Protein AF-F0Y918-F1 (afdb_monomer)

Sequence (750 aa):
MDQHGCGENDPNGPVFDPVHGVFHHFYQIHLAIPPGGGPDYGHVVSKNLVEWAPLPVAIWNGVDASNGKPTPYDARAIFTGSAAVVDGAGPGGAAGVVQIYPGLCEKETWANCSSGTNLALAVPADYAGDELLVHWTKPGYNPVVENTQRDPSTPWKTSAGEWRLRTYDSMVYGAASDAAFLAGEWYTIGKSADLRTCECPSLYELPPSTPGFEDSYRAGPLPTHVHKTSCGGDWWQLGTYAEGAPRALGGFAATPGWEAEFAQREIDVGNFYASKDADYPSLDGAHRRVNYGWATVPPQSAQTLPREITFNAAARLLQQYPVDEIAKLRGAAVVVDDDVTVDGAHAIDVPGNVTKASELLATFELPTVKATLSATVGDLECSVDYDPGAGGAYADHAVRCGGKNTTLRLLATETSLEMRIFADATFAEVYLQRGRTAITLVSAFKDDATMALGASAPTKTNFSVYPMKAIWVDEAAGIMRGNQKVFNRVAADIAGRGLPAGAAVLDLGASGGEPSLTIARTAKDLRVVSTDFAPPNKAIGEKRAKAFGLADRVEFHTTDAQDLSAWADGAFDAAVGTYVLMFTPDVAQVCSEVARVLKPGSPQPPAKVDLFGKGLMAMVGAMRESGGLPMPDPDGPPPTNPCNLADAAPDGPLGDALRAAGFADVTAEEWTYPVCVAGRDFADVAARFIEATPFHGQILGWSGQGSGNFSHGQDCGSFRIFALETFLMGKIAPTSTAHPAVAGDLAEFL

Secondary structure (DSSP, 8-state):
---SSS-EEEEEEEEEETTTTEEEEEEEE----TT--S-EEEEEEESSSSSEEEEEEEE-SSEETTTTEE-GGGSSEE---EEEEEETSSGGG-EEEEEEEEEE--TTT-TT-SSSEEEEEEEETTTTT-TT---EE--TT--SB-S--S-PPPPEE-TTS-EEEE-TT-EEEEESSHHHHHTT-EEEEEE-SSS---EEEEEEEPPPBPTT-HHHHHSSPPP-EEEEEESSSEEEEEEEEE--STTS--EEEPPTT-GGGGS-EES-SSSEEEEEEEEEE-TTS-EEEEEEEEE--TTT-EEPPPEEEEEETTTTEEEEEE-GGGGGGB-S-SEEEEEEEEEEEEEE---GGGTTSEEEEEEEEPPSS-EEEEEEETTEEEEEEE-TT--SSEEEEEEEETTEEEEEEEETT--EEEEEEEE-SSEEEEEETTTTEEEEEE----TT--EEEEEEEEEEEEEEEEEB--SBS-TTHHHHHHTHHHHHHHHHHHHHT-PPTT-EEEEES-TTTTTHHHHHHH-TT-EEEEEESSHHHHHHHHHHHHHTT-TTTEEEEE--TT--TTS-TT-BSEEEEES-TTS-S-HHHHHHHHHHHBPTT-SS--EEEEEPPHHHHHHHHHHHHTTSSPPPPTTSPPP--TTHHHHHTTSHHHHHHHHHTTEEEEEEEEEEEEE----SSHHHHHHHHHHHSTTHHHHHH------------SS-EEEEEEEEEEEE----------------------

Mean predicted aligned error: 13.3 Å

Foldseek 3Di:
DDFFDAFWAAWAAFDAWPVLQKTKIWTWGAHCDPPEHGTFIWIWMDNQLFFIAGAPGAGDFQAQPQPGDGDQQQNHYKDHWHKDFFQQQAPPRHTGIKIKTKRFHDCVSPVQQDQRIFIFIKHQPCRPQFSRSRHIGTDPPPPLGHNDAGQKAHWDADPQQWIWIAHLQQWIKIANHSVRVVVSVIDTLGHDPAAHRAHNKYKAFAFAADPPQVCLVPPDDFQGMWIWHFDVATKIAGFHWAPDDPSHRIHTDHDVVRNVRRDIDGLAQAQWGNKHKDWDADPVRDIWIWIWTFRNFPDRTDIDAIWTWHDRSLLSDIFTAHDPSQCVQFDPWPDWDAWDWAAFKFWDDDQLQQLQFKKKKKKWFQDPAFKWKWKDWFPWIKIWGDHLPADDQWDWTWIDIQNDTDTAIDGNPDRMKMWMWGHHQFWIWIAIPRRSHIYIYGDHRDSRIIIIIGMNHTIIMTMIMTRGHDSYPDPVVSVCVLCVVVLLVVLVVQQVFPDDFAFEEEEAQCQLQPSNLVNCVSNVRYAYEYEHQDPVSQVSNCVVCVVRVNNVRYHYDNDHLLDPVVAAFQQGQEYEYEAHLLPHPCLLSSLLVRLRNHHAPDSDAFYKYKHFFLQLLQLLLVCVVVVLADAADPPDDAFRDSCVVVVQPPHDDNVVSNVVSQWDPKHKDKDKDWRWQTDPASSRSSVCVLVPDPCVVSSNNHHDNRPDDFDDDSTTTMTMMMMIGTHRHDDDDDDDDDDDDDDDDDPDDD

Radius of gyration: 30.05 Å; Cα contacts (8 Å, |Δi|>4): 1849; chains: 1; bounding box: 79×78×102 Å

pLDDT: mean 82.23, std 18.07, range [23.77, 98.81]

Organism: Aureococcus anophagefferens (NCBI:txid44056)

InterPro domains:
  IPR001362 Glycoside hydrolase, family 32 [SM00640] (9-435)
  IPR013148 Glycosyl hydrolase family 32, N-terminal [PF00251] (9-315)
  IPR013216 Methyltransferase type 11 [PF08241] (506-601)
  IPR013320 Concanavalin A-like lectin/glucanase domain superfamily [SSF49899] (322-472)
  IPR023296 Glycosyl hydrolase, five-bladed beta-propeller domain superfamily [G3DSA:2.115.10.20] (8-339)
  IPR023296 Glycosyl hydrolase, five-bladed beta-propeller domain superfamily [SSF75005] (9-323)
  IPR029063 S-adenosyl-L-methionine-dependent methyltransferase superfamily [G3DSA:3.40.50.150] (470-693)
  IPR029063 S-adenosyl-L-methionine-dependent methyltransferase superfamily [SSF53335] (485-675)
  IPR050551 Plant Fructan Metabolism Enzymes [PTHR31953] (12-370)

Structure (mmCIF, N/CA/C/O backbone):
data_AF-F0Y918-F1
#
_entry.id   AF-F0Y918-F1
#
loop_
_atom_site.group_PDB
_atom_site.id
_atom_site.type_symbol
_atom_site.label_atom_id
_atom_site.label_alt_id
_atom_site.label_comp_id
_atom_site.label_asym_id
_atom_site.label_entity_id
_atom_site.label_seq_id
_atom_site.pdbx_PDB_ins_code
_atom_site.Cartn_x
_atom_site.Cartn_y
_atom_site.Cartn_z
_atom_site.occupancy
_atom_site.B_iso_or_equiv
_atom_site.auth_seq_id
_atom_site.auth_comp_id
_atom_site.auth_asym_id
_atom_site.auth_atom_id
_atom_site.pdbx_PDB_model_num
ATOM 1 N N . MET A 1 1 ? -1.692 6.848 -0.312 1.00 32.03 1 MET A N 1
ATOM 2 C CA . MET A 1 1 ? -2.748 6.890 0.727 1.00 32.03 1 MET A CA 1
ATOM 3 C C . MET A 1 1 ? -2.244 7.736 1.887 1.00 32.03 1 MET A C 1
ATOM 5 O O . MET A 1 1 ? -1.571 7.198 2.738 1.00 32.03 1 MET A O 1
ATOM 9 N N . ASP A 1 2 ? -2.509 9.042 1.896 1.00 31.89 2 ASP A N 1
ATOM 10 C CA . ASP A 1 2 ? -2.346 9.898 3.086 1.00 31.89 2 ASP A CA 1
ATOM 11 C C . ASP A 1 2 ? -3.747 10.128 3.667 1.00 31.89 2 ASP A C 1
ATOM 13 O O . ASP A 1 2 ? -4.690 10.313 2.888 1.00 31.89 2 ASP A O 1
ATOM 17 N N . GLN A 1 3 ? -3.889 10.035 4.993 1.00 31.20 3 GLN A N 1
ATOM 18 C CA . GLN A 1 3 ? -4.727 10.935 5.797 1.00 31.20 3 GLN A CA 1
ATOM 19 C C . GLN A 1 3 ? -4.584 10.630 7.306 1.00 31.20 3 GLN A C 1
ATOM 21 O O . GLN A 1 3 ? -5.303 9.797 7.862 1.00 31.20 3 GLN A O 1
ATOM 26 N N . HIS A 1 4 ? -3.715 11.421 7.948 1.00 40.03 4 HIS A N 1
ATOM 27 C CA . HIS A 1 4 ? -3.753 11.864 9.355 1.00 40.03 4 HIS A CA 1
ATOM 28 C C . HIS A 1 4 ? -3.452 10.846 10.469 1.00 40.03 4 HIS A C 1
ATOM 30 O O . HIS A 1 4 ? -4.307 10.054 10.866 1.00 40.03 4 HIS A O 1
ATOM 36 N N . GLY A 1 5 ? -2.303 11.009 11.137 1.00 39.06 5 GLY A N 1
ATOM 37 C CA . GLY A 1 5 ? -2.211 10.558 12.526 1.00 39.06 5 GLY A CA 1
ATOM 38 C C . GLY A 1 5 ? -0.838 10.639 13.155 1.00 39.06 5 GLY A C 1
ATOM 39 O O . GLY A 1 5 ? -0.607 11.487 14.009 1.00 39.06 5 GLY A O 1
ATOM 40 N N . CYS A 1 6 ? 0.062 9.740 12.787 1.00 48.78 6 CYS A N 1
ATOM 41 C CA . CYS A 1 6 ? 1.403 9.636 13.348 1.00 48.78 6 CYS A CA 1
ATOM 42 C C . CYS A 1 6 ? 2.225 8.855 12.319 1.00 48.78 6 CYS A C 1
ATOM 44 O O . CYS A 1 6 ? 1.860 7.706 12.093 1.00 48.78 6 CYS A O 1
ATOM 46 N N . GLY A 1 7 ? 3.223 9.491 11.682 1.00 61.34 7 GLY A N 1
ATOM 47 C CA . GLY A 1 7 ? 3.910 9.065 10.444 1.00 61.34 7 GLY A CA 1
ATOM 48 C C . GLY A 1 7 ? 3.724 7.606 10.025 1.00 61.34 7 GLY A C 1
ATOM 49 O O . GLY A 1 7 ? 4.005 6.707 10.809 1.00 61.34 7 GLY A O 1
ATOM 50 N N . GLU A 1 8 ? 3.258 7.375 8.800 1.00 77.12 8 GLU A N 1
ATOM 51 C CA . GLU A 1 8 ? 3.223 6.027 8.234 1.00 77.12 8 GLU A CA 1
ATOM 52 C C . GLU A 1 8 ? 4.528 5.709 7.504 1.00 77.12 8 GLU A C 1
ATOM 54 O O . GLU A 1 8 ? 5.214 6.599 6.994 1.00 77.12 8 GLU A O 1
ATOM 59 N N . ASN A 1 9 ? 4.878 4.430 7.453 1.00 86.81 9 ASN A N 1
ATOM 60 C CA . ASN A 1 9 ? 6.043 3.965 6.714 1.00 86.81 9 ASN A CA 1
ATOM 61 C C . ASN A 1 9 ? 5.740 2.668 5.965 1.00 86.81 9 ASN A C 1
ATOM 63 O O . ASN A 1 9 ? 4.929 2.662 5.039 1.00 86.81 9 ASN A O 1
ATOM 67 N N . ASP A 1 10 ? 6.416 1.586 6.328 1.00 92.94 10 ASP A N 1
ATOM 68 C CA . ASP A 1 10 ? 6.456 0.350 5.574 1.00 92.94 10 ASP A CA 1
ATOM 69 C C . ASP A 1 10 ? 5.048 -0.246 5.414 1.00 92.94 10 ASP A C 1
ATOM 71 O O . ASP A 1 10 ? 4.325 -0.379 6.414 1.00 92.94 10 ASP A O 1
ATOM 75 N N . PRO A 1 11 ? 4.655 -0.661 4.196 1.00 95.44 11 PRO A N 1
ATOM 76 C CA . PRO A 1 11 ? 3.546 -1.584 4.035 1.00 95.44 11 PRO A CA 1
ATOM 77 C C . PRO A 1 11 ? 3.832 -2.886 4.791 1.00 95.44 11 PRO A C 1
ATOM 79 O O . PRO A 1 11 ? 4.956 -3.385 4.822 1.00 95.44 11 PRO A O 1
ATOM 82 N N . ASN A 1 12 ? 2.790 -3.466 5.375 1.00 94.56 12 ASN A N 1
ATOM 83 C CA . ASN A 1 12 ? 2.834 -4.692 6.158 1.00 94.56 12 ASN A CA 1
ATOM 84 C C . ASN A 1 12 ? 1.846 -5.694 5.590 1.00 94.56 12 ASN A C 1
ATOM 86 O O . ASN A 1 12 ? 0.664 -5.390 5.455 1.00 94.56 12 ASN A O 1
ATOM 90 N N . GLY A 1 13 ? 2.337 -6.891 5.272 1.00 92.12 13 GLY A N 1
ATOM 91 C CA . GLY A 1 13 ? 1.509 -8.023 4.855 1.00 92.12 13 GLY A CA 1
ATOM 92 C C . GLY A 1 13 ? 0.292 -7.681 3.985 1.00 92.12 13 GLY A C 1
ATOM 93 O O . GLY A 1 13 ? -0.815 -8.025 4.407 1.00 92.12 13 GLY A O 1
ATOM 94 N N . PRO A 1 14 ? 0.462 -7.015 2.820 1.00 95.38 14 PRO A N 1
ATOM 95 C CA . PRO A 1 14 ? -0.616 -6.917 1.843 1.00 95.38 14 PRO A CA 1
ATOM 96 C C . PRO A 1 14 ? -1.112 -8.330 1.517 1.00 95.38 14 PRO A C 1
ATOM 98 O O . PRO A 1 14 ? -0.309 -9.250 1.360 1.00 95.38 14 PRO A O 1
ATOM 101 N N . VAL A 1 15 ? -2.427 -8.539 1.490 1.00 96.31 15 VAL A N 1
ATOM 102 C CA . VAL A 1 15 ? -3.008 -9.877 1.324 1.00 96.31 15 VAL A CA 1
ATOM 103 C C . VAL A 1 15 ? -4.443 -9.806 0.823 1.00 96.31 15 VAL A C 1
ATOM 105 O O . VAL A 1 15 ? -5.207 -8.917 1.193 1.00 96.31 15 VAL A O 1
ATOM 108 N N . PHE A 1 16 ? -4.817 -10.764 -0.019 1.00 95.38 16 PHE A N 1
ATOM 109 C CA . PHE A 1 16 ? -6.203 -10.981 -0.407 1.00 95.38 16 PHE A CA 1
ATOM 110 C C . PHE A 1 16 ? -6.824 -12.053 0.489 1.00 95.38 16 PHE A C 1
ATOM 112 O O . PHE A 1 16 ? -6.293 -13.157 0.589 1.00 95.38 16 PHE A O 1
ATOM 119 N N . ASP A 1 17 ? -7.945 -11.728 1.124 1.00 94.88 17 ASP A N 1
ATOM 120 C CA . ASP A 1 17 ? -8.761 -12.677 1.869 1.00 94.88 17 ASP A CA 1
ATOM 121 C C . ASP A 1 17 ? -9.709 -13.420 0.912 1.00 94.88 17 ASP A C 1
ATOM 123 O O . ASP A 1 17 ? -10.683 -12.830 0.425 1.00 94.88 17 ASP A O 1
ATOM 127 N N . PRO A 1 18 ? -9.464 -14.716 0.639 1.00 90.69 18 PRO A N 1
ATOM 128 C CA . PRO A 1 18 ? -10.279 -15.484 -0.294 1.00 90.69 18 PRO A CA 1
ATOM 129 C C . PRO A 1 18 ? -11.674 -15.811 0.249 1.00 90.69 18 PRO A C 1
ATOM 131 O O . PRO A 1 18 ? -12.544 -16.190 -0.534 1.00 90.69 18 PRO A O 1
ATOM 134 N N . VAL A 1 19 ? -11.901 -15.686 1.561 1.00 91.06 19 VAL A N 1
ATOM 135 C CA . VAL A 1 19 ? -13.191 -16.007 2.186 1.00 91.06 19 VAL A CA 1
ATOM 136 C C . VAL A 1 19 ? -14.192 -14.880 1.948 1.00 91.06 19 VAL A C 1
ATOM 138 O O . VAL A 1 19 ? -15.309 -15.139 1.500 1.00 91.06 19 VAL A O 1
ATOM 141 N N . HIS A 1 20 ? -13.790 -13.629 2.195 1.00 88.38 20 HIS A N 1
ATOM 142 C CA . HIS A 1 20 ? -14.679 -12.466 2.074 1.00 88.38 20 HIS A CA 1
ATOM 143 C C . HIS A 1 20 ? -14.476 -11.652 0.789 1.00 88.38 20 HIS A C 1
ATOM 145 O O . HIS A 1 20 ? -15.273 -10.757 0.489 1.00 88.38 20 HIS A O 1
ATOM 151 N N . GLY A 1 21 ? -13.434 -11.952 0.006 1.00 89.00 21 GLY A N 1
ATOM 152 C CA . GLY A 1 21 ? -13.120 -11.229 -1.225 1.00 89.00 21 GLY A CA 1
ATOM 153 C C . GLY A 1 21 ? -12.649 -9.799 -0.959 1.00 89.00 21 GLY A C 1
ATOM 154 O O . GLY A 1 21 ? -13.097 -8.862 -1.625 1.00 89.00 21 GLY A O 1
ATOM 155 N N . VAL A 1 22 ? -11.790 -9.626 0.046 1.00 89.38 22 VAL A N 1
ATOM 156 C CA . VAL A 1 22 ? -11.314 -8.322 0.524 1.00 89.38 22 VAL A CA 1
ATOM 157 C C . VAL A 1 22 ? -9.793 -8.252 0.404 1.00 89.38 22 VAL A C 1
ATOM 159 O O . VAL A 1 22 ? -9.080 -9.181 0.763 1.00 89.38 22 VAL A O 1
ATOM 162 N N . PHE A 1 23 ? -9.281 -7.141 -0.114 1.00 94.25 23 PHE A N 1
ATOM 163 C CA . PHE A 1 23 ? -7.861 -6.810 -0.092 1.00 94.25 23 PHE A CA 1
ATOM 164 C C . PHE A 1 23 ? -7.553 -6.092 1.216 1.00 94.25 23 PHE A C 1
ATOM 166 O O . PHE A 1 23 ? -8.156 -5.057 1.504 1.00 94.25 23 PHE A O 1
ATOM 173 N N . HIS A 1 24 ? -6.611 -6.618 1.985 1.00 95.50 24 HIS A N 1
ATOM 174 C CA . HIS A 1 24 ? -6.130 -6.017 3.218 1.00 95.50 24 HIS A CA 1
ATOM 175 C C . HIS A 1 24 ? -4.741 -5.448 2.972 1.00 95.50 24 HIS A C 1
ATOM 177 O O . HIS A 1 24 ? -3.861 -6.129 2.446 1.00 95.50 24 HIS A O 1
ATOM 183 N N . HIS A 1 25 ? -4.549 -4.198 3.373 1.00 95.25 25 HIS A N 1
ATOM 184 C CA . HIS A 1 25 ? -3.255 -3.537 3.359 1.00 95.25 25 HIS A CA 1
ATOM 185 C C . HIS A 1 25 ? -2.986 -2.999 4.756 1.00 95.25 25 HIS A C 1
ATOM 187 O O . HIS A 1 25 ? -3.740 -2.166 5.267 1.00 95.25 25 HIS A O 1
ATOM 193 N N . PHE A 1 26 ? -1.936 -3.506 5.391 1.00 95.19 26 PHE A N 1
ATOM 194 C CA . PHE A 1 26 ? -1.482 -3.005 6.680 1.00 95.19 26 PHE A CA 1
ATOM 195 C C . PHE A 1 26 ? -0.264 -2.124 6.456 1.00 95.19 26 PHE A C 1
ATOM 197 O O . PHE A 1 26 ? 0.364 -2.153 5.399 1.00 95.19 26 PHE A O 1
ATOM 204 N N . TYR A 1 27 ? 0.066 -1.309 7.443 1.00 92.94 27 TYR A N 1
ATOM 205 C CA . TYR A 1 27 ? 1.220 -0.420 7.386 1.00 92.94 27 TYR A CA 1
ATOM 206 C C . TYR A 1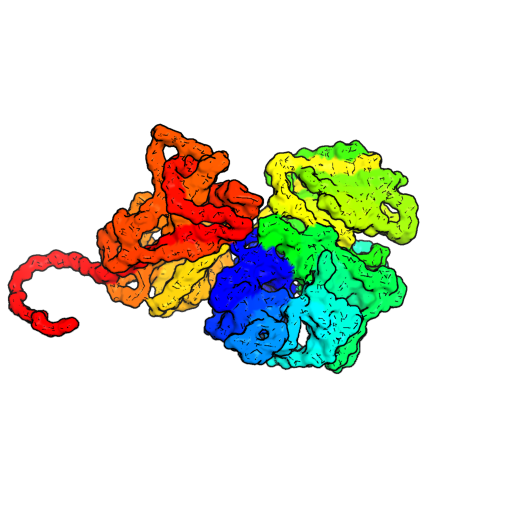 27 ? 1.648 -0.064 8.800 1.00 92.94 27 TYR A C 1
ATOM 208 O O . TYR A 1 27 ? 0.862 -0.186 9.741 1.00 92.94 27 TYR A O 1
ATOM 216 N N . GLN A 1 28 ? 2.909 0.307 8.978 1.00 88.50 28 GLN A N 1
ATOM 217 C CA . GLN A 1 28 ? 3.368 0.763 10.281 1.00 88.50 28 GLN A CA 1
ATOM 218 C C . GLN A 1 28 ? 2.734 2.126 10.585 1.00 88.50 28 GLN A C 1
ATOM 220 O O . GLN A 1 28 ? 2.746 3.024 9.744 1.00 88.50 28 GLN A O 1
ATOM 225 N N . ILE A 1 29 ? 2.156 2.265 11.780 1.00 77.44 29 ILE A N 1
ATOM 226 C CA . ILE A 1 29 ? 1.545 3.506 12.270 1.00 77.44 29 ILE A CA 1
ATOM 227 C C . ILE A 1 29 ? 2.091 3.846 13.660 1.00 77.44 29 ILE A C 1
ATOM 229 O O . ILE A 1 29 ? 2.169 2.987 14.533 1.00 77.44 29 ILE A O 1
ATOM 233 N N . HIS A 1 30 ? 2.474 5.101 13.898 1.00 71.19 30 HIS A N 1
ATOM 234 C CA . HIS A 1 30 ? 3.239 5.495 15.091 1.00 71.19 30 HIS A CA 1
ATOM 235 C C . HIS A 1 30 ? 2.382 6.077 16.234 1.00 71.19 30 HIS A C 1
ATOM 237 O O . HIS A 1 30 ? 2.585 7.211 16.658 1.00 71.19 30 HIS A O 1
ATOM 243 N N . LEU A 1 31 ? 1.404 5.342 16.765 1.00 56.28 31 LEU A N 1
ATOM 244 C CA . LEU A 1 31 ? 0.366 5.945 17.622 1.00 56.28 31 LEU A CA 1
ATOM 245 C C . LEU A 1 31 ? 0.793 6.374 19.036 1.00 56.28 31 LEU A C 1
ATOM 247 O O . LEU A 1 31 ? 0.055 7.151 19.655 1.00 56.28 31 LEU A O 1
ATOM 251 N N . ALA A 1 32 ? 1.968 5.934 19.503 1.00 48.66 32 ALA A N 1
ATOM 252 C CA . ALA A 1 32 ? 2.566 6.239 20.807 1.00 48.66 32 ALA A CA 1
ATOM 253 C C . ALA A 1 32 ? 1.561 6.117 21.970 1.00 48.66 32 ALA A C 1
ATOM 255 O O . ALA A 1 32 ? 1.055 7.120 22.483 1.00 48.66 32 ALA A O 1
ATOM 256 N N . ILE A 1 33 ? 1.257 4.880 22.384 1.00 44.00 33 ILE A N 1
ATOM 257 C CA . ILE A 1 33 ? 0.369 4.597 23.521 1.00 44.00 33 ILE A CA 1
ATOM 258 C C . ILE A 1 33 ? 1.109 3.723 24.550 1.00 44.00 33 ILE A C 1
ATOM 260 O O . ILE A 1 33 ? 1.613 2.661 24.189 1.00 44.00 33 ILE A O 1
ATOM 264 N N . PRO A 1 34 ? 1.179 4.134 25.834 1.00 41.59 34 PRO A N 1
ATOM 265 C CA . PRO A 1 34 ? 1.779 3.324 26.894 1.00 41.59 34 PRO A CA 1
ATOM 266 C C . PRO A 1 34 ? 1.117 1.936 27.033 1.00 41.59 34 PRO A C 1
ATOM 268 O O . PRO A 1 34 ? -0.107 1.846 26.934 1.00 41.59 34 PRO A O 1
ATOM 271 N N . PRO A 1 35 ? 1.883 0.863 27.324 1.00 45.69 35 PRO A N 1
ATOM 272 C CA . PRO A 1 35 ? 3.308 0.868 27.674 1.00 45.69 35 PRO A CA 1
ATOM 273 C C . PRO A 1 35 ? 4.261 0.957 26.464 1.00 45.69 35 PRO A C 1
ATOM 275 O O . PRO A 1 35 ? 5.472 1.000 26.659 1.00 45.69 35 PRO A O 1
ATOM 278 N N . GLY A 1 36 ? 3.729 0.993 25.240 1.00 51.84 36 GLY A N 1
ATOM 279 C CA . GLY A 1 36 ? 4.479 1.028 23.988 1.00 51.84 36 GLY A CA 1
ATOM 280 C C . GLY A 1 36 ? 5.224 2.326 23.693 1.00 51.84 36 GLY A C 1
ATOM 281 O O . GLY A 1 36 ? 4.867 3.399 24.179 1.00 51.84 36 GLY A O 1
ATOM 282 N N . GLY A 1 37 ? 6.256 2.220 22.849 1.00 56.34 37 GLY A N 1
ATOM 283 C CA . GLY A 1 37 ? 7.085 3.354 22.424 1.00 56.34 37 GLY A CA 1
ATOM 284 C C . GLY A 1 37 ? 7.416 3.382 20.930 1.00 56.34 37 GLY A C 1
ATOM 285 O O . GLY A 1 37 ? 8.276 4.162 20.523 1.00 56.34 37 GLY A O 1
ATOM 286 N N . GLY A 1 38 ? 6.789 2.530 20.118 1.00 70.44 38 GLY A N 1
ATOM 287 C CA . GLY A 1 38 ? 7.063 2.419 18.686 1.00 70.44 38 GLY A CA 1
ATOM 288 C C . GLY A 1 38 ? 5.817 2.097 17.858 1.00 70.44 38 GLY A C 1
ATOM 289 O O . GLY A 1 38 ? 4.709 2.284 18.355 1.00 70.44 38 GLY A O 1
ATOM 290 N N . PRO A 1 39 ? 5.994 1.691 16.591 1.00 80.56 39 PRO A N 1
ATOM 291 C CA . PRO A 1 39 ? 4.891 1.482 15.660 1.00 80.56 39 PRO A CA 1
ATOM 292 C C . PRO A 1 39 ? 3.992 0.288 16.015 1.00 80.56 39 PRO A C 1
ATOM 294 O O . PRO A 1 39 ? 4.432 -0.683 16.634 1.00 80.56 39 PRO A O 1
ATOM 297 N N . ASP A 1 40 ? 2.752 0.390 15.543 1.00 84.31 40 ASP A N 1
ATOM 298 C CA . ASP A 1 40 ? 1.687 -0.616 15.503 1.00 84.31 40 ASP A CA 1
ATOM 299 C C . ASP A 1 40 ? 1.297 -0.906 14.040 1.00 84.31 40 ASP A C 1
ATOM 301 O O . ASP A 1 40 ? 1.842 -0.295 13.116 1.00 84.31 40 ASP A O 1
ATOM 305 N N . TYR A 1 41 ? 0.326 -1.797 13.797 1.00 89.62 41 TYR A N 1
ATOM 306 C CA . TYR A 1 41 ? -0.224 -2.019 12.449 1.00 89.62 41 TYR A CA 1
ATOM 307 C C . TYR A 1 41 ? -1.515 -1.241 12.212 1.00 89.62 41 TYR A C 1
ATOM 309 O O . TYR A 1 41 ? -2.584 -1.612 12.703 1.00 89.62 41 TYR A O 1
ATOM 317 N N . GLY A 1 42 ? -1.423 -0.199 11.387 1.00 83.19 42 GLY A N 1
ATOM 318 C CA . GLY A 1 42 ? -2.570 0.408 10.723 1.00 83.19 42 GLY A CA 1
ATOM 319 C C . GLY A 1 42 ? -3.182 -0.556 9.708 1.00 83.19 42 GLY A C 1
ATOM 320 O O . GLY A 1 42 ? -2.536 -1.516 9.283 1.00 83.19 42 GLY A O 1
ATOM 321 N N . HIS A 1 43 ? -4.439 -0.322 9.334 1.00 87.31 43 HIS A N 1
ATOM 322 C CA . HIS A 1 43 ? -5.187 -1.234 8.474 1.00 87.31 43 HIS A CA 1
ATOM 323 C C . HIS A 1 43 ? -6.150 -0.465 7.575 1.00 87.31 43 HIS A C 1
ATOM 325 O O . HIS A 1 43 ? -6.971 0.326 8.037 1.00 87.31 43 HIS A O 1
ATOM 331 N N . VAL A 1 44 ? -6.052 -0.704 6.272 1.00 88.25 44 VAL A N 1
ATOM 332 C CA . VAL A 1 44 ? -7.032 -0.271 5.275 1.00 88.25 44 VAL A CA 1
ATOM 333 C C . VAL A 1 44 ? -7.458 -1.478 4.447 1.00 88.25 44 VAL A C 1
ATOM 335 O O . VAL A 1 44 ? -6.683 -2.412 4.224 1.00 88.25 44 VAL A O 1
ATOM 338 N N . VAL A 1 45 ? -8.701 -1.463 3.981 1.00 86.88 45 VAL A N 1
ATOM 339 C CA . VAL A 1 45 ? -9.251 -2.529 3.139 1.00 86.88 45 VAL A CA 1
ATOM 340 C C . VAL A 1 45 ? -9.854 -1.980 1.864 1.00 86.88 45 VAL A C 1
ATOM 342 O O . VAL A 1 45 ? -10.330 -0.848 1.821 1.00 86.88 45 VAL A O 1
ATOM 345 N N . SER A 1 46 ? -9.874 -2.804 0.825 1.00 87.94 46 SER A N 1
ATOM 346 C CA . SER A 1 46 ? -10.558 -2.511 -0.430 1.00 87.94 46 SER A CA 1
ATOM 347 C C . SER A 1 46 ? -11.233 -3.764 -0.974 1.00 87.94 46 SER A C 1
ATOM 349 O O . SER A 1 46 ? -10.786 -4.876 -0.721 1.00 87.94 46 SER A O 1
ATOM 351 N N . LYS A 1 47 ? -12.292 -3.600 -1.772 1.00 84.56 47 LYS A N 1
ATOM 352 C CA . LYS A 1 47 ? -12.854 -4.691 -2.593 1.00 84.56 47 LYS A CA 1
ATOM 353 C C . LYS A 1 47 ? -12.399 -4.635 -4.052 1.00 84.56 47 LYS A C 1
ATOM 355 O O . LYS A 1 47 ? -12.761 -5.501 -4.840 1.00 84.56 47 LYS A O 1
ATOM 360 N N . ASN A 1 48 ? -11.661 -3.597 -4.444 1.00 83.00 48 ASN A N 1
ATOM 361 C CA . ASN A 1 48 ? -11.368 -3.324 -5.852 1.00 83.00 48 ASN A CA 1
ATOM 362 C C . ASN A 1 48 ? -10.002 -2.665 -6.107 1.00 83.00 48 ASN A C 1
ATOM 364 O O . ASN A 1 48 ? -9.780 -2.220 -7.229 1.00 83.00 48 ASN A O 1
ATOM 368 N N . LEU A 1 49 ? -9.125 -2.592 -5.096 1.00 90.00 49 LEU A N 1
ATOM 369 C CA . LEU A 1 49 ? -7.805 -1.936 -5.115 1.00 90.00 49 LEU A CA 1
ATOM 370 C C . LEU A 1 49 ? -7.823 -0.420 -5.377 1.00 90.00 49 LEU A C 1
ATOM 372 O O . LEU A 1 49 ? -6.768 0.196 -5.520 1.00 90.00 49 LEU A O 1
ATOM 376 N N . VAL A 1 50 ? -9.008 0.186 -5.416 1.00 86.38 50 VAL A N 1
ATOM 377 C CA . VAL A 1 50 ? -9.215 1.578 -5.825 1.00 86.38 50 VAL A CA 1
ATOM 378 C C . VAL A 1 50 ? -9.844 2.383 -4.705 1.00 86.38 50 VAL A C 1
ATOM 380 O O . VAL A 1 50 ? -9.309 3.409 -4.302 1.00 86.38 50 VAL A O 1
ATOM 383 N N . GLU A 1 51 ? -10.978 1.908 -4.204 1.00 80.75 51 GLU A N 1
ATOM 384 C CA . GLU A 1 51 ? -11.700 2.519 -3.101 1.00 80.75 51 GLU A CA 1
ATOM 385 C C . GLU A 1 51 ? -11.246 1.852 -1.807 1.00 80.75 51 GLU A C 1
ATOM 387 O O . GLU A 1 51 ? -11.435 0.645 -1.619 1.00 80.75 51 GLU A O 1
ATOM 392 N N . TRP A 1 52 ? -10.629 2.635 -0.929 1.00 84.12 52 TRP A N 1
ATOM 393 C CA . TRP A 1 52 ? -10.049 2.176 0.323 1.00 84.12 52 TRP A CA 1
ATOM 394 C C . TRP A 1 52 ? -10.872 2.676 1.508 1.00 84.12 52 TRP A C 1
ATOM 396 O O . TRP A 1 52 ? -11.265 3.844 1.582 1.00 84.12 52 TRP A O 1
ATOM 406 N N . ALA A 1 53 ? -11.135 1.773 2.447 1.00 74.75 53 ALA A N 1
ATOM 407 C CA . ALA A 1 53 ? -11.776 2.054 3.719 1.00 74.75 53 ALA A CA 1
ATOM 408 C C . ALA A 1 53 ? -10.744 1.913 4.844 1.00 74.75 53 ALA A C 1
ATOM 410 O O . ALA A 1 53 ? -10.178 0.829 5.008 1.00 74.75 53 ALA A O 1
ATOM 411 N N . PRO A 1 54 ? -10.480 2.974 5.622 1.00 73.19 54 PRO A N 1
ATOM 412 C CA . PRO A 1 54 ? -9.661 2.850 6.814 1.00 73.19 54 PRO A CA 1
ATOM 413 C C . PRO A 1 54 ? -10.388 2.067 7.895 1.00 73.19 54 PRO A C 1
ATOM 415 O O . PRO A 1 54 ? -11.575 2.283 8.152 1.00 73.19 54 PRO A O 1
ATOM 418 N N . LEU A 1 55 ? -9.640 1.193 8.551 1.00 70.25 55 LEU A N 1
ATOM 419 C CA . LEU A 1 55 ? -10.075 0.435 9.706 1.00 70.25 55 LEU A CA 1
ATOM 420 C C . LEU A 1 55 ? -9.302 0.902 10.947 1.00 70.25 55 LEU A C 1
ATOM 422 O O . LEU A 1 55 ? -8.295 1.609 10.842 1.00 70.25 55 LEU A O 1
ATOM 426 N N . PRO A 1 56 ? -9.780 0.551 12.150 1.00 69.62 56 PRO A N 1
ATOM 427 C CA . PRO A 1 56 ? -8.982 0.668 13.362 1.00 69.62 56 PRO A CA 1
ATOM 428 C C . PRO A 1 56 ? -7.632 -0.040 13.228 1.00 69.62 56 PRO A C 1
ATOM 430 O O . PRO A 1 56 ? -7.460 -0.935 12.407 1.00 69.62 56 PRO A O 1
ATOM 433 N N . VAL A 1 57 ? -6.695 0.334 14.094 1.00 73.81 57 VAL A N 1
ATOM 434 C CA . VAL A 1 57 ? -5.415 -0.369 14.258 1.00 73.81 57 VAL A CA 1
ATOM 435 C C . VAL A 1 57 ? -5.676 -1.855 14.470 1.00 73.81 57 VAL A C 1
ATOM 437 O O . VAL A 1 57 ? -6.404 -2.225 15.396 1.00 73.81 57 VAL A O 1
ATOM 440 N N . ALA A 1 58 ? -5.068 -2.681 13.626 1.00 83.00 58 ALA A N 1
ATOM 441 C CA . ALA A 1 58 ? -5.289 -4.117 13.602 1.00 83.00 58 ALA A CA 1
ATOM 442 C C . ALA A 1 58 ? -4.518 -4.831 14.715 1.00 83.00 58 ALA A C 1
ATOM 444 O O . ALA A 1 58 ? -5.104 -5.572 15.501 1.00 83.00 58 ALA A O 1
ATOM 445 N N . ILE A 1 59 ? -3.204 -4.599 14.801 1.00 88.25 59 ILE A N 1
ATOM 446 C CA . ILE A 1 59 ? -2.319 -5.289 15.747 1.00 88.25 59 ILE A CA 1
ATOM 447 C C . ILE A 1 59 ? -1.585 -4.248 16.585 1.00 88.25 59 ILE A C 1
ATOM 449 O O . ILE A 1 59 ? -0.860 -3.411 16.051 1.00 88.25 59 ILE A O 1
ATOM 453 N N . TRP A 1 60 ? -1.791 -4.336 17.896 1.00 82.62 60 TRP A N 1
ATOM 454 C CA . TRP A 1 60 ? -1.248 -3.431 18.907 1.00 82.62 60 TRP A CA 1
ATOM 455 C C . TRP A 1 60 ? -0.027 -4.029 19.580 1.00 82.62 60 TRP A C 1
ATOM 457 O O . TRP A 1 60 ? -0.025 -5.218 19.873 1.00 82.62 60 TRP A O 1
ATOM 467 N N . ASN A 1 61 ? 0.987 -3.240 19.892 1.00 83.88 61 ASN A N 1
ATOM 468 C CA . ASN A 1 61 ? 2.145 -3.694 20.647 1.00 83.88 61 ASN A CA 1
ATOM 469 C C . ASN A 1 61 ? 1.809 -3.829 22.153 1.00 83.88 61 ASN A C 1
ATOM 471 O O . ASN A 1 61 ? 1.054 -3.042 22.721 1.00 83.88 61 ASN A O 1
ATOM 475 N N . GLY A 1 62 ? 2.337 -4.853 22.829 1.00 80.94 62 GLY A N 1
ATOM 476 C CA . GLY A 1 62 ? 2.192 -5.033 24.283 1.00 80.94 62 GLY A CA 1
ATOM 477 C C . GLY A 1 62 ? 0.818 -5.463 24.803 1.00 80.94 62 GLY A C 1
ATOM 478 O O . GLY A 1 62 ? 0.702 -5.802 25.985 1.00 80.94 62 GLY A O 1
ATOM 479 N N . VAL A 1 63 ? -0.204 -5.522 23.950 1.00 79.69 63 VAL A N 1
ATOM 480 C CA . VAL A 1 63 ? -1.535 -6.030 24.293 1.00 79.69 63 VAL A CA 1
ATOM 481 C C . VAL A 1 63 ? -2.165 -6.780 23.119 1.00 79.69 63 VAL A C 1
ATOM 483 O O . VAL A 1 63 ? -1.957 -6.446 21.955 1.00 79.69 63 VAL A O 1
ATOM 486 N N . ASP A 1 64 ? -2.959 -7.804 23.411 1.00 83.19 64 ASP A N 1
ATOM 487 C CA . ASP A 1 64 ? -3.941 -8.346 22.476 1.00 83.19 64 ASP A CA 1
ATOM 488 C C . ASP A 1 64 ? -5.244 -7.551 22.624 1.00 83.19 64 ASP A C 1
ATOM 490 O O . ASP A 1 64 ? -5.994 -7.728 23.585 1.00 83.19 64 ASP A O 1
ATOM 494 N N . ALA A 1 65 ? -5.517 -6.658 21.673 1.00 69.62 65 ALA A N 1
ATOM 495 C CA . ALA A 1 65 ? -6.675 -5.770 21.724 1.00 69.62 65 ALA A CA 1
ATOM 496 C C . ALA A 1 65 ? -8.027 -6.509 21.689 1.00 69.62 65 ALA A C 1
ATOM 498 O O . ALA A 1 65 ? -9.031 -5.960 22.140 1.00 69.62 65 ALA A O 1
ATOM 499 N N . SER A 1 66 ? -8.077 -7.756 21.203 1.00 69.50 66 SER A N 1
ATOM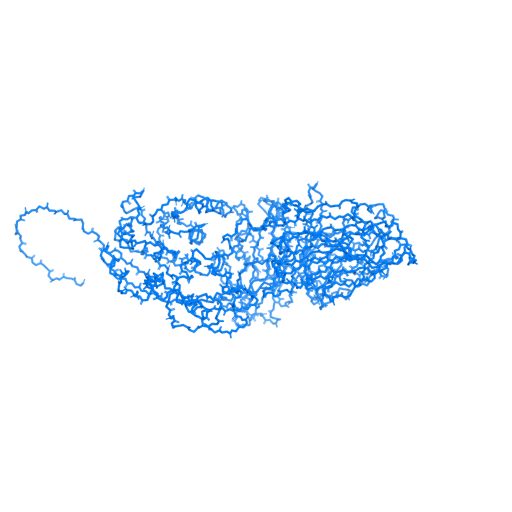 500 C CA . SER A 1 66 ? -9.324 -8.530 21.146 1.00 69.50 66 SER A CA 1
ATOM 501 C C . SER A 1 66 ? -9.816 -8.993 22.521 1.00 69.50 66 SER A C 1
ATOM 503 O O . SER A 1 66 ? -11.013 -9.223 22.703 1.00 69.50 66 SER A O 1
ATOM 505 N N . ASN A 1 67 ? -8.904 -9.148 23.485 1.00 76.50 67 ASN A N 1
ATOM 506 C CA . ASN A 1 67 ? -9.196 -9.728 24.799 1.00 76.50 67 ASN A CA 1
ATOM 507 C C . ASN A 1 67 ? -8.506 -9.009 25.976 1.00 76.50 67 ASN A C 1
ATOM 509 O O . ASN A 1 67 ? -8.684 -9.412 27.125 1.00 76.50 67 ASN A O 1
ATOM 513 N N . GLY A 1 68 ? -7.724 -7.963 25.705 1.00 72.88 68 GLY A N 1
ATOM 514 C CA . GLY A 1 68 ? -7.031 -7.137 26.692 1.00 72.88 68 GLY A CA 1
ATOM 515 C C . GLY A 1 68 ? -5.828 -7.799 27.369 1.00 72.88 68 GLY A C 1
ATOM 516 O O . GLY A 1 68 ? -5.294 -7.239 28.326 1.00 72.88 68 GLY A O 1
ATOM 517 N N . LYS A 1 69 ? -5.392 -8.990 26.935 1.00 76.62 69 LYS A N 1
ATOM 518 C CA . LYS A 1 69 ? -4.275 -9.693 27.583 1.00 76.62 69 LYS A CA 1
ATOM 519 C C . LYS A 1 69 ? -2.932 -9.039 27.239 1.00 76.62 69 LYS A C 1
ATOM 521 O O . LYS A 1 69 ? -2.700 -8.732 26.071 1.00 76.62 69 LYS A O 1
ATOM 526 N N . PRO A 1 70 ? -2.013 -8.886 28.210 1.00 82.19 70 PRO A N 1
ATOM 527 C CA . PRO A 1 70 ? -0.665 -8.395 27.935 1.00 82.19 70 PRO A CA 1
ATOM 528 C C . PRO A 1 70 ? 0.114 -9.326 27.002 1.00 82.19 70 PRO A C 1
ATOM 530 O O . PRO A 1 70 ? 0.060 -10.549 27.154 1.00 82.19 70 PRO A O 1
ATOM 533 N N . THR A 1 71 ? 0.908 -8.750 26.102 1.00 91.31 71 THR A N 1
ATOM 534 C CA . THR A 1 71 ? 1.824 -9.486 25.216 1.00 91.31 71 THR A CA 1
ATOM 535 C C . THR A 1 71 ? 3.266 -9.010 25.399 1.00 91.31 71 THR A C 1
ATOM 537 O O . THR A 1 71 ? 3.780 -8.210 24.624 1.00 91.31 71 THR A O 1
ATOM 540 N N . PRO A 1 72 ? 3.966 -9.484 26.445 1.00 91.62 72 PRO A N 1
ATOM 541 C CA . PRO A 1 72 ? 5.293 -8.972 26.797 1.00 91.62 72 PRO A CA 1
ATOM 542 C C . PRO A 1 72 ? 6.362 -9.164 25.707 1.00 91.62 72 PRO A C 1
ATOM 544 O O . PRO A 1 72 ? 7.317 -8.396 25.636 1.00 91.62 72 PRO A O 1
ATOM 547 N N . TYR A 1 73 ? 6.209 -10.168 24.839 1.00 94.06 73 TYR A N 1
ATOM 548 C CA . TYR A 1 73 ? 7.164 -10.480 23.769 1.00 94.06 73 TYR A CA 1
ATOM 549 C C . TYR A 1 73 ? 7.193 -9.452 22.623 1.00 94.06 73 TYR A C 1
ATOM 551 O O . TYR A 1 73 ? 8.090 -9.533 21.785 1.00 94.06 73 TYR A O 1
ATOM 559 N N . ASP A 1 74 ? 6.236 -8.520 22.577 1.00 93.06 74 ASP A N 1
ATOM 560 C CA . ASP A 1 74 ? 6.156 -7.415 21.613 1.00 93.06 74 ASP A CA 1
ATOM 561 C C . ASP A 1 74 ? 5.842 -6.067 22.290 1.00 93.06 74 ASP A C 1
ATOM 563 O O . ASP A 1 74 ? 5.313 -5.147 21.669 1.00 93.06 74 ASP A O 1
ATOM 567 N N . ALA A 1 75 ? 6.169 -5.941 23.581 1.00 87.06 75 ALA A N 1
ATOM 568 C CA . ALA A 1 75 ? 5.777 -4.804 24.411 1.00 87.06 75 ALA A CA 1
ATOM 569 C C . ALA A 1 75 ? 6.298 -3.446 23.931 1.00 87.06 75 ALA A C 1
ATOM 571 O O . ALA A 1 75 ? 5.670 -2.427 24.209 1.00 87.06 75 ALA A O 1
ATOM 572 N N . ARG A 1 76 ? 7.418 -3.406 23.205 1.00 84.56 76 ARG A N 1
ATOM 573 C CA . ARG A 1 76 ? 8.057 -2.145 22.821 1.00 84.56 76 ARG A CA 1
ATOM 574 C C . ARG A 1 76 ? 7.489 -1.561 21.528 1.00 84.56 76 ARG A C 1
ATOM 576 O O . ARG A 1 76 ? 7.272 -0.351 21.467 1.00 84.56 76 ARG A O 1
ATOM 583 N N . ALA A 1 77 ? 7.316 -2.399 20.507 1.00 86.38 77 ALA A N 1
ATOM 584 C CA . ALA A 1 77 ? 6.826 -2.025 19.179 1.00 86.38 77 ALA A CA 1
ATOM 585 C C . ALA A 1 77 ? 6.526 -3.268 18.329 1.00 86.38 77 ALA A C 1
ATOM 587 O O . ALA A 1 77 ? 7.021 -4.360 18.621 1.00 86.38 77 ALA A O 1
ATOM 588 N N . ILE A 1 78 ? 5.821 -3.072 17.219 1.00 90.88 78 ILE A N 1
ATOM 589 C CA . ILE A 1 78 ? 5.648 -4.056 16.153 1.00 90.88 78 ILE A CA 1
ATOM 590 C C . ILE A 1 78 ? 6.222 -3.480 14.855 1.00 90.88 78 ILE A C 1
ATOM 592 O O . ILE A 1 78 ? 5.772 -2.453 14.357 1.00 90.88 78 ILE A O 1
ATOM 596 N N . PHE A 1 79 ? 7.250 -4.135 14.319 1.00 92.94 79 PHE A N 1
ATOM 597 C CA . PHE A 1 79 ? 7.959 -3.699 13.109 1.00 92.94 79 PHE A CA 1
ATOM 598 C C . PHE A 1 79 ? 7.422 -4.388 11.845 1.00 92.94 79 PHE A C 1
ATOM 600 O O . PHE A 1 79 ? 6.418 -5.101 11.890 1.00 92.94 79 PHE A O 1
ATOM 607 N N . THR A 1 80 ? 8.086 -4.173 10.706 1.00 95.06 80 THR A N 1
ATOM 608 C CA . THR A 1 80 ? 7.580 -4.555 9.389 1.00 95.06 80 THR A CA 1
ATOM 609 C C . THR A 1 80 ? 7.393 -6.050 9.271 1.00 95.06 80 THR A C 1
ATOM 611 O O . THR A 1 80 ? 8.299 -6.805 9.603 1.00 95.06 80 THR A O 1
ATOM 614 N N . GLY A 1 81 ? 6.242 -6.490 8.779 1.00 95.69 81 GLY A N 1
ATOM 615 C CA . GLY A 1 81 ? 5.872 -7.901 8.713 1.00 95.69 81 GLY A CA 1
ATOM 616 C C . GLY A 1 81 ? 5.242 -8.282 7.390 1.00 95.69 81 GLY A C 1
ATOM 617 O O . GLY A 1 81 ? 5.331 -7.562 6.391 1.00 95.69 81 GLY A O 1
ATOM 618 N N . SER A 1 82 ? 4.650 -9.467 7.376 1.00 95.44 82 SER A N 1
ATOM 619 C CA . SER A 1 82 ? 4.090 -10.087 6.183 1.00 95.44 82 SER A CA 1
ATOM 620 C C . SER A 1 82 ? 2.831 -10.870 6.528 1.00 95.44 82 SER A C 1
ATOM 622 O O . SER A 1 82 ? 2.577 -11.176 7.687 1.00 95.44 82 SER A O 1
ATOM 624 N N . ALA A 1 83 ? 2.076 -11.248 5.508 1.00 96.25 83 ALA A N 1
ATOM 625 C CA . ALA A 1 83 ? 0.893 -12.077 5.647 1.00 96.25 83 ALA A CA 1
ATOM 626 C C . ALA A 1 83 ? 1.020 -13.319 4.767 1.00 96.25 83 ALA A C 1
ATOM 628 O O . ALA A 1 83 ? 1.777 -13.328 3.795 1.00 96.25 83 ALA A O 1
ATOM 629 N N . ALA A 1 84 ? 0.269 -14.359 5.107 1.00 95.81 84 ALA A N 1
ATOM 630 C CA . ALA A 1 84 ? 0.105 -15.546 4.283 1.00 95.81 84 ALA A CA 1
ATOM 631 C C . ALA A 1 84 ? -1.354 -16.006 4.305 1.00 95.81 84 ALA A C 1
ATOM 633 O O . ALA A 1 84 ? -2.063 -15.804 5.291 1.00 95.81 84 ALA A O 1
ATOM 634 N N . VAL A 1 85 ? -1.778 -16.657 3.225 1.00 96.94 85 VAL A N 1
ATOM 635 C CA . VAL A 1 85 ? -3.030 -17.415 3.177 1.00 96.94 85 VAL A CA 1
ATOM 636 C C . VAL A 1 85 ? -2.685 -18.877 3.448 1.00 96.94 85 VAL A C 1
ATOM 638 O O . VAL A 1 85 ? -1.954 -19.493 2.675 1.00 96.94 85 VAL A O 1
ATOM 641 N N . VAL A 1 86 ? -3.162 -19.410 4.571 1.00 97.62 86 VAL A N 1
ATOM 642 C CA . VAL A 1 86 ? -2.783 -20.730 5.092 1.00 97.62 86 VAL A CA 1
ATOM 643 C C . VAL A 1 86 ? -4.010 -21.635 5.147 1.00 97.62 86 VAL A C 1
ATOM 645 O O . VAL A 1 86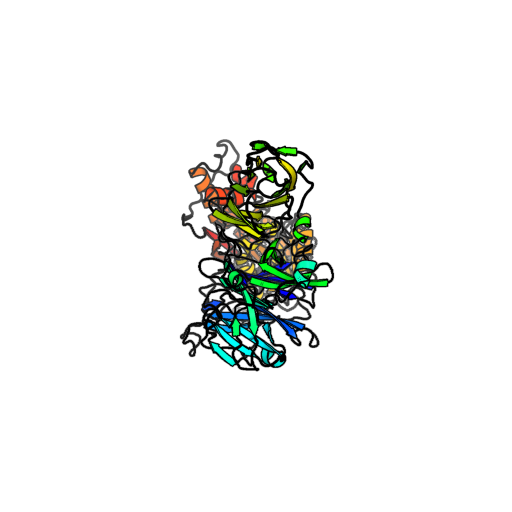 ? -5.052 -21.249 5.685 1.00 97.62 86 VAL A O 1
ATOM 648 N N . ASP A 1 87 ? -3.890 -22.846 4.602 1.00 97.56 87 ASP A N 1
ATOM 649 C CA . ASP A 1 87 ? -4.961 -23.846 4.643 1.00 97.56 87 ASP A CA 1
ATOM 650 C C . ASP A 1 87 ? -5.302 -24.215 6.094 1.00 97.56 87 ASP A C 1
ATOM 652 O O . ASP A 1 87 ? -4.424 -24.493 6.909 1.00 97.56 87 ASP A O 1
ATOM 656 N N . GLY A 1 88 ? -6.592 -24.222 6.431 1.00 96.81 88 GLY A N 1
ATOM 657 C CA . GLY A 1 88 ? -7.068 -24.502 7.786 1.00 96.81 88 GLY A CA 1
ATOM 658 C C . GLY A 1 88 ? -7.221 -23.275 8.690 1.00 96.81 88 GLY A C 1
ATOM 659 O O . GLY A 1 88 ? -7.785 -23.415 9.773 1.00 96.81 88 GLY A O 1
ATOM 660 N N . ALA A 1 89 ? -6.759 -22.092 8.270 1.00 97.00 89 ALA A N 1
ATOM 661 C CA . ALA A 1 89 ? -6.881 -20.859 9.056 1.00 97.00 89 ALA A CA 1
ATOM 662 C C . ALA A 1 89 ? -8.282 -20.225 8.985 1.00 97.00 89 ALA A C 1
ATOM 664 O O . ALA A 1 89 ? -8.685 -19.505 9.898 1.00 97.00 89 ALA A O 1
ATOM 665 N N . GLY A 1 90 ? -9.012 -20.469 7.896 1.00 95.56 90 GLY A N 1
ATOM 666 C CA . GLY A 1 90 ? -10.346 -19.931 7.657 1.00 95.56 90 GLY A CA 1
ATOM 667 C C . GLY A 1 90 ? -11.476 -20.801 8.234 1.00 95.56 90 GLY A C 1
ATOM 668 O O . GLY A 1 90 ? -11.256 -21.930 8.694 1.00 95.56 90 GLY A O 1
ATOM 669 N N . PRO A 1 91 ? -12.729 -20.311 8.183 1.00 93.69 91 PRO A N 1
ATOM 670 C CA . PRO A 1 91 ? -13.896 -21.020 8.703 1.00 93.69 91 PRO A CA 1
ATOM 671 C C . PRO A 1 91 ? -14.048 -22.424 8.105 1.00 93.69 91 PRO A C 1
ATOM 673 O O . PRO A 1 91 ? -13.888 -22.630 6.903 1.00 93.69 91 PRO A O 1
ATOM 676 N N . GLY A 1 92 ? -14.360 -23.412 8.949 1.00 93.19 92 GLY A N 1
ATOM 677 C CA . GLY A 1 92 ? -14.554 -24.798 8.507 1.00 93.19 92 GLY A CA 1
ATOM 678 C C . GLY A 1 92 ? -13.295 -25.484 7.958 1.00 93.19 92 GLY A C 1
ATOM 679 O O . GLY A 1 92 ? -13.419 -26.516 7.304 1.00 93.19 92 GLY A O 1
ATOM 680 N N . GLY A 1 93 ? -12.103 -24.934 8.216 1.00 93.00 93 GLY A N 1
ATOM 681 C CA . GLY A 1 93 ? -10.832 -25.458 7.712 1.00 93.00 93 GLY A CA 1
ATOM 682 C C . GLY A 1 93 ? -10.451 -24.948 6.317 1.00 93.00 93 GLY A C 1
ATOM 683 O O . GLY A 1 93 ? -9.561 -25.518 5.691 1.00 93.00 93 GLY A O 1
ATOM 684 N N . ALA A 1 94 ? -11.118 -23.903 5.818 1.00 96.38 94 ALA A N 1
ATOM 685 C CA . ALA A 1 94 ? -10.745 -23.236 4.574 1.00 96.38 94 ALA A CA 1
ATOM 686 C C . ALA A 1 94 ? -9.387 -22.518 4.687 1.00 96.38 94 ALA A C 1
ATOM 688 O O . ALA A 1 94 ? -8.843 -22.339 5.779 1.00 96.38 94 ALA A O 1
ATOM 689 N N . ALA A 1 95 ? -8.840 -22.085 3.554 1.00 96.62 95 ALA A N 1
ATOM 690 C CA . ALA A 1 95 ? -7.686 -21.198 3.538 1.00 96.62 95 ALA A CA 1
ATOM 691 C C . ALA A 1 95 ? -8.054 -19.828 4.129 1.00 96.62 95 ALA A C 1
ATOM 693 O O . ALA A 1 95 ? -9.129 -19.302 3.841 1.00 96.62 95 ALA A O 1
ATOM 694 N N . GLY A 1 96 ? -7.177 -19.258 4.953 1.00 97.19 96 GLY A N 1
ATOM 695 C CA . GLY A 1 96 ? -7.423 -17.969 5.599 1.00 97.19 96 GLY A CA 1
ATOM 696 C C . GLY A 1 96 ? -6.150 -17.177 5.875 1.00 97.19 96 GLY A C 1
ATOM 697 O O . GLY A 1 96 ? -5.046 -17.717 5.852 1.00 97.19 96 GLY A O 1
ATOM 698 N N . VAL A 1 97 ? -6.313 -15.880 6.118 1.00 97.75 97 VAL A N 1
ATOM 699 C CA . VAL A 1 97 ? -5.230 -14.926 6.353 1.00 97.75 97 VAL A CA 1
ATOM 700 C C . VAL A 1 97 ? -4.611 -15.111 7.740 1.00 97.75 97 VAL A C 1
ATOM 702 O O . VAL A 1 97 ? -5.306 -15.142 8.755 1.00 97.75 97 VAL A O 1
ATOM 705 N N . VAL A 1 98 ? -3.280 -15.148 7.780 1.00 98.06 98 VAL A N 1
ATOM 706 C CA . VAL A 1 98 ? -2.463 -15.105 8.996 1.00 98.06 98 VAL A CA 1
ATOM 707 C C . VAL A 1 98 ? -1.390 -14.032 8.837 1.00 98.06 98 VAL A C 1
ATOM 709 O O . VAL A 1 98 ? -0.682 -14.002 7.831 1.00 98.06 98 VAL A O 1
ATOM 712 N N . GLN A 1 99 ? -1.249 -13.164 9.837 1.00 97.88 99 GLN A N 1
ATOM 713 C CA . GLN A 1 99 ? -0.175 -12.173 9.909 1.00 97.88 99 GLN A CA 1
ATOM 714 C C . GLN A 1 99 ? 1.028 -12.755 10.648 1.00 97.88 99 GLN A C 1
ATOM 716 O O . GLN A 1 99 ? 0.873 -13.403 11.684 1.00 97.88 99 GLN A O 1
ATOM 721 N N . ILE A 1 100 ? 2.228 -12.481 10.143 1.00 97.81 100 ILE A N 1
ATOM 722 C CA . ILE A 1 100 ? 3.501 -12.762 10.802 1.00 97.81 100 ILE A CA 1
ATOM 723 C C . ILE A 1 100 ? 4.299 -11.470 10.942 1.00 97.81 100 ILE A C 1
ATOM 725 O O . ILE A 1 100 ? 4.612 -10.795 9.961 1.00 97.81 100 ILE A O 1
ATOM 729 N N . TYR A 1 101 ? 4.642 -11.124 12.178 1.00 97.38 101 TYR A N 1
ATOM 730 C CA . TYR A 1 101 ? 5.244 -9.835 12.487 1.00 97.38 101 TYR A CA 1
ATOM 731 C C . TYR A 1 101 ? 6.412 -9.959 13.472 1.00 97.38 101 TYR A C 1
ATOM 733 O O . TYR A 1 101 ? 6.417 -10.844 14.335 1.00 97.38 101 TYR A O 1
ATOM 741 N N . PRO A 1 102 ? 7.414 -9.072 13.371 1.00 96.25 102 PRO A N 1
ATOM 742 C CA . PRO A 1 102 ? 8.450 -8.929 14.375 1.00 96.25 102 PRO A CA 1
ATOM 743 C C . PRO A 1 102 ? 7.961 -8.075 15.551 1.00 96.25 102 PRO A C 1
ATOM 745 O O . PRO A 1 102 ? 7.710 -6.877 15.417 1.00 96.25 102 PRO A O 1
ATOM 748 N N . GLY A 1 103 ? 7.855 -8.697 16.721 1.00 95.31 103 GLY A N 1
ATOM 749 C CA . GLY A 1 103 ? 7.594 -8.028 17.988 1.00 95.31 103 GLY A CA 1
ATOM 750 C C . GLY A 1 103 ? 8.893 -7.592 18.656 1.00 95.31 103 GLY A C 1
ATOM 751 O O . GLY A 1 103 ? 9.772 -8.421 18.906 1.00 95.31 103 GLY A O 1
ATOM 752 N N . LEU A 1 104 ? 9.032 -6.301 18.958 1.00 93.19 104 LEU A N 1
ATOM 753 C CA . LEU A 1 104 ? 10.168 -5.795 19.720 1.00 93.19 104 LEU A CA 1
ATOM 754 C C . LEU A 1 104 ? 9.932 -6.035 21.208 1.00 93.19 104 LEU A C 1
ATOM 756 O O . LEU A 1 104 ? 8.951 -5.566 21.790 1.00 93.19 104 LEU A O 1
ATOM 760 N N . CYS A 1 105 ? 10.878 -6.736 21.818 1.00 92.62 105 CYS A N 1
ATOM 761 C CA . CYS A 1 105 ? 10.871 -7.059 23.234 1.00 92.62 105 CYS A CA 1
ATOM 762 C C . CYS A 1 105 ? 11.933 -6.255 23.991 1.00 92.62 105 CYS A C 1
ATOM 764 O O . CYS A 1 105 ? 12.862 -5.685 23.411 1.00 92.62 105 CYS A O 1
ATOM 766 N N . GLU A 1 106 ? 11.827 -6.275 25.312 1.00 89.31 106 GLU A N 1
ATOM 767 C CA . GLU A 1 106 ? 12.847 -5.794 26.241 1.00 89.31 106 GLU A CA 1
ATOM 768 C C . GLU A 1 106 ? 12.935 -6.749 27.437 1.00 89.31 106 GLU A C 1
ATOM 770 O O . GLU A 1 106 ? 12.016 -7.534 27.678 1.00 89.31 106 GLU A O 1
ATOM 775 N N . LYS A 1 107 ? 14.057 -6.742 28.165 1.00 91.88 107 LYS A N 1
ATOM 776 C CA . LYS A 1 107 ? 14.308 -7.732 29.231 1.00 91.88 107 LYS A CA 1
ATOM 777 C C . LYS A 1 107 ? 13.372 -7.562 30.423 1.00 91.88 107 LYS A C 1
ATOM 779 O O . LYS A 1 107 ? 13.115 -8.523 31.142 1.00 91.88 107 LYS A O 1
ATOM 784 N N . GLU A 1 108 ? 12.900 -6.341 30.625 1.00 89.12 108 GLU A N 1
ATOM 785 C CA . GLU A 1 108 ? 12.024 -5.912 31.705 1.00 89.12 108 GLU A CA 1
ATOM 786 C C . GLU A 1 108 ? 10.648 -6.575 31.601 1.00 89.12 108 GLU A C 1
ATOM 788 O O . GLU A 1 108 ? 10.084 -6.987 32.613 1.00 89.12 108 GLU A O 1
ATOM 793 N N . THR A 1 109 ? 10.129 -6.712 30.380 1.00 87.06 109 THR A N 1
ATOM 794 C CA . THR A 1 109 ? 8.816 -7.308 30.105 1.00 87.06 109 THR A CA 1
ATOM 795 C C . THR A 1 109 ? 8.928 -8.764 29.654 1.00 87.06 109 THR A C 1
ATOM 797 O O . THR A 1 109 ? 8.086 -9.582 30.023 1.00 87.06 109 THR A O 1
ATOM 800 N N . TRP A 1 110 ? 9.990 -9.124 28.929 1.00 93.19 110 TRP A N 1
ATOM 801 C CA . TRP A 1 110 ? 10.249 -10.470 28.423 1.00 93.19 110 TRP A CA 1
ATOM 802 C C . TRP A 1 110 ? 11.661 -10.938 28.794 1.00 93.19 110 TRP A C 1
ATOM 804 O O . TRP A 1 110 ? 12.644 -10.603 28.133 1.00 93.19 110 TRP A O 1
ATOM 814 N N . ALA A 1 111 ? 11.775 -11.769 29.833 1.00 92.75 111 ALA A N 1
ATOM 815 C CA . ALA A 1 111 ? 13.068 -12.189 30.388 1.00 92.75 111 ALA A CA 1
ATOM 816 C C . ALA A 1 111 ? 14.017 -12.845 29.362 1.00 92.75 111 ALA A C 1
ATOM 818 O O . ALA A 1 111 ? 15.236 -12.693 29.459 1.00 92.75 111 ALA A O 1
ATOM 819 N N . ASN A 1 112 ? 13.466 -13.533 28.355 1.00 91.44 112 ASN A N 1
ATOM 820 C CA . ASN A 1 112 ? 14.238 -14.188 27.296 1.00 91.44 112 ASN A CA 1
ATOM 821 C C . ASN A 1 112 ? 14.673 -13.242 26.162 1.00 91.44 112 ASN A C 1
ATOM 823 O O . ASN A 1 112 ? 15.270 -13.701 25.190 1.00 91.44 112 ASN A O 1
ATOM 827 N N . CYS A 1 113 ? 14.402 -11.936 26.254 1.00 93.25 113 CYS A N 1
ATOM 828 C CA . CYS A 1 113 ? 14.743 -10.974 25.212 1.00 93.25 113 CYS A CA 1
ATOM 829 C C . CYS A 1 113 ? 16.256 -10.699 25.157 1.00 93.25 113 CYS A C 1
ATOM 831 O O . CYS A 1 113 ? 16.803 -9.909 25.932 1.00 93.25 113 CYS A O 1
ATOM 833 N N . SER A 1 114 ? 16.957 -11.345 24.227 1.00 92.19 114 SER A N 1
ATOM 834 C CA . SER A 1 114 ? 18.404 -11.189 24.028 1.00 92.19 114 SER A CA 1
ATOM 835 C C . SER A 1 114 ? 18.765 -10.439 22.744 1.00 92.19 114 SER A C 1
ATOM 837 O O . SER A 1 114 ? 19.718 -9.663 22.769 1.00 92.19 114 SER A O 1
ATOM 839 N N . SER A 1 115 ? 18.001 -10.606 21.656 1.00 89.94 115 SER A N 1
ATOM 840 C CA . SER A 1 115 ? 18.224 -9.875 20.394 1.00 89.94 115 SER A CA 1
ATOM 841 C C . SER A 1 115 ? 17.441 -8.561 20.288 1.00 89.94 115 SER A C 1
ATOM 843 O O . SER A 1 115 ? 17.753 -7.741 19.429 1.00 89.94 115 SER A O 1
ATOM 845 N N . GLY A 1 116 ? 16.428 -8.359 21.141 1.00 92.00 116 GLY A N 1
ATOM 846 C CA . GLY A 1 116 ? 15.489 -7.235 21.048 1.00 92.00 116 GLY A CA 1
ATOM 847 C C . GLY A 1 116 ? 14.301 -7.478 20.110 1.00 92.00 116 GLY A C 1
ATOM 848 O O . GLY A 1 116 ? 13.456 -6.595 19.971 1.00 92.00 116 GLY A O 1
ATOM 849 N N . THR A 1 117 ? 14.206 -8.637 19.448 1.00 95.19 117 THR A N 1
ATOM 850 C CA . THR A 1 117 ? 13.118 -8.934 18.500 1.00 95.19 117 THR A CA 1
ATOM 851 C C . THR A 1 117 ? 12.766 -10.422 18.468 1.00 95.19 117 THR A C 1
ATOM 853 O O . THR A 1 117 ? 13.638 -11.290 18.429 1.00 95.19 117 THR A O 1
ATOM 856 N N . ASN A 1 118 ? 11.469 -10.708 18.439 1.00 97.00 118 ASN A N 1
ATOM 857 C CA . ASN A 1 118 ? 10.889 -12.034 18.241 1.00 97.00 118 ASN A CA 1
ATOM 858 C C . ASN A 1 118 ? 9.985 -12.020 17.001 1.00 97.00 118 ASN A C 1
ATOM 860 O O . ASN A 1 118 ? 9.501 -10.956 16.631 1.00 97.00 118 ASN A O 1
ATOM 864 N N . LEU A 1 119 ? 9.691 -13.173 16.399 1.00 97.75 119 LEU A N 1
ATOM 865 C CA . LEU A 1 119 ? 8.585 -13.303 15.443 1.00 97.75 119 LEU A CA 1
ATOM 866 C C . LEU A 1 119 ? 7.356 -13.877 16.142 1.00 97.75 119 LEU A C 1
ATOM 868 O O . LEU A 1 119 ? 7.455 -14.835 16.911 1.00 97.75 119 LEU A O 1
ATOM 872 N N . ALA A 1 120 ? 6.198 -13.304 15.845 1.00 97.94 120 ALA A N 1
ATOM 873 C CA . ALA A 1 120 ? 4.904 -13.685 16.386 1.00 97.94 120 ALA A CA 1
ATOM 874 C C . ALA A 1 120 ? 3.855 -13.749 15.270 1.00 97.94 120 ALA A C 1
ATOM 876 O O . ALA A 1 120 ? 4.039 -13.183 14.190 1.00 97.94 120 ALA A O 1
ATOM 877 N N . LEU A 1 121 ? 2.759 -14.457 15.541 1.00 98.06 121 LEU A N 1
ATOM 878 C CA . LEU A 1 121 ? 1.604 -14.541 14.654 1.00 98.06 121 LEU A CA 1
ATOM 879 C C . LEU A 1 121 ? 0.435 -13.707 15.184 1.00 98.06 121 LEU A C 1
ATOM 881 O O . LEU A 1 121 ? 0.253 -13.578 16.393 1.00 98.06 121 LEU A O 1
ATOM 885 N N . ALA A 1 122 ? -0.404 -13.202 14.289 1.00 97.94 122 ALA A N 1
ATOM 886 C CA . ALA A 1 122 ? -1.748 -12.742 14.617 1.00 97.94 122 ALA A CA 1
ATOM 887 C C . ALA A 1 122 ? -2.747 -13.352 13.635 1.00 97.94 122 ALA A C 1
ATOM 889 O O . ALA A 1 122 ? -2.456 -13.518 12.449 1.00 97.94 122 ALA A O 1
ATOM 890 N N . VAL A 1 123 ? -3.927 -13.688 14.142 1.00 97.38 123 VAL A N 1
ATOM 891 C CA . VAL A 1 123 ? -5.020 -14.286 13.368 1.00 97.38 123 VAL A CA 1
ATOM 892 C C . VAL A 1 123 ? -6.306 -13.495 13.602 1.00 97.38 123 VAL A C 1
ATOM 894 O O . VAL A 1 123 ? -6.440 -12.874 14.662 1.00 97.38 123 VAL A O 1
ATOM 897 N N . PRO A 1 124 ? -7.266 -13.503 12.666 1.00 95.69 124 PRO A N 1
ATOM 898 C CA . PRO A 1 124 ? -8.571 -12.895 12.901 1.00 95.69 124 PRO A CA 1
ATOM 899 C C . PRO A 1 124 ? -9.254 -13.488 14.140 1.00 95.69 124 PRO A C 1
ATOM 901 O O . PRO A 1 124 ? -9.305 -14.707 14.309 1.00 95.69 124 PRO A O 1
ATOM 904 N N . ALA A 1 125 ? -9.765 -12.629 15.021 1.00 90.25 125 ALA A N 1
ATOM 905 C CA . ALA A 1 125 ? -10.384 -13.038 16.283 1.00 90.25 125 ALA A CA 1
ATOM 906 C C . ALA A 1 125 ? -11.749 -13.719 16.078 1.00 90.25 125 ALA A C 1
ATOM 908 O O . ALA A 1 125 ? -12.115 -14.612 16.840 1.00 90.25 125 ALA A O 1
ATOM 909 N N . ASP A 1 126 ? -12.479 -13.308 15.041 1.00 89.19 126 ASP A N 1
ATOM 910 C CA . ASP A 1 126 ? -13.716 -13.934 14.576 1.00 89.19 126 ASP A CA 1
ATOM 911 C C . ASP A 1 126 ? -13.711 -13.968 13.047 1.00 89.19 126 ASP A C 1
ATOM 913 O O . ASP A 1 126 ? -14.320 -13.129 12.394 1.00 89.19 126 ASP A O 1
ATOM 917 N N . TYR A 1 127 ? -12.983 -14.924 12.464 1.00 93.38 127 TYR A N 1
ATOM 918 C CA . TYR A 1 127 ? -12.860 -15.003 11.007 1.00 93.38 127 TYR A CA 1
ATOM 919 C C . TYR A 1 127 ? -14.241 -15.113 10.337 1.00 93.38 127 TYR A C 1
ATOM 921 O O . TYR A 1 127 ? -14.493 -14.451 9.346 1.00 93.38 127 TYR A O 1
ATOM 929 N N . ALA A 1 128 ? -15.157 -15.929 10.866 1.00 89.25 128 ALA A N 1
ATOM 930 C CA . ALA A 1 128 ? -16.434 -16.183 10.198 1.00 89.25 128 ALA A CA 1
ATOM 931 C C . ALA A 1 128 ? -17.416 -15.000 10.271 1.00 89.25 128 ALA A C 1
ATOM 933 O O . ALA A 1 128 ? -18.230 -14.845 9.362 1.00 89.25 128 ALA A O 1
ATOM 934 N N . GLY A 1 129 ? -17.391 -14.227 11.362 1.00 80.19 129 GLY A N 1
ATOM 935 C CA . GLY A 1 129 ? -18.309 -13.109 11.594 1.00 80.19 129 GLY A CA 1
ATOM 936 C C . GLY A 1 129 ? -17.754 -11.724 11.245 1.00 80.19 129 GLY A C 1
ATOM 937 O O . GLY A 1 129 ? -18.536 -10.784 11.102 1.00 80.19 129 GLY A O 1
ATOM 938 N N . ASP A 1 130 ? -16.436 -11.575 11.100 1.00 80.94 130 ASP A N 1
ATOM 939 C CA . ASP A 1 130 ? -15.762 -10.301 10.823 1.00 80.94 130 ASP A CA 1
ATOM 940 C C . ASP A 1 130 ? -15.306 -10.222 9.356 1.00 80.94 130 ASP A C 1
ATOM 942 O O . ASP A 1 130 ? -14.144 -10.463 9.036 1.00 80.94 130 ASP A O 1
ATOM 946 N N . GLU A 1 131 ? -16.219 -9.861 8.446 1.00 83.69 131 GLU A N 1
ATOM 947 C CA . GLU A 1 131 ? -15.951 -9.833 6.992 1.00 83.69 131 GLU A CA 1
ATOM 948 C C . GLU A 1 131 ? -14.793 -8.909 6.569 1.00 83.69 131 GLU A C 1
ATOM 950 O O . GLU A 1 131 ? -14.259 -9.047 5.469 1.00 83.69 131 GLU A O 1
ATOM 955 N N . LEU A 1 132 ? -14.431 -7.926 7.400 1.00 82.69 132 LEU A N 1
ATOM 956 C CA . LEU A 1 132 ? -13.336 -6.991 7.126 1.00 82.69 132 LEU A CA 1
ATOM 957 C C . LEU A 1 132 ? -12.074 -7.298 7.941 1.00 82.69 132 LEU A C 1
ATOM 959 O O . LEU A 1 132 ? -11.096 -6.553 7.838 1.00 82.69 132 LEU A O 1
ATOM 963 N N . LEU A 1 133 ? -12.081 -8.383 8.723 1.00 88.19 133 LEU A N 1
ATOM 964 C CA . LEU A 1 133 ? -11.013 -8.783 9.638 1.00 88.19 133 LEU A CA 1
ATOM 965 C C . LEU A 1 133 ? -10.525 -7.587 10.473 1.00 88.19 133 LEU A C 1
ATOM 967 O O . LEU A 1 133 ? -9.332 -7.282 10.510 1.00 88.19 133 LEU A O 1
ATOM 971 N N . VAL A 1 134 ? -11.459 -6.862 11.094 1.00 77.62 134 VAL A N 1
ATOM 972 C CA . VAL A 1 134 ? -11.164 -5.691 11.934 1.00 77.62 134 VAL A CA 1
ATOM 973 C C . VAL A 1 134 ? -10.439 -6.111 13.211 1.00 77.62 134 VAL A C 1
ATOM 975 O O . VAL A 1 134 ? -9.545 -5.409 13.683 1.00 77.62 134 VAL A O 1
ATOM 978 N N . HIS A 1 135 ? -10.826 -7.245 13.794 1.00 80.00 135 HIS A N 1
ATOM 979 C CA . HIS A 1 135 ? -10.316 -7.692 15.085 1.00 80.00 135 HIS A CA 1
ATOM 980 C C . HIS A 1 135 ? -9.300 -8.818 14.923 1.00 80.00 135 HIS A C 1
ATOM 982 O O . HIS A 1 135 ? -9.606 -9.880 14.382 1.00 80.00 135 HIS A O 1
ATOM 988 N N . TRP A 1 136 ? -8.110 -8.617 15.485 1.00 91.56 136 TRP A N 1
ATOM 989 C CA . TRP A 1 136 ? -7.021 -9.590 15.481 1.00 91.56 136 TRP A CA 1
ATOM 990 C C . TRP A 1 136 ? -6.730 -10.069 16.899 1.00 91.56 136 TRP A C 1
ATOM 992 O O . TRP A 1 136 ? -6.738 -9.280 17.843 1.00 91.56 136 TRP A O 1
ATOM 1002 N N . THR A 1 137 ? -6.460 -11.363 17.044 1.00 95.06 137 THR A N 1
ATOM 1003 C CA . THR A 1 137 ? -5.993 -11.976 18.288 1.00 95.06 137 THR A CA 1
ATOM 1004 C C . THR A 1 137 ? -4.601 -12.555 18.098 1.00 95.06 137 THR A C 1
ATOM 1006 O O . THR A 1 137 ? -4.214 -12.989 17.008 1.00 95.06 137 THR A O 1
ATOM 1009 N N . LYS A 1 138 ? -3.831 -12.560 19.182 1.00 97.06 138 LYS A N 1
ATOM 1010 C CA . LYS A 1 138 ? -2.477 -13.092 19.215 1.00 97.06 138 LYS A CA 1
ATOM 1011 C C . LYS A 1 138 ? -2.512 -14.479 19.858 1.00 97.06 138 LYS A C 1
ATOM 1013 O O . LYS A 1 138 ? -2.859 -14.588 21.039 1.00 97.06 138 LYS A O 1
ATOM 1018 N N . PRO A 1 139 ? -2.160 -15.551 19.129 1.00 96.88 139 PRO A N 1
ATOM 1019 C CA . PRO A 1 139 ? -2.179 -16.896 19.683 1.00 96.88 139 PRO A CA 1
ATOM 1020 C C . PRO A 1 139 ? -1.301 -17.040 20.932 1.00 96.88 139 PRO A C 1
ATOM 1022 O O . PRO A 1 139 ? -0.203 -16.490 21.018 1.00 96.88 139 PRO A O 1
ATOM 1025 N N . GLY A 1 140 ? -1.771 -17.826 21.905 1.00 95.31 140 GLY A N 1
ATOM 1026 C CA . GLY A 1 140 ? -1.108 -17.971 23.208 1.00 95.31 140 GLY A CA 1
ATOM 1027 C C . GLY A 1 140 ? 0.254 -18.675 23.175 1.00 95.31 140 GLY A C 1
ATOM 1028 O O . GLY A 1 140 ? 0.969 -18.628 24.170 1.00 95.31 140 GLY A O 1
ATOM 1029 N N . TYR A 1 141 ? 0.608 -19.318 22.059 1.00 96.00 141 TYR A N 1
ATOM 1030 C CA . TYR A 1 141 ? 1.920 -19.936 21.847 1.00 96.00 141 TYR A CA 1
ATOM 1031 C C . TYR A 1 141 ? 2.992 -18.941 21.378 1.00 96.00 141 TYR A C 1
ATOM 1033 O O . TYR A 1 141 ? 4.148 -19.327 21.247 1.00 96.00 141 TYR A O 1
ATOM 1041 N N . ASN A 1 142 ? 2.632 -17.685 21.085 1.00 97.38 142 ASN A N 1
ATOM 1042 C CA . ASN A 1 142 ? 3.609 -16.678 20.686 1.00 97.38 142 ASN A CA 1
ATOM 1043 C C . ASN A 1 142 ? 4.645 -16.402 21.796 1.00 97.38 142 ASN A C 1
ATOM 1045 O O . ASN A 1 142 ? 4.296 -16.436 22.981 1.00 97.38 142 ASN A O 1
ATOM 1049 N N . PRO A 1 143 ? 5.879 -16.006 21.426 1.00 97.25 143 PRO A N 1
ATOM 1050 C CA . PRO A 1 143 ? 6.387 -15.856 20.054 1.00 97.25 143 PRO A CA 1
ATOM 1051 C C . PRO A 1 143 ? 6.720 -17.201 19.382 1.00 97.25 143 PRO A C 1
ATOM 1053 O O . PRO A 1 143 ? 7.125 -18.148 20.044 1.00 97.25 143 PRO A O 1
ATOM 1056 N N . VAL A 1 144 ? 6.595 -17.276 18.052 1.00 97.69 144 VAL A N 1
ATOM 1057 C CA . VAL A 1 144 ? 6.905 -18.495 17.274 1.00 97.69 144 VAL A CA 1
ATOM 1058 C C . VAL A 1 144 ? 8.397 -18.671 16.990 1.00 97.69 144 VAL A C 1
ATOM 1060 O O . VAL A 1 144 ? 8.869 -19.788 16.804 1.00 97.69 144 VAL A O 1
ATOM 1063 N N . VAL A 1 145 ? 9.159 -17.574 16.977 1.00 97.38 145 VAL A N 1
ATOM 1064 C CA . VAL A 1 145 ? 10.625 -17.600 16.935 1.00 97.38 145 VAL A CA 1
ATOM 1065 C C . VAL A 1 145 ? 11.151 -16.550 17.904 1.00 97.38 145 VAL A C 1
ATOM 1067 O O . VAL A 1 145 ? 10.946 -15.353 17.709 1.00 97.38 145 VAL A O 1
ATOM 1070 N N . GLU A 1 146 ? 11.858 -16.989 18.940 1.00 95.50 146 GLU A N 1
ATOM 1071 C CA . GLU A 1 146 ? 12.531 -16.086 19.871 1.00 95.50 146 GLU A CA 1
ATOM 1072 C C . GLU A 1 146 ? 13.899 -15.641 19.351 1.00 95.50 146 GLU A C 1
ATOM 1074 O O . GLU A 1 146 ? 14.600 -16.389 18.668 1.00 95.50 146 GLU A O 1
ATOM 1079 N N . ASN A 1 147 ? 14.323 -14.450 19.778 1.00 94.94 147 ASN A N 1
ATOM 1080 C CA . ASN A 1 147 ? 15.703 -13.983 19.643 1.00 94.94 147 ASN A CA 1
ATOM 1081 C C . ASN A 1 147 ? 16.214 -13.946 18.197 1.00 94.94 147 ASN A C 1
ATOM 1083 O O . ASN A 1 147 ? 17.319 -14.390 17.879 1.00 94.94 147 ASN A O 1
ATOM 1087 N N . THR A 1 148 ? 15.382 -13.392 17.325 1.00 95.31 148 THR A N 1
ATOM 1088 C CA . THR A 1 148 ? 15.619 -13.267 15.889 1.00 95.31 148 THR A CA 1
ATOM 1089 C C . THR A 1 148 ? 15.731 -11.792 15.497 1.00 95.31 148 THR A C 1
ATOM 1091 O O . THR A 1 148 ? 16.003 -10.928 16.336 1.00 95.31 148 THR A O 1
ATOM 1094 N N . GLN A 1 149 ? 15.602 -11.520 14.206 1.00 94.69 149 GLN A N 1
ATOM 1095 C CA . GLN A 1 149 ? 15.652 -10.222 13.573 1.00 94.69 149 GLN A CA 1
ATOM 1096 C C . GLN A 1 149 ? 14.306 -9.892 12.914 1.00 94.69 149 GLN A C 1
ATOM 1098 O O . GLN A 1 149 ? 13.365 -10.682 12.917 1.00 94.69 149 GLN A O 1
ATOM 1103 N N . ARG A 1 150 ? 14.214 -8.676 12.382 1.00 94.38 150 ARG A N 1
ATOM 1104 C CA . ARG A 1 150 ? 12.991 -8.090 11.823 1.00 94.38 150 ARG A CA 1
ATOM 1105 C C . ARG A 1 150 ? 12.793 -8.367 10.328 1.00 94.38 150 ARG A C 1
ATOM 1107 O O . ARG A 1 150 ? 13.627 -9.009 9.683 1.00 94.38 150 ARG A O 1
ATOM 1114 N N . ASP A 1 151 ? 11.693 -7.830 9.813 1.00 94.81 151 ASP A N 1
ATOM 1115 C CA . ASP A 1 151 ? 11.282 -7.823 8.412 1.00 94.81 151 ASP A CA 1
ATOM 1116 C C . ASP A 1 151 ? 11.212 -9.236 7.818 1.00 94.81 151 ASP A C 1
ATOM 1118 O O . ASP A 1 151 ? 11.964 -9.553 6.891 1.00 94.81 151 ASP A O 1
ATOM 1122 N N . PRO A 1 152 ? 10.351 -10.130 8.344 1.00 96.44 152 PRO A N 1
ATOM 1123 C CA . PRO A 1 152 ? 10.111 -11.402 7.693 1.00 96.44 152 PRO A CA 1
ATOM 1124 C C . PRO A 1 152 ? 9.630 -11.151 6.262 1.00 96.44 152 PRO A C 1
ATOM 1126 O O . PRO A 1 152 ? 8.802 -10.269 6.011 1.00 96.44 152 PRO A O 1
ATOM 1129 N N . SER A 1 153 ? 10.132 -11.933 5.315 1.00 96.56 153 SER A N 1
ATOM 1130 C CA . SER A 1 153 ? 9.599 -11.973 3.960 1.00 96.56 153 SER A CA 1
ATOM 1131 C C . SER A 1 153 ? 8.157 -12.452 3.942 1.00 96.56 153 SER A C 1
ATOM 1133 O O . SER A 1 153 ? 7.703 -13.081 4.901 1.00 96.56 153 SER A O 1
ATOM 1135 N N . THR A 1 154 ? 7.457 -12.220 2.832 1.00 94.56 154 THR A N 1
ATOM 1136 C CA . THR A 1 154 ? 6.243 -12.985 2.533 1.00 94.56 154 THR A CA 1
ATOM 1137 C C . THR A 1 154 ? 6.603 -14.474 2.602 1.00 94.56 154 THR A C 1
ATOM 1139 O O . THR A 1 154 ? 7.585 -14.876 1.961 1.00 94.56 154 THR A O 1
ATOM 1142 N N . PRO A 1 155 ? 5.931 -15.283 3.445 1.00 95.69 155 PRO A N 1
ATOM 1143 C CA . PRO A 1 155 ? 6.223 -16.705 3.516 1.00 95.69 155 PRO A CA 1
ATOM 1144 C C . PRO A 1 155 ? 5.937 -17.381 2.175 1.00 95.69 155 PRO A C 1
ATOM 1146 O O . PRO A 1 155 ? 4.920 -17.101 1.545 1.00 95.69 155 PRO A O 1
ATOM 1149 N N . TRP A 1 156 ? 6.813 -18.286 1.751 1.00 95.19 156 TRP A N 1
ATOM 1150 C CA . TRP A 1 156 ? 6.626 -19.080 0.537 1.00 95.19 156 TRP A CA 1
ATOM 1151 C C . TRP A 1 156 ? 6.614 -20.567 0.877 1.00 95.19 156 TRP A C 1
ATOM 1153 O O . TRP A 1 156 ? 7.216 -21.000 1.862 1.00 95.19 156 TRP A O 1
ATOM 1163 N N . LYS A 1 157 ? 5.915 -21.360 0.069 1.00 94.88 157 LYS A N 1
ATOM 1164 C CA . LYS A 1 157 ? 5.769 -22.802 0.278 1.00 94.88 157 LYS A CA 1
ATOM 1165 C C . LYS A 1 157 ? 6.626 -23.548 -0.733 1.00 94.88 157 LYS A C 1
ATOM 1167 O O . LYS A 1 157 ? 6.619 -23.220 -1.912 1.00 94.88 157 LYS A O 1
ATOM 1172 N N . THR A 1 158 ? 7.379 -24.531 -0.261 1.00 96.38 158 THR A N 1
ATOM 1173 C CA . THR A 1 158 ? 8.159 -25.420 -1.130 1.00 96.38 158 THR A CA 1
ATOM 1174 C C . THR A 1 158 ? 7.268 -26.459 -1.799 1.00 96.38 158 THR A C 1
ATOM 1176 O O . THR A 1 158 ? 6.182 -26.779 -1.307 1.00 96.38 158 THR A O 1
ATOM 1179 N N . SER A 1 159 ? 7.783 -27.097 -2.847 1.00 95.94 159 SER A N 1
ATOM 1180 C CA . SER A 1 159 ? 7.166 -28.267 -3.485 1.00 95.94 159 SER A CA 1
ATOM 1181 C C . SER A 1 159 ? 6.885 -29.438 -2.524 1.00 95.94 159 SER A C 1
ATOM 1183 O O . SER A 1 159 ? 6.007 -30.259 -2.788 1.00 95.94 159 SER A O 1
ATOM 1185 N N . ALA A 1 160 ? 7.590 -29.513 -1.388 1.00 96.12 160 ALA A N 1
ATOM 1186 C CA . ALA A 1 160 ? 7.371 -30.509 -0.336 1.00 96.12 160 ALA A CA 1
ATOM 1187 C C . ALA A 1 160 ? 6.281 -30.117 0.683 1.00 96.12 160 ALA A C 1
ATOM 1189 O O . ALA A 1 160 ? 6.006 -30.886 1.603 1.00 96.12 160 ALA A O 1
ATOM 1190 N N . GLY A 1 161 ? 5.683 -28.928 0.555 1.00 96.38 161 GLY A N 1
ATOM 1191 C CA . GLY A 1 161 ? 4.682 -28.400 1.485 1.00 96.38 161 GLY A CA 1
ATOM 1192 C C . GLY A 1 161 ? 5.256 -27.721 2.736 1.00 96.38 161 GLY A C 1
ATOM 1193 O O . GLY A 1 161 ? 4.482 -27.225 3.552 1.00 96.38 161 GLY A O 1
ATOM 1194 N N . GLU A 1 162 ? 6.587 -27.658 2.881 1.00 98.06 162 GLU A N 1
ATOM 1195 C CA . GLU A 1 162 ? 7.261 -26.891 3.938 1.00 98.06 162 GLU A CA 1
ATOM 1196 C C . GLU A 1 162 ? 7.152 -25.393 3.629 1.00 98.06 162 GLU A C 1
ATOM 1198 O O . GLU A 1 162 ? 7.571 -24.950 2.555 1.00 98.06 162 GLU A O 1
ATOM 1203 N N . TRP A 1 163 ? 6.629 -24.625 4.581 1.00 98.38 163 TRP A N 1
ATOM 1204 C CA . TRP A 1 163 ? 6.649 -23.168 4.564 1.00 98.38 163 TRP A CA 1
ATOM 1205 C C . TRP A 1 163 ? 8.027 -22.644 4.928 1.00 98.38 163 TRP A C 1
ATOM 1207 O O . TRP A 1 163 ? 8.702 -23.198 5.798 1.00 98.38 163 TRP A O 1
ATOM 1217 N N . ARG A 1 164 ? 8.415 -21.535 4.306 1.00 97.81 164 ARG A N 1
ATOM 1218 C CA . ARG A 1 164 ? 9.666 -20.834 4.560 1.00 97.81 164 ARG A CA 1
ATOM 1219 C C . ARG A 1 164 ? 9.437 -19.342 4.658 1.00 97.81 164 ARG A C 1
ATOM 1221 O O . ARG A 1 164 ? 8.605 -18.780 3.957 1.00 97.81 164 ARG A O 1
ATOM 1228 N N . LEU A 1 165 ? 10.217 -18.705 5.516 1.00 96.69 165 LEU A N 1
ATOM 1229 C CA . LEU A 1 165 ? 10.348 -17.255 5.575 1.00 96.69 165 LEU A CA 1
ATOM 1230 C C . LEU A 1 165 ? 11.808 -16.911 5.835 1.00 96.69 165 LEU A C 1
ATOM 1232 O O . LEU A 1 165 ? 12.553 -17.718 6.401 1.00 96.69 165 LEU A O 1
ATOM 1236 N N . ARG A 1 166 ? 12.211 -15.691 5.486 1.00 96.62 166 ARG A N 1
ATOM 1237 C CA . ARG A 1 166 ? 13.513 -15.156 5.892 1.00 96.62 166 ARG A CA 1
ATOM 1238 C C . ARG A 1 166 ? 13.410 -13.789 6.546 1.00 96.62 166 ARG A C 1
ATOM 1240 O O . ARG A 1 166 ? 12.537 -13.016 6.186 1.00 96.62 166 ARG A O 1
ATOM 1247 N N . THR A 1 167 ? 14.341 -13.469 7.433 1.00 96.62 167 THR A N 1
ATOM 1248 C CA . THR A 1 167 ? 14.479 -12.142 8.062 1.00 96.62 167 THR A CA 1
ATOM 1249 C C . THR A 1 167 ? 15.536 -11.290 7.357 1.00 96.62 167 THR A C 1
ATOM 1251 O O . THR A 1 167 ? 16.248 -11.758 6.449 1.00 96.62 167 THR A O 1
ATOM 1254 N N . TYR A 1 168 ? 15.650 -10.016 7.753 1.00 94.12 168 TYR A N 1
ATOM 1255 C CA . TYR A 1 168 ? 16.560 -9.072 7.097 1.00 94.12 168 TYR A CA 1
ATOM 1256 C C . TYR A 1 168 ? 18.023 -9.552 7.105 1.00 94.12 168 TYR A C 1
ATOM 1258 O O . TYR A 1 168 ? 18.743 -9.343 6.134 1.00 94.12 168 TYR A O 1
ATOM 1266 N N . ASP A 1 169 ? 18.454 -10.264 8.150 1.00 95.44 169 ASP A N 1
ATOM 1267 C CA . ASP A 1 169 ? 19.811 -10.798 8.347 1.00 95.44 169 ASP A CA 1
ATOM 1268 C C . ASP A 1 169 ? 20.119 -12.095 7.574 1.00 95.44 169 ASP A C 1
ATOM 1270 O O . ASP A 1 169 ? 21.169 -12.714 7.786 1.00 95.44 169 ASP A O 1
ATOM 1274 N N . SER A 1 170 ? 19.211 -12.484 6.674 1.00 95.94 170 SER A N 1
ATOM 1275 C CA . SER A 1 170 ? 19.268 -13.669 5.807 1.00 95.94 170 SER A CA 1
ATOM 1276 C C . SER A 1 170 ? 19.106 -15.007 6.532 1.00 95.94 170 SER A C 1
ATOM 1278 O O . SER A 1 170 ? 19.370 -16.055 5.937 1.00 95.94 170 SER A O 1
ATOM 1280 N N . MET A 1 171 ? 18.657 -15.000 7.790 1.00 97.69 171 MET A N 1
ATOM 1281 C CA . MET A 1 171 ? 18.237 -16.225 8.465 1.00 97.69 171 MET A CA 1
ATOM 1282 C C . MET A 1 171 ? 16.947 -16.748 7.831 1.00 97.69 171 MET A C 1
ATOM 1284 O O . MET A 1 171 ? 16.034 -15.973 7.555 1.00 97.69 171 MET A O 1
ATOM 1288 N N . VAL A 1 172 ? 16.888 -18.055 7.584 1.00 98.19 172 VAL A N 1
ATOM 1289 C CA . VAL A 1 172 ? 15.726 -18.760 7.039 1.00 98.19 172 VAL A CA 1
ATOM 1290 C C . VAL A 1 172 ? 15.123 -19.639 8.128 1.00 98.19 172 VAL A C 1
ATOM 1292 O O . VAL A 1 172 ? 15.834 -20.400 8.795 1.00 98.19 172 VAL A O 1
ATOM 1295 N N . TYR A 1 173 ? 13.807 -19.552 8.268 1.00 98.50 173 TYR A N 1
ATOM 1296 C CA . TYR A 1 173 ? 12.991 -20.367 9.162 1.00 98.50 173 TYR A CA 1
ATOM 1297 C C . TYR A 1 173 ? 11.994 -21.185 8.349 1.00 98.50 173 TYR A C 1
ATOM 1299 O O . TYR A 1 173 ? 11.672 -20.815 7.217 1.00 98.50 173 TYR A O 1
ATOM 1307 N N . GLY A 1 174 ? 11.492 -22.275 8.923 1.00 98.19 174 GLY A N 1
ATOM 1308 C CA . GLY A 1 174 ? 10.452 -23.070 8.287 1.00 98.19 174 GLY A CA 1
ATOM 1309 C C . GLY A 1 174 ? 9.431 -23.658 9.246 1.00 98.19 174 GLY A C 1
ATOM 1310 O O . GLY A 1 174 ? 9.689 -23.792 10.441 1.00 98.19 174 GLY A O 1
ATOM 1311 N N . ALA A 1 175 ? 8.282 -24.020 8.680 1.00 98.62 175 ALA A N 1
ATOM 1312 C CA . ALA A 1 175 ? 7.224 -24.793 9.319 1.00 98.62 175 ALA A CA 1
ATOM 1313 C C . ALA A 1 175 ? 6.832 -25.944 8.383 1.00 98.62 175 ALA A C 1
ATOM 1315 O O . ALA A 1 175 ? 6.668 -25.758 7.178 1.00 98.62 175 ALA A O 1
ATOM 1316 N N . ALA A 1 176 ? 6.703 -27.158 8.919 1.00 98.44 176 ALA A N 1
ATOM 1317 C CA . ALA A 1 176 ? 6.668 -28.371 8.095 1.00 98.44 176 ALA A CA 1
ATOM 1318 C C . ALA A 1 176 ? 5.389 -28.543 7.248 1.00 98.44 176 ALA A C 1
ATOM 1320 O O . ALA A 1 176 ? 5.370 -29.364 6.337 1.00 98.44 176 ALA A O 1
ATOM 1321 N N . SER A 1 177 ? 4.313 -27.835 7.589 1.00 98.38 177 SER A N 1
ATOM 1322 C CA . SER A 1 177 ? 2.996 -27.908 6.944 1.00 98.38 177 SER A CA 1
ATOM 1323 C C . SER A 1 177 ? 2.134 -26.720 7.378 1.00 98.38 177 SER A C 1
ATOM 1325 O O . SER A 1 177 ? 2.529 -25.977 8.278 1.00 98.38 177 SER A O 1
ATOM 1327 N N . ASP A 1 178 ? 0.937 -26.570 6.807 1.00 98.56 178 ASP A N 1
ATOM 1328 C CA . ASP A 1 178 ? -0.049 -25.574 7.257 1.00 98.56 178 ASP A CA 1
ATOM 1329 C C . ASP A 1 178 ? -0.440 -25.778 8.728 1.00 98.56 178 ASP A C 1
ATOM 1331 O O . ASP A 1 178 ? -0.467 -24.830 9.507 1.00 98.56 178 ASP A O 1
ATOM 1335 N N . ALA A 1 179 ? -0.633 -27.031 9.154 1.00 98.25 179 ALA A N 1
ATOM 1336 C CA . ALA A 1 179 ? -0.935 -27.350 10.548 1.00 98.25 179 ALA A CA 1
ATOM 1337 C C . ALA A 1 179 ? 0.204 -26.935 11.496 1.00 98.25 179 ALA A C 1
ATOM 1339 O O . ALA A 1 179 ? -0.055 -26.364 12.552 1.00 98.25 179 ALA A O 1
ATOM 1340 N N . ALA A 1 180 ? 1.461 -27.169 11.103 1.00 98.44 180 ALA A N 1
ATOM 1341 C CA . ALA A 1 180 ? 2.626 -26.736 11.876 1.00 98.44 180 ALA A CA 1
ATOM 1342 C C . ALA A 1 180 ? 2.742 -25.201 11.917 1.00 98.44 180 ALA A C 1
ATOM 1344 O O . ALA A 1 180 ? 3.042 -24.637 12.967 1.00 98.44 180 ALA A O 1
ATOM 1345 N N . PHE A 1 181 ? 2.449 -24.518 10.803 1.00 98.50 181 PHE A N 1
ATOM 1346 C CA . PHE A 1 181 ? 2.407 -23.054 10.738 1.00 98.50 181 PHE A CA 1
ATOM 1347 C C . PHE A 1 181 ? 1.410 -22.502 11.765 1.00 98.50 181 PHE A C 1
ATOM 1349 O O . PHE A 1 181 ? 1.771 -21.656 12.585 1.00 98.50 181 PHE A O 1
ATOM 1356 N N . LEU A 1 182 ? 0.172 -23.011 11.750 1.00 97.88 182 LEU A N 1
ATOM 1357 C CA . LEU A 1 182 ? -0.920 -22.574 12.629 1.00 97.88 182 LEU A CA 1
ATOM 1358 C C . LEU A 1 182 ? -0.738 -22.998 14.090 1.00 97.88 182 LEU A C 1
ATOM 1360 O O . LEU A 1 182 ? -1.293 -22.367 14.982 1.00 97.88 182 LEU A O 1
ATOM 1364 N N . ALA A 1 183 ? 0.040 -24.047 14.352 1.00 98.00 183 ALA A N 1
ATOM 1365 C CA . ALA A 1 183 ? 0.413 -24.459 15.703 1.00 98.00 183 ALA A CA 1
ATOM 1366 C C . ALA A 1 183 ? 1.620 -23.679 16.262 1.00 98.00 183 ALA A C 1
ATOM 1368 O O . ALA A 1 183 ? 2.008 -23.898 17.408 1.00 98.00 183 ALA A O 1
ATOM 1369 N N . GLY A 1 184 ? 2.227 -22.786 15.469 1.00 97.56 184 GLY A N 1
ATOM 1370 C CA . GLY A 1 184 ? 3.428 -22.049 15.864 1.00 97.56 184 GLY A CA 1
ATOM 1371 C C . GLY A 1 184 ? 4.704 -22.899 15.890 1.00 97.56 184 GLY A C 1
ATOM 1372 O O . GLY A 1 184 ? 5.692 -22.498 16.499 1.00 97.56 184 GLY A O 1
ATOM 1373 N N . GLU A 1 185 ? 4.719 -24.051 15.218 1.00 98.12 185 GLU A N 1
ATOM 1374 C CA . GLU A 1 185 ? 5.839 -25.000 15.192 1.00 98.12 185 GLU A CA 1
ATOM 1375 C C . GLU A 1 185 ? 6.899 -24.608 14.147 1.00 98.12 185 GLU A C 1
ATOM 1377 O O . GLU A 1 185 ? 7.101 -25.282 13.130 1.00 98.12 185 GLU A O 1
ATOM 1382 N N . TRP A 1 186 ? 7.591 -23.499 14.408 1.00 98.25 186 TRP A N 1
ATOM 1383 C CA . TRP A 1 186 ? 8.660 -22.984 13.554 1.00 98.25 186 TRP A CA 1
ATOM 1384 C C . TRP A 1 186 ? 10.043 -23.470 13.996 1.00 98.25 186 TRP A C 1
ATOM 1386 O O . TRP A 1 186 ? 10.330 -23.629 15.182 1.00 98.25 186 TRP A O 1
ATOM 1396 N N . TYR A 1 187 ? 10.939 -23.687 13.033 1.00 98.19 187 TYR A N 1
ATOM 1397 C CA . TYR A 1 187 ? 12.333 -24.057 13.279 1.00 98.19 187 TYR A CA 1
ATOM 1398 C C . TYR A 1 187 ? 13.303 -23.253 12.418 1.00 98.19 187 TYR A C 1
ATOM 1400 O O . TYR A 1 187 ? 12.995 -22.835 11.302 1.00 98.19 187 TYR A O 1
ATOM 1408 N N . THR A 1 188 ? 14.519 -23.074 12.928 1.00 98.25 188 THR A N 1
ATOM 1409 C CA . THR A 1 188 ? 15.623 -22.453 12.189 1.00 98.25 188 THR A CA 1
ATOM 1410 C C . THR A 1 188 ? 16.195 -23.432 11.169 1.00 98.25 188 THR A C 1
ATOM 1412 O O . THR A 1 188 ? 16.589 -24.540 11.530 1.00 98.25 188 THR A O 1
ATOM 1415 N N . ILE A 1 189 ? 16.293 -23.009 9.908 1.00 98.12 189 ILE A N 1
ATOM 1416 C CA . ILE A 1 189 ? 16.974 -23.759 8.842 1.00 98.12 189 ILE A CA 1
ATOM 1417 C C . ILE A 1 189 ? 18.443 -23.329 8.760 1.00 98.12 189 ILE A C 1
ATOM 1419 O O . ILE A 1 189 ? 19.341 -24.168 8.724 1.00 98.12 189 ILE A O 1
ATOM 1423 N N . GLY A 1 190 ? 18.706 -22.021 8.764 1.00 97.75 190 GLY A N 1
ATOM 1424 C CA . GLY A 1 190 ? 20.063 -21.476 8.758 1.00 97.75 190 GLY A CA 1
ATOM 1425 C C . GLY A 1 190 ? 20.173 -20.140 8.034 1.00 97.75 190 GLY A C 1
ATOM 1426 O O . GLY A 1 190 ? 19.197 -19.625 7.495 1.00 97.75 190 GLY A O 1
ATOM 1427 N N . LYS A 1 191 ? 21.379 -19.570 8.014 1.00 97.44 191 LYS A N 1
ATOM 1428 C CA . LYS A 1 191 ? 21.658 -18.301 7.335 1.00 97.44 191 LYS A CA 1
ATOM 1429 C C . LYS A 1 191 ? 22.060 -18.553 5.884 1.00 97.44 191 LYS A C 1
ATOM 1431 O O . LYS A 1 191 ? 23.059 -19.225 5.638 1.00 97.44 191 LYS A O 1
ATOM 1436 N N . SER A 1 192 ? 21.294 -18.015 4.937 1.00 96.50 192 SER A N 1
ATOM 1437 C CA . SER A 1 192 ? 21.609 -18.118 3.509 1.00 96.50 192 SER A CA 1
ATOM 1438 C C . SER A 1 192 ? 22.810 -17.238 3.150 1.00 96.50 192 SER A C 1
ATOM 1440 O O . SER A 1 192 ? 22.880 -16.082 3.569 1.00 96.50 192 SER A O 1
ATOM 1442 N N . ALA A 1 193 ? 23.744 -17.789 2.369 1.00 95.00 193 ALA A N 1
ATOM 1443 C CA . ALA A 1 193 ? 24.872 -17.046 1.803 1.00 95.00 193 ALA A CA 1
ATOM 1444 C C . ALA A 1 193 ? 24.514 -16.347 0.479 1.00 95.00 193 ALA A C 1
ATOM 1446 O O . ALA A 1 193 ? 25.160 -15.367 0.114 1.00 95.00 193 ALA A O 1
ATOM 1447 N N . ASP A 1 194 ? 23.480 -16.838 -0.206 1.00 94.00 194 ASP A N 1
ATOM 1448 C CA . ASP A 1 194 ? 23.084 -16.374 -1.537 1.00 94.00 194 ASP A CA 1
ATOM 1449 C C . ASP A 1 194 ? 22.113 -15.189 -1.465 1.00 94.00 194 ASP A C 1
ATOM 1451 O O . ASP A 1 194 ? 22.103 -14.316 -2.330 1.00 94.00 194 ASP A O 1
ATOM 1455 N N . LEU A 1 195 ? 21.286 -15.139 -0.414 1.00 92.75 195 LEU A N 1
ATOM 1456 C CA . LEU A 1 195 ? 20.289 -14.090 -0.231 1.00 92.75 195 LEU A CA 1
ATOM 1457 C C . LEU A 1 195 ? 20.875 -12.915 0.550 1.00 92.75 195 LEU A C 1
ATOM 1459 O O . LEU A 1 195 ? 21.288 -13.044 1.705 1.00 92.75 195 LEU A O 1
ATOM 1463 N N . ARG A 1 196 ? 20.840 -11.729 -0.058 1.00 91.44 196 ARG A N 1
ATOM 1464 C CA . ARG A 1 196 ? 21.394 -10.495 0.514 1.00 91.44 196 ARG A CA 1
ATOM 1465 C C . ARG A 1 196 ? 20.754 -10.140 1.864 1.00 91.44 196 ARG A C 1
ATOM 1467 O O . ARG A 1 196 ? 19.529 -10.201 2.011 1.00 91.44 196 ARG A O 1
ATOM 1474 N N . THR A 1 197 ? 21.581 -9.721 2.824 1.00 94.38 197 THR A N 1
ATOM 1475 C CA . THR A 1 197 ? 21.131 -9.127 4.093 1.00 94.38 197 THR A CA 1
ATOM 1476 C C . THR A 1 197 ? 20.688 -7.685 3.865 1.00 94.38 197 THR A C 1
ATOM 1478 O O . THR A 1 197 ? 21.524 -6.834 3.571 1.00 94.38 197 THR A O 1
ATOM 1481 N N . CYS A 1 198 ? 19.383 -7.451 3.970 1.00 94.69 198 CYS A N 1
ATOM 1482 C CA . CYS A 1 198 ? 18.686 -6.200 3.680 1.00 94.69 198 CYS A CA 1
ATOM 1483 C C . CYS A 1 198 ? 17.272 -6.245 4.253 1.00 94.69 198 CYS A C 1
ATOM 1485 O O . CYS A 1 198 ? 16.726 -7.332 4.446 1.00 94.69 198 CYS A O 1
ATOM 1487 N N . GLU A 1 199 ? 16.690 -5.071 4.463 1.00 95.06 199 GLU A N 1
ATOM 1488 C CA . GLU A 1 199 ? 15.333 -4.885 4.977 1.00 95.06 199 GLU A CA 1
ATOM 1489 C C . GLU A 1 199 ? 14.277 -5.344 3.971 1.00 95.06 199 GLU A C 1
ATOM 1491 O O . GLU A 1 199 ? 14.548 -5.503 2.774 1.00 95.06 199 GLU A O 1
ATOM 1496 N N . CYS A 1 200 ? 13.069 -5.582 4.482 1.00 96.12 200 CYS A N 1
ATOM 1497 C CA . CYS A 1 200 ? 11.877 -5.937 3.705 1.00 96.12 200 CYS A CA 1
ATOM 1498 C C . CYS A 1 200 ? 12.132 -6.940 2.555 1.00 96.12 200 CYS A C 1
ATOM 1500 O O . CYS A 1 200 ? 11.817 -6.635 1.397 1.00 96.12 200 CYS A O 1
ATOM 1502 N N . PRO A 1 201 ? 12.746 -8.111 2.817 1.00 96.81 201 PRO A N 1
ATOM 1503 C CA . PRO A 1 201 ? 13.009 -9.095 1.781 1.00 96.81 201 PRO A CA 1
ATOM 1504 C C . PRO A 1 201 ? 11.716 -9.735 1.258 1.00 96.81 201 PRO A C 1
ATOM 1506 O O . PRO A 1 201 ? 10.740 -9.860 1.989 1.00 96.81 201 PRO A O 1
ATOM 1509 N N . SER A 1 202 ? 11.734 -10.224 0.021 1.00 96.00 202 SER A N 1
ATOM 1510 C CA . SER A 1 202 ? 10.721 -11.139 -0.523 1.00 96.00 202 SER A CA 1
ATOM 1511 C C . SER A 1 202 ? 11.376 -12.090 -1.525 1.00 96.00 202 SER A C 1
ATOM 1513 O O . SER A 1 202 ? 12.358 -11.718 -2.170 1.00 96.00 202 SER A O 1
ATOM 1515 N N . LEU A 1 203 ? 10.891 -13.325 -1.624 1.00 96.38 203 LEU A N 1
ATOM 1516 C CA . LEU A 1 203 ? 11.344 -14.315 -2.602 1.00 96.38 203 LEU A CA 1
ATOM 1517 C C . LEU A 1 203 ? 10.111 -14.985 -3.192 1.00 96.38 203 LEU A C 1
ATOM 1519 O O . LEU A 1 203 ? 9.318 -15.560 -2.451 1.00 96.38 203 LEU A O 1
ATOM 1523 N N . TYR A 1 204 ? 9.960 -14.903 -4.508 1.00 95.94 204 TYR A N 1
ATOM 1524 C CA . TYR A 1 204 ? 8.754 -15.374 -5.172 1.00 95.94 204 TYR A CA 1
ATOM 1525 C C . TYR A 1 204 ? 8.996 -15.854 -6.590 1.00 95.94 204 TYR A C 1
ATOM 1527 O O . TYR A 1 204 ? 10.025 -15.538 -7.187 1.00 95.94 204 TYR A O 1
ATOM 1535 N N . GLU A 1 205 ? 8.055 -16.641 -7.105 1.00 95.69 205 GLU A N 1
ATOM 1536 C CA . GLU A 1 205 ? 8.097 -17.177 -8.464 1.00 95.69 205 GLU A CA 1
ATOM 1537 C C . GLU A 1 205 ? 8.131 -16.060 -9.510 1.00 95.69 205 GLU A C 1
ATOM 1539 O O . GLU A 1 205 ? 7.660 -14.946 -9.286 1.00 95.69 205 GLU A O 1
ATOM 1544 N N . LEU A 1 206 ? 8.706 -16.347 -10.674 1.00 96.25 206 LEU A N 1
ATOM 1545 C CA . LEU A 1 206 ? 8.738 -15.397 -11.775 1.00 96.25 206 LEU A CA 1
ATOM 1546 C C . LEU A 1 206 ? 7.300 -14.961 -12.132 1.00 96.25 206 LEU A C 1
ATOM 1548 O O . LEU A 1 206 ? 6.479 -15.821 -12.450 1.00 96.25 206 LEU A O 1
ATOM 1552 N N . PRO A 1 207 ? 6.997 -13.649 -12.142 1.00 95.81 207 PRO A N 1
ATOM 1553 C CA . PRO A 1 207 ? 5.661 -13.166 -12.465 1.00 95.81 207 PRO A CA 1
ATOM 1554 C C . PRO A 1 207 ? 5.178 -13.570 -13.869 1.00 95.81 207 PRO A C 1
ATOM 1556 O O . PRO A 1 207 ? 6.000 -13.885 -14.746 1.00 95.81 207 PRO A O 1
ATOM 1559 N N . PRO A 1 208 ? 3.857 -13.497 -14.123 1.00 94.00 208 PRO A N 1
ATOM 1560 C CA . PRO A 1 208 ? 3.289 -13.702 -15.450 1.00 94.00 208 PRO A CA 1
ATOM 1561 C C . PRO A 1 208 ? 3.913 -12.797 -16.518 1.00 94.00 208 PRO A C 1
ATOM 1563 O O . PRO A 1 208 ? 4.455 -11.724 -16.229 1.00 94.00 208 PRO A O 1
ATOM 1566 N N . SER A 1 209 ? 3.814 -13.229 -17.778 1.00 95.38 209 SER A N 1
ATOM 1567 C CA . SER A 1 209 ? 4.271 -12.435 -18.921 1.00 95.38 209 SER A CA 1
ATOM 1568 C C . SER A 1 209 ? 3.614 -11.061 -18.926 1.00 95.38 209 SER A C 1
ATOM 1570 O O . SER A 1 209 ? 2.405 -10.944 -18.735 1.00 95.38 209 SER A O 1
ATOM 1572 N N . THR A 1 210 ? 4.388 -10.027 -19.243 1.00 94.56 210 THR A N 1
ATOM 1573 C CA . THR A 1 210 ? 3.806 -8.746 -19.644 1.00 94.56 210 THR A CA 1
ATOM 1574 C C . THR A 1 210 ? 2.880 -8.976 -20.849 1.00 94.56 210 THR A C 1
ATOM 1576 O O . THR A 1 210 ? 3.299 -9.670 -21.788 1.00 94.56 210 THR A O 1
ATOM 1579 N N . PRO A 1 211 ? 1.660 -8.400 -20.855 1.00 90.62 211 PRO A N 1
ATOM 1580 C CA . PRO A 1 211 ? 0.741 -8.513 -21.981 1.00 90.62 211 PRO A CA 1
ATOM 1581 C C . PRO A 1 211 ? 1.393 -8.113 -23.309 1.00 90.62 211 PRO A C 1
ATOM 1583 O O . PRO A 1 211 ? 2.024 -7.056 -23.400 1.00 90.62 211 PRO A O 1
ATOM 1586 N N . GLY A 1 212 ? 1.250 -8.959 -24.330 1.00 92.25 212 GLY A N 1
ATOM 1587 C CA . GLY A 1 212 ? 1.833 -8.766 -25.664 1.00 92.25 212 GLY A CA 1
ATOM 1588 C C . GLY A 1 212 ? 3.257 -9.311 -25.838 1.00 92.25 212 GLY A C 1
ATOM 1589 O O . GLY A 1 212 ? 3.820 -9.202 -26.927 1.00 92.25 212 GLY A O 1
ATOM 1590 N N . PHE A 1 213 ? 3.848 -9.906 -24.797 1.00 94.19 213 PHE A N 1
ATOM 1591 C CA . PHE A 1 213 ? 5.196 -10.492 -24.826 1.00 94.19 213 PHE A CA 1
ATOM 1592 C C . PHE A 1 213 ? 5.215 -12.007 -24.576 1.00 94.19 213 PHE A C 1
ATOM 1594 O O . PHE A 1 213 ? 6.281 -12.593 -24.360 1.00 94.19 213 PHE A O 1
ATOM 1601 N N . GLU A 1 214 ? 4.064 -12.673 -24.661 1.00 95.06 214 GLU A N 1
ATOM 1602 C CA . GLU A 1 214 ? 3.891 -14.073 -24.272 1.00 95.06 214 GLU A CA 1
ATOM 1603 C C . GLU A 1 214 ? 4.725 -15.037 -25.128 1.00 95.06 214 GLU A C 1
ATOM 1605 O O . GLU A 1 214 ? 5.183 -16.069 -24.636 1.00 95.06 214 GLU A O 1
ATOM 1610 N N . ASP A 1 215 ? 4.967 -14.710 -26.400 1.00 94.56 215 ASP A N 1
ATOM 1611 C CA . ASP A 1 215 ? 5.831 -15.514 -27.273 1.00 94.56 215 ASP A CA 1
ATOM 1612 C C . ASP A 1 215 ? 7.283 -15.510 -26.792 1.00 94.56 215 ASP A C 1
ATOM 1614 O O . ASP A 1 215 ? 7.915 -16.565 -26.727 1.00 94.56 215 ASP A O 1
ATOM 1618 N N . SER A 1 216 ? 7.797 -14.345 -26.385 1.00 92.19 216 SER A N 1
ATOM 1619 C CA . SER A 1 216 ? 9.148 -14.234 -25.823 1.00 92.19 216 SER A CA 1
ATOM 1620 C C . SER A 1 216 ? 9.270 -14.961 -24.483 1.00 92.19 216 SER A C 1
ATOM 1622 O O . SER A 1 216 ? 10.299 -15.572 -24.203 1.00 92.19 216 SER A O 1
ATOM 1624 N N . TYR A 1 217 ? 8.193 -14.964 -23.695 1.00 94.38 217 TYR A N 1
ATOM 1625 C CA . TYR A 1 217 ? 8.112 -15.683 -22.428 1.00 94.38 217 TYR A CA 1
ATOM 1626 C C . TYR A 1 217 ? 8.168 -17.209 -22.630 1.00 94.38 217 TYR A C 1
ATOM 1628 O O . TYR A 1 217 ? 8.768 -17.927 -21.839 1.00 94.38 217 TYR A O 1
ATOM 1636 N N . ARG A 1 218 ? 7.603 -17.731 -23.726 1.00 94.50 218 ARG A N 1
ATOM 1637 C CA . ARG A 1 218 ? 7.618 -19.173 -24.044 1.00 94.50 218 ARG A CA 1
ATOM 1638 C C . ARG A 1 218 ? 8.911 -19.670 -24.710 1.00 94.50 218 ARG A C 1
ATOM 1640 O O . ARG A 1 218 ? 9.068 -20.876 -24.883 1.00 94.50 218 ARG A O 1
ATOM 1647 N N . ALA A 1 219 ? 9.815 -18.778 -25.120 1.00 86.31 219 ALA A N 1
ATOM 1648 C CA . ALA A 1 219 ? 10.882 -19.095 -26.075 1.00 86.31 219 ALA A CA 1
ATOM 1649 C C . ALA A 1 219 ? 12.140 -19.781 -25.497 1.00 86.31 219 ALA A C 1
ATOM 1651 O O . ALA A 1 219 ? 12.972 -20.254 -26.272 1.00 86.31 219 ALA A O 1
ATOM 1652 N N . GLY A 1 220 ? 12.331 -19.854 -24.177 1.00 73.88 220 GLY A N 1
ATOM 1653 C CA . GLY A 1 220 ? 13.559 -20.424 -23.612 1.00 73.88 220 GLY A CA 1
ATOM 1654 C C . GLY A 1 220 ? 13.550 -20.545 -22.091 1.00 73.88 220 GLY A C 1
ATOM 1655 O O . GLY A 1 220 ? 12.560 -20.183 -21.459 1.00 73.88 220 GLY A O 1
ATOM 1656 N N . PRO A 1 221 ? 14.637 -21.063 -21.486 1.00 88.62 221 PRO A N 1
ATOM 1657 C CA . PRO A 1 221 ? 14.736 -21.132 -20.036 1.00 88.62 221 PRO A CA 1
ATOM 1658 C C . PRO A 1 221 ? 14.728 -19.711 -19.468 1.00 88.62 221 PRO A C 1
ATOM 1660 O O . PRO A 1 221 ? 15.546 -18.872 -19.851 1.00 88.62 221 PRO A O 1
ATOM 1663 N N . LEU A 1 222 ? 13.782 -19.449 -18.573 1.00 96.06 222 LEU A N 1
ATOM 1664 C CA . LEU A 1 222 ? 13.656 -18.186 -17.859 1.00 96.06 222 LEU A CA 1
ATOM 1665 C C . LEU A 1 222 ? 14.223 -18.326 -16.441 1.00 96.06 222 LEU A C 1
ATOM 1667 O O . LEU A 1 222 ? 14.300 -19.443 -15.919 1.00 96.06 222 LEU A O 1
ATOM 1671 N N . PRO A 1 223 ? 14.593 -17.213 -15.785 1.00 97.25 223 PRO A N 1
ATOM 1672 C CA . PRO A 1 223 ? 14.739 -17.201 -14.340 1.00 97.25 223 PRO A CA 1
ATOM 1673 C C . PRO A 1 223 ? 13.466 -17.722 -13.683 1.00 97.25 223 PRO A C 1
ATOM 1675 O O . PRO A 1 223 ? 12.368 -17.450 -14.144 1.00 97.25 223 PRO A O 1
ATOM 1678 N N . THR A 1 224 ? 13.604 -18.479 -12.606 1.00 96.56 224 THR A N 1
ATOM 1679 C CA . THR A 1 224 ? 12.434 -19.071 -11.944 1.00 96.56 224 THR A CA 1
ATOM 1680 C C . THR A 1 224 ? 11.828 -18.153 -10.893 1.00 96.56 224 THR A C 1
ATOM 1682 O O . THR A 1 224 ? 10.672 -18.339 -10.543 1.00 96.56 224 THR A O 1
ATOM 1685 N N . HIS A 1 225 ? 12.624 -17.231 -10.340 1.00 97.19 225 HIS A N 1
ATOM 1686 C CA . HIS A 1 225 ? 12.270 -16.482 -9.141 1.00 97.19 225 HIS A CA 1
ATOM 1687 C C . HIS A 1 225 ? 12.834 -15.061 -9.159 1.00 97.19 225 HIS A C 1
ATOM 1689 O O . HIS A 1 225 ? 13.869 -14.776 -9.776 1.00 97.19 225 HIS A O 1
ATOM 1695 N N . VAL A 1 226 ? 12.167 -14.197 -8.403 1.00 97.75 226 VAL A N 1
ATOM 1696 C CA . VAL A 1 226 ? 12.592 -12.844 -8.068 1.00 97.75 226 VAL A CA 1
ATOM 1697 C C . VAL A 1 226 ? 12.973 -12.797 -6.592 1.00 97.75 226 VAL A C 1
ATOM 1699 O O . VAL A 1 226 ? 12.205 -13.216 -5.728 1.00 97.75 226 VAL A O 1
ATOM 1702 N N . HIS A 1 227 ? 14.145 -12.241 -6.293 1.00 96.88 227 HIS A N 1
ATOM 1703 C CA . HIS A 1 227 ? 14.544 -11.864 -4.939 1.00 96.88 227 HIS A CA 1
ATOM 1704 C C . HIS A 1 227 ? 14.479 -10.340 -4.796 1.00 96.88 227 HIS A C 1
ATOM 1706 O O . HIS A 1 227 ? 15.173 -9.611 -5.504 1.00 96.88 227 HIS A O 1
ATOM 1712 N N . LYS A 1 228 ? 13.633 -9.855 -3.886 1.00 96.56 228 LYS A N 1
ATOM 1713 C CA . LYS A 1 228 ? 13.420 -8.433 -3.596 1.00 96.56 228 LYS A CA 1
ATOM 1714 C C . LYS A 1 228 ? 14.041 -8.056 -2.251 1.00 96.56 228 LYS A C 1
ATOM 1716 O O . LYS A 1 228 ? 13.969 -8.841 -1.305 1.00 96.56 228 LYS A O 1
ATOM 1721 N N . THR A 1 229 ? 14.625 -6.859 -2.147 1.00 96.62 229 THR A N 1
ATOM 1722 C CA . THR A 1 229 ? 15.211 -6.311 -0.904 1.00 96.62 229 THR A CA 1
ATOM 1723 C C . THR A 1 229 ? 15.201 -4.785 -0.859 1.00 96.62 229 THR A C 1
ATOM 1725 O O . THR A 1 229 ? 15.374 -4.153 -1.898 1.00 96.62 229 THR A O 1
ATOM 1728 N N . SER A 1 230 ? 15.140 -4.206 0.339 1.00 96.50 230 SER A N 1
ATOM 1729 C CA . SER A 1 230 ? 15.277 -2.766 0.603 1.00 96.50 230 SER A CA 1
ATOM 1730 C C . SER A 1 230 ? 16.620 -2.466 1.284 1.00 96.50 230 SER A C 1
ATOM 1732 O O . SER A 1 230 ? 16.921 -2.983 2.357 1.00 96.50 230 SER A O 1
ATOM 1734 N N . CYS A 1 231 ? 17.481 -1.697 0.615 1.00 92.25 231 CYS A N 1
ATOM 1735 C CA . CYS A 1 231 ? 18.842 -1.374 1.049 1.00 92.25 231 CYS A CA 1
ATOM 1736 C C . CYS A 1 231 ? 19.344 -0.079 0.393 1.00 92.25 231 CYS A C 1
ATOM 1738 O O . CYS A 1 231 ? 19.939 -0.117 -0.687 1.00 92.25 231 CYS A O 1
ATOM 1740 N N . GLY A 1 232 ? 19.088 1.071 1.028 1.00 89.31 232 GLY A N 1
ATOM 1741 C CA . GLY A 1 232 ? 19.410 2.395 0.461 1.00 89.31 232 GLY A CA 1
ATOM 1742 C C . GLY A 1 232 ? 18.622 2.748 -0.812 1.00 89.31 232 GLY A C 1
ATOM 1743 O O . GLY A 1 232 ? 18.971 3.693 -1.507 1.00 89.31 232 GLY A O 1
ATOM 1744 N N . GLY A 1 233 ? 17.598 1.951 -1.108 1.00 93.56 233 GLY A N 1
ATOM 1745 C CA . GLY A 1 233 ? 16.756 1.913 -2.298 1.00 93.56 233 GLY A CA 1
ATOM 1746 C C . GLY A 1 233 ? 16.012 0.574 -2.300 1.00 93.56 233 GLY A C 1
ATOM 1747 O O . GLY A 1 233 ? 16.339 -0.306 -1.495 1.00 93.56 233 GLY A O 1
ATOM 1748 N N . ASP A 1 234 ? 15.042 0.396 -3.185 1.00 96.75 234 ASP A N 1
ATOM 1749 C CA . ASP A 1 234 ? 14.270 -0.844 -3.294 1.00 96.75 234 ASP A CA 1
ATOM 1750 C C . ASP A 1 234 ? 14.649 -1.597 -4.563 1.00 96.75 234 ASP A C 1
ATOM 1752 O O . ASP A 1 234 ? 14.637 -1.034 -5.653 1.00 96.75 234 ASP A O 1
ATOM 1756 N N . TRP A 1 235 ? 15.012 -2.870 -4.419 1.00 96.56 235 TRP A N 1
ATOM 1757 C CA . TRP A 1 235 ? 15.723 -3.628 -5.445 1.00 96.56 235 TRP A CA 1
ATOM 1758 C C . TRP A 1 235 ? 15.061 -4.967 -5.725 1.00 96.56 235 TRP A C 1
ATOM 1760 O O . TRP A 1 235 ? 14.592 -5.630 -4.800 1.00 96.56 235 TRP A O 1
ATOM 1770 N N . TRP A 1 236 ? 15.141 -5.419 -6.971 1.00 96.12 236 TRP A N 1
ATOM 1771 C CA . TRP A 1 236 ? 14.836 -6.787 -7.374 1.00 96.12 236 TRP A CA 1
ATOM 1772 C C . TRP A 1 236 ? 16.030 -7.441 -8.075 1.00 96.12 236 TRP A C 1
ATOM 1774 O O . TRP A 1 236 ? 16.896 -6.769 -8.636 1.00 96.12 236 TRP A O 1
ATOM 1784 N N . GLN A 1 237 ? 16.071 -8.769 -8.039 1.00 95.94 237 GLN A N 1
ATOM 1785 C CA . GLN A 1 237 ? 17.086 -9.610 -8.665 1.00 95.94 237 GLN A CA 1
ATOM 1786 C C . GLN A 1 237 ? 16.411 -10.834 -9.285 1.00 95.94 237 GLN A C 1
ATOM 1788 O O . GLN A 1 237 ? 15.601 -11.479 -8.622 1.00 95.94 237 GLN A O 1
ATOM 1793 N N . LEU A 1 238 ? 16.742 -11.174 -10.531 1.00 97.31 238 LEU A N 1
ATOM 1794 C CA . LEU A 1 238 ? 16.216 -12.370 -11.199 1.00 97.31 238 LEU A CA 1
ATOM 1795 C C . LEU A 1 238 ? 17.197 -13.527 -11.077 1.00 97.31 238 LEU A C 1
ATOM 1797 O O . LEU A 1 238 ? 18.377 -13.352 -11.361 1.00 97.31 238 LEU A O 1
ATOM 1801 N N . GLY A 1 239 ? 16.714 -14.719 -10.733 1.00 97.06 239 GLY A N 1
ATOM 1802 C CA . GLY A 1 239 ? 17.570 -15.896 -10.611 1.00 97.06 239 GLY A CA 1
ATOM 1803 C C . GLY A 1 239 ? 16.824 -17.224 -10.633 1.00 97.06 239 GLY A C 1
ATOM 1804 O O . GLY A 1 239 ? 15.601 -17.301 -10.781 1.00 97.06 239 GLY A O 1
ATOM 1805 N N . THR A 1 240 ? 17.595 -18.296 -10.502 1.00 97.25 240 THR A N 1
ATOM 1806 C CA . THR A 1 240 ? 17.078 -19.646 -10.298 1.00 97.25 240 THR A CA 1
ATOM 1807 C C . THR A 1 240 ? 17.134 -19.968 -8.814 1.00 97.25 240 THR A C 1
ATOM 1809 O O . THR A 1 240 ? 18.212 -19.936 -8.218 1.00 97.25 240 THR A O 1
ATOM 1812 N N . TYR A 1 241 ? 15.979 -20.272 -8.223 1.00 96.94 241 TYR A N 1
ATOM 1813 C CA . TYR A 1 241 ? 15.889 -20.737 -6.845 1.00 96.94 241 TYR A CA 1
ATOM 1814 C C . TYR A 1 241 ? 15.769 -22.259 -6.829 1.00 96.94 241 TYR A C 1
ATOM 1816 O O . TYR A 1 241 ? 14.877 -22.832 -7.450 1.00 96.94 241 TYR A O 1
ATOM 1824 N N . ALA A 1 242 ? 16.677 -22.911 -6.112 1.00 96.44 242 ALA A N 1
ATOM 1825 C CA . ALA A 1 242 ? 16.605 -24.332 -5.820 1.00 96.44 242 ALA A CA 1
ATOM 1826 C C . ALA A 1 242 ? 16.204 -24.502 -4.355 1.00 96.44 242 ALA A C 1
ATOM 1828 O O . ALA A 1 242 ? 16.954 -24.110 -3.467 1.00 96.44 242 ALA A O 1
ATOM 1829 N N . GLU A 1 243 ? 15.046 -25.104 -4.089 1.00 94.88 243 GLU A N 1
ATOM 1830 C CA . GLU A 1 243 ? 14.493 -25.212 -2.732 1.00 94.88 243 GLU A CA 1
ATOM 1831 C C . GLU A 1 243 ? 15.378 -26.050 -1.789 1.00 94.88 243 GLU A C 1
ATOM 1833 O O . GLU A 1 243 ? 15.431 -25.797 -0.592 1.00 94.88 243 GLU A O 1
ATOM 1838 N N . GLY A 1 244 ? 16.121 -27.035 -2.293 1.00 94.12 244 GLY A N 1
ATOM 1839 C CA . GLY A 1 244 ? 16.818 -27.991 -1.427 1.00 94.12 244 GLY A CA 1
ATOM 1840 C C . GLY A 1 244 ? 15.850 -28.937 -0.700 1.00 94.12 244 GLY A C 1
ATOM 1841 O O . GLY A 1 244 ? 14.639 -28.902 -0.903 1.00 94.12 244 GLY A O 1
ATOM 1842 N N . ALA A 1 245 ? 16.388 -29.836 0.125 1.00 97.00 245 ALA A N 1
ATOM 1843 C CA . ALA A 1 245 ? 15.566 -30.771 0.896 1.00 97.00 245 ALA A CA 1
ATOM 1844 C C . ALA A 1 245 ? 14.794 -30.048 2.024 1.00 97.00 245 ALA A C 1
ATOM 1846 O O . ALA A 1 245 ? 15.235 -28.985 2.471 1.00 97.00 245 ALA A O 1
ATOM 1847 N N . PRO A 1 246 ? 13.690 -30.625 2.544 1.00 96.69 246 PRO A N 1
ATOM 1848 C CA . PRO A 1 246 ? 13.043 -30.115 3.751 1.00 96.69 246 PRO A CA 1
ATOM 1849 C C . PRO A 1 246 ? 14.052 -29.919 4.887 1.00 96.69 246 PRO A C 1
ATOM 1851 O O . PRO A 1 246 ? 14.930 -30.762 5.096 1.00 96.69 246 PRO A O 1
ATOM 1854 N N . ARG A 1 247 ? 13.922 -28.815 5.629 1.00 97.06 247 ARG A N 1
ATOM 1855 C CA . ARG A 1 247 ? 14.834 -28.389 6.707 1.00 97.06 247 ARG A CA 1
ATOM 1856 C C . ARG A 1 247 ? 16.275 -28.106 6.278 1.00 97.06 247 ARG A C 1
ATOM 1858 O O . ARG A 1 247 ? 17.150 -28.002 7.137 1.00 97.06 247 ARG A O 1
ATOM 1865 N N . ALA A 1 248 ? 16.541 -27.973 4.984 1.00 97.50 248 ALA A N 1
ATOM 1866 C CA . ALA A 1 248 ? 17.838 -27.576 4.457 1.00 97.50 248 ALA A CA 1
ATOM 1867 C C . ALA A 1 248 ? 17.727 -26.252 3.698 1.00 97.50 248 ALA A C 1
ATOM 1869 O O . ALA A 1 248 ? 16.682 -25.913 3.141 1.00 97.50 248 ALA A O 1
ATOM 1870 N N . LEU A 1 249 ? 18.824 -25.495 3.674 1.00 97.44 249 LEU A N 1
ATOM 1871 C CA . LEU A 1 249 ? 18.897 -24.284 2.867 1.00 97.44 249 LEU A CA 1
ATOM 1872 C C . LEU A 1 249 ? 18.764 -24.631 1.381 1.00 97.44 249 LEU A C 1
ATOM 1874 O O . LEU A 1 249 ? 19.398 -25.565 0.886 1.00 97.44 249 LEU A O 1
ATOM 1878 N N . GLY A 1 250 ? 17.960 -23.831 0.688 1.00 94.94 250 GLY A N 1
ATOM 1879 C CA . GLY A 1 250 ? 18.004 -23.736 -0.764 1.00 94.94 250 GLY A CA 1
ATOM 1880 C C . GLY A 1 250 ? 19.173 -22.874 -1.247 1.00 94.94 250 GLY A C 1
ATOM 1881 O O . GLY A 1 250 ? 19.928 -22.330 -0.439 1.00 94.94 250 GLY A O 1
ATOM 1882 N N . GLY A 1 251 ? 19.283 -22.716 -2.563 1.00 96.19 251 GLY A N 1
ATOM 1883 C CA . GLY A 1 251 ? 20.253 -21.828 -3.205 1.00 96.19 251 GLY A CA 1
ATOM 1884 C C . GLY A 1 251 ? 19.592 -20.865 -4.186 1.00 96.19 251 GLY A C 1
ATOM 1885 O O . GLY A 1 251 ? 18.577 -21.207 -4.793 1.00 96.19 251 GLY A O 1
ATOM 1886 N N . PHE A 1 252 ? 20.162 -19.671 -4.342 1.00 97.31 252 PHE A N 1
ATOM 1887 C CA . PHE A 1 252 ? 19.714 -18.677 -5.324 1.00 97.31 252 PHE A CA 1
ATOM 1888 C C . PHE A 1 252 ? 20.891 -18.233 -6.192 1.00 97.31 252 PHE A C 1
ATOM 1890 O O . PHE A 1 252 ? 21.850 -17.642 -5.704 1.00 97.31 252 PHE A O 1
ATOM 1897 N N . ALA A 1 253 ? 20.831 -18.539 -7.486 1.00 96.94 253 ALA A N 1
ATOM 1898 C CA . ALA A 1 253 ? 21.952 -18.335 -8.397 1.00 96.94 253 ALA A CA 1
ATOM 1899 C C . ALA A 1 253 ? 21.518 -17.706 -9.721 1.00 96.94 253 ALA A C 1
ATOM 1901 O O . ALA A 1 253 ? 20.340 -17.723 -10.090 1.00 96.94 253 ALA A O 1
ATOM 1902 N N . ALA A 1 254 ? 22.497 -17.177 -10.456 1.00 96.94 254 ALA A N 1
ATOM 1903 C CA . ALA A 1 254 ? 22.293 -16.705 -11.817 1.00 96.94 254 ALA A CA 1
ATOM 1904 C C . ALA A 1 254 ? 21.720 -17.824 -12.693 1.00 96.94 254 ALA A C 1
ATOM 1906 O O . ALA A 1 254 ? 22.195 -18.962 -12.672 1.00 96.94 254 ALA A O 1
ATOM 1907 N N . THR A 1 255 ? 20.702 -17.488 -13.478 1.00 96.25 255 THR A N 1
ATOM 1908 C CA . THR A 1 255 ? 20.112 -18.424 -14.435 1.00 96.25 255 THR A CA 1
ATOM 1909 C C . THR A 1 255 ? 20.995 -18.481 -15.683 1.00 96.25 255 THR A C 1
ATOM 1911 O O . THR A 1 255 ? 21.362 -17.419 -16.192 1.00 96.25 255 THR A O 1
ATOM 1914 N N . PRO A 1 256 ? 21.327 -19.674 -16.211 1.00 94.00 256 PRO A N 1
ATOM 1915 C CA . PRO A 1 256 ? 22.110 -19.793 -17.436 1.00 94.00 256 PRO A CA 1
ATOM 1916 C C . PRO A 1 256 ? 21.502 -19.007 -18.606 1.00 94.00 256 PRO A C 1
ATOM 1918 O O . PRO A 1 256 ? 20.321 -19.166 -18.917 1.00 94.00 256 PRO A O 1
ATOM 1921 N N . GLY A 1 257 ? 22.302 -18.162 -19.257 1.00 92.75 257 GLY A N 1
ATOM 1922 C CA . GLY A 1 257 ? 21.854 -17.265 -20.330 1.00 92.75 257 GLY A CA 1
ATOM 1923 C C . GLY A 1 257 ? 21.198 -15.963 -19.852 1.00 92.75 257 GLY A C 1
ATOM 1924 O O . GLY A 1 257 ? 20.733 -15.182 -20.688 1.00 92.75 257 GLY A O 1
ATOM 1925 N N . TRP A 1 258 ? 21.165 -15.724 -18.538 1.00 94.56 258 TRP A N 1
ATOM 1926 C CA . TRP A 1 258 ? 20.631 -14.540 -17.849 1.00 94.56 258 TRP A C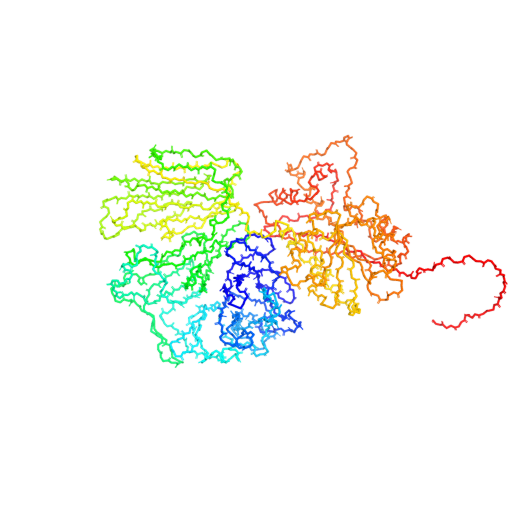A 1
ATOM 1927 C C . TRP A 1 258 ? 21.607 -13.974 -16.811 1.00 94.56 258 TRP A C 1
ATOM 1929 O O . TRP A 1 258 ? 21.214 -13.288 -15.870 1.00 94.56 258 TRP A O 1
ATOM 1939 N N . GLU A 1 259 ? 22.898 -14.261 -16.962 1.00 94.88 259 GLU A N 1
ATOM 1940 C CA . GLU A 1 259 ? 23.923 -13.896 -15.987 1.00 94.88 259 GLU A CA 1
ATOM 1941 C C . GLU A 1 259 ? 24.053 -12.376 -15.811 1.00 94.88 259 GLU A C 1
ATOM 1943 O O . GLU A 1 259 ? 24.328 -11.911 -14.707 1.00 94.88 259 GLU A O 1
ATOM 1948 N N . ALA A 1 260 ? 23.809 -11.591 -16.867 1.00 90.69 260 ALA A N 1
ATOM 1949 C CA . ALA A 1 260 ? 23.835 -10.128 -16.795 1.00 90.69 260 ALA A CA 1
ATOM 1950 C C . ALA A 1 260 ? 22.645 -9.547 -16.002 1.00 90.69 260 ALA A C 1
ATOM 1952 O O . ALA A 1 260 ? 22.735 -8.458 -15.438 1.00 90.69 260 ALA A O 1
ATOM 1953 N N . GLU A 1 261 ? 21.535 -10.277 -15.931 1.00 92.25 261 GLU A N 1
ATOM 1954 C CA . GLU A 1 261 ? 20.282 -9.907 -15.269 1.00 92.25 261 GLU A CA 1
ATOM 1955 C C . GLU A 1 261 ? 20.210 -10.414 -13.832 1.00 92.25 261 GLU A C 1
ATOM 1957 O O . GLU A 1 261 ? 19.291 -10.057 -13.098 1.00 92.25 261 GLU A O 1
ATOM 1962 N N . PHE A 1 262 ? 21.209 -11.191 -13.412 1.00 95.31 262 PHE A N 1
ATOM 1963 C CA . PHE A 1 262 ? 21.410 -11.519 -12.009 1.00 95.31 262 PHE A CA 1
ATOM 1964 C C . PHE A 1 262 ? 21.894 -10.307 -11.199 1.00 95.31 262 PHE A C 1
ATOM 1966 O O . PHE A 1 262 ? 21.909 -10.360 -9.976 1.00 95.31 262 PHE A O 1
ATOM 1973 N N . ALA A 1 263 ? 22.303 -9.203 -11.829 1.00 93.75 263 ALA A N 1
ATOM 1974 C CA . ALA A 1 263 ? 22.556 -7.957 -11.111 1.00 93.75 263 ALA A CA 1
ATOM 1975 C C . ALA A 1 263 ? 21.246 -7.365 -10.557 1.00 93.75 263 ALA A C 1
ATOM 1977 O O . ALA A 1 263 ? 20.202 -7.427 -11.207 1.00 93.75 263 ALA A O 1
ATOM 1978 N N . GLN A 1 264 ? 21.307 -6.760 -9.368 1.00 92.69 264 GLN A N 1
ATOM 1979 C CA . GLN A 1 264 ? 20.145 -6.085 -8.789 1.00 92.69 264 GLN A CA 1
ATOM 1980 C C . GLN A 1 264 ? 19.760 -4.848 -9.608 1.00 92.69 264 GLN A C 1
ATOM 1982 O O . GLN A 1 264 ? 20.630 -4.122 -10.093 1.00 92.69 264 GLN A O 1
ATOM 1987 N N . ARG A 1 265 ? 18.457 -4.589 -9.719 1.00 94.31 265 ARG A N 1
ATOM 1988 C CA . ARG A 1 265 ? 17.902 -3.384 -10.343 1.00 94.31 265 ARG A CA 1
ATOM 1989 C C . ARG A 1 265 ? 16.934 -2.692 -9.401 1.00 94.31 265 ARG A C 1
ATOM 1991 O O . ARG A 1 265 ? 16.217 -3.363 -8.661 1.00 94.31 265 ARG A O 1
ATOM 1998 N N . GLU A 1 266 ? 16.925 -1.365 -9.431 1.00 95.50 266 GLU A N 1
ATOM 1999 C CA . GLU A 1 266 ? 15.970 -0.581 -8.651 1.00 95.50 266 GLU A CA 1
ATOM 2000 C C . GLU A 1 266 ? 14.546 -0.821 -9.169 1.00 95.50 266 GLU A C 1
ATOM 2002 O O . GLU A 1 266 ? 14.309 -0.923 -10.374 1.00 95.50 266 GLU A O 1
ATOM 2007 N N . ILE A 1 267 ? 13.604 -0.937 -8.238 1.00 97.31 267 ILE A N 1
ATOM 2008 C CA . ILE A 1 267 ? 12.164 -0.974 -8.501 1.00 97.31 267 ILE A CA 1
ATOM 2009 C C . ILE A 1 267 ? 11.686 0.413 -8.947 1.00 97.31 267 ILE A C 1
ATOM 2011 O O . ILE A 1 267 ? 10.886 0.537 -9.871 1.00 97.31 267 ILE A O 1
ATOM 2015 N N . ASP A 1 268 ? 12.187 1.445 -8.274 1.00 97.88 268 ASP A N 1
ATOM 2016 C CA . ASP A 1 268 ? 11.817 2.842 -8.449 1.00 97.88 268 ASP A CA 1
ATOM 2017 C C . ASP A 1 268 ? 13.003 3.702 -7.996 1.00 97.88 268 ASP A C 1
ATOM 2019 O O . ASP A 1 268 ? 13.542 3.487 -6.911 1.00 97.88 268 ASP A O 1
ATOM 2023 N N . VAL A 1 269 ? 13.427 4.650 -8.834 1.00 95.44 269 VAL A N 1
ATOM 2024 C CA . VAL A 1 269 ? 14.632 5.474 -8.579 1.00 95.44 269 VAL A CA 1
ATOM 2025 C C . VAL A 1 269 ? 14.340 6.742 -7.756 1.00 95.44 269 VAL A C 1
ATOM 2027 O O . VAL A 1 269 ? 15.200 7.604 -7.524 1.00 95.44 269 VAL A O 1
ATOM 2030 N N . GLY A 1 270 ? 13.077 6.914 -7.376 1.00 95.69 270 GLY A N 1
ATOM 2031 C CA . GLY A 1 270 ? 12.513 8.065 -6.697 1.00 95.69 270 GLY A CA 1
ATOM 2032 C C . GLY A 1 270 ? 12.567 7.972 -5.170 1.00 95.69 270 GLY A C 1
ATOM 2033 O O . GLY A 1 270 ? 13.608 7.684 -4.585 1.00 95.69 270 GLY A O 1
ATOM 2034 N N . ASN A 1 271 ? 11.454 8.327 -4.535 1.00 94.69 271 ASN A N 1
ATOM 2035 C CA . ASN A 1 271 ? 11.186 8.314 -3.098 1.00 94.69 271 ASN A CA 1
ATOM 2036 C C . ASN A 1 271 ? 10.315 7.097 -2.781 1.00 94.69 271 ASN A C 1
ATOM 2038 O O . ASN A 1 271 ? 9.132 7.237 -2.489 1.00 94.69 271 ASN A O 1
ATOM 2042 N N . PHE A 1 272 ? 10.891 5.909 -2.934 1.00 96.19 272 PHE A N 1
ATOM 2043 C CA . PHE A 1 272 ? 10.201 4.629 -2.829 1.00 96.19 272 PHE A CA 1
ATOM 2044 C C . PHE A 1 272 ? 11.067 3.667 -2.018 1.00 96.19 272 PHE A C 1
ATOM 2046 O O . PHE A 1 272 ? 12.221 3.420 -2.378 1.00 96.19 272 PHE A O 1
ATOM 2053 N N . TYR A 1 273 ? 10.528 3.132 -0.926 1.00 96.19 273 TYR A N 1
ATOM 2054 C CA . TYR A 1 273 ? 11.256 2.217 -0.052 1.00 96.19 273 TYR A CA 1
ATOM 2055 C C . TYR A 1 273 ? 10.341 1.147 0.560 1.00 96.19 273 TYR A C 1
ATOM 2057 O O . TYR A 1 273 ? 9.121 1.182 0.399 1.00 96.19 273 TYR A O 1
ATOM 2065 N N . ALA A 1 274 ? 10.948 0.186 1.257 1.00 96.12 274 ALA A N 1
ATOM 2066 C CA . ALA A 1 274 ? 10.307 -0.827 2.092 1.00 96.12 274 ALA A CA 1
ATOM 2067 C C . ALA A 1 274 ? 9.154 -1.596 1.423 1.00 96.12 274 ALA A C 1
ATOM 2069 O O . ALA A 1 274 ? 8.191 -1.977 2.084 1.00 96.12 274 ALA A O 1
ATOM 2070 N N . SER A 1 275 ? 9.222 -1.836 0.109 1.00 96.75 275 SER A N 1
ATOM 2071 C CA . SER A 1 275 ? 8.051 -2.361 -0.595 1.00 96.75 275 SER A CA 1
ATOM 2072 C C . SER A 1 275 ? 7.675 -3.788 -0.190 1.00 96.75 275 SER A C 1
ATOM 2074 O O . SER A 1 275 ? 8.530 -4.596 0.191 1.00 96.75 275 SER A O 1
ATOM 2076 N N . LYS A 1 276 ? 6.385 -4.106 -0.261 1.00 96.31 276 LYS A N 1
ATOM 2077 C CA . LYS A 1 276 ? 5.844 -5.438 0.005 1.00 96.31 276 LYS A CA 1
ATOM 2078 C C . LYS A 1 276 ? 4.931 -5.862 -1.123 1.00 96.31 276 LYS A C 1
ATOM 2080 O O . LYS A 1 276 ? 4.126 -5.079 -1.625 1.00 96.31 276 LYS A O 1
ATOM 2085 N N . ASP A 1 277 ? 5.034 -7.138 -1.447 1.00 95.06 277 ASP A N 1
ATOM 2086 C CA . ASP A 1 277 ? 4.321 -7.761 -2.542 1.00 95.06 277 ASP A CA 1
ATOM 2087 C C . ASP A 1 277 ? 3.497 -8.966 -2.080 1.00 95.06 277 ASP A C 1
ATOM 2089 O O . ASP A 1 277 ? 3.827 -9.634 -1.092 1.00 95.06 277 ASP A O 1
ATOM 2093 N N . ALA A 1 278 ? 2.418 -9.231 -2.814 1.00 93.81 278 ALA A N 1
ATOM 2094 C CA . ALA A 1 278 ? 1.497 -10.328 -2.549 1.00 93.81 278 ALA A CA 1
ATOM 2095 C C . ALA A 1 278 ? 0.845 -10.858 -3.830 1.00 93.81 278 ALA A C 1
ATOM 2097 O O . ALA A 1 278 ? 0.684 -10.124 -4.810 1.00 93.81 278 ALA A O 1
ATOM 2098 N N . ASP A 1 279 ? 0.447 -12.132 -3.798 1.00 91.56 279 ASP A N 1
ATOM 2099 C CA . ASP A 1 279 ? -0.348 -12.749 -4.860 1.00 91.56 279 ASP A CA 1
ATOM 2100 C C . ASP A 1 279 ? -1.826 -12.421 -4.676 1.00 91.56 279 ASP A C 1
ATOM 2102 O O . ASP A 1 279 ? -2.421 -12.736 -3.645 1.00 91.56 279 ASP A O 1
ATOM 2106 N N . TYR A 1 280 ? -2.417 -11.823 -5.704 1.00 91.38 280 TYR A N 1
ATOM 2107 C CA . TYR A 1 280 ? -3.819 -11.433 -5.776 1.00 91.38 280 TYR A CA 1
ATOM 2108 C C . TYR A 1 280 ? -4.509 -12.103 -6.966 1.00 91.38 280 TYR A C 1
ATOM 2110 O O . TYR A 1 280 ? -3.859 -12.409 -7.970 1.00 91.38 280 TYR A O 1
ATOM 2118 N N . PRO A 1 281 ? -5.841 -12.273 -6.915 1.00 84.81 281 PRO A N 1
ATOM 2119 C CA . PRO A 1 281 ? -6.601 -12.580 -8.114 1.00 84.81 281 PRO A CA 1
ATOM 2120 C C . PRO A 1 281 ? -6.535 -11.403 -9.100 1.00 84.81 281 PRO A C 1
ATOM 2122 O O . PRO A 1 281 ? -6.621 -10.226 -8.720 1.00 84.81 281 PRO A O 1
ATOM 2125 N N . SER A 1 282 ? -6.384 -11.718 -10.380 1.00 77.38 282 SER A N 1
ATOM 2126 C CA . SER A 1 282 ? -6.647 -10.798 -11.484 1.00 77.38 282 SER A CA 1
ATOM 2127 C C . SER A 1 282 ? -8.151 -10.729 -11.780 1.00 77.38 282 SER A C 1
ATOM 2129 O O . SER A 1 282 ? -8.949 -11.527 -11.282 1.00 77.38 282 SER A O 1
ATOM 2131 N N . LEU A 1 283 ? -8.559 -9.762 -12.608 1.00 71.38 283 LEU A N 1
ATOM 2132 C CA . LEU A 1 283 ? -9.967 -9.553 -12.976 1.00 71.38 283 LEU A CA 1
ATOM 2133 C C . LEU A 1 283 ? -10.596 -10.748 -13.716 1.00 71.38 283 LEU A C 1
ATOM 2135 O O . LEU A 1 283 ? -11.811 -10.928 -13.662 1.00 71.38 283 LEU A O 1
ATOM 2139 N N . ASP A 1 284 ? -9.784 -11.555 -14.397 1.00 72.94 284 ASP A N 1
ATOM 2140 C CA . ASP A 1 284 ? -10.179 -12.785 -15.094 1.00 72.94 284 ASP A CA 1
ATOM 2141 C C . ASP A 1 284 ? -10.007 -14.057 -14.238 1.00 72.94 284 ASP A C 1
ATOM 2143 O O . ASP A 1 284 ? -10.280 -15.161 -14.711 1.00 72.94 284 ASP A O 1
ATOM 2147 N N . GLY A 1 285 ? -9.606 -13.915 -12.969 1.00 70.00 285 GLY A N 1
ATOM 2148 C CA . GLY A 1 285 ? -9.462 -15.016 -12.014 1.00 70.00 285 GLY A CA 1
ATOM 2149 C C . GLY A 1 285 ? -8.136 -15.780 -12.089 1.00 70.00 285 GLY A C 1
ATOM 2150 O O . GLY A 1 285 ? -7.985 -16.782 -11.390 1.00 70.00 285 GLY A O 1
ATOM 2151 N N . ALA A 1 286 ? -7.177 -15.330 -12.903 1.00 81.31 286 ALA A N 1
ATOM 2152 C CA . ALA A 1 286 ? -5.791 -15.789 -12.828 1.00 81.31 286 ALA A CA 1
ATOM 2153 C C . ALA A 1 286 ? -5.072 -15.205 -11.591 1.00 81.31 286 ALA A C 1
ATOM 2155 O O . ALA A 1 286 ? -5.636 -14.424 -10.823 1.00 81.31 286 ALA A O 1
ATOM 2156 N N . HIS A 1 287 ? -3.821 -15.610 -11.363 1.00 86.06 287 HIS A N 1
ATOM 2157 C CA . HIS A 1 287 ? -2.982 -14.997 -10.333 1.00 86.06 287 HIS A CA 1
ATOM 2158 C C . HIS A 1 287 ? -2.189 -13.834 -10.935 1.00 86.06 287 HIS A C 1
ATOM 2160 O O . HIS A 1 287 ? -1.705 -13.912 -12.064 1.00 86.06 287 HIS A O 1
ATOM 2166 N N . ARG A 1 288 ? -2.012 -12.775 -10.152 1.00 93.56 288 ARG A N 1
ATOM 2167 C CA . ARG A 1 288 ? -1.079 -11.679 -10.419 1.00 93.56 288 ARG A CA 1
ATOM 2168 C C . ARG A 1 288 ? -0.353 -11.322 -9.136 1.00 93.56 288 ARG A C 1
ATOM 2170 O O . ARG A 1 288 ? -0.866 -11.566 -8.047 1.00 93.56 288 ARG A O 1
ATOM 2177 N N . ARG A 1 289 ? 0.808 -10.689 -9.258 1.00 95.25 289 ARG A N 1
ATOM 2178 C CA . ARG A 1 289 ? 1.538 -10.170 -8.103 1.00 95.25 289 ARG A CA 1
ATOM 2179 C C . ARG A 1 289 ? 1.434 -8.658 -8.064 1.00 95.25 289 ARG A C 1
ATOM 2181 O O . ARG A 1 289 ? 1.679 -8.008 -9.076 1.00 95.25 289 ARG A O 1
ATOM 2188 N N . VAL A 1 290 ? 1.075 -8.104 -6.913 1.00 96.19 290 VAL A N 1
ATOM 2189 C CA . VAL A 1 290 ? 0.934 -6.656 -6.716 1.00 96.19 290 VAL A CA 1
ATOM 2190 C C . VAL A 1 290 ? 1.914 -6.194 -5.649 1.00 96.19 290 VAL A C 1
ATOM 2192 O O . VAL A 1 290 ? 2.040 -6.837 -4.611 1.00 96.19 290 VAL A O 1
ATOM 2195 N N . ASN A 1 291 ? 2.603 -5.089 -5.918 1.00 96.56 291 ASN A N 1
ATOM 2196 C CA . ASN A 1 291 ? 3.558 -4.442 -5.031 1.00 96.56 291 ASN A CA 1
ATOM 2197 C C . ASN A 1 291 ? 3.008 -3.116 -4.496 1.00 96.56 291 ASN A C 1
ATOM 2199 O O . ASN A 1 291 ? 2.354 -2.364 -5.223 1.00 96.56 291 ASN A O 1
ATOM 2203 N N . TYR A 1 292 ? 3.363 -2.806 -3.255 1.00 95.00 292 TYR A N 1
ATOM 2204 C CA . TYR A 1 292 ? 3.114 -1.532 -2.590 1.00 95.00 292 TYR A CA 1
ATOM 2205 C C . TYR A 1 292 ? 4.425 -1.011 -2.027 1.00 95.00 292 TYR A C 1
ATOM 2207 O O . TYR A 1 292 ? 5.174 -1.784 -1.436 1.00 95.00 292 TYR A O 1
ATOM 2215 N N . GLY A 1 293 ? 4.704 0.281 -2.175 1.00 95.31 293 GLY A N 1
ATOM 2216 C CA . GLY A 1 293 ? 5.864 0.923 -1.566 1.00 95.31 293 GLY A CA 1
ATOM 2217 C C . GLY A 1 293 ? 5.482 1.953 -0.520 1.00 95.31 293 GLY A C 1
ATOM 2218 O O . GLY A 1 293 ? 4.424 2.582 -0.596 1.00 95.31 293 GLY A O 1
ATOM 2219 N N . TRP A 1 294 ? 6.404 2.175 0.410 1.00 94.81 294 TRP A N 1
ATOM 2220 C CA . TRP A 1 294 ? 6.428 3.381 1.217 1.00 94.81 294 TRP A CA 1
ATOM 2221 C C . TRP A 1 294 ? 6.970 4.530 0.357 1.00 94.81 294 TRP A C 1
ATOM 2223 O O . TRP A 1 294 ? 8.149 4.554 -0.011 1.00 94.81 294 TRP A O 1
ATOM 2233 N N . ALA A 1 295 ? 6.100 5.477 0.012 1.00 93.00 295 ALA A N 1
ATOM 2234 C CA . ALA A 1 295 ? 6.491 6.733 -0.604 1.00 93.00 295 ALA A CA 1
ATOM 2235 C C . ALA A 1 295 ? 7.069 7.650 0.479 1.00 93.00 295 ALA A C 1
ATOM 2237 O O . ALA A 1 295 ? 6.334 8.180 1.316 1.00 93.00 295 ALA A O 1
ATOM 2238 N N . THR A 1 296 ? 8.388 7.849 0.465 1.00 89.25 296 THR A N 1
ATOM 2239 C CA . THR A 1 296 ? 9.118 8.643 1.468 1.00 89.25 296 THR A CA 1
ATOM 2240 C C . THR A 1 296 ? 8.961 10.143 1.192 1.00 89.25 296 THR A C 1
ATOM 2242 O O . THR A 1 296 ? 9.928 10.841 0.876 1.00 89.25 296 THR A O 1
ATOM 2245 N N . VAL A 1 297 ? 7.722 10.633 1.220 1.00 80.75 297 VAL A N 1
ATOM 2246 C CA . VAL A 1 297 ? 7.343 11.988 0.797 1.00 80.75 297 VAL A CA 1
ATOM 2247 C C . VAL A 1 297 ? 6.829 12.816 1.986 1.00 80.75 297 VAL A C 1
ATOM 2249 O O . VAL A 1 297 ? 6.071 12.315 2.809 1.00 80.75 297 VAL A O 1
ATOM 2252 N N . PRO A 1 298 ? 7.231 14.085 2.149 1.00 68.00 298 PRO A N 1
ATOM 2253 C CA . PRO A 1 298 ? 6.763 14.911 3.261 1.00 68.00 298 PRO A CA 1
ATOM 2254 C C . PRO A 1 298 ? 5.275 15.295 3.098 1.00 68.00 298 PRO A C 1
ATOM 2256 O O . PRO A 1 298 ? 4.788 15.352 1.968 1.00 68.00 298 PRO A O 1
ATOM 2259 N N . PRO A 1 299 ? 4.548 15.615 4.190 1.00 55.84 299 PRO A N 1
ATOM 2260 C CA . PRO A 1 299 ? 5.039 15.766 5.566 1.00 55.84 299 PRO A CA 1
ATOM 2261 C C . PRO A 1 299 ? 5.086 14.464 6.385 1.00 55.84 299 PRO A C 1
ATOM 2263 O O . PRO A 1 299 ? 5.779 14.434 7.394 1.00 55.84 299 PRO A O 1
ATOM 2266 N N . GLN A 1 300 ? 4.347 13.413 6.002 1.00 59.69 300 GLN A N 1
ATOM 2267 C CA . GLN A 1 300 ? 4.157 12.204 6.832 1.00 59.69 300 GLN A CA 1
ATOM 2268 C C . GLN A 1 300 ? 4.222 10.880 6.056 1.00 59.69 300 GLN A C 1
ATOM 2270 O O . GLN A 1 300 ? 3.858 9.845 6.608 1.00 59.69 300 GLN A O 1
ATOM 2275 N N . SER A 1 301 ? 4.759 10.906 4.831 1.00 77.56 301 SER A N 1
ATOM 2276 C CA . SER A 1 301 ? 4.786 9.785 3.886 1.00 77.56 301 SER A CA 1
ATOM 2277 C C . SER A 1 301 ? 3.409 9.323 3.416 1.00 77.56 301 SER A C 1
ATOM 2279 O O . SER A 1 301 ? 2.381 9.784 3.901 1.00 77.56 301 SER A O 1
ATOM 2281 N N . ALA A 1 302 ? 3.398 8.452 2.411 1.00 85.50 302 ALA A N 1
ATOM 2282 C CA . ALA A 1 302 ? 2.190 7.831 1.884 1.00 85.50 302 ALA A CA 1
ATOM 2283 C C . ALA A 1 302 ? 2.501 6.407 1.399 1.00 85.50 302 ALA A C 1
ATOM 2285 O O . ALA A 1 302 ? 3.641 6.097 1.061 1.00 85.50 302 ALA A O 1
ATOM 2286 N N . GLN A 1 303 ? 1.490 5.556 1.258 1.00 91.56 303 GLN A N 1
ATOM 2287 C CA . GLN A 1 303 ? 1.604 4.358 0.410 1.00 91.56 303 GLN A CA 1
ATOM 2288 C C . GLN A 1 303 ? 1.496 4.739 -1.076 1.00 91.56 303 GLN A C 1
ATOM 2290 O O . GLN A 1 303 ? 0.634 5.560 -1.423 1.00 91.56 303 GLN A O 1
ATOM 2295 N N . THR A 1 304 ? 2.311 4.127 -1.943 1.00 94.62 304 THR A N 1
ATOM 2296 C CA . THR A 1 304 ? 2.205 4.290 -3.407 1.00 94.62 304 THR A CA 1
ATOM 2297 C C . THR A 1 304 ? 0.919 3.696 -3.971 1.00 94.62 304 THR A C 1
ATOM 2299 O O . THR A 1 304 ? 0.221 2.924 -3.307 1.00 94.62 304 THR A O 1
ATOM 2302 N N . LEU A 1 305 ? 0.642 3.985 -5.243 1.00 95.56 305 LEU A N 1
ATOM 2303 C CA . LEU A 1 305 ? -0.304 3.201 -6.029 1.00 95.56 305 LEU A CA 1
ATOM 2304 C C . LEU A 1 305 ? 0.055 1.698 -5.986 1.00 95.56 305 LEU A C 1
ATOM 2306 O O . LEU A 1 305 ? 1.244 1.357 -6.002 1.00 95.56 305 LEU A O 1
ATOM 2310 N N . PRO A 1 306 ? -0.945 0.794 -5.954 1.00 96.19 306 PRO A N 1
ATOM 2311 C CA . PRO A 1 306 ? -0.718 -0.635 -6.150 1.00 96.19 306 PRO A CA 1
ATOM 2312 C C . PRO A 1 306 ? -0.170 -0.886 -7.558 1.00 96.19 306 PRO A C 1
ATOM 2314 O O . PRO A 1 306 ? -0.778 -0.466 -8.547 1.00 96.19 306 PRO A O 1
ATOM 2317 N N . ARG A 1 307 ? 0.968 -1.582 -7.650 1.00 96.94 307 ARG A N 1
ATOM 2318 C CA . ARG A 1 307 ? 1.658 -1.869 -8.916 1.00 96.94 307 ARG A CA 1
ATOM 2319 C C . ARG A 1 307 ? 1.606 -3.353 -9.236 1.00 96.94 307 ARG A C 1
ATOM 2321 O O . ARG A 1 307 ? 2.167 -4.154 -8.496 1.00 96.94 307 ARG A O 1
ATOM 2328 N N . GLU A 1 308 ? 0.988 -3.732 -10.344 1.00 97.00 308 GLU A N 1
ATOM 2329 C CA . GLU A 1 308 ? 1.094 -5.096 -10.853 1.00 97.00 308 GLU A CA 1
ATOM 2330 C C . GLU A 1 308 ? 2.511 -5.357 -11.372 1.00 97.00 308 GLU A C 1
ATOM 2332 O O . GLU A 1 308 ? 3.074 -4.541 -12.109 1.00 97.00 308 GLU A O 1
ATOM 2337 N N . ILE A 1 309 ? 3.081 -6.495 -10.978 1.00 97.75 309 ILE A N 1
ATOM 2338 C CA . ILE A 1 309 ? 4.387 -6.963 -11.427 1.00 97.75 309 ILE A CA 1
ATOM 2339 C C . ILE A 1 309 ? 4.183 -7.962 -12.564 1.00 97.75 309 ILE A C 1
ATOM 2341 O O . ILE A 1 309 ? 3.562 -9.007 -12.382 1.00 97.75 309 ILE A O 1
ATOM 2345 N N . THR A 1 310 ? 4.774 -7.677 -13.721 1.00 97.25 310 THR A N 1
ATOM 2346 C CA . THR A 1 310 ? 4.847 -8.618 -14.849 1.00 97.25 310 THR A CA 1
ATOM 2347 C C . THR A 1 310 ? 6.284 -8.758 -15.333 1.00 97.25 310 THR A C 1
ATOM 2349 O O . THR A 1 310 ? 7.140 -7.928 -15.019 1.00 97.25 310 THR A O 1
ATOM 2352 N N . PHE A 1 311 ? 6.573 -9.807 -16.096 1.00 97.12 311 PHE A N 1
ATOM 2353 C CA . PHE A 1 311 ? 7.898 -10.031 -16.660 1.00 97.12 311 PHE A CA 1
ATOM 2354 C C . PHE A 1 311 ? 7.906 -9.902 -18.182 1.00 97.12 311 PHE A C 1
ATOM 2356 O O . PHE A 1 311 ? 7.216 -10.631 -18.898 1.00 97.12 311 PHE A O 1
ATOM 2363 N N . ASN A 1 312 ? 8.757 -9.007 -18.682 1.00 96.06 312 ASN A N 1
ATOM 2364 C CA . ASN A 1 312 ? 8.995 -8.833 -20.105 1.00 96.06 312 ASN A CA 1
ATOM 2365 C C . ASN A 1 312 ? 10.272 -9.581 -20.498 1.00 96.06 312 ASN A C 1
ATOM 2367 O O . ASN A 1 312 ? 11.382 -9.064 -20.346 1.00 96.06 312 ASN A O 1
ATOM 2371 N N . ALA A 1 313 ? 10.118 -10.805 -21.006 1.00 95.19 313 ALA A N 1
ATOM 2372 C CA . ALA A 1 313 ? 11.253 -11.655 -21.360 1.00 95.19 313 ALA A CA 1
ATOM 2373 C C . ALA A 1 313 ? 12.092 -11.079 -22.518 1.00 95.19 313 ALA A C 1
ATOM 2375 O O . ALA A 1 313 ? 13.314 -11.218 -22.507 1.00 95.19 313 ALA A O 1
ATOM 2376 N N . ALA A 1 314 ? 11.472 -10.378 -23.475 1.00 94.62 314 ALA A N 1
ATOM 2377 C CA . ALA A 1 314 ? 12.183 -9.715 -24.569 1.00 94.62 314 ALA A CA 1
ATOM 2378 C C . ALA A 1 314 ? 13.060 -8.551 -24.072 1.00 94.62 314 ALA A C 1
ATOM 2380 O O . ALA A 1 314 ? 14.222 -8.437 -24.463 1.00 94.62 314 ALA A O 1
ATOM 2381 N N . ALA A 1 315 ? 12.526 -7.707 -23.182 1.00 94.38 315 ALA A N 1
ATOM 2382 C CA . ALA A 1 315 ? 13.263 -6.588 -22.582 1.00 94.38 315 ALA A CA 1
ATOM 2383 C C . ALA A 1 315 ? 14.189 -7.028 -21.429 1.00 94.38 315 ALA A C 1
ATOM 2385 O O . ALA A 1 315 ? 15.058 -6.266 -20.989 1.00 94.38 315 ALA A O 1
ATOM 2386 N N . ARG A 1 316 ? 14.024 -8.271 -20.961 1.00 94.25 316 ARG A N 1
ATOM 2387 C CA . ARG A 1 316 ? 14.786 -8.908 -19.883 1.00 94.25 316 ARG A CA 1
ATOM 2388 C C . ARG A 1 316 ? 14.699 -8.134 -18.560 1.00 94.25 316 ARG A C 1
ATOM 2390 O O . ARG A 1 316 ? 15.718 -7.832 -17.938 1.00 94.25 316 ARG A O 1
ATOM 2397 N N . LEU A 1 317 ? 13.483 -7.767 -18.153 1.00 95.25 317 LEU A N 1
ATOM 2398 C CA . LEU A 1 317 ? 13.215 -7.010 -16.923 1.00 95.25 317 LEU A CA 1
ATOM 2399 C C . LEU A 1 317 ? 11.803 -7.252 -16.379 1.00 95.25 317 LEU A C 1
ATOM 2401 O O . LEU A 1 317 ? 10.911 -7.693 -17.106 1.00 95.25 317 LEU A O 1
ATOM 2405 N N . LEU A 1 318 ? 11.612 -6.927 -15.100 1.00 97.06 318 LEU A N 1
ATOM 2406 C CA . LEU A 1 318 ? 10.287 -6.781 -14.504 1.00 97.06 318 LEU A CA 1
ATOM 2407 C C . LEU A 1 318 ? 9.691 -5.417 -14.860 1.00 97.06 318 LEU A C 1
ATOM 2409 O O . LEU A 1 318 ? 10.403 -4.416 -14.916 1.00 97.06 318 LEU A O 1
ATOM 2413 N N . GLN A 1 319 ? 8.379 -5.391 -15.058 1.00 96.44 319 GLN A N 1
ATOM 2414 C CA . GLN A 1 319 ? 7.577 -4.184 -15.197 1.00 96.44 319 GLN A CA 1
ATOM 2415 C C . GLN A 1 319 ? 6.690 -4.038 -13.967 1.00 96.44 319 GLN A C 1
ATOM 2417 O O . GLN A 1 319 ? 6.010 -4.995 -13.599 1.00 96.44 319 GLN A O 1
ATOM 2422 N N . GLN A 1 320 ? 6.695 -2.855 -13.353 1.00 96.44 320 GLN A N 1
ATOM 2423 C CA . GLN A 1 320 ? 5.813 -2.519 -12.235 1.00 96.44 320 GLN A CA 1
ATOM 2424 C C . GLN A 1 320 ? 4.949 -1.327 -12.614 1.00 96.44 320 GLN A C 1
ATOM 2426 O O . GLN A 1 320 ? 5.443 -0.207 -12.743 1.00 96.44 320 GLN A O 1
ATOM 2431 N N . TYR A 1 321 ? 3.662 -1.579 -12.822 1.00 96.75 321 TYR A N 1
ATOM 2432 C CA . TYR A 1 321 ? 2.744 -0.611 -13.411 1.00 96.75 321 TYR A CA 1
ATOM 2433 C C . TYR A 1 321 ? 1.452 -0.523 -12.598 1.00 96.75 321 TYR A C 1
ATOM 2435 O O . TYR A 1 321 ? 1.034 -1.554 -12.073 1.00 96.75 321 TYR A O 1
ATOM 2443 N N . PRO A 1 322 ? 0.808 0.653 -12.468 1.00 96.75 322 PRO A N 1
ATOM 2444 C CA . PRO A 1 322 ? -0.429 0.775 -11.707 1.00 96.75 322 PRO A CA 1
ATOM 2445 C C . PRO A 1 322 ? -1.468 -0.216 -12.206 1.00 96.75 322 PRO A C 1
ATOM 2447 O O . PRO A 1 322 ? -1.654 -0.350 -13.417 1.00 96.75 322 PRO A O 1
ATOM 2450 N N . VAL A 1 323 ? -2.130 -0.896 -11.270 1.00 95.00 323 VAL A N 1
ATOM 2451 C CA . VAL A 1 323 ? -3.183 -1.862 -11.602 1.00 95.00 323 VAL A CA 1
ATOM 2452 C C . VAL A 1 323 ? -4.272 -1.201 -12.458 1.00 95.00 323 VAL A C 1
ATOM 2454 O O . VAL A 1 323 ? -4.611 -0.026 -12.264 1.00 95.00 323 VAL A O 1
ATOM 2457 N N . ASP A 1 324 ? -4.835 -1.947 -13.407 1.00 92.00 324 ASP A N 1
ATOM 2458 C CA . ASP A 1 324 ? -5.796 -1.411 -14.381 1.00 92.00 324 ASP A CA 1
ATOM 2459 C C . ASP A 1 324 ? -7.050 -0.818 -13.717 1.00 92.00 324 ASP A C 1
ATOM 2461 O O . ASP A 1 324 ? -7.683 0.097 -14.253 1.00 92.00 324 ASP A O 1
ATOM 2465 N N . GLU A 1 325 ? -7.394 -1.280 -12.512 1.00 92.81 325 GLU A N 1
ATOM 2466 C CA . GLU A 1 325 ? -8.525 -0.773 -11.745 1.00 92.81 325 GLU A CA 1
ATOM 2467 C C . GLU A 1 325 ? -8.431 0.728 -11.449 1.00 92.81 325 GLU A C 1
ATOM 2469 O O . GLU A 1 325 ? -9.476 1.379 -11.378 1.00 92.81 325 GLU A O 1
ATOM 2474 N N . ILE A 1 326 ? -7.224 1.306 -11.368 1.00 94.44 326 ILE A N 1
ATOM 2475 C CA . ILE A 1 326 ? -7.010 2.745 -11.137 1.00 94.44 326 ILE A CA 1
ATOM 2476 C C . ILE A 1 326 ? -7.741 3.609 -12.174 1.00 94.44 326 ILE A C 1
ATOM 2478 O O . ILE A 1 326 ? -8.197 4.705 -11.849 1.00 94.44 326 ILE A O 1
ATOM 2482 N N . ALA A 1 327 ? -7.973 3.101 -13.390 1.00 91.81 327 ALA A N 1
ATOM 2483 C CA . ALA A 1 327 ? -8.750 3.808 -14.407 1.00 91.81 327 ALA A CA 1
ATOM 2484 C C . ALA A 1 327 ? -10.189 4.151 -13.958 1.00 91.81 327 ALA A C 1
ATOM 2486 O O . ALA A 1 327 ? -10.780 5.092 -14.485 1.00 91.81 327 ALA A O 1
ATOM 2487 N N . LYS A 1 328 ? -10.757 3.451 -12.963 1.00 89.12 328 LYS A N 1
ATOM 2488 C CA . LYS A 1 328 ? -12.086 3.752 -12.389 1.00 89.12 328 LYS A CA 1
ATOM 2489 C C . LYS A 1 328 ? -12.137 5.100 -11.658 1.00 89.12 328 LYS A C 1
ATOM 2491 O O . LYS A 1 328 ? -13.216 5.687 -11.534 1.00 89.12 328 LYS A O 1
ATOM 2496 N N . LEU A 1 329 ? -10.989 5.598 -11.195 1.00 90.31 329 LEU A N 1
ATOM 2497 C CA . LEU A 1 329 ? -10.880 6.907 -10.547 1.00 90.31 329 LEU A CA 1
ATOM 2498 C C . LEU A 1 329 ? -10.954 8.060 -11.538 1.00 90.31 329 LEU A C 1
ATOM 2500 O O . LEU A 1 329 ? -11.233 9.181 -11.116 1.00 90.31 329 LEU A O 1
ATOM 2504 N N . ARG A 1 330 ? -10.754 7.808 -12.835 1.00 92.69 330 ARG A N 1
ATOM 2505 C CA . ARG A 1 330 ? -10.851 8.851 -13.853 1.00 92.69 330 ARG A CA 1
ATOM 2506 C C . ARG A 1 330 ? -12.240 9.498 -13.811 1.00 92.69 330 ARG A C 1
ATOM 2508 O O . ARG A 1 330 ? -13.284 8.831 -13.797 1.00 92.69 330 ARG A O 1
ATOM 2515 N N . GLY A 1 331 ? -12.254 10.823 -13.765 1.00 88.06 331 GLY A N 1
ATOM 2516 C CA . GLY A 1 331 ? -13.395 11.633 -14.163 1.00 88.06 331 GLY A CA 1
ATOM 2517 C C . GLY A 1 331 ? -13.526 11.676 -15.686 1.00 88.06 331 GLY A C 1
ATOM 2518 O O . GLY A 1 331 ? -12.840 10.954 -16.412 1.00 88.06 331 GLY A O 1
ATOM 2519 N N . ALA A 1 332 ? -14.415 12.534 -16.184 1.00 85.38 332 ALA A N 1
ATOM 2520 C CA . ALA A 1 332 ? -14.453 12.814 -17.614 1.00 85.38 332 ALA A CA 1
ATOM 2521 C C . ALA A 1 332 ? -13.098 13.388 -18.055 1.00 85.38 332 ALA A C 1
ATOM 2523 O O . ALA A 1 332 ? -12.554 14.252 -17.365 1.00 85.38 332 ALA A O 1
ATOM 2524 N N . ALA A 1 333 ? -12.563 12.898 -19.176 1.00 87.25 333 ALA A N 1
ATOM 2525 C CA . ALA A 1 333 ? -11.337 13.445 -19.742 1.00 87.25 333 ALA A CA 1
ATOM 2526 C C . ALA A 1 333 ? -11.516 14.947 -19.977 1.00 87.25 333 ALA A C 1
ATOM 2528 O O . ALA A 1 333 ? -12.512 15.369 -20.567 1.00 87.25 333 ALA A O 1
ATOM 2529 N N . VAL A 1 334 ? -10.561 15.739 -19.502 1.00 86.06 334 VAL A N 1
ATOM 2530 C CA . VAL A 1 334 ? -10.558 17.189 -19.725 1.00 86.06 334 VAL A CA 1
ATOM 2531 C C . VAL A 1 334 ? -10.006 17.495 -21.110 1.00 86.06 334 VAL A C 1
ATOM 2533 O O . VAL A 1 334 ? -10.531 18.354 -21.812 1.00 86.06 334 VAL A O 1
ATOM 2536 N N . VAL A 1 335 ? -8.966 16.760 -21.503 1.00 83.81 335 VAL A N 1
ATOM 2537 C CA . VAL A 1 335 ? -8.318 16.879 -22.806 1.00 83.81 335 VAL A CA 1
ATOM 2538 C C . VAL A 1 335 ? -8.060 15.483 -23.345 1.00 83.81 335 VAL A C 1
ATOM 2540 O O . VAL A 1 335 ? -7.582 14.614 -22.613 1.00 83.81 335 VAL A O 1
ATOM 2543 N N . VAL A 1 336 ? -8.381 15.289 -24.620 1.00 87.12 336 VAL A N 1
ATOM 2544 C CA . VAL A 1 336 ? -8.000 14.128 -25.422 1.00 87.12 336 VAL A CA 1
ATOM 2545 C C . VAL A 1 336 ? -7.577 14.666 -26.781 1.00 87.12 336 VAL A C 1
ATOM 2547 O O . VAL A 1 336 ? -8.364 15.359 -27.427 1.00 87.12 336 VAL A O 1
ATOM 2550 N N . ASP A 1 337 ? -6.349 14.370 -27.189 1.00 87.94 337 ASP A N 1
ATOM 2551 C CA . ASP A 1 337 ? -5.858 14.640 -28.538 1.00 87.94 337 ASP A CA 1
ATOM 2552 C C . ASP A 1 337 ? -5.131 13.395 -29.050 1.00 87.94 337 ASP A C 1
ATOM 2554 O O . ASP A 1 337 ? -4.213 12.886 -28.403 1.00 87.94 337 ASP A O 1
ATOM 2558 N N . ASP A 1 338 ? -5.580 12.886 -30.193 1.00 86.12 338 ASP A N 1
ATOM 2559 C CA . ASP A 1 338 ? -5.180 11.586 -30.732 1.00 86.12 338 ASP A CA 1
ATOM 2560 C C . ASP A 1 338 ? -4.275 11.697 -31.976 1.00 86.12 338 ASP A C 1
ATOM 2562 O O . ASP A 1 338 ? -3.972 10.667 -32.582 1.00 86.12 338 ASP A O 1
ATOM 2566 N N . ASP A 1 339 ? -3.881 12.908 -32.401 1.00 85.88 339 ASP A N 1
ATOM 2567 C CA . ASP A 1 339 ? -2.977 13.110 -33.554 1.00 85.88 339 ASP A CA 1
ATOM 2568 C C . ASP A 1 339 ? -2.314 14.506 -33.535 1.00 85.88 339 ASP A C 1
ATOM 2570 O O . ASP A 1 339 ? -2.311 15.225 -34.542 1.00 85.88 339 ASP A O 1
ATOM 2574 N N . VAL A 1 340 ? -1.732 14.918 -32.400 1.00 95.00 340 VAL A N 1
ATOM 2575 C CA . VAL A 1 340 ? -0.960 16.170 -32.341 1.00 95.00 340 VAL A CA 1
ATOM 2576 C C . VAL A 1 340 ? 0.481 15.940 -32.789 1.00 95.00 340 VAL A C 1
ATOM 2578 O O . VAL A 1 340 ? 1.113 14.943 -32.452 1.00 95.00 340 VAL A O 1
ATOM 2581 N N . THR A 1 341 ? 1.047 16.884 -33.543 1.00 96.62 341 THR A N 1
ATOM 2582 C CA . THR A 1 341 ? 2.496 16.917 -33.793 1.00 96.62 341 THR A CA 1
ATOM 2583 C C . THR A 1 341 ? 3.151 17.883 -32.814 1.00 96.62 341 THR A C 1
ATOM 2585 O O . THR A 1 341 ? 2.939 19.093 -32.896 1.00 96.62 341 THR A O 1
ATOM 2588 N N . VAL A 1 342 ? 3.953 17.350 -31.897 1.00 97.06 342 VAL A N 1
ATOM 2589 C CA . VAL A 1 342 ? 4.752 18.130 -30.949 1.00 97.06 342 VAL A CA 1
ATOM 2590 C C . VAL A 1 342 ? 6.106 18.443 -31.589 1.00 97.06 342 VAL A C 1
ATOM 2592 O O . VAL A 1 342 ? 6.815 17.538 -32.025 1.00 97.06 342 VAL A O 1
ATOM 2595 N N . ASP A 1 343 ? 6.455 19.727 -31.655 1.00 96.06 343 ASP A N 1
ATOM 2596 C CA . ASP A 1 343 ? 7.758 20.239 -32.097 1.00 96.06 343 ASP A CA 1
ATOM 2597 C C . ASP A 1 343 ? 8.127 21.439 -31.211 1.00 96.06 343 ASP A C 1
ATOM 2599 O O . ASP A 1 343 ? 7.496 22.496 -31.270 1.00 96.06 343 ASP A O 1
ATOM 2603 N N . GLY A 1 344 ? 9.085 21.249 -30.305 1.00 96.75 344 GLY A N 1
ATOM 2604 C CA . GLY A 1 344 ? 9.297 22.130 -29.159 1.00 96.75 344 GLY A CA 1
ATOM 2605 C C . GLY A 1 344 ? 8.306 21.840 -28.029 1.00 96.75 344 GLY A C 1
ATOM 2606 O O . GLY A 1 344 ? 8.022 20.681 -27.739 1.00 96.75 344 GLY A O 1
ATOM 2607 N N . ALA A 1 345 ? 7.810 22.887 -27.366 1.00 96.19 345 ALA A N 1
ATOM 2608 C CA . ALA A 1 345 ? 6.848 22.770 -26.271 1.00 96.19 345 ALA A CA 1
ATOM 2609 C C . ALA A 1 345 ? 5.404 22.892 -26.782 1.00 96.19 345 ALA A C 1
ATOM 2611 O O . ALA A 1 345 ? 5.067 23.831 -27.504 1.00 96.19 345 ALA A O 1
ATOM 2612 N N . HIS A 1 346 ? 4.544 21.978 -26.349 1.00 96.94 346 HIS A N 1
ATOM 2613 C CA . HIS A 1 346 ? 3.113 21.968 -26.611 1.00 96.94 346 HIS A CA 1
ATOM 2614 C C . HIS A 1 346 ? 2.361 22.102 -25.284 1.00 96.94 346 HIS A C 1
ATOM 2616 O O . HIS A 1 346 ? 2.344 21.173 -24.478 1.00 96.94 346 HIS A O 1
ATOM 2622 N N . ALA A 1 347 ? 1.777 23.274 -25.032 1.00 95.38 347 ALA A N 1
ATOM 2623 C CA . ALA A 1 347 ? 0.995 23.518 -23.824 1.00 95.38 347 ALA A CA 1
ATOM 2624 C C . ALA A 1 347 ? -0.336 22.755 -23.875 1.00 95.38 347 ALA A C 1
ATOM 2626 O O . ALA A 1 347 ? -1.023 22.786 -24.895 1.00 95.38 347 ALA A O 1
ATOM 2627 N N . ILE A 1 348 ? -0.707 22.121 -22.765 1.00 93.81 348 ILE A N 1
ATOM 2628 C CA . ILE A 1 348 ? -2.005 21.471 -22.595 1.00 93.81 348 ILE A CA 1
ATOM 2629 C C . ILE A 1 348 ? -2.907 22.412 -21.793 1.00 93.81 348 ILE A C 1
ATOM 2631 O O . ILE A 1 348 ? -2.566 22.808 -20.677 1.00 93.81 348 ILE A O 1
ATOM 2635 N N . ASP A 1 349 ? -4.064 22.759 -22.355 1.00 88.44 349 ASP A N 1
ATOM 2636 C CA . ASP A 1 349 ? -5.059 23.602 -21.688 1.00 88.44 349 ASP A CA 1
ATOM 2637 C C . ASP A 1 349 ? -5.873 22.778 -20.678 1.00 88.44 349 ASP A C 1
ATOM 2639 O O . ASP A 1 349 ? -6.761 22.009 -21.049 1.00 88.44 349 ASP A O 1
ATOM 2643 N N . VAL A 1 350 ? -5.530 22.897 -19.394 1.00 85.00 350 VAL A N 1
ATOM 2644 C CA . VAL A 1 350 ? -6.164 22.169 -18.286 1.00 85.00 350 VAL A CA 1
ATOM 2645 C C . VAL A 1 350 ? -6.708 23.183 -17.269 1.00 85.00 350 VAL A C 1
ATOM 2647 O O . VAL A 1 350 ? -5.980 24.101 -16.889 1.00 85.00 350 VAL A O 1
ATOM 2650 N N . PRO A 1 351 ? -7.955 23.039 -16.771 1.00 77.44 351 PRO A N 1
ATOM 2651 C CA . PRO A 1 351 ? -8.460 23.843 -15.667 1.00 77.44 351 PRO A CA 1
ATOM 2652 C C . PRO A 1 351 ? -7.546 23.707 -14.449 1.00 77.44 351 PRO A C 1
ATOM 2654 O O . PRO A 1 351 ? -7.199 22.596 -14.053 1.00 77.44 351 PRO A O 1
ATOM 2657 N N . GLY A 1 352 ? -7.183 24.831 -13.832 1.00 66.25 352 GLY A N 1
ATOM 2658 C CA . GLY A 1 352 ? -6.145 24.851 -12.798 1.00 66.25 352 GLY A CA 1
ATOM 2659 C C . GLY A 1 352 ? -6.378 23.890 -11.618 1.00 66.25 352 GLY A C 1
ATOM 2660 O O . GLY A 1 352 ? -5.448 23.254 -11.125 1.00 66.25 352 GLY A O 1
ATOM 2661 N N . ASN A 1 353 ? -7.635 23.677 -11.220 1.00 70.69 353 ASN A N 1
ATOM 2662 C CA . ASN A 1 353 ? -7.983 22.776 -10.117 1.00 70.69 353 ASN A CA 1
ATOM 2663 C C . ASN A 1 353 ? -7.764 21.279 -10.417 1.00 70.69 353 ASN A C 1
ATOM 2665 O O . ASN A 1 353 ? -7.851 20.465 -9.502 1.00 70.69 353 ASN A O 1
ATOM 2669 N N . VAL A 1 354 ? -7.509 20.896 -11.671 1.00 80.19 354 VAL A N 1
ATOM 2670 C CA . VAL A 1 354 ? -7.319 19.492 -12.070 1.00 80.19 354 VAL A CA 1
ATOM 2671 C C . VAL A 1 354 ? -5.886 19.030 -11.817 1.00 80.19 354 VAL A C 1
ATOM 2673 O O . VAL A 1 354 ? -5.677 17.878 -11.448 1.00 80.19 354 VAL A O 1
ATOM 2676 N N . THR A 1 355 ? -4.892 19.911 -11.948 1.00 80.31 355 THR A N 1
ATOM 2677 C CA . THR A 1 355 ? -3.474 19.517 -11.943 1.00 80.31 355 THR A CA 1
ATOM 2678 C C . THR A 1 355 ? -3.041 18.806 -10.658 1.00 80.31 355 THR A C 1
ATOM 2680 O O . THR A 1 355 ? -2.256 17.863 -10.717 1.00 80.31 355 THR A O 1
ATOM 2683 N N . LYS A 1 356 ? -3.601 19.191 -9.505 1.00 80.38 356 LYS A N 1
ATOM 2684 C CA . LYS A 1 356 ? -3.280 18.613 -8.187 1.00 80.38 356 LYS A CA 1
ATOM 2685 C C . LYS A 1 356 ? -3.794 17.188 -7.952 1.00 80.38 356 LYS A C 1
ATOM 2687 O O . LYS A 1 356 ? -3.382 16.577 -6.976 1.00 80.38 356 LYS A O 1
ATOM 2692 N N . ALA A 1 357 ? -4.704 16.691 -8.785 1.00 87.69 357 ALA A N 1
ATOM 2693 C CA . ALA A 1 357 ? -5.277 15.352 -8.678 1.00 87.69 357 ALA A CA 1
ATOM 2694 C C . ALA A 1 357 ? -5.619 14.864 -10.087 1.00 87.69 357 ALA A C 1
ATOM 2696 O O . ALA A 1 357 ? -6.771 14.921 -10.529 1.00 87.69 357 ALA A O 1
ATOM 2697 N N . SER A 1 358 ? -4.596 14.449 -10.830 1.00 92.62 358 SER A N 1
ATOM 2698 C CA . SER A 1 358 ? -4.732 14.137 -12.251 1.00 92.62 358 SER A CA 1
ATOM 2699 C C . SER A 1 358 ? -3.897 12.952 -12.702 1.00 92.62 358 SER A C 1
ATOM 2701 O O . SER A 1 358 ? -2.930 12.537 -12.068 1.00 92.62 358 SER A O 1
ATOM 2703 N N . GLU A 1 359 ? -4.294 12.419 -13.846 1.00 96.81 359 GLU A N 1
ATOM 2704 C CA . GLU A 1 359 ? -3.523 11.478 -14.632 1.00 96.81 359 GLU A CA 1
ATOM 2705 C C . GLU A 1 359 ? -3.269 12.087 -16.014 1.00 96.81 359 GLU A C 1
ATOM 2707 O O . GLU A 1 359 ? -4.217 12.352 -16.756 1.00 96.81 359 GLU A O 1
ATOM 2712 N N . LEU A 1 360 ? -1.995 12.261 -16.371 1.00 97.25 360 LEU A N 1
ATOM 2713 C CA . LEU A 1 360 ? -1.540 12.536 -17.732 1.00 97.25 360 LEU A CA 1
ATOM 2714 C C . LEU A 1 360 ? -1.014 11.237 -18.344 1.00 97.25 360 LEU A C 1
ATOM 2716 O O . LEU A 1 360 ? -0.090 10.623 -17.813 1.00 97.25 360 LEU A O 1
ATOM 2720 N N . LEU A 1 361 ? -1.572 10.839 -19.483 1.00 97.69 361 LEU A N 1
ATOM 2721 C CA . LEU A 1 361 ? -1.090 9.719 -20.284 1.00 97.69 361 LEU A CA 1
ATOM 2722 C C . LEU A 1 361 ? -0.717 10.237 -21.669 1.00 97.69 361 LEU A C 1
ATOM 2724 O O . LEU A 1 361 ? -1.592 10.720 -22.378 1.00 97.69 361 LEU A O 1
ATOM 2728 N N . ALA A 1 362 ? 0.552 10.119 -22.051 1.00 98.19 362 ALA A N 1
ATOM 2729 C CA . ALA A 1 362 ? 1.065 10.508 -23.360 1.00 98.19 362 ALA A CA 1
ATOM 2730 C C . ALA A 1 362 ? 1.757 9.323 -24.043 1.00 98.19 362 ALA A C 1
ATOM 2732 O O . ALA A 1 362 ? 2.509 8.580 -23.416 1.00 98.19 362 ALA A O 1
ATOM 2733 N N . THR A 1 363 ? 1.516 9.150 -25.338 1.00 98.31 363 THR A N 1
ATOM 2734 C CA . THR A 1 363 ? 2.174 8.159 -26.193 1.00 98.31 363 THR A CA 1
ATOM 2735 C C . THR A 1 363 ? 2.792 8.871 -27.383 1.00 98.31 363 THR A C 1
ATOM 2737 O O . THR A 1 363 ? 2.077 9.452 -28.193 1.00 98.31 363 THR A O 1
ATOM 2740 N N . PHE A 1 364 ? 4.114 8.818 -27.488 1.00 98.38 364 PHE A N 1
ATOM 2741 C CA . PHE A 1 364 ? 4.895 9.419 -28.565 1.00 98.38 364 PHE A CA 1
ATOM 2742 C C . PHE A 1 364 ? 5.217 8.355 -29.612 1.00 98.38 364 PHE A C 1
ATOM 2744 O O . PHE A 1 364 ? 5.709 7.285 -29.255 1.00 98.38 364 PHE A O 1
ATOM 2751 N N . GLU A 1 365 ? 4.999 8.632 -30.894 1.00 98.12 365 GLU A N 1
ATOM 2752 C CA . GLU A 1 365 ? 5.577 7.833 -31.977 1.00 98.12 365 GLU A CA 1
ATOM 2753 C C . GLU A 1 365 ? 7.098 8.033 -31.978 1.00 98.12 365 GLU A C 1
ATOM 2755 O O . GLU A 1 365 ? 7.585 9.161 -31.965 1.00 98.12 365 GLU A O 1
ATOM 2760 N N . LEU A 1 366 ? 7.877 6.951 -31.951 1.00 97.56 366 LEU A N 1
ATOM 2761 C CA . LEU A 1 366 ? 9.331 7.058 -31.857 1.00 97.56 366 LEU A CA 1
ATOM 2762 C C . LEU A 1 366 ? 9.908 7.679 -33.145 1.00 97.56 366 LEU A C 1
ATOM 2764 O O . LEU A 1 366 ? 9.746 7.104 -34.225 1.00 97.56 366 LEU A O 1
ATOM 2768 N N . PRO A 1 367 ? 10.609 8.827 -33.066 1.00 96.00 367 PRO A N 1
ATOM 2769 C CA . PRO A 1 367 ? 11.075 9.535 -34.253 1.00 96.00 367 PRO A CA 1
ATOM 2770 C C . PRO A 1 367 ? 12.226 8.801 -34.950 1.00 96.00 367 PRO A C 1
ATOM 2772 O O . PRO A 1 367 ? 13.014 8.090 -34.341 1.00 96.00 367 PRO A O 1
ATOM 2775 N N . THR A 1 368 ? 12.415 9.023 -36.250 1.00 95.19 368 THR A N 1
ATOM 2776 C CA . THR A 1 368 ? 13.523 8.392 -37.000 1.00 95.19 368 THR A CA 1
ATOM 2777 C C . THR A 1 368 ? 14.887 9.056 -36.769 1.00 95.19 368 THR A C 1
ATOM 2779 O O . THR A 1 368 ? 15.889 8.646 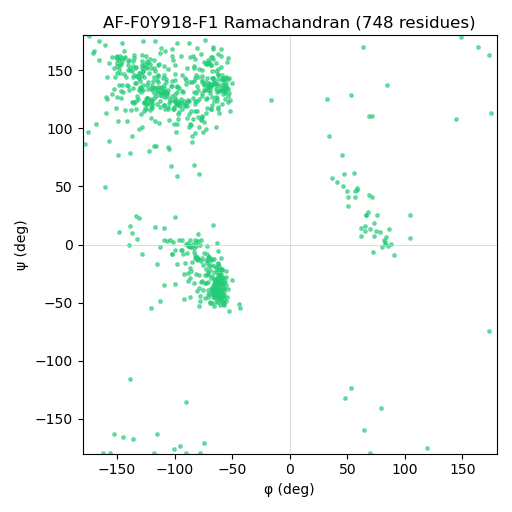-37.353 1.00 95.19 368 THR A O 1
ATOM 2782 N N . VAL A 1 369 ? 14.937 10.110 -35.954 1.00 96.31 369 VAL A N 1
ATOM 2783 C CA . VAL A 1 369 ? 16.146 10.851 -35.569 1.00 96.31 369 VAL A CA 1
ATOM 2784 C C . VAL A 1 369 ? 16.259 10.894 -34.048 1.00 96.31 369 VAL A C 1
ATOM 2786 O O . VAL A 1 369 ? 15.277 10.663 -33.348 1.00 96.31 369 VAL A O 1
ATOM 2789 N N . LYS A 1 370 ? 17.452 11.203 -33.525 1.00 97.88 370 LYS A N 1
ATOM 2790 C CA . LYS A 1 370 ? 17.622 11.425 -32.082 1.00 97.88 370 LYS A CA 1
ATOM 2791 C C . LYS A 1 370 ? 16.701 12.549 -31.620 1.00 97.88 370 LYS A C 1
ATOM 2793 O O . LYS A 1 370 ? 16.684 13.609 -32.249 1.00 97.88 370 LYS A O 1
ATOM 2798 N N . ALA A 1 371 ? 15.989 12.328 -30.525 1.00 98.19 371 ALA A N 1
ATOM 2799 C CA . ALA A 1 371 ? 15.087 13.320 -29.967 1.00 98.19 371 ALA A CA 1
ATOM 2800 C C . ALA A 1 371 ? 14.967 13.169 -28.453 1.00 98.19 371 ALA A C 1
ATOM 2802 O O . ALA A 1 371 ? 15.005 12.058 -27.930 1.00 98.19 371 ALA A O 1
ATOM 2803 N N . THR A 1 372 ? 14.766 14.285 -27.764 1.00 98.69 372 THR A N 1
ATOM 2804 C CA . THR A 1 372 ? 14.294 14.293 -26.382 1.00 98.69 372 THR A CA 1
ATOM 2805 C C . THR A 1 372 ? 12.779 14.430 -26.406 1.00 98.69 372 THR A C 1
ATOM 2807 O O . THR A 1 372 ? 12.260 15.391 -26.973 1.00 98.69 372 THR A O 1
ATOM 2810 N N . LEU A 1 373 ? 12.089 13.462 -25.812 1.00 98.75 373 LEU A N 1
ATOM 2811 C CA . LEU A 1 373 ? 10.639 13.455 -25.613 1.00 98.75 373 LEU A CA 1
ATOM 2812 C C . LEU A 1 373 ? 10.373 13.802 -24.151 1.00 98.75 373 LEU A C 1
ATOM 2814 O O . LEU A 1 373 ? 11.085 13.284 -23.291 1.00 98.75 373 LEU A O 1
ATOM 2818 N N . SER A 1 374 ? 9.405 14.661 -23.844 1.00 98.62 374 SER A N 1
ATOM 2819 C CA . SER A 1 374 ? 9.138 15.074 -22.465 1.00 98.62 374 SER A CA 1
ATOM 2820 C C . SER A 1 374 ? 7.668 15.339 -22.159 1.00 98.62 374 SER A C 1
ATOM 2822 O O . SER A 1 374 ? 6.855 15.620 -23.039 1.00 98.62 374 SER A O 1
ATOM 2824 N N . ALA A 1 375 ? 7.343 15.251 -20.874 1.00 98.25 375 ALA A N 1
ATOM 2825 C CA . ALA A 1 375 ? 6.075 15.661 -20.298 1.00 98.25 375 ALA A CA 1
ATOM 2826 C C . ALA A 1 375 ? 6.338 16.467 -19.020 1.00 98.25 375 ALA A C 1
ATOM 2828 O O . ALA A 1 375 ? 7.210 16.115 -18.218 1.00 98.25 375 ALA A O 1
ATOM 2829 N N . THR A 1 376 ? 5.564 17.533 -18.839 1.00 96.31 376 THR A N 1
ATOM 2830 C CA . THR A 1 376 ? 5.671 18.461 -17.716 1.00 96.31 376 THR A CA 1
ATOM 2831 C C . THR A 1 376 ? 4.316 18.621 -17.042 1.00 96.31 376 THR A C 1
ATOM 2833 O O . THR A 1 376 ? 3.307 18.841 -17.713 1.00 96.31 376 THR A O 1
ATOM 2836 N N . VAL A 1 377 ? 4.301 18.544 -15.712 1.00 94.00 377 VAL A N 1
ATOM 2837 C CA . VAL A 1 377 ? 3.147 18.842 -14.856 1.00 94.00 377 VAL A CA 1
ATOM 2838 C C . VAL A 1 377 ? 3.621 19.809 -13.773 1.00 94.00 377 VAL A C 1
ATOM 2840 O O . VAL A 1 377 ? 4.444 19.450 -12.940 1.00 94.00 377 VAL A O 1
ATOM 2843 N N . GLY A 1 378 ? 3.152 21.054 -13.779 1.00 90.81 378 GLY A N 1
ATOM 2844 C CA . GLY A 1 378 ? 3.679 22.111 -12.914 1.00 90.81 378 GLY A CA 1
ATOM 2845 C C . GLY A 1 378 ? 5.200 22.253 -13.040 1.00 90.81 378 GLY A C 1
ATOM 2846 O O . GLY A 1 378 ? 5.718 22.437 -14.137 1.00 90.81 378 GLY A O 1
ATOM 2847 N N . ASP A 1 379 ? 5.905 22.130 -11.915 1.00 89.00 379 ASP A N 1
ATOM 2848 C CA . ASP A 1 379 ? 7.373 22.202 -11.855 1.00 89.00 379 ASP A CA 1
ATOM 2849 C C . ASP A 1 379 ? 8.054 20.829 -12.072 1.00 89.00 379 ASP A C 1
ATOM 2851 O O . ASP A 1 379 ? 9.283 20.727 -12.061 1.00 89.00 379 ASP A O 1
ATOM 2855 N N . LEU A 1 380 ? 7.273 19.756 -12.251 1.00 93.94 380 LEU A N 1
ATOM 2856 C CA . LEU A 1 380 ? 7.781 18.417 -12.537 1.00 93.94 380 LEU A CA 1
ATOM 2857 C C . LEU A 1 380 ? 7.962 18.238 -14.045 1.00 93.94 380 LEU A C 1
ATOM 2859 O O . LEU A 1 380 ? 6.983 18.138 -14.775 1.00 93.94 380 LEU A O 1
ATOM 2863 N N . GLU A 1 381 ? 9.209 18.112 -14.492 1.00 95.88 381 GLU A N 1
ATOM 2864 C CA . GLU A 1 381 ? 9.559 17.750 -15.869 1.00 95.88 381 GLU A CA 1
ATOM 2865 C C . GLU A 1 381 ? 10.202 16.362 -15.915 1.00 95.88 381 GLU A C 1
ATOM 2867 O O . GLU A 1 381 ? 11.097 16.053 -15.116 1.00 95.88 381 GLU A O 1
ATOM 2872 N N . CYS A 1 382 ? 9.761 15.544 -16.874 1.00 98.31 382 CYS A N 1
ATOM 2873 C CA . CYS A 1 382 ? 10.301 14.221 -17.158 1.00 98.31 382 CYS A CA 1
ATOM 2874 C C . CYS A 1 382 ? 10.585 14.070 -18.649 1.00 98.31 382 CYS A C 1
ATOM 2876 O O . CYS A 1 382 ? 9.752 14.409 -19.483 1.00 98.31 382 CYS A O 1
ATOM 2878 N N . SER A 1 383 ? 11.771 13.565 -18.981 1.00 98.62 383 SER A N 1
ATOM 2879 C CA . SER A 1 383 ? 12.276 13.484 -20.348 1.00 98.62 383 SER A CA 1
ATOM 2880 C C . SER A 1 383 ? 13.023 12.182 -20.617 1.00 98.62 383 SER A C 1
ATOM 2882 O O . SER A 1 383 ? 13.650 11.615 -19.716 1.00 98.62 383 SER A O 1
ATOM 2884 N N . VAL A 1 384 ? 12.969 11.732 -21.871 1.00 98.81 384 VAL A N 1
ATOM 2885 C CA . VAL A 1 384 ? 13.694 10.571 -22.392 1.00 98.81 384 VAL A CA 1
ATOM 2886 C C . VAL A 1 384 ? 14.493 10.989 -23.623 1.00 98.81 384 VAL A C 1
ATOM 2888 O O . VAL A 1 384 ? 13.918 11.462 -24.602 1.00 98.81 384 VAL A O 1
ATOM 2891 N N . ASP A 1 385 ? 15.810 10.781 -23.585 1.00 98.50 385 ASP A N 1
ATOM 2892 C CA . ASP A 1 385 ? 16.705 10.992 -24.726 1.00 98.50 385 ASP A CA 1
ATOM 2893 C C . ASP A 1 385 ? 16.715 9.739 -25.610 1.00 98.50 385 ASP A C 1
ATOM 2895 O O . ASP A 1 385 ? 17.474 8.787 -25.388 1.00 98.50 385 ASP A O 1
ATOM 2899 N N . TYR A 1 386 ? 15.855 9.731 -26.621 1.00 98.19 386 TYR A N 1
ATOM 2900 C CA . TYR A 1 386 ? 15.732 8.631 -27.561 1.00 98.19 386 TYR A CA 1
ATOM 2901 C C . TYR A 1 386 ? 16.814 8.680 -28.652 1.00 98.19 386 TYR A C 1
ATOM 2903 O O . TYR A 1 386 ? 17.109 9.729 -29.234 1.00 98.19 386 TYR A O 1
ATOM 2911 N N . ASP A 1 387 ? 17.392 7.514 -28.952 1.00 96.88 387 ASP A N 1
ATOM 2912 C CA . ASP A 1 387 ? 18.397 7.326 -30.000 1.00 96.88 387 ASP A CA 1
ATOM 2913 C C . ASP A 1 387 ? 18.025 6.127 -30.888 1.00 96.88 387 ASP A C 1
ATOM 2915 O O . ASP A 1 387 ? 18.321 4.989 -30.517 1.00 96.88 387 ASP A O 1
ATOM 2919 N N . PRO A 1 388 ? 17.429 6.344 -32.076 1.00 93.69 388 PRO A N 1
ATOM 2920 C CA . PRO A 1 388 ? 17.058 5.249 -32.976 1.00 93.69 388 PRO A CA 1
ATOM 2921 C C . PRO A 1 388 ? 18.273 4.486 -33.532 1.00 93.69 388 PRO A C 1
ATOM 2923 O O . PRO A 1 388 ? 18.114 3.424 -34.129 1.00 93.69 388 PRO A O 1
ATOM 2926 N N . GLY A 1 389 ? 19.491 5.021 -33.374 1.00 89.88 389 GLY A N 1
ATOM 2927 C CA . GLY A 1 389 ? 20.736 4.369 -33.774 1.00 89.88 389 GLY A CA 1
ATOM 2928 C C . GLY A 1 389 ? 21.342 3.454 -32.706 1.00 89.88 389 GLY A C 1
ATOM 2929 O O . GLY A 1 389 ? 22.392 2.857 -32.959 1.00 89.88 389 GLY A O 1
ATOM 2930 N N . ALA A 1 390 ? 20.735 3.347 -31.520 1.00 85.88 390 ALA A N 1
ATOM 2931 C CA . ALA A 1 390 ? 21.215 2.455 -30.473 1.00 85.88 390 ALA A CA 1
ATOM 2932 C C . ALA A 1 390 ? 21.008 0.984 -30.891 1.00 85.88 390 ALA A C 1
ATOM 2934 O O . ALA A 1 390 ? 19.893 0.539 -31.147 1.00 85.88 390 ALA A O 1
ATOM 2935 N N . GLY A 1 391 ? 22.105 0.234 -31.037 1.00 80.75 391 GLY A N 1
ATOM 2936 C CA . GLY A 1 391 ? 22.081 -1.128 -31.578 1.00 80.75 391 GLY A CA 1
ATOM 2937 C C . GLY A 1 391 ? 21.719 -2.207 -30.552 1.00 80.75 391 GLY A C 1
ATOM 2938 O O . GLY A 1 391 ? 21.918 -2.029 -29.355 1.00 80.75 391 GLY A O 1
ATOM 2939 N N . GLY A 1 392 ? 21.273 -3.368 -31.042 1.00 89.06 392 GLY A N 1
ATOM 2940 C CA . GLY A 1 392 ? 20.938 -4.545 -30.230 1.00 89.06 392 GLY A CA 1
ATOM 2941 C C . GLY A 1 392 ? 19.472 -4.958 -30.365 1.00 89.06 392 GLY A C 1
ATOM 2942 O O . GLY A 1 392 ? 18.735 -4.403 -31.172 1.00 89.06 392 GLY A O 1
ATOM 2943 N N . ALA A 1 393 ? 19.047 -5.956 -29.585 1.00 91.38 393 ALA A N 1
ATOM 2944 C CA . ALA A 1 393 ? 17.627 -6.317 -29.471 1.00 91.38 393 ALA A CA 1
ATOM 2945 C C . ALA A 1 393 ? 16.834 -5.287 -28.640 1.00 91.38 393 ALA A C 1
ATOM 2947 O O . ALA A 1 393 ? 15.632 -5.115 -28.829 1.00 91.38 393 ALA A O 1
ATOM 2948 N N . TYR A 1 394 ? 17.530 -4.593 -27.739 1.00 95.06 394 TYR A N 1
ATOM 2949 C CA . TYR A 1 394 ? 17.050 -3.478 -26.933 1.00 95.06 394 TYR A CA 1
ATOM 2950 C C . TYR A 1 394 ? 18.195 -2.497 -26.672 1.00 95.06 394 TYR A C 1
ATOM 2952 O O . TYR A 1 394 ? 19.366 -2.874 -26.764 1.00 95.06 394 TYR A O 1
ATOM 2960 N N . ALA A 1 395 ? 17.850 -1.277 -26.272 1.00 96.19 395 ALA A N 1
ATOM 2961 C CA . ALA A 1 395 ? 18.783 -0.254 -25.823 1.00 96.19 395 ALA A CA 1
ATOM 2962 C C . ALA A 1 395 ? 18.239 0.495 -24.598 1.00 96.19 395 ALA A C 1
ATOM 2964 O O . ALA A 1 395 ? 17.028 0.638 -24.430 1.00 96.19 395 ALA A O 1
ATOM 2965 N N . ASP A 1 396 ? 19.149 0.964 -23.745 1.00 96.25 396 ASP A N 1
ATOM 2966 C CA . ASP A 1 396 ? 18.832 1.789 -22.580 1.00 96.25 396 ASP A CA 1
ATOM 2967 C C . ASP A 1 396 ? 19.002 3.274 -22.953 1.00 96.25 396 ASP A C 1
ATOM 2969 O O . ASP A 1 396 ? 20.089 3.715 -23.331 1.00 96.25 396 ASP A O 1
ATOM 2973 N N . HIS A 1 397 ? 17.919 4.042 -22.858 1.00 98.19 397 HIS A N 1
ATOM 2974 C CA . HIS A 1 397 ? 17.850 5.468 -23.189 1.00 98.19 397 HIS A CA 1
ATOM 2975 C C . HIS A 1 397 ? 17.884 6.314 -21.922 1.00 98.19 397 HIS A C 1
ATOM 2977 O O . HIS A 1 397 ? 17.277 5.938 -20.922 1.00 98.19 397 HIS A O 1
ATOM 2983 N N . ALA A 1 398 ? 18.584 7.449 -21.933 1.00 98.44 398 ALA A N 1
ATOM 2984 C CA . ALA A 1 398 ? 18.717 8.274 -20.735 1.00 98.44 398 ALA A CA 1
ATOM 2985 C C . ALA A 1 398 ? 17.374 8.910 -20.348 1.00 98.44 398 ALA A C 1
ATOM 2987 O O . ALA A 1 398 ? 16.661 9.435 -21.199 1.00 98.44 398 ALA A O 1
ATOM 2988 N N . VAL A 1 399 ? 17.061 8.888 -19.054 1.00 98.69 399 VAL A N 1
ATOM 2989 C CA . VAL A 1 399 ? 15.858 9.485 -18.467 1.00 98.69 399 VAL A CA 1
ATOM 2990 C C . VAL A 1 399 ? 16.276 10.541 -17.455 1.00 98.69 399 VAL A C 1
ATOM 2992 O O . VAL A 1 399 ? 17.114 10.264 -16.592 1.00 98.69 399 VAL A O 1
ATOM 2995 N N . ARG A 1 400 ? 15.659 11.724 -17.520 1.00 98.38 400 ARG A N 1
ATOM 2996 C CA . ARG A 1 400 ? 15.769 12.765 -16.485 1.00 98.38 400 ARG A CA 1
ATOM 2997 C C . ARG A 1 400 ? 14.376 13.167 -16.043 1.00 98.38 400 ARG A C 1
ATOM 2999 O O . ARG A 1 400 ? 13.586 13.578 -16.884 1.00 98.38 400 ARG A O 1
ATOM 3006 N N . CYS A 1 401 ? 14.065 13.032 -14.760 1.00 97.56 401 CYS A N 1
ATOM 3007 C CA . CYS A 1 401 ? 12.714 13.268 -14.252 1.00 97.56 401 CYS A CA 1
ATOM 3008 C C . CYS A 1 401 ? 12.763 13.745 -12.802 1.00 97.56 401 CYS A C 1
ATOM 3010 O O . CYS A 1 401 ? 13.295 13.042 -11.943 1.00 97.56 401 CYS A O 1
ATOM 3012 N N . GLY A 1 402 ? 12.289 14.967 -12.538 1.00 93.06 402 GLY A N 1
ATOM 3013 C CA . GLY A 1 402 ? 12.273 15.562 -11.192 1.00 93.06 402 GLY A CA 1
ATOM 3014 C C . GLY A 1 402 ? 13.616 15.504 -10.449 1.00 93.06 402 GLY A C 1
ATOM 3015 O O . GLY A 1 402 ? 13.667 15.166 -9.269 1.00 93.06 402 GLY A O 1
ATOM 3016 N N . GLY A 1 403 ? 14.725 15.755 -11.153 1.00 93.12 403 GLY A N 1
ATOM 3017 C CA . GLY A 1 403 ? 16.083 15.702 -10.592 1.00 93.12 403 GLY A CA 1
ATOM 3018 C C . GLY A 1 403 ? 16.687 14.297 -10.453 1.00 93.12 403 GLY A C 1
ATOM 3019 O O . GLY A 1 403 ? 17.847 14.175 -10.057 1.00 93.12 403 GLY A O 1
ATOM 3020 N N . LYS A 1 404 ? 15.951 13.234 -10.801 1.00 95.81 404 LYS A N 1
ATOM 3021 C CA . LYS A 1 404 ? 16.470 11.862 -10.884 1.00 95.81 404 LYS A CA 1
ATOM 3022 C C . LYS A 1 404 ? 17.008 11.572 -12.284 1.00 95.81 404 LYS A C 1
ATOM 3024 O O . LYS A 1 404 ? 16.408 11.981 -13.276 1.00 95.81 404 LYS A O 1
ATOM 3029 N N . ASN A 1 405 ? 18.115 10.831 -12.347 1.00 96.75 405 ASN A N 1
ATOM 3030 C CA . ASN A 1 405 ? 18.711 10.335 -13.587 1.00 96.75 405 ASN A CA 1
ATOM 3031 C C . ASN A 1 405 ? 18.668 8.808 -13.587 1.00 96.75 405 ASN A C 1
ATOM 3033 O O . ASN A 1 405 ? 19.135 8.183 -12.638 1.00 96.75 405 ASN A O 1
ATOM 3037 N N . THR A 1 406 ? 18.135 8.215 -14.647 1.00 96.94 406 THR A N 1
ATOM 3038 C CA . THR A 1 406 ? 18.076 6.759 -14.822 1.00 96.94 406 THR A CA 1
ATOM 3039 C C . THR A 1 406 ? 18.051 6.417 -16.312 1.00 96.94 406 THR A C 1
ATOM 3041 O O . THR A 1 406 ? 18.401 7.251 -17.150 1.00 96.94 406 THR A O 1
ATOM 3044 N N . THR A 1 407 ? 17.664 5.195 -16.658 1.00 97.12 407 THR A N 1
ATOM 3045 C CA . THR A 1 407 ? 17.470 4.766 -18.038 1.00 97.12 407 THR A CA 1
ATOM 3046 C C . THR A 1 407 ? 16.104 4.128 -18.248 1.00 97.12 407 THR A C 1
ATOM 3048 O O . THR A 1 407 ? 15.471 3.657 -17.302 1.00 97.12 407 THR A O 1
ATOM 3051 N N . LEU A 1 408 ? 15.655 4.126 -19.500 1.00 97.81 408 LEU A N 1
ATOM 3052 C CA . LEU A 1 408 ? 14.486 3.412 -19.986 1.00 97.81 408 LEU A CA 1
ATOM 3053 C C . LEU A 1 408 ? 14.933 2.425 -21.057 1.00 97.81 408 LEU A C 1
ATOM 3055 O O . LEU A 1 408 ? 15.483 2.829 -22.081 1.00 97.81 408 LEU A O 1
ATOM 3059 N N . ARG A 1 409 ? 14.660 1.139 -20.841 1.00 96.75 409 ARG A N 1
ATOM 3060 C CA . ARG A 1 409 ? 14.933 0.110 -21.841 1.00 96.75 409 ARG A CA 1
ATOM 3061 C C . ARG A 1 409 ? 13.822 0.043 -22.880 1.00 96.75 409 ARG A C 1
ATOM 3063 O O . ARG A 1 409 ? 12.683 -0.280 -22.533 1.00 96.75 409 ARG A O 1
ATOM 3070 N N . LEU A 1 410 ? 14.170 0.248 -24.144 1.00 97.50 410 LEU A N 1
ATOM 3071 C CA . LEU A 1 410 ? 13.274 0.063 -25.287 1.00 97.50 410 LEU A CA 1
ATOM 3072 C C . LEU A 1 410 ? 13.760 -1.078 -26.177 1.00 97.50 410 LEU A C 1
ATOM 3074 O O . LEU A 1 410 ? 14.962 -1.296 -26.328 1.00 97.50 410 LEU A O 1
ATOM 3078 N N . LEU A 1 411 ? 12.821 -1.822 -26.752 1.00 96.50 411 LEU A N 1
ATOM 3079 C CA . LEU A 1 411 ? 13.092 -2.852 -27.748 1.00 96.50 411 LEU A CA 1
ATOM 3080 C C . LEU A 1 411 ? 13.274 -2.203 -29.116 1.00 96.50 411 LEU A C 1
ATOM 3082 O O . LEU A 1 411 ? 12.562 -1.266 -29.463 1.00 96.50 411 LEU A O 1
ATOM 3086 N N . ALA A 1 412 ? 14.148 -2.773 -29.944 1.00 93.62 412 ALA A N 1
ATOM 3087 C CA . ALA A 1 412 ? 14.375 -2.277 -31.304 1.00 93.62 412 ALA A CA 1
ATOM 3088 C C . ALA A 1 412 ? 13.124 -2.354 -32.207 1.00 93.62 412 ALA A C 1
ATOM 3090 O O . ALA A 1 412 ? 13.084 -1.740 -33.268 1.00 93.62 412 ALA A O 1
ATOM 3091 N N . THR A 1 413 ? 12.118 -3.139 -31.812 1.00 92.69 413 THR A N 1
ATOM 3092 C CA . THR A 1 413 ? 10.849 -3.312 -32.532 1.00 92.69 413 THR A CA 1
ATOM 3093 C C . THR A 1 413 ? 9.745 -2.367 -32.067 1.00 92.69 413 THR A C 1
ATOM 3095 O O . THR A 1 413 ? 8.668 -2.373 -32.656 1.00 92.69 413 THR A O 1
ATOM 3098 N N . GLU A 1 414 ? 9.955 -1.613 -30.987 1.00 94.69 414 GLU A N 1
ATOM 3099 C CA . GLU A 1 414 ? 8.959 -0.658 -30.512 1.00 94.69 414 GLU A CA 1
ATOM 3100 C C . GLU A 1 414 ? 8.891 0.550 -31.442 1.00 94.69 414 GLU A C 1
ATOM 3102 O O . GLU A 1 414 ? 9.903 1.043 -31.933 1.00 94.69 414 GLU A O 1
ATOM 3107 N N . THR A 1 415 ? 7.673 1.025 -31.682 1.00 96.12 415 THR A N 1
ATOM 3108 C CA . THR A 1 415 ? 7.398 2.196 -32.525 1.00 96.12 415 THR A CA 1
ATOM 3109 C C . THR A 1 415 ? 6.854 3.367 -31.720 1.00 96.12 415 THR A C 1
ATOM 3111 O O . THR A 1 415 ? 6.588 4.424 -32.281 1.00 96.12 415 THR A O 1
ATOM 3114 N N . SER A 1 416 ? 6.658 3.192 -30.413 1.00 97.19 416 SER A N 1
ATOM 3115 C CA . SER A 1 416 ? 6.090 4.211 -29.541 1.00 97.19 416 SER A CA 1
ATOM 3116 C C . SER A 1 416 ? 6.664 4.152 -28.131 1.00 97.19 416 SER A C 1
ATOM 3118 O O . SER A 1 416 ? 7.071 3.087 -27.658 1.00 97.19 416 SER A O 1
ATOM 3120 N N . LEU A 1 417 ? 6.626 5.298 -27.455 1.00 98.25 417 LEU A N 1
ATOM 3121 C CA . LEU A 1 417 ? 6.998 5.475 -26.059 1.00 98.25 417 LEU A CA 1
ATOM 3122 C C . LEU A 1 417 ? 5.802 5.999 -25.262 1.00 98.25 417 LEU A C 1
ATOM 3124 O O . LEU A 1 417 ? 5.268 7.058 -25.578 1.00 98.25 417 LEU A O 1
ATOM 3128 N N . GLU A 1 418 ? 5.424 5.292 -24.200 1.00 98.38 418 GLU A N 1
ATOM 3129 C CA . GLU A 1 418 ? 4.415 5.736 -23.232 1.00 98.38 418 GLU A CA 1
ATOM 3130 C C . GLU A 1 418 ? 5.066 6.481 -22.053 1.00 98.38 418 GLU A C 1
ATOM 3132 O O . GLU A 1 418 ? 6.007 5.975 -21.433 1.00 98.38 418 GLU A O 1
ATOM 3137 N N . MET A 1 419 ? 4.535 7.655 -21.706 1.00 98.69 419 MET A N 1
ATOM 3138 C CA . MET A 1 419 ? 4.783 8.349 -20.441 1.00 98.69 419 MET A CA 1
ATOM 3139 C C . MET A 1 419 ? 3.462 8.549 -19.705 1.00 98.69 419 MET A C 1
ATOM 3141 O O . MET A 1 419 ? 2.538 9.169 -20.232 1.00 98.69 419 MET A O 1
ATOM 3145 N N . ARG A 1 420 ? 3.382 8.058 -18.471 1.00 98.44 420 ARG A N 1
ATOM 3146 C CA . ARG A 1 420 ? 2.205 8.209 -17.615 1.00 98.44 420 ARG A CA 1
ATOM 3147 C C . ARG A 1 420 ? 2.599 8.872 -16.304 1.00 98.44 420 ARG A C 1
ATOM 3149 O O . ARG A 1 420 ? 3.513 8.396 -15.637 1.00 98.44 420 ARG A O 1
ATOM 3156 N N . ILE A 1 421 ? 1.922 9.956 -15.945 1.00 98.00 421 ILE A N 1
ATOM 3157 C CA . ILE A 1 421 ? 2.178 10.738 -14.733 1.00 98.00 421 ILE A CA 1
ATOM 3158 C C . ILE A 1 421 ? 0.885 10.814 -13.931 1.00 98.00 421 ILE A C 1
ATOM 3160 O O . ILE A 1 421 ? -0.118 11.335 -14.414 1.00 98.00 421 ILE A O 1
ATOM 3164 N N . PHE A 1 422 ? 0.925 10.318 -12.700 1.00 97.25 422 PHE A N 1
ATOM 3165 C CA . PHE A 1 422 ? -0.102 10.571 -11.698 1.00 97.25 422 PHE A CA 1
ATOM 3166 C C . PHE A 1 422 ? 0.369 11.710 -10.809 1.00 97.25 422 PHE A C 1
ATOM 3168 O O . PHE A 1 422 ? 1.434 11.612 -10.202 1.00 97.25 422 PHE A O 1
ATOM 3175 N N . ALA A 1 423 ? -0.412 12.780 -10.749 1.00 93.12 423 ALA A N 1
ATOM 3176 C CA . ALA A 1 423 ? -0.186 13.916 -9.874 1.00 93.12 423 ALA A CA 1
ATOM 3177 C C . ALA A 1 423 ? -1.206 13.888 -8.734 1.00 93.12 423 ALA A C 1
ATOM 3179 O O . ALA A 1 423 ? -2.409 13.807 -8.986 1.00 93.12 423 ALA A O 1
ATOM 3180 N N . ASP A 1 424 ? -0.714 13.972 -7.502 1.00 88.12 424 ASP A N 1
ATOM 3181 C CA . ASP A 1 424 ? -1.509 14.099 -6.281 1.00 88.12 424 ASP A CA 1
ATOM 3182 C C . ASP A 1 424 ? -1.008 15.311 -5.466 1.00 88.12 424 ASP A C 1
ATOM 3184 O O . ASP A 1 424 ? -0.021 15.965 -5.819 1.00 88.12 424 ASP A O 1
ATOM 3188 N N . ALA A 1 425 ? -1.677 15.636 -4.363 1.00 76.75 425 ALA A N 1
ATOM 3189 C CA . ALA A 1 425 ? -1.476 16.874 -3.616 1.00 76.75 425 ALA A CA 1
ATOM 3190 C C . ALA A 1 425 ? -0.039 17.088 -3.095 1.00 76.75 425 ALA A C 1
ATOM 3192 O O . ALA A 1 425 ? 0.381 18.237 -2.922 1.00 76.75 425 ALA A O 1
ATOM 3193 N N . THR A 1 426 ? 0.696 16.012 -2.795 1.00 77.19 426 THR A N 1
ATOM 3194 C CA . THR A 1 426 ? 2.016 16.062 -2.130 1.00 77.19 426 THR A CA 1
ATOM 3195 C C . THR A 1 426 ? 3.121 15.280 -2.844 1.00 77.19 426 THR A C 1
ATOM 3197 O O . THR A 1 426 ? 4.297 15.398 -2.477 1.00 77.19 426 THR A O 1
ATOM 3200 N N . PHE A 1 427 ? 2.785 14.508 -3.881 1.00 90.00 427 PHE A N 1
ATOM 3201 C CA . PHE A 1 427 ? 3.754 13.760 -4.675 1.00 90.00 427 PHE A CA 1
ATOM 3202 C C . PHE A 1 427 ? 3.191 13.368 -6.045 1.00 90.00 427 PHE A C 1
ATOM 3204 O O . PHE A 1 427 ? 2.010 13.549 -6.337 1.00 90.00 427 PHE A O 1
ATOM 3211 N N . ALA A 1 428 ? 4.063 12.842 -6.898 1.00 94.94 428 ALA A N 1
ATOM 3212 C CA . ALA A 1 428 ? 3.709 12.291 -8.193 1.00 94.94 428 ALA A CA 1
ATOM 3213 C C . ALA A 1 428 ? 4.373 10.934 -8.418 1.00 94.94 428 ALA A C 1
ATOM 3215 O O . ALA A 1 428 ? 5.464 10.668 -7.907 1.00 94.94 428 ALA A O 1
ATOM 3216 N N . GLU A 1 429 ? 3.739 10.101 -9.235 1.00 97.75 429 GLU A N 1
ATOM 3217 C CA . GLU A 1 429 ? 4.298 8.834 -9.698 1.00 97.75 429 GLU A CA 1
ATOM 3218 C C . GLU A 1 429 ? 4.366 8.819 -11.225 1.00 97.75 429 GLU A C 1
ATOM 3220 O O . GLU A 1 429 ? 3.365 9.033 -11.911 1.00 97.75 429 GLU A O 1
ATOM 3225 N N . VAL A 1 430 ? 5.561 8.564 -11.755 1.00 98.50 430 VAL A N 1
ATOM 3226 C CA . VAL A 1 430 ? 5.846 8.538 -13.192 1.00 98.50 430 VAL A CA 1
ATOM 3227 C C . VAL A 1 430 ? 6.172 7.120 -13.622 1.00 98.50 430 VAL A C 1
ATOM 3229 O O . VAL A 1 430 ? 7.031 6.468 -13.031 1.00 98.50 430 VAL A O 1
ATOM 3232 N N . TYR A 1 431 ? 5.523 6.665 -14.686 1.00 98.62 431 TYR A N 1
ATOM 3233 C CA . TYR A 1 431 ? 5.707 5.345 -15.269 1.00 98.62 431 TYR A CA 1
ATOM 3234 C C . TYR A 1 431 ? 6.039 5.485 -16.749 1.00 98.62 431 TYR A C 1
ATOM 3236 O O . TYR A 1 431 ? 5.272 6.062 -17.520 1.00 98.62 431 TYR A O 1
ATOM 3244 N N . LEU A 1 432 ? 7.186 4.939 -17.148 1.00 98.50 432 LEU A N 1
ATOM 3245 C CA . LEU A 1 432 ? 7.655 4.957 -18.529 1.00 98.50 432 LEU A CA 1
ATOM 3246 C C . LEU A 1 432 ? 7.545 3.564 -19.142 1.00 98.50 432 LEU A C 1
ATOM 3248 O O . LEU A 1 432 ? 7.971 2.574 -18.536 1.00 98.50 432 LEU A O 1
ATOM 3252 N N . GLN A 1 433 ? 6.975 3.504 -20.345 1.00 97.25 433 GLN A N 1
ATOM 3253 C CA . GLN A 1 433 ? 6.752 2.289 -21.126 1.00 97.25 433 GLN A CA 1
ATOM 3254 C C . GLN A 1 433 ? 6.139 1.159 -20.293 1.00 97.25 433 GLN A C 1
ATOM 3256 O O . GLN A 1 433 ? 6.743 0.101 -20.121 1.00 97.25 433 GLN A O 1
ATOM 3261 N N . ARG A 1 434 ? 4.946 1.387 -19.730 1.00 94.50 434 ARG A N 1
ATOM 3262 C CA . ARG A 1 434 ? 4.269 0.414 -18.859 1.00 94.50 434 ARG A CA 1
ATOM 3263 C C . ARG A 1 434 ? 5.108 -0.021 -17.647 1.00 94.50 434 ARG A C 1
ATOM 3265 O O . ARG A 1 434 ? 5.145 -1.202 -17.296 1.00 94.50 434 ARG A O 1
ATOM 3272 N N . GLY A 1 435 ? 5.808 0.926 -17.021 1.00 96.06 435 GLY A N 1
ATOM 3273 C CA . GLY A 1 435 ? 6.512 0.693 -15.758 1.00 96.06 435 GLY A CA 1
ATOM 3274 C C . GLY A 1 435 ? 7.818 -0.092 -15.888 1.00 96.06 435 GLY A C 1
ATOM 3275 O O . GLY A 1 435 ? 8.235 -0.735 -14.928 1.00 96.06 435 GLY A O 1
ATOM 3276 N N . ARG A 1 436 ? 8.476 -0.050 -17.058 1.00 96.44 436 ARG A N 1
ATOM 3277 C CA . ARG A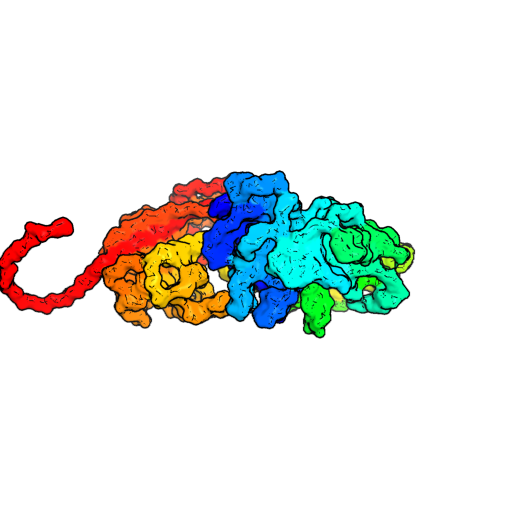 1 436 ? 9.885 -0.485 -17.187 1.00 96.44 436 ARG A CA 1
ATOM 3278 C C . ARG A 1 436 ? 10.824 0.395 -16.369 1.00 96.44 436 ARG A C 1
ATOM 3280 O O . ARG A 1 436 ? 11.847 -0.080 -15.887 1.00 96.44 436 ARG A O 1
ATOM 3287 N N . THR A 1 437 ? 10.437 1.657 -16.218 1.00 97.75 437 THR A N 1
ATOM 3288 C CA . THR A 1 437 ? 11.034 2.617 -15.295 1.00 97.75 437 THR A CA 1
ATOM 3289 C C . THR A 1 437 ? 9.897 3.294 -14.537 1.00 97.75 437 THR A C 1
ATOM 3291 O O . THR A 1 437 ? 8.986 3.842 -15.162 1.00 97.75 437 THR A O 1
ATOM 3294 N N . ALA A 1 438 ? 9.948 3.245 -13.207 1.00 98.12 438 ALA A N 1
ATOM 3295 C CA . ALA A 1 438 ? 9.021 3.930 -12.313 1.00 98.12 438 ALA A CA 1
ATOM 3296 C C . ALA A 1 438 ? 9.781 4.943 -11.445 1.00 98.12 438 ALA A C 1
ATOM 3298 O O . ALA A 1 438 ? 10.941 4.710 -11.087 1.00 98.12 438 ALA A O 1
ATOM 3299 N N . ILE A 1 439 ? 9.155 6.084 -11.155 1.00 98.12 439 ILE A N 1
ATOM 3300 C CA . ILE A 1 439 ? 9.774 7.174 -10.396 1.00 98.12 439 ILE A CA 1
ATOM 3301 C C . ILE A 1 439 ? 8.733 7.834 -9.490 1.00 98.12 439 ILE A C 1
ATOM 3303 O O . ILE A 1 439 ? 7.800 8.472 -9.973 1.00 98.12 439 ILE A O 1
ATOM 3307 N N . THR A 1 440 ? 8.925 7.728 -8.178 1.00 97.31 440 THR A N 1
ATOM 3308 C CA . THR A 1 440 ? 8.102 8.407 -7.163 1.00 97.31 440 THR A CA 1
ATOM 3309 C C . THR A 1 440 ? 8.761 9.721 -6.734 1.00 97.31 440 THR A C 1
ATOM 3311 O O . THR A 1 440 ? 9.907 9.737 -6.284 1.00 97.31 440 THR A O 1
ATOM 3314 N N . LEU A 1 441 ? 8.087 10.860 -6.859 1.00 94.88 441 LEU A N 1
ATOM 3315 C CA . LEU A 1 441 ? 8.705 12.181 -6.689 1.00 94.88 441 LEU A CA 1
ATOM 3316 C C . LEU A 1 441 ? 7.901 13.060 -5.744 1.00 94.88 441 LEU A C 1
ATOM 3318 O O . LEU A 1 441 ? 6.691 13.176 -5.884 1.00 94.88 441 LEU A O 1
ATOM 3322 N N . VAL A 1 442 ? 8.588 13.740 -4.826 1.00 89.94 442 VAL A N 1
ATOM 3323 C CA . VAL A 1 442 ? 7.975 14.816 -4.040 1.00 89.94 442 VAL A CA 1
ATOM 3324 C C . VAL A 1 442 ? 7.574 15.936 -4.992 1.00 89.94 442 VAL A C 1
ATOM 3326 O O . VAL A 1 442 ? 8.407 16.426 -5.754 1.00 89.94 442 VAL A O 1
ATOM 3329 N N . SER A 1 443 ? 6.312 16.350 -4.935 1.00 83.75 443 SER A N 1
ATOM 3330 C CA . SER A 1 443 ? 5.803 17.462 -5.730 1.00 83.75 443 SER A CA 1
ATOM 3331 C C . SER A 1 443 ? 4.637 18.122 -5.013 1.00 83.75 443 SER A C 1
ATOM 3333 O O . SER A 1 443 ? 3.738 17.447 -4.534 1.00 83.75 443 SER A O 1
ATOM 3335 N N . ALA A 1 444 ? 4.634 19.448 -4.948 1.00 79.94 444 ALA A N 1
ATOM 3336 C CA . ALA A 1 444 ? 3.519 20.214 -4.406 1.00 79.94 444 ALA A CA 1
ATOM 3337 C C . ALA A 1 444 ? 2.959 21.096 -5.521 1.00 79.94 444 ALA A C 1
ATOM 3339 O O . ALA A 1 444 ? 3.356 22.254 -5.672 1.00 79.94 444 ALA A O 1
ATOM 3340 N N . PHE A 1 445 ? 2.068 20.527 -6.333 1.00 81.81 445 PHE A N 1
ATOM 3341 C CA . PHE A 1 445 ? 1.471 21.245 -7.455 1.00 81.81 445 PHE A CA 1
ATOM 3342 C C . PHE A 1 445 ? 0.614 22.409 -6.949 1.00 81.81 445 PHE A C 1
ATOM 3344 O O . PHE A 1 445 ? -0.091 22.292 -5.948 1.00 81.81 445 PHE A O 1
ATOM 3351 N N . LYS A 1 446 ? 0.687 23.557 -7.623 1.00 77.12 446 LYS A N 1
ATOM 3352 C CA . LYS A 1 446 ? -0.163 24.724 -7.345 1.00 77.12 446 LYS A CA 1
ATOM 3353 C C . LYS A 1 446 ? -1.507 24.590 -8.066 1.00 77.12 446 LYS A C 1
ATOM 3355 O O . LYS A 1 446 ? -1.619 23.810 -9.006 1.00 77.12 446 LYS A O 1
ATOM 3360 N N . ASP A 1 447 ? -2.518 25.351 -7.641 1.00 72.56 447 ASP A N 1
ATOM 3361 C CA . ASP A 1 447 ? -3.836 25.369 -8.309 1.00 72.56 447 ASP A CA 1
ATOM 3362 C C . ASP A 1 447 ? -3.786 26.003 -9.701 1.00 72.56 447 ASP A C 1
ATOM 3364 O O . ASP A 1 447 ? -4.742 25.912 -10.452 1.00 72.56 447 ASP A O 1
ATOM 3368 N N . ASP A 1 448 ? -2.704 26.689 -10.048 1.00 76.56 448 ASP A N 1
ATOM 3369 C CA . ASP A 1 448 ? -2.458 27.273 -11.365 1.00 76.56 448 ASP A CA 1
ATOM 3370 C C . ASP A 1 448 ? -1.349 26.527 -12.125 1.00 76.56 448 ASP A C 1
ATOM 3372 O O . ASP A 1 448 ? -0.817 27.030 -13.116 1.00 76.56 448 ASP A O 1
ATOM 3376 N N . ALA A 1 449 ? -0.976 25.327 -11.664 1.00 85.06 449 ALA A N 1
ATOM 3377 C CA . ALA A 1 449 ? 0.043 24.522 -12.316 1.00 85.06 449 ALA A CA 1
ATOM 3378 C C . ALA A 1 449 ? -0.402 24.130 -13.733 1.00 85.06 449 ALA A C 1
ATOM 3380 O O . ALA A 1 449 ? -1.511 23.637 -13.947 1.00 85.06 449 ALA A O 1
ATOM 3381 N N . THR A 1 450 ? 0.495 24.335 -14.695 1.00 89.81 450 THR A N 1
ATOM 3382 C CA . THR A 1 450 ? 0.261 24.063 -16.119 1.00 89.81 450 THR A CA 1
ATOM 3383 C C . THR A 1 450 ? 0.759 22.675 -16.504 1.00 89.81 450 THR A C 1
ATOM 3385 O O . THR A 1 450 ? 1.555 22.074 -15.786 1.00 89.81 450 THR A O 1
ATOM 3388 N N . MET A 1 451 ? 0.302 22.154 -17.640 1.00 94.69 451 MET A N 1
ATOM 3389 C CA . MET A 1 451 ? 0.822 20.914 -18.214 1.00 94.69 451 MET A CA 1
ATOM 3390 C C . MET A 1 451 ? 1.347 21.168 -19.625 1.00 94.69 451 MET A C 1
ATOM 3392 O O . MET A 1 451 ? 0.824 22.016 -20.349 1.00 94.69 451 MET A O 1
ATOM 3396 N N . ALA A 1 452 ? 2.381 20.435 -20.024 1.00 96.56 452 ALA A N 1
ATOM 3397 C CA . ALA A 1 452 ? 2.931 20.520 -21.369 1.00 96.56 452 ALA A CA 1
ATOM 3398 C C . ALA A 1 452 ? 3.548 19.193 -21.816 1.00 96.56 452 ALA A C 1
ATOM 3400 O O . ALA A 1 452 ? 3.989 18.385 -21.001 1.00 96.56 452 ALA A O 1
ATOM 3401 N N . LEU A 1 453 ? 3.620 19.005 -23.129 1.00 98.38 453 LEU A N 1
ATOM 3402 C CA . LEU A 1 453 ? 4.430 17.981 -23.780 1.00 98.38 453 LEU A CA 1
ATOM 3403 C C . LEU A 1 453 ? 5.598 18.651 -24.493 1.00 98.38 453 LEU A C 1
ATOM 3405 O O . LEU A 1 453 ? 5.501 19.808 -24.906 1.00 98.38 453 LEU A O 1
ATOM 3409 N N . GLY A 1 454 ? 6.692 17.923 -24.665 1.00 98.25 454 GLY A N 1
ATOM 3410 C CA . GLY A 1 454 ? 7.865 18.402 -25.375 1.00 98.25 454 GLY A CA 1
ATOM 3411 C C . GLY A 1 454 ? 8.434 17.359 -26.323 1.00 98.25 454 GLY A C 1
ATOM 3412 O O . GLY A 1 454 ? 8.433 16.163 -26.033 1.00 98.25 454 GLY A O 1
ATOM 3413 N N . ALA A 1 455 ? 8.937 17.819 -27.463 1.00 98.38 455 ALA A N 1
ATOM 3414 C CA . ALA A 1 455 ? 9.733 17.005 -28.369 1.00 98.38 455 ALA A CA 1
ATOM 3415 C C . ALA A 1 455 ? 10.798 17.870 -29.049 1.00 98.38 455 ALA A C 1
ATOM 3417 O O . ALA A 1 455 ? 10.496 18.938 -29.574 1.00 98.38 455 ALA A O 1
ATOM 3418 N N . SER A 1 456 ? 12.054 17.422 -29.073 1.00 98.44 456 SER A N 1
ATOM 3419 C CA . SER A 1 456 ? 13.137 18.157 -29.753 1.00 98.44 456 SER A CA 1
ATOM 3420 C C . SER A 1 456 ? 13.184 17.933 -31.274 1.00 98.44 456 SER A C 1
ATOM 3422 O O . SER A 1 456 ? 14.108 18.402 -31.937 1.00 98.44 456 SER A O 1
ATOM 3424 N N . ALA A 1 457 ? 12.244 17.156 -31.808 1.00 96.81 457 ALA A N 1
ATOM 3425 C CA . ALA A 1 457 ? 12.012 16.929 -33.227 1.00 96.81 457 ALA A CA 1
ATOM 3426 C C . ALA A 1 457 ? 10.506 16.689 -33.440 1.00 96.81 457 ALA A C 1
ATOM 3428 O O . ALA A 1 457 ? 9.874 16.143 -32.529 1.00 96.81 457 ALA A O 1
ATOM 3429 N N . PRO A 1 458 ? 9.940 17.020 -34.619 1.00 97.38 458 PRO A N 1
ATOM 3430 C CA . PRO A 1 458 ? 8.530 16.787 -34.913 1.00 97.38 458 PRO A CA 1
ATOM 3431 C C . PRO A 1 458 ? 8.126 15.341 -34.630 1.00 97.38 458 PRO A C 1
ATOM 3433 O O . PRO A 1 458 ? 8.615 14.413 -35.277 1.00 97.38 458 PRO A O 1
ATOM 3436 N N . THR A 1 459 ? 7.250 15.165 -33.648 1.00 97.81 459 THR A N 1
ATOM 3437 C CA . THR A 1 459 ? 6.853 13.857 -33.132 1.00 97.81 459 THR A CA 1
ATOM 3438 C C . THR A 1 459 ? 5.342 13.798 -33.025 1.00 97.81 459 THR A C 1
ATOM 3440 O O . THR A 1 459 ? 4.727 14.686 -32.434 1.00 97.81 459 THR A O 1
ATOM 3443 N N . LYS A 1 460 ? 4.738 12.761 -33.610 1.00 97.81 460 LYS A N 1
ATOM 3444 C CA . LYS A 1 460 ? 3.317 12.494 -33.410 1.00 97.81 460 LYS A CA 1
ATOM 3445 C C . LYS A 1 460 ? 3.087 11.996 -31.995 1.00 97.81 460 LYS A C 1
ATOM 3447 O O . LYS A 1 460 ? 3.795 11.099 -31.539 1.00 97.81 460 LYS A O 1
ATOM 3452 N N . THR A 1 461 ? 2.095 12.560 -31.328 1.00 97.75 461 THR A N 1
ATOM 3453 C CA . THR A 1 461 ? 1.809 12.266 -29.933 1.00 97.75 461 THR A CA 1
ATOM 3454 C C . THR A 1 461 ? 0.311 12.191 -29.721 1.00 97.75 461 THR A C 1
ATOM 3456 O O . THR A 1 461 ? -0.434 13.055 -30.175 1.00 97.75 461 THR A O 1
ATOM 3459 N N . ASN A 1 462 ? -0.106 11.181 -28.969 1.00 97.44 462 ASN A N 1
ATOM 3460 C CA . ASN A 1 462 ? -1.472 11.038 -28.491 1.00 97.44 462 ASN A CA 1
ATOM 3461 C C . ASN A 1 462 ? -1.446 11.238 -26.986 1.00 97.44 462 ASN A C 1
ATOM 3463 O O . ASN A 1 462 ? -0.573 10.680 -26.315 1.00 97.44 462 ASN A O 1
ATOM 3467 N N . PHE A 1 463 ? -2.376 12.004 -26.434 1.00 97.38 463 PHE A N 1
ATOM 3468 C CA . PHE A 1 463 ? -2.420 12.194 -24.996 1.00 97.38 463 PHE A CA 1
ATOM 3469 C C . PHE A 1 463 ? -3.827 12.399 -24.453 1.00 97.38 463 PHE A C 1
ATOM 3471 O O . PHE A 1 463 ? -4.772 12.775 -25.145 1.00 97.38 463 PHE A O 1
ATOM 3478 N N . SER A 1 464 ? -3.965 12.133 -23.162 1.00 96.62 464 SER A N 1
ATOM 3479 C CA . SER A 1 464 ? -5.188 12.381 -22.419 1.00 96.62 464 SER A CA 1
ATOM 3480 C C . SER A 1 464 ? -4.869 12.868 -21.015 1.00 96.62 464 SER A C 1
ATOM 3482 O O . SER A 1 464 ? -3.915 12.395 -20.393 1.00 96.62 464 SER A O 1
ATOM 3484 N N . VAL A 1 465 ? -5.704 13.775 -20.508 1.00 96.38 465 VAL A N 1
ATOM 3485 C CA . VAL A 1 465 ? -5.655 14.252 -19.123 1.00 96.38 465 VAL A CA 1
ATOM 3486 C C . VAL A 1 465 ? -6.981 13.958 -18.439 1.00 96.38 465 VAL A C 1
ATOM 3488 O O . VAL A 1 465 ? -8.042 14.404 -18.890 1.00 96.38 465 VAL A O 1
ATOM 3491 N N . TYR A 1 466 ? -6.917 13.228 -17.330 1.00 94.94 466 TYR A N 1
ATOM 3492 C CA . TYR A 1 466 ? -8.073 12.883 -16.511 1.00 94.94 466 TYR A CA 1
ATOM 3493 C C . TYR A 1 466 ? -7.944 13.518 -15.124 1.00 94.94 466 TYR A C 1
ATOM 3495 O O . TYR A 1 466 ? -6.883 13.402 -14.513 1.00 94.94 466 TYR A O 1
ATOM 3503 N N . PRO A 1 467 ? -9.008 14.135 -14.582 1.00 91.25 467 PRO A N 1
ATOM 3504 C CA . PRO A 1 467 ? -9.072 14.416 -13.158 1.00 91.25 467 PRO A CA 1
ATOM 3505 C C . PRO A 1 467 ? -9.291 13.095 -12.417 1.00 91.25 467 PRO A C 1
ATOM 3507 O O . PRO A 1 467 ? -10.024 12.225 -12.897 1.00 91.25 467 PRO A O 1
ATOM 3510 N N . MET A 1 468 ? -8.685 12.940 -11.247 1.00 89.62 468 MET A N 1
ATOM 3511 C CA . MET A 1 468 ? -8.757 11.712 -10.458 1.00 89.62 468 MET A CA 1
ATOM 3512 C C . MET A 1 468 ? -9.641 11.923 -9.230 1.00 89.62 468 MET A C 1
ATOM 3514 O O . MET A 1 468 ? -9.505 12.905 -8.505 1.00 89.62 468 MET A O 1
ATOM 3518 N N . LYS A 1 469 ? -10.584 11.005 -9.010 1.00 83.62 469 LYS A N 1
ATOM 3519 C CA . LYS A 1 469 ? -11.457 10.999 -7.829 1.00 83.62 469 LYS A CA 1
ATOM 3520 C C . LYS A 1 469 ? -10.678 10.578 -6.583 1.00 83.62 469 LYS A C 1
ATOM 3522 O O . LYS A 1 469 ? -9.713 9.821 -6.676 1.00 83.62 469 LYS A O 1
ATOM 3527 N N . ALA A 1 470 ? -11.164 11.004 -5.418 1.00 81.69 470 ALA A N 1
ATOM 3528 C CA . ALA A 1 470 ? -10.664 10.524 -4.137 1.00 81.69 470 ALA A CA 1
ATOM 3529 C C . ALA A 1 470 ? -10.814 8.997 -4.018 1.00 81.69 470 ALA A C 1
ATOM 3531 O O . ALA A 1 470 ? -11.817 8.417 -4.434 1.00 81.69 470 ALA A O 1
ATOM 3532 N N . ILE A 1 471 ? -9.813 8.362 -3.410 1.00 82.75 471 ILE A N 1
ATOM 3533 C CA . ILE A 1 471 ? -9.789 6.914 -3.156 1.00 82.75 471 ILE A CA 1
ATOM 3534 C C . ILE A 1 471 ? -10.517 6.521 -1.870 1.00 82.75 471 ILE A C 1
ATOM 3536 O O . ILE A 1 471 ? -10.790 5.347 -1.640 1.00 82.75 471 ILE A O 1
ATOM 3540 N N . TRP A 1 472 ? -10.805 7.481 -0.996 1.00 76.69 472 TRP A N 1
ATOM 3541 C CA . TRP A 1 472 ? -11.438 7.207 0.285 1.00 76.69 472 TRP A CA 1
ATOM 3542 C C . TRP A 1 472 ? -12.946 7.065 0.101 1.00 76.69 472 TRP A C 1
ATOM 3544 O O . TRP A 1 472 ? -13.593 7.927 -0.487 1.00 76.69 472 TRP A O 1
ATOM 3554 N N . VAL A 1 473 ? -13.523 5.994 0.651 1.00 61.88 473 VAL A N 1
ATOM 3555 C CA . VAL A 1 473 ? -14.978 5.738 0.598 1.00 61.88 473 VAL A CA 1
ATOM 3556 C C . VAL A 1 473 ? -15.839 6.803 1.310 1.00 61.88 473 VAL A C 1
ATOM 3558 O O . VAL A 1 473 ? -17.073 6.714 1.234 1.00 61.88 473 VAL A O 1
ATOM 3561 N N . ASP A 1 474 ? -15.203 7.770 1.988 1.00 52.53 474 ASP A N 1
ATOM 3562 C CA . ASP A 1 474 ? -15.791 8.944 2.644 1.00 52.53 474 ASP A CA 1
ATOM 3563 C C . ASP A 1 474 ? -14.733 10.062 2.861 1.00 52.53 474 ASP A C 1
ATOM 3565 O O . ASP A 1 474 ? -13.688 9.808 3.463 1.00 52.53 474 ASP A O 1
ATOM 3569 N N . GLU A 1 475 ? -14.994 11.299 2.413 1.00 40.66 475 GLU A N 1
ATOM 3570 C CA . GLU A 1 475 ? -14.142 12.481 2.675 1.00 40.66 475 GLU A CA 1
ATOM 3571 C C . GLU A 1 475 ? -14.164 12.901 4.159 1.00 40.66 475 GLU A C 1
ATOM 3573 O O . GLU A 1 475 ? -13.158 13.385 4.684 1.00 40.66 475 GLU A O 1
ATOM 3578 N N . ALA A 1 476 ? -15.259 12.635 4.885 1.00 40.06 476 ALA A N 1
ATOM 3579 C CA . ALA A 1 476 ? -15.361 12.906 6.321 1.00 40.06 476 ALA A CA 1
ATOM 3580 C C . ALA A 1 476 ? -14.450 11.991 7.166 1.00 40.06 476 ALA A C 1
ATOM 3582 O O . ALA A 1 476 ? -14.117 12.319 8.309 1.00 40.06 476 ALA A O 1
ATOM 3583 N N . ALA A 1 477 ? -13.972 10.872 6.604 1.00 45.59 477 ALA A N 1
ATOM 3584 C CA . ALA A 1 477 ? -13.076 9.940 7.289 1.00 45.59 477 ALA A CA 1
ATOM 3585 C C . ALA A 1 477 ? -11.720 10.565 7.665 1.00 45.59 477 ALA A C 1
ATOM 3587 O O . ALA A 1 477 ? -11.070 10.085 8.594 1.00 45.59 477 ALA A O 1
ATOM 3588 N N . GLY A 1 478 ? -11.275 11.625 6.978 1.00 44.25 478 GLY A N 1
ATOM 3589 C CA . GLY A 1 478 ? -10.039 12.338 7.319 1.00 44.25 478 GLY A CA 1
ATOM 3590 C C . GLY A 1 478 ? -10.133 13.083 8.658 1.00 44.25 478 GLY A C 1
ATOM 3591 O O . GLY A 1 478 ? -9.312 12.872 9.552 1.00 44.25 478 GLY A O 1
ATOM 3592 N N . ILE A 1 479 ? -11.191 13.882 8.839 1.00 46.28 479 ILE A N 1
ATOM 3593 C CA . ILE A 1 479 ? -11.451 14.645 10.076 1.00 46.28 479 ILE A CA 1
ATOM 3594 C C . ILE A 1 479 ? -11.752 13.697 11.247 1.00 46.28 479 ILE A C 1
ATOM 3596 O O . ILE A 1 479 ? -11.267 13.902 12.361 1.00 46.28 479 ILE A O 1
ATOM 3600 N N . MET A 1 480 ? -12.506 12.622 10.994 1.00 51.59 480 MET A N 1
ATOM 3601 C CA . MET A 1 480 ? -12.851 11.636 12.024 1.00 51.59 480 MET A CA 1
ATOM 3602 C C . MET A 1 480 ? -11.629 10.841 12.513 1.00 51.59 480 MET A C 1
ATOM 3604 O O . MET A 1 480 ? -11.504 10.599 13.712 1.00 51.59 480 MET A O 1
ATOM 3608 N N . ARG A 1 481 ? -10.675 10.505 11.628 1.00 51.22 481 ARG A N 1
ATOM 3609 C CA . ARG A 1 481 ? -9.412 9.837 12.007 1.00 51.22 481 ARG A CA 1
ATOM 3610 C C . ARG A 1 481 ? -8.552 10.690 12.941 1.00 51.22 481 ARG A C 1
ATOM 3612 O O . ARG A 1 481 ? -8.071 10.179 13.951 1.00 51.22 481 ARG A O 1
ATOM 3619 N N . GLY A 1 482 ? -8.420 11.991 12.667 1.00 53.00 482 GLY A N 1
ATOM 3620 C CA . GLY A 1 482 ? -7.674 12.917 13.532 1.00 53.00 482 GLY A CA 1
ATOM 3621 C C . GLY A 1 482 ? -8.231 13.010 14.962 1.00 53.00 482 GLY A C 1
ATOM 3622 O O . GLY A 1 482 ? -7.474 13.208 15.913 1.00 53.00 482 GLY A O 1
ATOM 3623 N N . ASN A 1 483 ? -9.539 12.788 15.127 1.00 63.56 483 ASN A N 1
ATOM 3624 C CA . ASN A 1 483 ? -10.230 12.797 16.418 1.00 63.56 483 ASN A CA 1
ATOM 3625 C C . ASN A 1 483 ? -10.409 11.400 17.037 1.00 63.56 483 ASN A C 1
ATOM 3627 O O . ASN A 1 483 ? -10.976 11.282 18.123 1.00 63.56 483 ASN A O 1
ATOM 3631 N N . GLN A 1 484 ? -9.868 10.337 16.427 1.00 65.94 484 GLN A N 1
ATOM 3632 C CA . GLN A 1 484 ? -10.068 8.964 16.902 1.00 65.94 484 GLN A CA 1
ATOM 3633 C C . GLN A 1 484 ? -9.581 8.752 18.344 1.00 65.94 484 GLN A C 1
ATOM 3635 O O . GLN A 1 484 ? -10.178 7.971 19.081 1.00 65.94 484 GLN A O 1
ATOM 3640 N N . LYS A 1 485 ? -8.539 9.472 18.791 1.00 66.31 485 LYS A N 1
ATOM 3641 C CA . LYS A 1 485 ? -8.075 9.429 20.193 1.00 66.31 485 LYS A CA 1
ATOM 3642 C C . LYS A 1 485 ? -9.155 9.903 21.174 1.00 66.31 485 LYS A C 1
ATOM 3644 O O . LYS A 1 485 ? -9.301 9.318 22.244 1.00 66.31 485 LYS A O 1
ATOM 3649 N N . VAL A 1 486 ? -9.937 10.910 20.786 1.00 72.25 486 VAL A N 1
ATOM 3650 C CA . VAL A 1 486 ? -11.064 11.438 21.568 1.00 72.25 486 VAL A CA 1
ATOM 3651 C C . VAL A 1 486 ? -12.187 10.411 21.598 1.00 72.25 486 VAL A C 1
ATOM 3653 O O . VAL A 1 486 ? -12.621 10.006 22.673 1.00 72.25 486 VAL A O 1
ATOM 3656 N N . PHE A 1 487 ? -12.576 9.890 20.433 1.00 76.81 487 PHE A N 1
ATOM 3657 C CA . PHE A 1 487 ? -13.645 8.893 20.332 1.00 76.81 487 PHE A CA 1
ATOM 3658 C C . PHE A 1 487 ? -13.311 7.601 21.088 1.00 76.81 487 PHE A C 1
ATOM 3660 O O . PHE A 1 487 ? -14.170 7.050 21.774 1.00 76.81 487 PHE A O 1
ATOM 3667 N N . ASN A 1 488 ? -12.055 7.144 21.036 1.00 71.44 488 ASN A N 1
ATOM 3668 C CA . ASN A 1 488 ? -11.586 5.988 21.801 1.00 71.44 488 ASN A CA 1
ATOM 3669 C C . ASN A 1 488 ? -11.675 6.236 23.307 1.00 71.44 488 ASN A C 1
ATOM 3671 O O . ASN A 1 488 ? -12.066 5.333 24.043 1.00 71.44 488 ASN A O 1
ATOM 3675 N N . ARG A 1 489 ? -11.333 7.444 23.779 1.00 75.56 489 ARG A N 1
ATOM 3676 C CA . ARG A 1 489 ? -11.467 7.789 25.198 1.00 75.56 489 ARG A CA 1
ATOM 3677 C C . ARG A 1 489 ? -12.932 7.772 25.614 1.00 75.56 489 ARG A C 1
ATOM 3679 O O . ARG A 1 489 ? -13.229 7.107 26.598 1.00 75.56 489 ARG A O 1
ATOM 3686 N N . VAL A 1 490 ? -13.823 8.424 24.861 1.00 77.88 490 VAL A N 1
ATOM 3687 C CA . VAL A 1 490 ? -15.276 8.416 25.122 1.00 77.88 490 VAL A CA 1
ATOM 3688 C C . VAL A 1 490 ? -15.803 6.987 25.186 1.00 77.88 490 VAL A C 1
ATOM 3690 O O . VAL A 1 490 ? -16.477 6.615 26.143 1.00 77.88 490 VAL A O 1
ATOM 3693 N N . ALA A 1 491 ? -15.444 6.160 24.207 1.00 80.81 491 ALA A N 1
ATOM 3694 C CA . ALA A 1 491 ? -15.878 4.774 24.141 1.00 80.81 491 ALA A CA 1
ATOM 3695 C C . ALA A 1 491 ? -15.326 3.909 25.280 1.00 80.81 491 ALA A C 1
ATOM 3697 O O . ALA A 1 491 ? -16.079 3.129 25.858 1.00 80.81 491 ALA A O 1
ATOM 3698 N N . ALA A 1 492 ? -14.046 4.056 25.634 1.00 76.50 492 ALA A N 1
ATOM 3699 C CA . ALA A 1 492 ? -13.442 3.357 26.768 1.00 76.50 492 ALA A CA 1
ATOM 3700 C C . ALA A 1 492 ? -14.102 3.759 28.090 1.00 76.50 492 ALA A C 1
ATOM 3702 O O . ALA A 1 492 ? -14.307 2.921 28.963 1.00 76.50 492 ALA A O 1
ATOM 3703 N N . ASP A 1 493 ? -14.467 5.031 28.216 1.00 75.62 493 ASP A N 1
ATOM 3704 C CA . ASP A 1 493 ? -15.177 5.546 29.373 1.00 75.62 493 ASP A CA 1
ATOM 3705 C C . ASP A 1 493 ? -16.575 4.922 29.462 1.00 75.62 493 ASP A C 1
ATOM 3707 O O . ASP A 1 493 ? -16.888 4.300 30.472 1.00 75.62 493 ASP A O 1
ATOM 3711 N N . ILE A 1 494 ? -17.371 4.987 28.383 1.00 81.69 494 ILE A N 1
ATOM 3712 C CA . ILE A 1 494 ? -18.692 4.335 28.273 1.00 81.69 494 ILE A CA 1
ATOM 3713 C C . ILE A 1 494 ? -18.613 2.834 28.576 1.00 81.69 494 ILE A C 1
ATOM 3715 O O . ILE A 1 494 ? -19.414 2.329 29.363 1.00 81.69 494 ILE A O 1
ATOM 3719 N N . ALA A 1 495 ? -17.626 2.128 28.024 1.00 80.44 495 ALA A N 1
ATOM 3720 C CA . ALA A 1 495 ? -17.420 0.704 28.275 1.00 80.44 495 ALA A CA 1
ATOM 3721 C C . ALA A 1 495 ? -17.031 0.407 29.735 1.00 80.44 495 ALA A C 1
ATOM 3723 O O . ALA A 1 495 ? -17.500 -0.569 30.319 1.00 80.44 495 ALA A O 1
ATOM 3724 N N . GLY A 1 496 ? -16.201 1.256 30.348 1.00 74.69 496 GLY A N 1
ATOM 3725 C CA . GLY A 1 496 ? -15.725 1.102 31.725 1.00 74.69 496 GLY A CA 1
ATOM 3726 C C . GLY A 1 496 ? -16.778 1.377 32.805 1.00 74.69 496 GLY A C 1
ATOM 3727 O O . GLY A 1 496 ? -16.520 1.118 33.979 1.00 74.69 496 GLY A O 1
ATOM 3728 N N . ARG A 1 497 ? -17.961 1.880 32.432 1.00 73.69 497 ARG A N 1
ATOM 3729 C CA . ARG A 1 497 ? -19.013 2.338 33.360 1.00 73.69 497 ARG A CA 1
ATOM 3730 C C . ARG A 1 497 ? -19.980 1.243 33.835 1.00 73.69 497 ARG A C 1
ATOM 3732 O O . ARG A 1 497 ? -20.858 1.525 34.642 1.00 73.69 497 ARG A O 1
ATOM 3739 N N . GLY A 1 498 ? -19.827 -0.003 33.378 1.00 74.81 498 GLY A N 1
ATOM 3740 C CA . GLY A 1 498 ? -20.583 -1.148 33.912 1.00 74.81 498 GLY A CA 1
ATOM 3741 C C . GLY A 1 498 ? -22.088 -1.135 33.610 1.00 74.81 498 GLY A C 1
ATOM 3742 O O . GLY A 1 498 ? -22.872 -1.678 34.388 1.00 74.81 498 GLY A O 1
ATOM 3743 N N . LEU A 1 499 ? -22.490 -0.514 32.496 1.00 83.38 499 LEU A N 1
ATOM 3744 C CA . LEU A 1 499 ? -23.869 -0.516 32.001 1.00 83.38 499 LEU A CA 1
ATOM 3745 C C . LEU A 1 499 ? -24.411 -1.946 31.814 1.00 83.38 499 LEU A C 1
ATOM 3747 O O . LEU A 1 499 ? -23.661 -2.825 31.379 1.00 83.38 499 LEU A O 1
ATOM 3751 N N . PRO A 1 500 ? -25.705 -2.201 32.098 1.00 84.44 500 PRO A N 1
ATOM 3752 C CA . PRO A 1 500 ? -26.287 -3.513 31.860 1.00 84.44 500 PRO A CA 1
ATOM 3753 C C . PRO A 1 500 ? -26.289 -3.838 30.363 1.00 84.44 500 PRO A C 1
ATOM 3755 O O . PRO A 1 500 ? -26.436 -2.958 29.515 1.00 84.44 500 PRO A O 1
ATOM 3758 N N . ALA A 1 501 ? -26.174 -5.124 30.037 1.00 86.94 501 ALA A N 1
ATOM 3759 C CA . ALA A 1 501 ? -26.263 -5.577 28.657 1.00 86.94 501 ALA A CA 1
ATOM 3760 C C . ALA A 1 501 ? -27.596 -5.144 28.020 1.00 86.94 501 ALA A C 1
ATOM 3762 O O . ALA A 1 501 ? -28.666 -5.272 28.617 1.00 86.94 501 ALA A O 1
ATOM 3763 N N . GLY A 1 502 ? -27.518 -4.631 26.797 1.00 89.06 502 GLY A N 1
ATOM 3764 C CA . GLY A 1 502 ? -28.629 -4.058 26.047 1.00 89.06 502 GLY A CA 1
ATOM 3765 C C . GLY A 1 502 ? -28.956 -2.603 26.389 1.00 89.06 502 GLY A C 1
ATOM 3766 O O . GLY A 1 502 ? -29.904 -2.076 25.807 1.00 89.06 502 GLY A O 1
ATOM 3767 N N . ALA A 1 503 ? -28.212 -1.953 27.293 1.00 90.38 503 ALA A N 1
ATOM 3768 C CA . ALA A 1 503 ? -28.417 -0.543 27.615 1.00 90.38 503 ALA A CA 1
ATOM 3769 C C . ALA A 1 503 ? -28.292 0.354 26.374 1.00 90.38 503 ALA A C 1
ATOM 3771 O O . ALA A 1 503 ? -27.458 0.122 25.491 1.00 90.38 503 ALA A O 1
ATOM 3772 N N . ALA A 1 504 ? -29.145 1.376 26.329 1.00 92.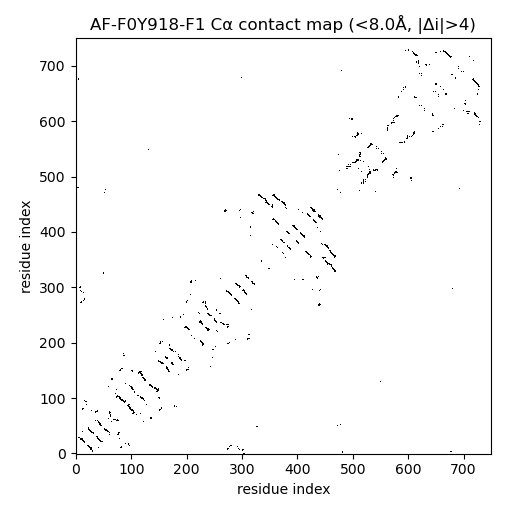44 504 ALA A N 1
ATOM 3773 C CA . ALA A 1 504 ? -29.237 2.318 25.225 1.00 92.44 504 ALA A CA 1
ATOM 3774 C C . ALA A 1 504 ? -28.456 3.597 25.543 1.00 92.44 504 ALA A C 1
ATOM 3776 O O . ALA A 1 504 ? -28.750 4.294 26.517 1.00 92.44 504 ALA A O 1
ATOM 3777 N N . VAL A 1 505 ? -27.482 3.915 24.693 1.00 92.56 505 VAL A N 1
ATOM 3778 C CA . VAL A 1 505 ? -26.673 5.135 24.759 1.00 92.56 505 VAL A CA 1
ATOM 3779 C C . VAL A 1 505 ? -27.131 6.088 23.660 1.00 92.56 505 VAL A C 1
ATOM 3781 O O . VAL A 1 505 ? -27.099 5.729 22.485 1.00 92.56 505 VAL A O 1
ATOM 3784 N N . LEU A 1 506 ? -27.552 7.294 24.027 1.00 93.44 506 LEU A N 1
ATOM 3785 C CA . LEU A 1 506 ? -27.842 8.367 23.077 1.00 93.44 506 LEU A CA 1
ATOM 3786 C C . LEU A 1 506 ? -26.547 9.095 22.709 1.00 93.44 506 LEU A C 1
ATOM 3788 O O . LEU A 1 506 ? -25.810 9.490 23.603 1.00 93.44 506 LEU A O 1
ATOM 3792 N N . ASP A 1 507 ? -26.286 9.308 21.425 1.00 92.12 507 ASP A N 1
ATOM 3793 C CA . ASP A 1 507 ? -25.186 10.141 20.934 1.00 92.12 507 ASP A CA 1
ATOM 3794 C C . ASP A 1 507 ? -25.743 11.361 20.187 1.00 92.12 507 ASP A C 1
ATOM 3796 O O . ASP A 1 507 ? -26.508 11.226 19.225 1.00 92.12 507 ASP A O 1
ATOM 3800 N N . LEU A 1 508 ? -25.399 12.552 20.673 1.00 89.75 508 LEU A N 1
ATOM 3801 C CA . LEU A 1 508 ? -25.886 13.848 20.210 1.00 89.75 508 LEU A CA 1
ATOM 3802 C C . LEU A 1 508 ? -24.868 14.495 19.272 1.00 89.75 508 LEU A C 1
ATOM 3804 O O . LEU A 1 508 ? -23.756 14.813 19.691 1.00 89.75 508 LEU A O 1
ATOM 3808 N N . GLY A 1 509 ? -25.280 14.780 18.036 1.00 84.69 509 GLY A N 1
ATOM 3809 C CA . GLY A 1 509 ? -24.427 15.442 17.044 1.00 84.69 509 GLY A CA 1
ATOM 3810 C C . GLY A 1 509 ? -23.306 14.542 16.527 1.00 84.69 509 GLY A C 1
ATOM 3811 O O . GLY A 1 509 ? -22.178 14.993 16.355 1.00 84.69 509 GLY A O 1
ATOM 3812 N N . ALA A 1 510 ? -23.610 13.266 16.290 1.00 81.44 510 ALA A N 1
ATOM 3813 C CA . ALA A 1 510 ? -22.628 12.237 15.950 1.00 81.44 510 ALA A CA 1
ATOM 3814 C C . ALA A 1 510 ? -22.043 12.359 14.528 1.00 81.44 510 ALA A C 1
ATOM 3816 O O . ALA A 1 510 ? -21.227 11.527 14.115 1.00 81.44 510 ALA A O 1
ATOM 3817 N N . SER A 1 511 ? -22.476 13.346 13.731 1.00 79.50 511 SER A N 1
ATOM 3818 C CA . SER A 1 511 ? -22.066 13.520 12.339 1.00 79.50 511 SER A CA 1
ATOM 3819 C C . SER A 1 511 ? -22.171 12.195 11.560 1.00 79.50 511 SER A C 1
ATOM 3821 O O . SER A 1 511 ? -23.176 11.492 11.653 1.00 79.50 511 SER A O 1
ATOM 3823 N N . GLY A 1 512 ? -21.139 11.803 10.811 1.00 74.56 512 GLY A N 1
ATOM 3824 C CA . GLY A 1 512 ? -21.060 10.524 10.103 1.00 74.56 512 GLY A CA 1
ATOM 3825 C C . GLY A 1 512 ? -20.980 9.276 10.999 1.00 74.56 512 GLY A C 1
ATOM 3826 O O . GLY A 1 512 ? -20.547 8.233 10.512 1.00 74.56 512 GLY A O 1
ATOM 3827 N N . GLY A 1 513 ? -21.323 9.356 12.287 1.00 81.38 513 GLY A N 1
ATOM 3828 C CA . GLY A 1 513 ? -21.433 8.230 13.216 1.00 81.38 513 GLY A CA 1
ATOM 3829 C C . GLY A 1 513 ? -20.299 8.083 14.230 1.00 81.38 513 GLY A C 1
ATOM 3830 O O . GLY A 1 513 ? -20.059 6.971 14.683 1.00 81.38 513 GLY A O 1
ATOM 3831 N N . GLU A 1 514 ? -19.587 9.147 14.597 1.00 81.00 514 GLU A N 1
ATOM 3832 C CA . GLU A 1 514 ? -18.623 9.109 15.709 1.00 81.00 514 GLU A CA 1
ATOM 3833 C C . GLU A 1 514 ? -19.021 10.091 16.819 1.00 81.00 514 GLU A C 1
ATOM 3835 O O . GLU A 1 514 ? -19.427 11.206 16.504 1.00 81.00 514 GLU A O 1
ATOM 3840 N N . PRO A 1 515 ? -18.862 9.722 18.103 1.00 81.75 515 PRO A N 1
ATOM 3841 C CA . PRO A 1 515 ? -18.242 8.494 18.609 1.00 81.75 515 PRO A CA 1
ATOM 3842 C C . PRO A 1 515 ? -19.146 7.249 18.572 1.00 81.75 515 PRO A C 1
ATOM 3844 O O . PRO A 1 515 ? -18.703 6.192 19.018 1.00 81.75 515 PRO A O 1
ATOM 3847 N N . SER A 1 516 ? -20.378 7.328 18.052 1.00 89.94 516 SER A N 1
ATOM 3848 C CA . SER A 1 516 ? -21.353 6.222 18.034 1.00 89.94 516 SER A CA 1
ATOM 3849 C C . SER A 1 516 ? -20.776 4.859 17.623 1.00 89.94 516 SER A C 1
ATOM 3851 O O . SER A 1 516 ? -20.956 3.858 18.321 1.00 89.94 516 SER A O 1
ATOM 3853 N N . LEU A 1 517 ? -20.060 4.804 16.498 1.00 82.69 517 LEU A N 1
ATOM 3854 C CA . LEU A 1 517 ? -19.472 3.577 15.959 1.00 82.69 517 LEU A CA 1
ATOM 3855 C C . LEU A 1 517 ? -18.293 3.092 16.806 1.00 82.69 517 LEU A C 1
ATOM 3857 O O . LEU A 1 517 ? -18.166 1.890 17.050 1.00 82.69 517 LEU A O 1
ATOM 3861 N N . THR A 1 518 ? -17.458 4.005 17.307 1.00 77.94 518 THR A N 1
ATOM 3862 C CA . THR A 1 518 ? -16.371 3.662 18.234 1.00 77.94 518 THR A CA 1
ATOM 3863 C C . THR A 1 518 ? -16.910 3.132 19.572 1.00 77.94 518 THR A C 1
ATOM 3865 O O . THR A 1 518 ? -16.387 2.135 20.080 1.00 77.94 518 THR A O 1
ATOM 3868 N N . ILE A 1 519 ? -17.987 3.718 20.112 1.00 84.81 519 ILE A N 1
ATOM 3869 C CA . ILE A 1 519 ? -18.695 3.233 21.311 1.00 84.81 519 ILE A CA 1
ATOM 3870 C C . ILE A 1 519 ? -19.239 1.834 21.064 1.00 84.81 519 ILE A C 1
ATOM 3872 O O . ILE A 1 519 ? -18.927 0.928 21.831 1.00 84.81 519 ILE A O 1
ATOM 3876 N N . ALA A 1 520 ? -19.986 1.629 19.978 1.00 87.12 520 ALA A N 1
ATOM 3877 C CA . ALA A 1 520 ? -20.533 0.319 19.654 1.00 87.12 520 ALA A CA 1
ATOM 3878 C C . ALA A 1 520 ? -19.416 -0.725 19.501 1.00 87.12 520 ALA A C 1
ATOM 3880 O O . ALA A 1 520 ? -19.512 -1.820 20.052 1.00 87.12 520 ALA A O 1
ATOM 3881 N N . ARG A 1 521 ? -18.313 -0.413 18.817 1.00 81.44 521 ARG A N 1
ATOM 3882 C CA . ARG A 1 521 ? -17.184 -1.349 18.672 1.00 81.44 521 ARG A CA 1
ATOM 3883 C C . ARG A 1 521 ? -16.543 -1.718 20.016 1.00 81.44 521 ARG A C 1
ATOM 3885 O O . ARG A 1 521 ? -16.227 -2.885 20.230 1.00 81.44 521 ARG A O 1
ATOM 3892 N N . THR A 1 522 ? -16.381 -0.744 20.909 1.00 78.88 522 THR A N 1
ATOM 3893 C CA . THR A 1 522 ? -15.703 -0.928 22.205 1.00 78.88 522 THR A CA 1
ATOM 3894 C C . THR A 1 522 ? -16.607 -1.617 23.230 1.00 78.88 522 THR A C 1
ATOM 3896 O O . THR A 1 522 ? -16.180 -2.546 23.911 1.00 78.88 522 THR A O 1
ATOM 3899 N N . ALA A 1 523 ? -17.871 -1.206 23.315 1.00 83.69 523 ALA A N 1
ATOM 3900 C CA . ALA A 1 523 ? -18.862 -1.720 24.250 1.00 83.69 523 ALA A CA 1
ATOM 3901 C C . ALA A 1 523 ? -19.859 -2.631 23.513 1.00 83.69 523 ALA A C 1
ATOM 3903 O O . ALA A 1 523 ? -20.932 -2.209 23.077 1.00 83.69 523 ALA A O 1
ATOM 3904 N N . LYS A 1 524 ? -19.474 -3.902 23.339 1.00 84.19 524 LYS A N 1
ATOM 3905 C CA . LYS A 1 524 ? -20.202 -4.879 22.504 1.00 84.19 524 LYS A CA 1
ATOM 3906 C C . LYS A 1 524 ? -21.639 -5.140 22.966 1.00 84.19 524 LYS A C 1
ATOM 3908 O O . LYS A 1 524 ? -22.502 -5.395 22.130 1.00 84.19 524 LYS A O 1
ATOM 3913 N N . ASP A 1 525 ? -21.890 -5.005 24.264 1.00 87.00 525 ASP A N 1
ATOM 3914 C CA . ASP A 1 525 ? -23.194 -5.271 24.873 1.00 87.00 525 ASP A CA 1
ATOM 3915 C C . ASP A 1 525 ? -24.145 -4.066 24.848 1.00 87.00 525 ASP A C 1
ATOM 3917 O O . ASP A 1 525 ? -25.279 -4.186 25.300 1.00 87.00 525 ASP A O 1
ATOM 3921 N N . LEU A 1 526 ? -23.723 -2.906 24.337 1.00 90.12 526 LEU A N 1
ATOM 3922 C CA . LEU A 1 526 ? -24.547 -1.695 24.302 1.00 90.12 526 LEU A CA 1
ATOM 3923 C C . LEU A 1 526 ? -25.178 -1.474 22.926 1.00 90.12 526 LEU A C 1
ATOM 3925 O O . LEU A 1 526 ? -24.644 -1.897 21.894 1.00 90.12 526 LEU A O 1
ATOM 3929 N N . ARG A 1 527 ? -26.310 -0.767 22.919 1.00 95.12 527 ARG A N 1
ATOM 3930 C CA . ARG A 1 527 ? -26.937 -0.222 21.708 1.00 95.12 527 ARG A CA 1
ATOM 3931 C C . ARG A 1 527 ? -26.752 1.287 21.695 1.00 95.12 527 ARG A C 1
ATOM 3933 O O . ARG A 1 527 ? -26.879 1.928 22.736 1.00 95.12 527 ARG A O 1
ATOM 3940 N N . VAL A 1 528 ? -26.473 1.850 20.527 1.00 95.88 528 VAL A N 1
ATOM 3941 C CA . VAL A 1 528 ? -26.271 3.291 20.364 1.00 95.88 528 VAL A CA 1
ATOM 3942 C C . VAL A 1 528 ? -27.365 3.861 19.473 1.00 95.88 528 VAL A C 1
ATOM 3944 O O . VAL A 1 528 ? -27.632 3.328 18.399 1.00 95.88 528 VAL A O 1
ATOM 3947 N N . VAL A 1 529 ? -27.985 4.950 19.913 1.00 96.62 529 VAL A N 1
ATOM 3948 C CA . VAL A 1 529 ? -28.879 5.770 19.096 1.00 96.62 529 VAL A CA 1
ATOM 3949 C C . VAL A 1 529 ? -28.120 7.035 18.730 1.00 96.62 529 VAL A C 1
ATOM 3951 O O . VAL A 1 529 ? -27.865 7.890 19.570 1.00 96.62 529 VAL A O 1
ATOM 3954 N N . SER A 1 530 ? -27.718 7.107 17.471 1.00 94.62 530 SER A N 1
ATOM 3955 C CA . SER A 1 530 ? -26.913 8.163 16.879 1.00 94.62 530 SER A CA 1
ATOM 3956 C C . SER A 1 530 ? -27.818 9.235 16.283 1.00 94.62 530 SER A C 1
ATOM 3958 O O . SER A 1 530 ? -28.674 8.939 15.445 1.00 94.62 530 SER A O 1
ATOM 3960 N N . THR A 1 531 ? -27.652 10.481 16.715 1.00 94.12 531 THR A N 1
ATOM 3961 C CA . THR A 1 531 ? -28.480 11.603 16.265 1.00 94.12 531 THR A CA 1
ATOM 3962 C C . THR A 1 531 ? -27.626 12.711 15.674 1.00 94.12 531 THR A C 1
ATOM 3964 O O . THR A 1 531 ? -26.560 13.035 16.193 1.00 94.12 531 THR A O 1
ATOM 3967 N N . ASP A 1 532 ? -28.098 13.304 14.583 1.00 88.38 532 ASP A N 1
ATOM 3968 C CA . ASP A 1 532 ? -27.496 14.495 13.988 1.00 88.38 532 ASP A CA 1
ATOM 3969 C C . ASP A 1 532 ? -28.565 15.312 13.257 1.00 88.38 532 ASP A C 1
ATOM 3971 O O . ASP A 1 532 ? -29.471 14.744 12.647 1.00 88.38 532 ASP A O 1
ATOM 3975 N N . PHE A 1 533 ? -28.485 16.641 13.287 1.00 84.06 533 PHE A N 1
ATOM 3976 C CA . PHE A 1 533 ? -29.509 17.477 12.655 1.00 84.06 533 PHE A CA 1
ATOM 3977 C C . PHE A 1 533 ? -29.424 17.452 11.117 1.00 84.06 533 PHE A C 1
ATOM 3979 O O . PHE A 1 533 ? -30.406 17.773 10.444 1.00 84.06 533 PHE A O 1
ATOM 3986 N N . ALA A 1 534 ? -28.272 17.080 10.540 1.00 74.06 534 ALA A N 1
ATOM 3987 C CA . ALA A 1 534 ? -28.045 17.097 9.101 1.00 74.06 534 ALA A CA 1
ATOM 3988 C C . ALA A 1 534 ? -28.411 15.742 8.452 1.00 74.06 534 ALA A C 1
ATOM 3990 O O . ALA A 1 534 ? -27.765 14.725 8.715 1.00 74.06 534 ALA A O 1
ATOM 3991 N N . PRO A 1 535 ? -29.384 15.693 7.518 1.00 74.62 535 PRO A N 1
ATOM 3992 C CA . PRO A 1 535 ? -29.775 14.449 6.849 1.00 74.62 535 PRO A CA 1
ATOM 3993 C C . PRO A 1 535 ? -28.634 13.650 6.178 1.00 74.62 535 PRO A C 1
ATOM 3995 O O . PRO A 1 535 ? -28.662 12.420 6.261 1.00 74.62 535 PRO A O 1
ATOM 3998 N N . PRO A 1 536 ? -27.620 14.274 5.533 1.00 68.31 536 PRO A N 1
ATOM 3999 C CA . PRO A 1 536 ? -26.519 13.527 4.915 1.00 68.31 536 PRO A CA 1
ATOM 4000 C C . PRO A 1 536 ? -25.703 12.689 5.909 1.00 68.31 536 PRO A C 1
ATOM 4002 O O . PRO A 1 536 ? -25.271 11.587 5.572 1.00 68.31 536 PRO A O 1
ATOM 4005 N N . ASN A 1 537 ? -25.544 13.174 7.143 1.00 74.31 537 ASN A N 1
ATOM 4006 C CA . ASN A 1 537 ? -24.746 12.530 8.186 1.00 74.31 537 ASN A CA 1
ATOM 4007 C C . ASN A 1 537 ? -25.329 11.172 8.602 1.00 74.31 537 ASN A C 1
ATOM 4009 O O . ASN A 1 537 ? -24.586 10.205 8.761 1.00 74.31 537 ASN A O 1
ATOM 4013 N N . LYS A 1 538 ? -26.663 11.056 8.637 1.00 83.69 538 LYS A N 1
ATOM 4014 C CA . LYS A 1 538 ? -27.362 9.778 8.841 1.00 83.69 538 LYS A CA 1
ATOM 4015 C C . LYS A 1 538 ? -26.970 8.740 7.786 1.00 83.69 538 LYS A C 1
ATOM 4017 O O . LYS A 1 538 ? -26.602 7.625 8.136 1.00 83.69 538 LYS A O 1
ATOM 4022 N N . ALA A 1 539 ? -27.026 9.099 6.502 1.00 73.88 539 ALA A N 1
ATOM 4023 C CA . ALA A 1 539 ? -26.719 8.165 5.416 1.00 73.88 539 ALA A CA 1
ATOM 4024 C C . ALA A 1 539 ? -25.245 7.716 5.439 1.00 73.88 539 ALA A C 1
ATOM 4026 O O . ALA A 1 539 ? -24.943 6.547 5.183 1.00 73.88 539 ALA A O 1
ATOM 4027 N N . ILE A 1 540 ? -24.333 8.633 5.781 1.00 67.31 540 ILE A N 1
ATOM 4028 C CA . ILE A 1 540 ? -22.910 8.332 5.989 1.00 67.31 540 ILE A CA 1
ATOM 4029 C C . ILE A 1 540 ? -22.745 7.349 7.156 1.00 67.31 540 ILE A C 1
ATOM 4031 O O . ILE A 1 540 ? -22.106 6.307 6.994 1.00 67.31 540 ILE A O 1
ATOM 4035 N N . GLY A 1 541 ? -23.376 7.638 8.296 1.00 73.44 541 GLY A N 1
ATOM 4036 C CA . GLY A 1 541 ? -23.369 6.785 9.481 1.00 73.44 541 GLY A CA 1
ATOM 4037 C C . GLY A 1 541 ? -23.886 5.375 9.206 1.00 73.44 541 GLY A C 1
ATOM 4038 O O . GLY A 1 541 ? -23.206 4.406 9.530 1.00 73.44 541 GLY A O 1
ATOM 4039 N N . GLU A 1 542 ? -25.018 5.236 8.513 1.00 82.44 542 GLU A N 1
ATOM 4040 C CA . GLU A 1 542 ? -25.594 3.938 8.132 1.00 82.44 542 GLU A CA 1
ATOM 4041 C C . GLU A 1 542 ? -24.664 3.135 7.211 1.00 82.44 542 GLU A C 1
ATOM 4043 O O . GLU A 1 542 ? -24.457 1.933 7.414 1.00 82.44 542 GLU A O 1
ATOM 4048 N N . LYS A 1 543 ? -24.054 3.793 6.214 1.00 70.38 543 LYS A N 1
ATOM 4049 C CA . LYS A 1 543 ? -23.079 3.160 5.313 1.00 70.38 543 LYS A CA 1
ATOM 4050 C C . LYS A 1 543 ? -21.871 2.644 6.097 1.00 70.38 543 LYS A C 1
ATOM 4052 O O . LYS A 1 543 ? -21.435 1.515 5.866 1.00 70.38 543 LYS A O 1
ATOM 4057 N N . ARG A 1 544 ? -21.350 3.445 7.032 1.00 72.50 544 ARG A N 1
ATOM 4058 C CA . ARG A 1 544 ? -20.205 3.086 7.881 1.00 72.50 544 ARG A CA 1
ATOM 4059 C C . ARG A 1 544 ? -20.559 1.991 8.881 1.00 72.50 544 ARG A C 1
ATOM 4061 O O . ARG A 1 544 ? -19.807 1.034 9.008 1.00 72.50 544 ARG A O 1
ATOM 4068 N N . ALA A 1 545 ? -21.722 2.063 9.522 1.00 77.31 545 ALA A N 1
ATOM 4069 C CA . ALA A 1 545 ? -22.215 1.018 10.413 1.00 77.31 545 ALA A CA 1
ATOM 4070 C C . ALA A 1 545 ? -22.328 -0.320 9.690 1.00 77.31 545 ALA A C 1
ATOM 4072 O O . ALA A 1 545 ? -21.868 -1.334 10.204 1.00 77.31 545 ALA A O 1
ATOM 4073 N N . LYS A 1 546 ? -22.871 -0.323 8.469 1.00 73.06 546 LYS A N 1
ATOM 4074 C CA . LYS A 1 546 ? -22.919 -1.524 7.635 1.00 73.06 546 LYS A CA 1
ATOM 4075 C C . LYS A 1 546 ? -21.521 -2.032 7.292 1.00 73.06 546 LYS A C 1
ATOM 4077 O O . LYS A 1 546 ? -21.277 -3.224 7.426 1.00 73.06 546 LYS A O 1
ATOM 4082 N N . ALA A 1 547 ? -20.618 -1.143 6.876 1.00 56.00 547 ALA A N 1
ATOM 4083 C CA . ALA A 1 547 ? -19.240 -1.515 6.568 1.00 56.00 547 ALA A CA 1
ATOM 4084 C C . ALA A 1 547 ? -18.532 -2.137 7.783 1.00 56.00 547 ALA A C 1
ATOM 4086 O O . ALA A 1 547 ? -17.825 -3.119 7.630 1.00 56.00 547 ALA A O 1
ATOM 4087 N N . PHE A 1 548 ? -18.774 -1.628 8.991 1.00 63.09 548 PHE A N 1
ATOM 4088 C CA . PHE A 1 548 ? -18.170 -2.141 10.222 1.00 63.09 548 PHE A CA 1
ATOM 4089 C C . PHE A 1 548 ? -18.933 -3.306 10.880 1.00 63.09 548 PHE A C 1
ATOM 4091 O O . PHE A 1 548 ? -18.561 -3.708 11.980 1.00 63.09 548 PHE A O 1
ATOM 4098 N N . GLY A 1 549 ? -20.010 -3.827 10.277 1.00 71.06 549 GLY A N 1
ATOM 4099 C CA . GLY A 1 549 ? -20.826 -4.887 10.894 1.00 71.06 549 GLY A CA 1
ATOM 4100 C C . GLY A 1 549 ? -21.580 -4.442 12.160 1.00 71.06 549 GLY A C 1
ATOM 4101 O O . GLY A 1 549 ? -21.884 -5.244 13.038 1.00 71.06 549 GLY A O 1
ATOM 4102 N N . LEU A 1 550 ? -21.866 -3.145 12.287 1.00 83.62 550 LEU A N 1
ATOM 4103 C CA . LEU A 1 550 ? -22.497 -2.514 13.453 1.00 83.62 550 LEU A CA 1
ATOM 4104 C C . LEU A 1 550 ? -23.956 -2.101 13.214 1.00 83.62 550 LEU A C 1
ATOM 4106 O O . LEU A 1 550 ? -24.571 -1.517 14.105 1.00 83.62 550 LEU A O 1
ATOM 4110 N N . ALA A 1 551 ? -24.519 -2.403 12.040 1.00 85.81 551 ALA A N 1
ATOM 4111 C CA . ALA A 1 551 ? -25.863 -1.970 11.644 1.00 85.81 551 ALA A CA 1
ATOM 4112 C C . ALA A 1 551 ? -26.975 -2.425 12.611 1.00 85.81 551 ALA A C 1
ATOM 4114 O O . ALA A 1 551 ? -27.957 -1.712 12.784 1.00 85.81 551 ALA A O 1
ATOM 4115 N N . ASP A 1 552 ? -26.801 -3.559 13.295 1.00 89.56 552 ASP A N 1
ATOM 4116 C CA . ASP A 1 552 ? -27.784 -4.063 14.268 1.00 89.56 552 ASP A CA 1
ATOM 4117 C C . ASP A 1 552 ? -27.686 -3.384 15.648 1.00 89.56 552 ASP A C 1
ATOM 4119 O O . ASP A 1 552 ? -28.571 -3.530 16.501 1.00 89.56 552 ASP A O 1
ATOM 4123 N N . ARG A 1 553 ? -26.597 -2.644 15.893 1.00 92.94 553 ARG A N 1
ATOM 4124 C CA . ARG A 1 553 ? -26.264 -2.062 17.204 1.00 92.94 553 ARG A CA 1
ATOM 4125 C C . ARG A 1 553 ? -26.262 -0.541 17.221 1.00 92.94 553 ARG A C 1
ATOM 4127 O O . ARG A 1 553 ? -26.331 0.022 18.312 1.00 92.94 553 ARG A O 1
ATOM 4134 N N . VAL A 1 554 ? -26.205 0.105 16.058 1.00 95.88 554 VAL A N 1
ATOM 4135 C CA . VAL A 1 554 ? -26.259 1.564 15.937 1.00 95.88 554 VAL A CA 1
ATOM 4136 C C . VAL A 1 554 ? -27.439 1.969 15.066 1.00 95.88 554 VAL A C 1
ATOM 4138 O O . VAL A 1 554 ? -27.477 1.661 13.877 1.00 95.88 554 VAL A O 1
ATOM 4141 N N . GLU A 1 555 ? -28.393 2.670 15.669 1.00 96.06 555 GLU A N 1
ATOM 4142 C CA . GLU A 1 555 ? -29.542 3.258 14.983 1.00 96.06 555 GLU A CA 1
ATOM 4143 C C . GLU A 1 555 ? -29.258 4.734 14.693 1.00 96.06 555 GLU A C 1
ATOM 4145 O O . GLU A 1 555 ? -28.748 5.433 15.563 1.00 96.06 555 GLU A O 1
ATOM 4150 N N . PHE A 1 556 ? -29.568 5.221 13.488 1.00 95.38 556 PHE A N 1
ATOM 4151 C CA . PHE A 1 556 ? -29.281 6.602 13.087 1.00 95.38 556 PHE A CA 1
ATOM 4152 C C . PHE A 1 556 ? -30.561 7.397 12.843 1.00 95.38 556 PHE A C 1
ATOM 4154 O O . PHE A 1 556 ? -31.434 6.966 12.085 1.00 95.38 556 PHE A O 1
ATOM 4161 N N . HIS A 1 557 ? -30.633 8.607 13.397 1.00 95.81 557 HIS A N 1
ATOM 4162 C CA . HIS A 1 557 ? -31.758 9.523 13.220 1.00 95.81 557 HIS A CA 1
ATOM 4163 C C . HIS A 1 557 ? -31.298 10.922 12.831 1.00 95.81 557 HIS A C 1
ATOM 4165 O O . HIS A 1 557 ? -30.291 11.433 13.319 1.00 95.81 557 HIS A O 1
ATOM 4171 N N . THR A 1 558 ? -32.086 11.555 11.965 1.00 93.25 558 THR A N 1
ATOM 4172 C CA . THR A 1 558 ? -31.960 12.987 11.709 1.00 93.25 558 THR A CA 1
ATOM 4173 C C . THR A 1 558 ? -32.775 13.740 12.754 1.00 93.25 558 THR A C 1
ATOM 4175 O O . THR A 1 558 ? -34.001 13.778 12.640 1.00 93.25 558 THR A O 1
ATOM 4178 N N . THR A 1 559 ? -32.109 14.309 13.758 1.00 92.44 559 THR A N 1
ATOM 4179 C CA . THR A 1 559 ? -32.759 14.937 14.918 1.00 92.44 559 THR A CA 1
ATOM 4180 C C . THR A 1 559 ? -31.963 16.141 15.423 1.00 92.44 559 THR A C 1
ATOM 4182 O O . THR A 1 559 ? -30.739 16.085 15.515 1.00 92.44 559 THR A O 1
ATOM 4185 N N . ASP A 1 560 ? -32.660 17.228 15.761 1.00 89.19 560 ASP A N 1
ATOM 4186 C CA . ASP A 1 560 ? -32.084 18.380 16.464 1.00 89.19 560 ASP A CA 1
ATOM 4187 C C . ASP A 1 560 ? -31.911 18.033 17.951 1.00 89.19 560 ASP A C 1
ATOM 4189 O O . ASP A 1 560 ? -32.847 17.566 18.594 1.00 89.19 560 ASP A O 1
ATOM 4193 N N . ALA A 1 561 ? -30.732 18.281 18.524 1.00 88.56 561 ALA A N 1
ATOM 4194 C CA . ALA A 1 561 ? -30.465 18.011 19.939 1.00 88.56 561 ALA A CA 1
ATOM 4195 C C . ALA A 1 561 ? -31.373 18.814 20.899 1.00 88.56 561 ALA A C 1
ATOM 4197 O O . ALA A 1 561 ? -31.495 18.455 22.069 1.00 88.56 561 ALA A O 1
ATOM 4198 N N . GLN A 1 562 ? -32.005 19.893 20.421 1.00 92.31 562 GLN A N 1
ATOM 4199 C CA . GLN A 1 562 ? -32.971 20.704 21.173 1.00 92.31 562 GLN A CA 1
ATOM 4200 C C . GLN A 1 562 ? -34.388 20.097 21.200 1.00 92.31 562 GLN A C 1
ATOM 4202 O O . GLN A 1 562 ? -35.240 20.578 21.952 1.00 92.31 562 GLN A O 1
ATOM 4207 N N . ASP A 1 563 ? -34.649 19.064 20.392 1.00 94.56 563 ASP A N 1
ATOM 4208 C CA . ASP A 1 563 ? -35.935 18.370 20.300 1.00 94.56 563 ASP A CA 1
ATOM 4209 C C . ASP A 1 563 ? -35.729 16.848 20.231 1.00 94.56 563 ASP A C 1
ATOM 4211 O O . ASP A 1 563 ? -35.568 16.252 19.165 1.00 94.56 563 ASP A O 1
ATOM 4215 N N . LEU A 1 564 ? -35.776 16.199 21.396 1.00 94.44 564 LEU A N 1
ATOM 4216 C CA . LEU A 1 564 ? -35.694 14.747 21.537 1.00 94.44 564 LEU A CA 1
ATOM 4217 C C . LEU A 1 564 ? -37.087 14.126 21.729 1.00 94.44 564 LEU A C 1
ATOM 4219 O O . LEU A 1 564 ? -37.214 13.036 22.297 1.00 94.44 564 LEU A O 1
ATOM 4223 N N . SER A 1 565 ? -38.153 14.795 21.274 1.00 94.19 565 SER A N 1
ATOM 4224 C CA . SER A 1 565 ? -39.545 14.343 21.445 1.00 94.19 565 SER A CA 1
ATOM 4225 C C . SER A 1 565 ? -39.859 13.008 20.760 1.00 94.19 565 SER A C 1
ATOM 4227 O O . SER A 1 565 ? -40.842 12.352 21.109 1.00 94.19 565 SER A O 1
ATOM 4229 N N . ALA A 1 566 ? -39.000 12.561 19.837 1.00 94.94 566 ALA A N 1
ATOM 4230 C CA . ALA A 1 566 ? -39.060 11.227 19.245 1.00 94.94 566 ALA A CA 1
ATOM 4231 C C . ALA A 1 566 ? -38.882 10.095 20.278 1.00 94.94 566 ALA A C 1
ATOM 4233 O O . ALA A 1 566 ? -39.327 8.972 20.032 1.00 94.94 566 ALA A O 1
ATOM 4234 N N . TRP A 1 567 ? -38.275 10.381 21.437 1.00 96.00 567 TRP A N 1
ATOM 4235 C CA . TRP A 1 567 ? -38.061 9.416 22.513 1.00 96.00 567 TRP A CA 1
ATOM 4236 C C . TRP A 1 567 ? -38.831 9.789 23.783 1.00 96.00 567 TRP A C 1
ATOM 4238 O O . TRP A 1 567 ? -38.937 10.954 24.183 1.00 96.00 567 TRP A O 1
ATOM 4248 N N . ALA A 1 568 ? -39.362 8.759 24.440 1.00 94.38 568 ALA A N 1
ATOM 4249 C CA . ALA A 1 568 ? -40.072 8.891 25.704 1.00 94.38 568 ALA A CA 1
ATOM 4250 C C . ALA A 1 568 ? -39.137 9.305 26.853 1.00 94.38 568 ALA A C 1
ATOM 4252 O O . ALA A 1 568 ? -37.918 9.136 26.792 1.00 94.38 568 ALA A O 1
ATOM 4253 N N . ASP A 1 569 ? -39.729 9.813 27.930 1.00 91.94 569 ASP A N 1
ATOM 4254 C CA . ASP A 1 569 ? -39.013 10.106 29.169 1.00 91.94 569 ASP A CA 1
ATOM 4255 C C . ASP A 1 569 ? -38.332 8.834 29.700 1.00 91.94 569 ASP A C 1
ATOM 4257 O O . ASP A 1 569 ? -38.947 7.766 29.763 1.00 91.94 569 ASP A O 1
ATOM 4261 N N . GLY A 1 570 ? -37.057 8.934 30.081 1.00 88.94 570 GLY A N 1
ATOM 4262 C CA . GLY A 1 570 ? -36.284 7.782 30.555 1.00 88.94 570 GLY A CA 1
ATOM 4263 C C . GLY A 1 570 ? -36.001 6.692 29.509 1.00 88.94 570 GLY A C 1
ATOM 4264 O O . GLY A 1 570 ? -35.814 5.533 29.880 1.00 88.94 570 GLY A O 1
ATOM 4265 N N . ALA A 1 571 ? -35.980 7.022 28.215 1.00 91.56 571 ALA A N 1
ATOM 4266 C CA . ALA A 1 571 ? -35.630 6.085 27.147 1.00 91.56 571 ALA A CA 1
ATOM 4267 C C . ALA A 1 571 ? -34.169 5.593 27.189 1.00 91.56 571 ALA A C 1
ATOM 4269 O O . ALA A 1 571 ? -33.907 4.461 26.781 1.00 91.56 571 ALA A O 1
ATOM 4270 N N . PHE A 1 572 ? -33.230 6.401 27.690 1.00 90.94 572 PHE A N 1
ATOM 4271 C CA . PHE A 1 572 ? -31.793 6.130 27.598 1.00 90.94 572 PHE A CA 1
ATOM 4272 C C . PHE A 1 572 ? -31.133 5.885 28.953 1.00 90.94 572 PHE A C 1
ATOM 4274 O O . PHE A 1 572 ? -31.493 6.480 29.972 1.00 90.94 572 PHE A O 1
ATOM 4281 N N . ASP A 1 573 ? -30.138 5.000 28.939 1.00 87.62 573 ASP A N 1
ATOM 4282 C CA . ASP A 1 573 ? -29.297 4.663 30.087 1.00 87.62 573 ASP A CA 1
ATOM 4283 C C . ASP A 1 573 ? -28.106 5.617 30.224 1.00 87.62 573 ASP A C 1
ATOM 4285 O O . ASP A 1 573 ? -27.645 5.861 31.334 1.00 87.62 573 ASP A O 1
ATOM 4289 N N . ALA A 1 574 ? -27.631 6.167 29.104 1.00 86.50 574 ALA A N 1
ATOM 4290 C CA . ALA A 1 574 ? -26.561 7.155 29.057 1.00 86.50 574 ALA A CA 1
ATOM 4291 C C . ALA A 1 574 ? -26.742 8.093 27.860 1.00 86.50 574 ALA A C 1
ATOM 4293 O O . ALA A 1 574 ? -27.406 7.744 26.881 1.00 86.50 574 ALA A O 1
ATOM 4294 N N . ALA A 1 575 ? -26.109 9.262 27.923 1.00 88.38 575 ALA A N 1
ATOM 4295 C CA . ALA A 1 575 ? -26.029 10.183 26.798 1.00 88.38 575 ALA A CA 1
ATOM 4296 C C . ALA A 1 575 ? -24.598 10.693 26.631 1.00 88.38 575 ALA A C 1
ATOM 4298 O O . ALA A 1 575 ? -23.922 11.016 27.608 1.00 88.38 575 ALA A O 1
ATOM 4299 N N . VAL A 1 576 ? -24.152 10.790 25.387 1.00 86.75 576 VAL A N 1
ATOM 4300 C CA . VAL A 1 576 ? -22.901 11.427 24.998 1.00 86.75 576 VAL A CA 1
ATOM 4301 C C . VAL A 1 576 ? -23.184 12.507 23.963 1.00 86.75 576 VAL A C 1
ATOM 4303 O O . VAL A 1 576 ? -24.166 12.440 23.228 1.00 86.75 576 VAL A O 1
ATOM 4306 N N . GLY A 1 577 ? -22.336 13.522 23.914 1.00 83.12 577 GLY A N 1
ATOM 4307 C CA . GLY A 1 577 ? -22.353 14.519 22.857 1.00 83.12 577 GLY A CA 1
ATOM 4308 C C . GLY A 1 577 ? -20.946 15.027 22.621 1.00 83.12 577 GLY A C 1
ATOM 4309 O O . GLY A 1 577 ? -20.407 15.781 23.430 1.00 83.12 577 GLY A O 1
ATOM 4310 N N . THR A 1 578 ? -20.326 14.614 21.526 1.00 77.88 578 THR A N 1
ATOM 4311 C CA . THR A 1 578 ? -18.966 15.045 21.199 1.00 77.88 578 THR A CA 1
ATOM 4312 C C . THR A 1 578 ? -19.040 16.155 20.167 1.00 77.88 578 THR A C 1
ATOM 4314 O O . THR A 1 578 ? -19.535 15.956 19.068 1.00 77.88 578 THR A O 1
ATOM 4317 N N . TYR A 1 579 ? -18.551 17.341 20.527 1.00 74.31 579 TYR A N 1
ATOM 4318 C CA . TYR A 1 579 ? -18.594 18.523 19.666 1.00 74.31 579 TYR A CA 1
ATOM 4319 C C . TYR A 1 579 ? -20.011 18.911 19.208 1.00 74.31 579 TYR A C 1
ATOM 4321 O O . TYR A 1 579 ? -20.212 19.239 18.046 1.00 74.31 579 TYR A O 1
ATOM 4329 N N . VAL A 1 580 ? -20.991 18.929 20.118 1.00 76.06 580 VAL A N 1
ATOM 4330 C CA . VAL A 1 580 ? -22.380 19.291 19.767 1.00 76.06 580 VAL A CA 1
ATOM 4331 C C . VAL A 1 580 ? -22.865 20.609 20.377 1.00 76.06 580 VAL A C 1
ATOM 4333 O O . VAL A 1 580 ? -23.376 21.463 19.658 1.00 76.06 580 VAL A O 1
ATOM 4336 N N . LEU A 1 581 ? -22.675 20.840 21.682 1.00 77.00 581 LEU A N 1
ATOM 4337 C CA . LEU A 1 581 ? -23.328 21.965 22.380 1.00 77.00 581 LEU A CA 1
ATOM 4338 C C . LEU A 1 581 ? -22.867 23.356 21.925 1.00 77.00 581 LEU A C 1
ATOM 4340 O O . LEU A 1 581 ? -23.544 24.352 22.151 1.00 77.00 581 LEU A O 1
ATOM 4344 N N . MET A 1 582 ? -21.718 23.444 21.265 1.00 69.81 582 MET A N 1
ATOM 4345 C CA . MET A 1 582 ? -21.212 24.699 20.720 1.00 69.81 582 MET A CA 1
ATOM 4346 C C . MET A 1 582 ? -21.932 25.120 19.438 1.00 69.81 582 MET A C 1
ATOM 4348 O O . MET A 1 582 ? -21.771 26.254 18.993 1.00 69.81 582 MET A O 1
ATOM 4352 N N . PHE A 1 583 ? -22.725 24.216 18.861 1.00 68.75 583 PHE A N 1
ATOM 4353 C CA . PHE A 1 583 ? -23.549 24.452 17.684 1.00 68.75 583 PHE A CA 1
ATOM 4354 C C . PHE A 1 583 ? -25.028 24.653 18.019 1.00 68.75 583 PHE A C 1
ATOM 4356 O O . PHE A 1 583 ? -25.805 25.010 17.137 1.00 68.75 583 PHE A O 1
ATOM 4363 N N . THR A 1 584 ? -25.433 24.429 19.271 1.00 74.06 584 THR A N 1
ATOM 4364 C CA . THR A 1 584 ? -26.838 24.496 19.682 1.00 74.06 584 THR A CA 1
ATOM 4365 C C . THR A 1 584 ? -27.186 25.911 20.151 1.00 74.06 584 THR A C 1
ATOM 4367 O O . THR A 1 584 ? -26.578 26.377 21.118 1.00 74.06 584 THR A O 1
ATOM 4370 N N . PRO A 1 585 ? -28.149 26.605 19.512 1.00 77.19 585 PRO A N 1
ATOM 4371 C CA . PRO A 1 585 ? -28.552 27.956 19.910 1.00 77.19 585 PRO A CA 1
ATOM 4372 C C . PRO A 1 585 ? -29.080 28.044 21.345 1.00 77.19 585 PRO A C 1
ATOM 4374 O O . PRO A 1 585 ? -28.770 29.005 22.048 1.00 77.19 585 PRO A O 1
ATOM 4377 N N . ASP A 1 586 ? -29.853 27.045 21.781 1.00 83.00 586 ASP A N 1
ATOM 4378 C CA . ASP A 1 586 ? -30.412 26.964 23.129 1.00 83.00 586 ASP A CA 1
ATOM 4379 C C . ASP A 1 586 ? -29.860 25.745 23.881 1.00 83.00 586 ASP A C 1
ATOM 4381 O O . ASP A 1 586 ? -30.452 24.666 23.932 1.00 83.00 586 ASP A O 1
ATOM 4385 N N . VAL A 1 587 ? -28.687 25.928 24.487 1.00 82.44 587 VAL A N 1
ATOM 4386 C CA . VAL A 1 587 ? -28.029 24.904 25.314 1.00 82.44 587 VAL A CA 1
ATOM 4387 C C . VAL A 1 587 ? -28.908 24.481 26.498 1.00 82.44 587 VAL A C 1
ATOM 4389 O O . VAL A 1 587 ? -28.897 23.312 26.878 1.00 82.44 587 VAL A O 1
ATOM 4392 N N . ALA A 1 588 ? -29.695 25.400 27.070 1.00 85.56 588 ALA A N 1
ATOM 4393 C CA . ALA A 1 588 ? -30.563 25.089 28.203 1.00 85.56 588 ALA A CA 1
ATOM 4394 C C . ALA A 1 588 ? -31.691 24.134 27.800 1.00 85.56 588 ALA A C 1
ATOM 4396 O O . ALA A 1 588 ? -31.990 23.188 28.535 1.00 85.56 588 ALA A O 1
ATOM 4397 N N . GLN A 1 589 ? -32.258 24.330 26.610 1.00 91.44 589 GLN A N 1
ATOM 4398 C CA . GLN A 1 589 ? -33.235 23.414 26.037 1.00 91.44 589 GLN A CA 1
ATOM 4399 C C . GLN A 1 589 ? -32.636 22.020 25.802 1.00 91.44 589 GLN A C 1
ATOM 4401 O O . GLN A 1 589 ? -33.253 21.030 26.194 1.00 91.44 589 GLN A O 1
ATOM 4406 N N . VAL A 1 590 ? -31.416 21.926 25.255 1.00 88.50 590 VAL A N 1
ATOM 4407 C CA . VAL A 1 590 ? -30.723 20.633 25.084 1.00 88.50 590 VAL A CA 1
ATOM 4408 C C . VAL A 1 590 ? -30.536 19.933 26.430 1.00 88.50 590 VAL A C 1
ATOM 4410 O O . VAL A 1 590 ? -30.893 18.767 26.572 1.00 88.50 590 VAL A O 1
ATOM 4413 N N . CYS A 1 591 ? -30.031 20.636 27.450 1.00 86.94 591 CYS A N 1
ATOM 4414 C CA . CYS A 1 591 ? -29.858 20.068 28.790 1.00 86.94 591 CYS A CA 1
ATOM 4415 C C . CYS A 1 591 ? -31.181 19.542 29.368 1.00 86.94 591 CYS A C 1
ATOM 4417 O O . CYS A 1 591 ? -31.203 18.468 29.972 1.00 86.94 591 CYS A O 1
ATOM 4419 N N . SER A 1 592 ? -32.281 20.271 29.161 1.00 90.00 592 SER A N 1
ATOM 4420 C CA . SER A 1 592 ? -33.624 19.883 29.605 1.00 90.00 592 SER A CA 1
ATOM 4421 C C . SER A 1 592 ? -34.127 18.615 28.906 1.00 90.00 592 SER A C 1
ATOM 4423 O O . SER A 1 592 ? -34.597 17.685 29.568 1.00 90.00 592 SER A O 1
ATOM 4425 N N . GLU A 1 593 ? -33.964 18.531 27.583 1.00 92.75 593 GLU A N 1
ATOM 4426 C CA . GLU A 1 593 ? -34.339 17.355 26.793 1.00 92.75 593 GLU A CA 1
ATOM 4427 C C . GLU A 1 593 ? -33.491 16.133 27.149 1.00 92.75 593 GLU A C 1
ATOM 4429 O O . GLU A 1 593 ? -34.035 15.050 27.367 1.00 92.75 593 GLU A O 1
ATOM 4434 N N . VAL A 1 594 ? -32.176 16.298 27.311 1.00 89.19 594 VAL A N 1
ATOM 4435 C CA . VAL A 1 594 ? -31.286 15.214 27.752 1.00 89.19 594 VAL A CA 1
ATOM 4436 C C . VAL A 1 594 ? -31.684 14.718 29.143 1.00 89.19 594 VAL A C 1
ATOM 4438 O O . VAL A 1 594 ? -31.840 13.515 29.350 1.00 89.19 594 VAL A O 1
ATOM 4441 N N . ALA A 1 595 ? -31.945 15.624 30.091 1.00 86.81 595 ALA A N 1
ATOM 4442 C CA . ALA A 1 595 ? -32.447 15.249 31.413 1.00 86.81 595 ALA A CA 1
ATOM 4443 C C . ALA A 1 595 ? -33.801 14.527 31.344 1.00 86.81 595 ALA A C 1
ATOM 4445 O O . ALA A 1 595 ? -34.130 13.721 32.217 1.00 86.81 595 ALA A O 1
ATOM 4446 N N . ARG A 1 596 ? -34.650 14.853 30.364 1.00 90.19 596 ARG A N 1
ATOM 4447 C CA . ARG A 1 596 ? -35.953 14.211 30.142 1.00 90.19 596 ARG A CA 1
ATOM 4448 C C . ARG A 1 596 ? -35.808 12.776 29.658 1.00 90.19 596 ARG A C 1
ATOM 4450 O O . ARG A 1 596 ? -36.433 11.890 30.237 1.00 90.19 596 ARG A O 1
ATOM 4457 N N . VAL A 1 597 ? -34.986 12.538 28.646 1.00 91.81 597 VAL A N 1
ATOM 4458 C CA . VAL A 1 597 ? -34.871 11.210 28.030 1.00 91.81 597 VAL A CA 1
ATOM 4459 C C . VAL A 1 597 ? -33.973 10.244 28.812 1.00 91.81 597 VAL A C 1
ATOM 4461 O O . VAL A 1 597 ? -33.998 9.049 28.534 1.00 91.81 597 VAL A O 1
ATOM 4464 N N . LEU A 1 598 ? -33.221 10.709 29.813 1.00 87.38 598 LEU A N 1
ATOM 4465 C CA . LEU A 1 598 ? -32.420 9.850 30.696 1.00 87.38 598 LEU A CA 1
ATOM 4466 C C . LEU A 1 598 ? -33.232 9.241 31.852 1.00 87.38 598 LEU A C 1
ATOM 4468 O O . LEU A 1 598 ? -34.086 9.895 32.455 1.00 87.38 598 LEU A O 1
ATOM 4472 N N . LYS A 1 599 ? -32.954 7.972 32.185 1.00 83.94 599 LYS A N 1
ATOM 4473 C CA . LYS A 1 599 ? -33.601 7.248 33.299 1.00 83.94 599 LYS A CA 1
ATOM 4474 C C . LYS A 1 599 ? -33.284 7.892 34.669 1.00 83.94 599 LYS A C 1
ATOM 4476 O O . LYS A 1 599 ? -32.113 8.153 34.948 1.00 83.94 599 LYS A O 1
ATOM 4481 N N . PRO A 1 600 ? -34.277 8.106 35.564 1.00 70.94 600 PRO A N 1
ATOM 4482 C CA . PRO A 1 600 ? -34.032 8.632 36.912 1.00 70.94 600 PRO A CA 1
ATOM 4483 C C . PRO A 1 600 ? -33.315 7.633 37.837 1.00 70.94 600 PRO A C 1
ATOM 4485 O O . PRO A 1 600 ? -33.720 6.477 37.926 1.00 70.94 600 PRO A O 1
ATOM 4488 N N . GLY A 1 601 ? -32.332 8.095 38.621 1.00 63.31 601 GLY A N 1
ATOM 4489 C CA . GLY A 1 601 ? -31.781 7.337 39.759 1.00 63.31 601 GLY A CA 1
ATOM 4490 C C . GLY A 1 601 ? -30.848 6.167 39.415 1.00 63.31 601 GLY A C 1
ATOM 4491 O O . GLY A 1 601 ? -30.525 5.377 40.299 1.00 63.31 601 GLY A O 1
ATOM 4492 N N . SER A 1 602 ? -30.397 6.047 38.170 1.00 51.75 602 SER A N 1
ATOM 4493 C CA . SER A 1 602 ? -29.420 5.043 37.736 1.00 51.75 602 SER A CA 1
ATOM 4494 C C . SER A 1 602 ? -28.019 5.387 38.277 1.00 51.75 602 SER A C 1
ATOM 4496 O O . SER A 1 602 ? -27.479 6.433 37.901 1.00 51.75 602 SER A O 1
ATOM 4498 N N . PRO A 1 603 ? -27.368 4.561 39.124 1.00 49.47 603 PRO A N 1
ATOM 4499 C CA . PRO A 1 603 ? -25.950 4.728 39.395 1.00 49.47 603 PRO A CA 1
ATOM 4500 C C . PRO A 1 603 ? -25.171 4.206 38.180 1.00 49.47 603 PRO A C 1
ATOM 4502 O O . PRO A 1 603 ? -24.896 3.020 38.052 1.00 49.47 603 PRO A O 1
ATOM 4505 N N . GLN A 1 604 ? -24.820 5.161 37.327 1.00 49.69 604 GLN A N 1
ATOM 4506 C CA . GLN A 1 604 ? -23.966 5.122 36.142 1.00 49.69 604 GLN A CA 1
ATOM 4507 C C . GLN A 1 604 ? -24.551 4.694 34.775 1.00 49.69 604 GLN A C 1
ATOM 4509 O O . GLN A 1 604 ? -25.227 3.668 34.700 1.00 49.69 604 GLN A O 1
ATOM 4514 N N . PRO A 1 605 ? -24.176 5.414 33.682 1.00 54.88 605 PRO A N 1
ATOM 4515 C CA . PRO A 1 605 ? -23.399 6.650 33.636 1.00 54.88 605 PRO A CA 1
ATOM 4516 C C . PRO A 1 605 ? -24.124 7.923 33.143 1.00 54.88 605 PRO A C 1
ATOM 4518 O O . PRO A 1 605 ? -25.096 7.851 32.397 1.00 54.88 605 PRO A O 1
ATOM 4521 N N . PRO A 1 606 ? -23.605 9.093 33.572 1.00 55.69 606 PRO A N 1
ATOM 4522 C CA . PRO A 1 606 ? -24.093 10.451 33.304 1.00 55.69 606 PRO A CA 1
ATOM 4523 C C . PRO A 1 606 ? -24.163 10.877 31.829 1.00 55.69 606 PRO A C 1
ATOM 4525 O O . PRO A 1 606 ? -23.559 10.255 30.957 1.00 55.69 606 PRO A O 1
ATOM 4528 N N . ALA A 1 607 ? -24.828 12.015 31.580 1.00 58.59 607 ALA A N 1
ATOM 4529 C CA . ALA A 1 607 ? -24.663 12.769 30.338 1.00 58.59 607 ALA A CA 1
ATOM 4530 C C . ALA A 1 607 ? -23.229 13.321 30.268 1.00 58.59 607 ALA A C 1
ATOM 4532 O O . ALA A 1 607 ? -22.794 14.026 31.188 1.00 58.59 607 ALA A O 1
ATOM 4533 N N . LYS A 1 608 ? -22.507 12.993 29.192 1.00 65.69 608 LYS A N 1
ATOM 4534 C CA . LYS A 1 608 ? -21.132 13.440 28.948 1.00 65.69 608 LYS A CA 1
ATOM 4535 C C . LYS A 1 608 ? -21.062 14.279 27.685 1.00 65.69 608 LYS A C 1
ATOM 4537 O O . LYS A 1 608 ? -21.468 13.822 26.622 1.00 65.69 608 LYS A O 1
ATOM 4542 N N . VAL A 1 609 ? -20.522 15.488 27.789 1.00 62.78 609 VAL A N 1
ATOM 4543 C CA . VAL A 1 609 ? -20.303 16.340 26.617 1.00 62.78 609 VAL A CA 1
ATOM 4544 C C . VAL A 1 609 ? -18.844 16.735 26.534 1.00 62.78 609 VAL A C 1
ATOM 4546 O O . VAL A 1 609 ? -18.310 17.321 27.474 1.00 62.78 609 VAL A O 1
ATOM 4549 N N . ASP A 1 610 ? -18.235 16.463 25.383 1.00 65.31 610 ASP A N 1
ATOM 4550 C CA . ASP A 1 610 ? -16.893 16.938 25.071 1.00 65.31 610 ASP A CA 1
ATOM 4551 C C . ASP A 1 610 ? -16.991 18.189 24.195 1.00 65.31 610 ASP A C 1
ATOM 4553 O O . ASP A 1 610 ? -17.602 18.184 23.120 1.00 65.31 610 ASP A O 1
ATOM 4557 N N . LEU A 1 611 ? -16.394 19.284 24.662 1.00 64.50 611 LEU A N 1
ATOM 4558 C CA . LEU A 1 611 ? -16.397 20.567 23.969 1.00 64.50 611 LEU A CA 1
ATOM 4559 C C . LEU A 1 611 ? -15.092 20.790 23.205 1.00 64.50 611 LEU A C 1
ATOM 4561 O O . LEU A 1 611 ? -14.007 20.376 23.624 1.00 64.50 611 LEU A O 1
ATOM 4565 N N . PHE A 1 612 ? -15.206 21.480 22.070 1.00 62.56 612 PHE A N 1
ATOM 4566 C CA . PHE A 1 612 ? -14.066 21.793 21.222 1.00 62.56 612 PHE A CA 1
ATOM 4567 C C . PHE A 1 612 ? -13.092 22.767 21.917 1.00 62.56 612 PHE A C 1
ATOM 4569 O O . PHE A 1 612 ? -13.484 23.646 22.682 1.00 62.56 612 PHE A O 1
ATOM 4576 N N . GLY A 1 613 ? -11.800 22.553 21.670 1.00 58.94 613 GLY A N 1
ATOM 4577 C CA . GLY A 1 613 ? -10.697 23.014 22.501 1.00 58.94 613 GLY A CA 1
ATOM 4578 C C . GLY A 1 613 ? -10.181 24.442 22.327 1.00 58.94 613 GLY A C 1
ATOM 4579 O O . GLY A 1 613 ? -10.133 24.981 21.221 1.00 58.94 613 GLY A O 1
ATOM 4580 N N . LYS A 1 614 ? -9.602 24.977 23.416 1.00 58.06 614 LYS A N 1
ATOM 4581 C CA . LYS A 1 614 ? -8.810 26.231 23.465 1.00 58.06 614 LYS A CA 1
ATOM 4582 C C . LYS A 1 614 ? -7.713 26.308 22.391 1.00 58.06 614 LYS A C 1
ATOM 4584 O O . LYS A 1 614 ? -7.372 27.393 21.926 1.00 58.06 614 LYS A O 1
ATOM 4589 N N . GLY A 1 615 ? -7.160 25.158 21.994 1.00 58.56 615 GLY A N 1
ATOM 4590 C CA . GLY A 1 615 ? -6.051 25.057 21.037 1.00 58.56 615 GLY A CA 1
ATOM 4591 C C . GLY A 1 615 ? -6.371 25.600 19.640 1.00 58.56 615 GLY A C 1
ATOM 4592 O O . GLY A 1 615 ? -5.544 26.308 19.075 1.00 58.56 615 GLY A O 1
ATOM 4593 N N . LEU A 1 616 ? -7.577 25.360 19.106 1.00 64.56 616 LEU A N 1
ATOM 4594 C CA . LEU A 1 616 ? -7.987 25.932 17.810 1.00 64.56 616 LEU A CA 1
ATOM 4595 C C . LEU A 1 616 ? -8.113 27.446 17.878 1.00 64.56 616 LEU A C 1
ATOM 4597 O O . LEU A 1 616 ? -7.714 28.143 16.954 1.00 64.56 616 LEU A O 1
ATOM 4601 N N . MET A 1 617 ? -8.642 27.959 18.983 1.00 65.69 617 MET A N 1
ATOM 4602 C CA . MET A 1 617 ? -8.814 29.394 19.179 1.00 65.69 617 MET A CA 1
ATOM 4603 C C . MET A 1 617 ? -7.458 30.109 19.293 1.00 65.69 617 MET A C 1
ATOM 4605 O O . MET A 1 617 ? -7.269 31.171 18.701 1.00 65.69 617 MET A O 1
ATOM 4609 N N . ALA A 1 618 ? -6.473 29.489 19.950 1.00 63.88 618 ALA A N 1
ATOM 4610 C CA . ALA A 1 618 ? -5.085 29.955 19.928 1.00 63.88 618 ALA A CA 1
ATOM 4611 C C . ALA A 1 618 ? -4.465 29.881 18.517 1.00 63.88 618 ALA A C 1
ATOM 4613 O O . ALA A 1 618 ? -3.785 30.813 18.093 1.00 63.88 618 ALA A O 1
ATOM 4614 N N . MET A 1 619 ? -4.745 28.809 17.768 1.00 65.50 619 MET A N 1
ATOM 4615 C CA . MET A 1 619 ? -4.280 28.624 16.389 1.00 65.50 619 MET A CA 1
ATOM 4616 C C . MET A 1 619 ? -4.812 29.728 15.457 1.00 65.50 619 MET A C 1
ATOM 4618 O O . MET A 1 619 ? -4.038 30.340 14.726 1.00 65.50 619 MET A O 1
ATOM 4622 N N . VAL A 1 620 ? -6.111 30.038 15.526 1.00 68.62 620 VAL A N 1
ATOM 4623 C CA . VAL A 1 620 ? -6.743 31.130 14.762 1.00 68.62 620 VAL A CA 1
ATOM 4624 C C . VAL A 1 620 ? -6.164 32.496 15.151 1.00 68.62 620 VAL A C 1
ATOM 4626 O O . VAL A 1 620 ? -5.908 33.324 14.276 1.00 68.62 620 VAL A O 1
ATOM 4629 N N . GLY A 1 621 ? -5.911 32.729 16.443 1.00 66.56 621 GLY A N 1
ATOM 4630 C CA . GLY A 1 621 ? -5.238 33.941 16.921 1.00 66.56 621 GLY A CA 1
ATOM 4631 C C . GLY A 1 621 ? -3.848 34.117 16.302 1.00 66.56 621 GLY A C 1
ATOM 4632 O O . GLY A 1 621 ? -3.574 35.143 15.679 1.00 66.56 621 GLY A O 1
ATOM 4633 N N . ALA A 1 622 ? -3.010 33.080 16.373 1.00 64.19 622 ALA A N 1
ATOM 4634 C CA . ALA A 1 622 ? -1.664 33.086 15.797 1.00 64.19 622 ALA A CA 1
ATOM 4635 C C . ALA A 1 622 ? -1.659 33.295 14.268 1.00 64.19 622 ALA A C 1
ATOM 4637 O O . ALA A 1 622 ? -0.763 33.944 13.723 1.00 64.19 622 ALA A O 1
ATOM 4638 N N . MET A 1 623 ? -2.667 32.790 13.549 1.00 66.12 623 MET A N 1
ATOM 4639 C CA . MET A 1 623 ? -2.800 33.030 12.106 1.00 66.12 623 MET A CA 1
ATOM 4640 C C . MET A 1 623 ? -3.106 34.482 11.760 1.00 66.12 623 MET A C 1
ATOM 4642 O O . MET A 1 623 ? -2.583 34.997 10.778 1.00 66.12 623 MET A O 1
ATOM 4646 N N . ARG A 1 624 ? -3.941 35.163 12.548 1.00 71.75 624 ARG A N 1
ATOM 4647 C CA . ARG A 1 624 ? -4.197 36.595 12.339 1.00 71.75 624 ARG A CA 1
ATOM 4648 C C . ARG A 1 624 ? -2.956 37.422 12.612 1.00 71.75 624 ARG A C 1
ATOM 4650 O O . ARG A 1 624 ? -2.625 38.303 11.827 1.00 71.75 624 ARG A O 1
ATOM 4657 N N . GLU A 1 625 ? -2.240 37.092 13.684 1.00 68.31 625 GLU A N 1
ATOM 4658 C CA . GLU A 1 625 ? -0.981 37.753 14.039 1.00 68.31 625 GLU A CA 1
ATOM 4659 C C . GLU A 1 625 ? 0.101 37.566 12.965 1.00 68.31 625 GLU A C 1
ATOM 4661 O O . GLU A 1 625 ? 0.901 38.471 12.733 1.00 68.31 625 GLU A O 1
ATOM 4666 N N . SER A 1 626 ? 0.093 36.430 12.263 1.00 62.75 626 SER A N 1
ATOM 4667 C CA . SER A 1 626 ? 0.996 36.143 11.140 1.00 62.75 626 SER A CA 1
ATOM 4668 C C . SER A 1 626 ? 0.463 36.573 9.763 1.00 62.75 626 SER A C 1
ATOM 4670 O O . SER A 1 626 ? 1.159 36.397 8.765 1.00 62.75 626 SER A O 1
ATOM 4672 N N . GLY A 1 627 ? -0.732 37.171 9.686 1.00 66.81 627 GLY A N 1
ATOM 4673 C CA . GLY A 1 627 ? -1.336 37.662 8.440 1.00 66.81 627 GLY A CA 1
ATOM 4674 C C . GLY A 1 627 ? -1.979 36.592 7.546 1.00 66.81 627 GLY A C 1
ATOM 4675 O O . GLY A 1 627 ? -2.337 36.893 6.410 1.00 66.81 627 GLY A O 1
ATOM 4676 N N . GLY A 1 628 ? -2.142 35.359 8.035 1.00 61.03 628 GLY A N 1
ATOM 4677 C CA . GLY A 1 628 ? -2.773 34.245 7.315 1.00 61.03 628 GLY A CA 1
ATOM 4678 C C . GLY A 1 628 ? -4.307 34.262 7.310 1.00 61.03 628 GLY A C 1
ATOM 4679 O O . GLY A 1 628 ? -4.920 33.528 6.542 1.00 61.03 628 GLY A O 1
ATOM 4680 N N . LEU A 1 629 ? -4.941 35.101 8.137 1.00 66.00 629 LEU A N 1
ATOM 4681 C CA . LEU A 1 629 ? -6.391 35.326 8.146 1.00 66.00 629 LEU A CA 1
ATOM 4682 C C . LEU A 1 629 ? -6.702 36.828 8.127 1.00 66.00 629 LEU A C 1
ATOM 4684 O O . LEU A 1 629 ? -5.955 37.606 8.730 1.00 66.00 629 LEU A O 1
ATOM 4688 N N . PRO A 1 630 ? -7.812 37.253 7.492 1.00 64.69 630 PRO A N 1
ATOM 4689 C CA . PRO A 1 630 ? -8.245 38.641 7.544 1.00 64.69 630 PRO A CA 1
ATOM 4690 C C . PRO A 1 630 ? -8.570 39.062 8.983 1.00 64.69 630 PRO A C 1
ATOM 4692 O O . PRO A 1 630 ? -9.052 38.268 9.799 1.00 64.69 630 PRO A O 1
ATOM 4695 N N . MET A 1 631 ? -8.312 40.335 9.287 1.00 67.44 631 MET A N 1
ATOM 4696 C CA . MET A 1 631 ? -8.768 40.936 10.536 1.00 67.44 631 MET A CA 1
ATOM 4697 C C . MET A 1 631 ? -10.294 41.101 10.492 1.00 67.44 631 MET A C 1
ATOM 4699 O O . MET A 1 631 ? -10.825 41.485 9.447 1.00 67.44 631 MET A O 1
ATOM 4703 N N . PRO A 1 632 ? -11.000 40.820 11.597 1.00 64.00 632 PRO A N 1
ATOM 4704 C CA . PRO A 1 632 ? -12.444 41.008 11.674 1.00 64.00 632 PRO A CA 1
ATOM 4705 C C . PRO A 1 632 ? -12.834 42.480 11.530 1.00 64.00 632 PRO A C 1
ATOM 4707 O O . PRO A 1 632 ? -12.050 43.379 11.845 1.00 64.00 632 PRO A O 1
ATOM 4710 N N . ASP A 1 633 ? -14.075 42.705 11.100 1.00 64.88 633 ASP A N 1
ATOM 4711 C CA . ASP A 1 633 ? -14.690 44.029 11.060 1.00 64.88 633 ASP A CA 1
ATOM 4712 C C . ASP A 1 633 ? -14.784 44.608 12.490 1.00 64.88 633 ASP A C 1
ATOM 4714 O O . ASP A 1 633 ? -15.465 44.014 13.334 1.00 64.88 633 ASP A O 1
ATOM 4718 N N . PRO A 1 634 ? -14.107 45.733 12.795 1.00 61.44 634 PRO A N 1
ATOM 4719 C CA . PRO A 1 634 ? -14.141 46.342 14.122 1.00 61.44 634 PRO A CA 1
ATOM 4720 C C . PRO A 1 634 ? -15.532 46.849 14.536 1.00 61.44 634 PRO A C 1
ATOM 4722 O O . PRO A 1 634 ? -15.764 47.010 15.733 1.00 61.44 634 PRO A O 1
ATOM 4725 N N . ASP A 1 635 ? -16.447 47.059 13.583 1.00 67.06 635 ASP A N 1
ATOM 4726 C CA . ASP A 1 635 ? -17.823 47.510 13.830 1.00 67.06 635 ASP A CA 1
ATOM 4727 C C . ASP A 1 635 ? -18.854 46.358 13.766 1.00 67.06 635 ASP A C 1
ATOM 4729 O O . ASP A 1 635 ? -20.061 46.576 13.920 1.00 67.06 635 ASP A O 1
ATOM 4733 N N . GLY A 1 636 ? -18.397 45.117 13.556 1.00 57.78 636 GLY A N 1
ATOM 4734 C CA . GLY A 1 636 ? -19.243 43.924 13.535 1.00 57.78 636 GLY A CA 1
ATOM 4735 C C . GLY A 1 636 ? -19.749 43.510 14.929 1.00 57.78 636 GLY A C 1
ATOM 4736 O O . GLY A 1 636 ? -19.123 43.822 15.946 1.00 57.78 636 GLY A O 1
ATOM 4737 N N . PRO A 1 637 ? -20.882 42.781 15.024 1.00 52.53 637 PRO A N 1
ATOM 4738 C CA . PRO A 1 637 ? -21.330 42.214 16.295 1.00 52.53 637 PRO A CA 1
ATOM 4739 C C . PRO A 1 637 ? -20.256 41.280 16.875 1.00 52.53 637 PRO A C 1
ATOM 4741 O O . PRO A 1 637 ? -19.579 40.595 16.103 1.00 52.53 637 PRO A O 1
ATOM 4744 N N . PRO A 1 638 ? -20.105 41.206 18.214 1.00 51.88 638 PRO A N 1
ATOM 4745 C CA . PRO A 1 638 ? -19.131 40.322 18.825 1.00 51.88 638 PRO A CA 1
ATOM 4746 C C . PRO A 1 638 ? -19.432 38.877 18.395 1.00 51.88 638 PRO A C 1
ATOM 4748 O O . PRO A 1 638 ? -20.538 38.379 18.621 1.00 51.88 638 PRO A O 1
ATOM 4751 N N . PRO A 1 639 ? -18.476 38.209 17.749 1.00 51.72 639 PRO A N 1
ATOM 4752 C CA . PRO A 1 639 ? -18.669 36.871 17.218 1.00 51.72 639 PRO A CA 1
ATOM 4753 C C . PRO A 1 639 ? -18.839 35.862 18.358 1.00 51.72 639 PRO A C 1
ATOM 4755 O O . PRO A 1 639 ? -18.107 35.898 19.352 1.00 51.72 639 PRO A O 1
ATOM 4758 N N . THR A 1 640 ? -19.794 34.942 18.214 1.00 53.25 640 THR A N 1
ATOM 4759 C CA . THR A 1 640 ? -19.977 33.810 19.128 1.00 53.25 640 THR A CA 1
ATOM 4760 C C . THR A 1 640 ? -18.718 32.949 19.098 1.00 53.25 640 THR A C 1
ATOM 4762 O O . THR A 1 640 ? -18.401 32.352 18.074 1.00 53.25 640 THR A O 1
ATOM 4765 N N . ASN A 1 641 ? -17.974 32.891 20.206 1.00 59.00 641 ASN A N 1
ATOM 4766 C CA . ASN A 1 641 ? -16.895 31.918 20.350 1.00 59.00 641 ASN A CA 1
ATOM 4767 C C . ASN A 1 641 ? -17.527 30.569 20.733 1.00 59.00 641 ASN A C 1
ATOM 4769 O O . ASN A 1 641 ? -17.996 30.444 21.870 1.00 59.00 641 ASN A O 1
ATOM 4773 N N . PRO A 1 642 ? -17.523 29.561 19.840 1.00 55.84 642 PRO A N 1
ATOM 4774 C CA . PRO A 1 642 ? -18.106 28.253 20.133 1.00 55.84 642 PRO A CA 1
ATOM 4775 C C . PRO A 1 642 ? -17.441 27.577 21.349 1.00 55.84 642 PRO A C 1
ATOM 4777 O O . PRO A 1 642 ? -18.053 26.743 22.009 1.00 55.84 642 PRO A O 1
ATOM 4780 N N . CYS A 1 643 ? -16.216 27.974 21.713 1.00 59.56 643 CYS A N 1
ATOM 4781 C CA . CYS A 1 643 ? -15.482 27.427 22.855 1.00 59.56 643 CYS A CA 1
ATOM 4782 C C . CYS A 1 643 ? -15.751 28.156 24.188 1.00 59.56 643 CYS A C 1
ATOM 4784 O O . CYS A 1 643 ? -15.320 27.662 25.226 1.00 59.56 643 CYS A O 1
ATOM 4786 N N . ASN A 1 644 ? -16.476 29.287 24.213 1.00 63.44 644 ASN A N 1
ATOM 4787 C CA . ASN A 1 644 ? -16.736 30.036 25.461 1.00 63.44 644 ASN A CA 1
ATOM 4788 C C . ASN A 1 644 ? -17.499 29.207 26.511 1.00 63.44 644 ASN A C 1
ATOM 4790 O O . ASN A 1 644 ? -17.377 29.469 27.705 1.00 63.44 644 ASN A O 1
ATOM 4794 N N . LEU A 1 645 ? -18.279 28.207 26.082 1.00 65.06 645 LEU A N 1
ATOM 4795 C CA . LEU A 1 645 ? -18.961 27.277 26.990 1.00 65.06 645 LEU A CA 1
ATOM 4796 C C . LEU A 1 645 ? -17.966 26.412 27.783 1.00 65.06 645 LEU A C 1
ATOM 4798 O O . LEU A 1 645 ? -18.244 26.065 28.928 1.00 65.06 645 LEU A O 1
ATOM 4802 N N . ALA A 1 646 ? -16.804 26.097 27.200 1.00 61.75 646 ALA A N 1
ATOM 4803 C CA . ALA A 1 646 ? -15.763 25.300 27.845 1.00 61.75 646 ALA A CA 1
ATOM 4804 C C . ALA A 1 646 ? -14.967 26.102 28.886 1.00 61.75 646 ALA A C 1
ATOM 4806 O O . ALA A 1 646 ? -14.548 25.541 29.893 1.00 61.75 646 ALA A O 1
ATOM 4807 N N . ASP A 1 647 ? -14.791 27.411 28.681 1.00 61.12 647 ASP A N 1
ATOM 4808 C CA . ASP A 1 647 ? -14.053 28.285 29.608 1.00 61.12 647 ASP A CA 1
ATOM 4809 C C . ASP A 1 647 ? -14.775 28.515 30.941 1.00 61.12 647 ASP A C 1
ATOM 4811 O O . ASP A 1 647 ? -14.139 28.881 31.929 1.00 61.12 647 ASP A O 1
ATOM 4815 N N . ALA A 1 648 ? -16.092 28.314 30.965 1.00 63.81 648 ALA A N 1
ATOM 4816 C CA . ALA A 1 648 ? -16.909 28.500 32.154 1.00 63.81 648 ALA A CA 1
ATOM 4817 C C . ALA A 1 648 ? -17.068 27.211 32.983 1.00 63.81 648 ALA A C 1
ATOM 4819 O O . ALA A 1 648 ? -17.253 27.301 34.192 1.00 63.81 648 ALA A O 1
ATOM 4820 N N . ALA A 1 649 ? -16.944 26.030 32.367 1.00 66.69 649 ALA A N 1
ATOM 4821 C CA . ALA A 1 649 ? -17.207 24.729 32.985 1.00 66.69 649 ALA A CA 1
ATOM 4822 C C . ALA A 1 649 ? -16.290 24.395 34.194 1.00 66.69 649 ALA A C 1
ATOM 4824 O O . ALA A 1 649 ? -15.107 24.735 34.178 1.00 66.69 649 ALA A O 1
ATOM 4825 N N . PRO A 1 650 ? -16.788 23.677 35.226 1.00 69.31 650 PRO A N 1
ATOM 4826 C CA . PRO A 1 650 ? -18.159 23.178 35.388 1.00 69.31 650 PRO A CA 1
ATOM 4827 C C . PRO A 1 650 ? -19.165 24.255 35.829 1.00 69.31 650 PRO A C 1
ATOM 4829 O O . PRO A 1 650 ? -20.325 23.938 36.082 1.00 69.31 650 PRO A O 1
ATOM 4832 N N . ASP A 1 651 ? -18.740 25.513 35.937 1.00 77.81 651 ASP A N 1
ATOM 4833 C CA . ASP A 1 651 ? -19.562 26.641 36.364 1.00 77.81 651 ASP A CA 1
ATOM 4834 C C . ASP A 1 651 ? -20.056 27.488 35.168 1.00 77.81 651 ASP A C 1
ATOM 4836 O O . ASP A 1 651 ? -19.914 27.126 33.997 1.00 77.81 651 ASP A O 1
ATOM 4840 N N . GLY A 1 652 ? -20.750 28.593 35.447 1.00 78.00 652 GLY A N 1
ATOM 4841 C CA . GLY A 1 652 ? -21.302 29.478 34.417 1.00 78.00 652 GLY A CA 1
ATOM 4842 C C . GLY A 1 652 ? -22.389 28.834 33.537 1.00 78.00 652 GLY A C 1
ATOM 4843 O O . GLY A 1 652 ? -23.007 27.853 33.945 1.00 78.00 652 GLY A O 1
ATOM 4844 N N . PRO A 1 653 ? -22.663 29.369 32.328 1.00 77.06 653 PRO A N 1
ATOM 4845 C CA . PRO A 1 653 ? -23.931 29.126 31.630 1.00 77.06 653 PRO A CA 1
ATOM 4846 C C . PRO A 1 653 ? -24.274 27.656 31.357 1.00 77.06 653 PRO A C 1
ATOM 4848 O O . PRO A 1 653 ? -25.436 27.279 31.475 1.00 77.06 653 PRO A O 1
ATOM 4851 N N . LEU A 1 654 ? -23.286 26.821 31.013 1.00 79.50 654 LEU A N 1
ATOM 4852 C CA . LEU A 1 654 ? -23.511 25.393 30.765 1.00 79.50 654 LEU A CA 1
ATOM 4853 C C . LEU A 1 654 ? -23.745 24.620 32.070 1.00 79.50 654 LEU A C 1
ATOM 4855 O O . LEU A 1 654 ? -24.690 23.839 32.160 1.00 79.50 654 LEU A O 1
ATOM 4859 N N . GLY A 1 655 ? -22.922 24.862 33.093 1.00 80.00 655 GLY A N 1
ATOM 4860 C CA . GLY A 1 655 ? -23.115 24.265 34.415 1.00 80.00 655 GLY A CA 1
ATOM 4861 C C . GLY A 1 655 ? -24.452 24.658 35.038 1.00 80.00 655 GLY A C 1
ATOM 4862 O O . GLY A 1 655 ? -25.166 23.813 35.577 1.00 80.00 655 GLY A O 1
ATOM 4863 N N . ASP A 1 656 ? -24.829 25.929 34.908 1.00 84.75 656 ASP A N 1
ATOM 4864 C CA . ASP A 1 656 ? -26.098 26.473 35.387 1.00 84.75 656 ASP A CA 1
ATOM 4865 C C . ASP A 1 656 ? -27.290 25.882 34.626 1.00 84.75 656 ASP A C 1
ATOM 4867 O O . ASP A 1 656 ? -28.284 25.513 35.252 1.00 84.75 656 ASP A O 1
ATOM 4871 N N . ALA A 1 657 ? -27.183 25.717 33.304 1.00 85.00 657 ALA A N 1
ATOM 4872 C CA . ALA A 1 657 ? -28.197 25.053 32.486 1.00 85.00 657 ALA A CA 1
ATOM 4873 C C . ALA A 1 657 ? -28.401 23.583 32.886 1.00 85.00 657 ALA A C 1
ATOM 4875 O O . ALA A 1 657 ? -29.538 23.130 33.018 1.00 85.00 657 ALA A O 1
ATOM 4876 N N . LEU A 1 658 ? -27.318 22.845 33.145 1.00 83.88 658 LEU A N 1
ATOM 4877 C CA . LEU A 1 658 ? -27.385 21.455 33.605 1.00 83.88 658 LEU A CA 1
ATOM 4878 C C . LEU A 1 658 ? -28.028 21.363 34.993 1.00 83.88 658 LEU A C 1
ATOM 4880 O O . LEU A 1 658 ? -28.941 20.564 35.205 1.00 83.88 658 LEU A O 1
ATOM 4884 N N . ARG A 1 659 ? -27.635 22.236 35.926 1.00 86.06 659 ARG A N 1
ATOM 4885 C CA . ARG A 1 659 ? -28.257 22.299 37.258 1.00 86.06 659 ARG A CA 1
ATOM 4886 C C . ARG A 1 659 ? -29.737 22.673 37.180 1.00 86.06 659 ARG A C 1
ATOM 4888 O O . ARG A 1 659 ? -30.555 22.060 37.862 1.00 86.06 659 ARG A O 1
ATOM 4895 N N . ALA A 1 660 ? -30.103 23.616 36.313 1.00 87.81 660 ALA A N 1
ATOM 4896 C CA . ALA A 1 660 ? -31.494 23.997 36.073 1.00 87.81 660 ALA A CA 1
ATOM 4897 C C . ALA A 1 660 ? -32.322 22.858 35.450 1.00 87.81 660 ALA A C 1
ATOM 4899 O O . ALA A 1 660 ? -33.499 22.711 35.775 1.00 87.81 660 ALA A O 1
ATOM 4900 N N . ALA A 1 661 ? -31.705 22.020 34.613 1.00 86.06 661 ALA A N 1
ATOM 4901 C CA . ALA A 1 661 ? -32.315 20.814 34.053 1.00 86.06 661 ALA A CA 1
ATOM 4902 C C . ALA A 1 661 ? -32.440 19.653 35.066 1.00 86.06 661 ALA A C 1
ATOM 4904 O O . ALA A 1 661 ? -33.087 18.643 34.778 1.00 86.06 661 ALA A O 1
ATOM 4905 N N . GLY A 1 662 ? -31.867 19.802 36.266 1.00 82.81 662 GLY A N 1
ATOM 4906 C CA . GLY A 1 662 ? -31.973 18.852 37.374 1.00 82.81 662 GLY A CA 1
ATOM 4907 C C . GLY A 1 662 ? -30.728 17.998 37.615 1.00 82.81 662 GLY A C 1
ATOM 4908 O O . GLY A 1 662 ? -30.777 17.099 38.455 1.00 82.81 662 GLY A O 1
ATOM 4909 N N . PHE A 1 663 ? -29.621 18.245 36.908 1.00 81.12 663 PHE A N 1
ATOM 4910 C CA . PHE A 1 663 ? -28.360 17.554 37.170 1.00 81.12 663 PHE A CA 1
ATOM 4911 C C . PHE A 1 663 ? -27.691 18.086 38.453 1.00 81.12 663 PHE A C 1
ATOM 4913 O O . PHE A 1 663 ? -27.554 19.288 38.665 1.00 81.12 663 PHE A O 1
ATOM 4920 N N . ALA A 1 664 ? -27.247 17.173 39.306 1.00 77.81 664 ALA A N 1
ATOM 4921 C CA . ALA A 1 664 ? -26.372 17.383 40.449 1.00 77.81 664 ALA A CA 1
ATOM 4922 C C . ALA A 1 664 ? -24.929 16.946 40.116 1.00 77.81 664 ALA A C 1
ATOM 4924 O O . ALA A 1 664 ? -24.678 16.305 39.095 1.00 77.81 664 ALA A O 1
ATOM 4925 N N . ASP A 1 665 ? -23.976 17.307 40.980 1.00 77.69 665 ASP A N 1
ATOM 4926 C CA . ASP A 1 665 ? -22.570 16.876 40.895 1.00 77.69 665 ASP A CA 1
ATOM 4927 C C . ASP A 1 665 ? -21.937 17.079 39.505 1.00 77.69 665 ASP A C 1
ATOM 4929 O O . ASP A 1 665 ? -21.284 16.196 38.954 1.00 77.69 665 ASP A O 1
ATOM 4933 N N . VAL A 1 666 ? -22.163 18.263 38.927 1.00 79.81 666 VAL A N 1
ATOM 4934 C CA . VAL A 1 666 ? -21.576 18.687 37.650 1.00 79.81 666 VAL A CA 1
ATOM 4935 C C . VAL A 1 666 ? -20.068 18.879 37.823 1.00 79.81 666 VAL A C 1
ATOM 4937 O O . VAL A 1 666 ? -19.639 19.755 38.576 1.00 79.81 666 VAL A O 1
ATOM 4940 N N . THR A 1 667 ? -19.268 18.078 37.122 1.00 79.19 667 THR A N 1
ATOM 4941 C CA . THR A 1 667 ? -17.801 18.121 37.142 1.00 79.19 667 THR A CA 1
ATOM 4942 C C . THR A 1 667 ? -17.242 18.274 35.732 1.00 79.19 667 THR A C 1
ATOM 4944 O O . THR A 1 667 ? -17.890 17.930 34.748 1.00 79.19 667 THR A O 1
ATOM 4947 N N . ALA A 1 668 ? -16.031 18.819 35.627 1.00 76.69 668 ALA A N 1
ATOM 4948 C CA . ALA A 1 668 ? -15.318 18.962 34.363 1.00 76.69 668 ALA A CA 1
ATOM 4949 C C . ALA A 1 668 ? -13.912 18.378 34.483 1.00 76.69 668 ALA A C 1
ATOM 4951 O O . ALA A 1 668 ? -13.267 18.504 35.526 1.00 76.69 668 ALA A O 1
ATOM 4952 N N . GLU A 1 669 ? -13.424 17.802 33.393 1.00 74.44 669 GLU A N 1
ATOM 4953 C CA . GLU A 1 669 ? -12.060 17.316 33.259 1.00 74.44 669 GLU A CA 1
ATOM 4954 C C . GLU A 1 669 ? -11.422 17.873 31.983 1.00 74.44 669 GLU A C 1
ATOM 4956 O O . GLU A 1 669 ? -12.036 17.891 30.913 1.00 74.44 669 GLU A O 1
ATOM 4961 N N . GLU A 1 670 ? -10.178 18.342 32.097 1.00 74.06 670 GLU A N 1
ATOM 4962 C CA . GLU A 1 670 ? -9.397 18.844 30.968 1.00 74.06 670 GLU A CA 1
ATOM 4963 C C . GLU A 1 670 ? -8.383 17.792 30.525 1.00 74.06 670 GLU A C 1
ATOM 4965 O O . GLU A 1 670 ? -7.555 17.319 31.305 1.00 74.06 670 GLU A O 1
ATOM 4970 N N . TRP A 1 671 ? -8.407 17.489 29.233 1.00 67.88 671 TRP A N 1
ATOM 4971 C CA . TRP A 1 671 ? -7.526 16.520 28.606 1.00 67.88 671 TRP A CA 1
ATOM 4972 C C . TRP A 1 671 ? -6.693 17.202 27.539 1.00 67.88 671 TRP A C 1
ATOM 4974 O O . TRP A 1 671 ? -7.207 17.977 26.737 1.00 67.88 671 TRP A O 1
ATOM 4984 N N . THR A 1 672 ? -5.403 16.882 27.481 1.00 64.75 672 THR A N 1
ATOM 4985 C CA . THR A 1 672 ? -4.535 17.313 26.381 1.00 64.75 672 THR A CA 1
ATOM 4986 C C . THR A 1 672 ? -4.122 16.101 25.572 1.00 64.75 672 THR A C 1
ATOM 4988 O O . THR A 1 672 ? -3.617 15.129 26.129 1.00 64.75 672 THR A O 1
ATOM 4991 N N . TYR A 1 673 ? -4.300 16.170 24.258 1.00 57.12 673 TYR A N 1
ATOM 4992 C CA . TYR A 1 673 ? -3.835 15.135 23.345 1.00 57.12 673 TYR A CA 1
ATOM 4993 C C . TYR A 1 673 ? -3.097 15.763 22.162 1.00 57.12 673 TYR A C 1
ATOM 4995 O O . TYR A 1 673 ? -3.436 16.869 21.723 1.00 57.12 673 TYR A O 1
ATOM 5003 N N . PRO A 1 674 ? -2.058 15.089 21.650 1.00 53.91 674 PRO A N 1
ATOM 5004 C CA . PRO A 1 674 ? -1.406 15.523 20.433 1.00 53.91 674 PRO A CA 1
ATOM 5005 C C . PRO A 1 674 ? -2.335 15.252 19.246 1.00 53.91 674 PRO A C 1
ATOM 5007 O O . PRO A 1 674 ? -2.778 14.118 19.044 1.00 53.91 674 PRO A O 1
ATOM 5010 N N . VAL A 1 675 ? -2.605 16.291 18.460 1.00 52.31 675 VAL A N 1
ATOM 5011 C CA . VAL A 1 675 ? -3.194 16.174 17.126 1.00 52.31 675 VAL A CA 1
ATOM 5012 C C . VAL A 1 675 ? -2.111 16.531 16.130 1.00 52.31 675 VAL A C 1
ATOM 5014 O O . VAL A 1 675 ? -1.580 17.644 16.118 1.00 52.31 675 VAL A O 1
ATOM 5017 N N . CYS A 1 676 ? -1.792 15.580 15.269 1.00 47.62 676 CYS A N 1
ATOM 5018 C CA . CYS A 1 676 ? -0.856 15.805 14.188 1.00 47.62 676 CYS A CA 1
ATOM 5019 C C . CYS A 1 676 ? -1.677 16.037 12.920 1.00 47.62 676 CYS A C 1
ATOM 5021 O O . CYS A 1 676 ? -2.232 15.105 12.342 1.00 47.62 676 CYS A O 1
ATOM 5023 N N . VAL A 1 677 ? -1.777 17.300 12.510 1.00 47.38 677 VAL A N 1
ATOM 5024 C CA . VAL A 1 677 ? -2.338 17.670 11.210 1.00 47.38 677 VAL A CA 1
ATOM 5025 C C . VAL A 1 677 ? -1.161 17.957 10.288 1.00 47.38 677 VAL A C 1
ATOM 5027 O O . VAL A 1 677 ? -0.355 18.843 10.566 1.00 47.38 677 VAL A O 1
ATOM 5030 N N . ALA A 1 678 ? -1.022 17.156 9.236 1.00 39.91 678 ALA A N 1
ATOM 5031 C CA . ALA A 1 678 ? 0.043 17.304 8.256 1.00 39.91 678 ALA A CA 1
ATOM 5032 C C . ALA A 1 678 ? -0.228 18.511 7.343 1.00 39.91 678 ALA A C 1
ATOM 5034 O O . ALA A 1 678 ? -1.349 18.715 6.878 1.00 39.91 678 ALA A O 1
ATOM 5035 N N . GLY A 1 679 ? 0.810 19.293 7.065 1.00 41.91 679 GLY A N 1
ATOM 5036 C CA . GLY A 1 679 ? 0.791 20.384 6.095 1.00 41.91 679 GLY A CA 1
ATOM 5037 C C . GLY A 1 679 ? 2.204 20.911 5.876 1.00 41.91 679 GLY A C 1
ATOM 5038 O O . GLY A 1 679 ? 3.123 20.575 6.623 1.00 41.91 679 GLY A O 1
ATOM 5039 N N . ARG A 1 680 ? 2.394 21.678 4.803 1.00 39.56 680 ARG A N 1
ATOM 5040 C CA . ARG A 1 680 ? 3.717 22.167 4.371 1.00 39.56 680 ARG A CA 1
ATOM 5041 C C . ARG A 1 680 ? 4.374 23.076 5.407 1.00 39.56 680 ARG A C 1
ATOM 5043 O O . ARG A 1 680 ? 5.589 23.046 5.579 1.00 39.56 680 ARG A O 1
ATOM 5050 N N . ASP A 1 681 ? 3.556 23.863 6.088 1.00 48.31 681 ASP A N 1
ATOM 5051 C CA . ASP A 1 681 ? 3.917 24.744 7.187 1.00 48.31 681 ASP A CA 1
ATOM 5052 C C . ASP A 1 681 ? 2.673 25.004 8.053 1.00 48.31 681 ASP A C 1
ATOM 5054 O O . ASP A 1 681 ? 1.581 24.492 7.783 1.00 48.31 681 ASP 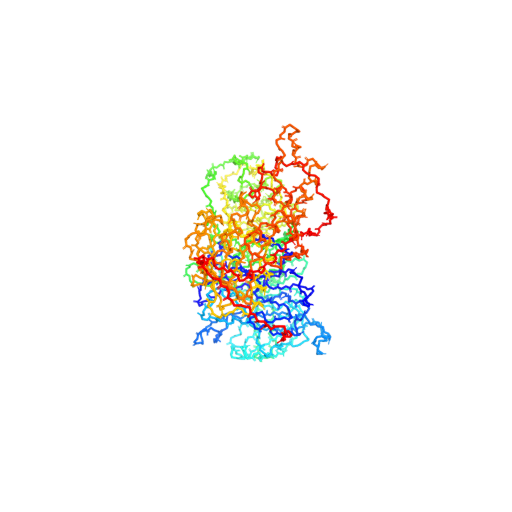A O 1
ATOM 5058 N N . PHE A 1 682 ? 2.835 25.803 9.108 1.00 52.41 682 PHE A N 1
ATOM 5059 C CA . PHE A 1 682 ? 1.736 26.145 10.004 1.00 52.41 682 PHE A CA 1
ATOM 5060 C C . PHE A 1 682 ? 0.557 26.799 9.275 1.00 52.41 682 PHE A C 1
ATOM 5062 O O . PHE A 1 682 ? -0.573 26.483 9.624 1.00 52.41 682 PHE A O 1
ATOM 5069 N N . ALA A 1 683 ? 0.793 27.650 8.268 1.00 54.53 683 ALA A N 1
ATOM 5070 C CA . ALA A 1 683 ? -0.252 28.356 7.524 1.00 54.53 683 ALA A CA 1
ATOM 5071 C C . ALA A 1 683 ? -1.033 27.424 6.574 1.00 54.53 683 ALA A C 1
ATOM 5073 O O . ALA A 1 683 ? -2.238 27.588 6.401 1.00 54.53 683 ALA A O 1
ATOM 5074 N N . ASP A 1 684 ? -0.382 26.408 6.008 1.00 49.81 684 ASP A N 1
ATOM 5075 C CA . ASP A 1 684 ? -1.018 25.365 5.194 1.00 49.81 684 ASP A CA 1
ATOM 5076 C C . ASP A 1 684 ? -1.873 24.416 6.054 1.00 49.81 684 ASP A C 1
ATOM 5078 O O . ASP A 1 684 ? -3.022 24.138 5.712 1.00 49.81 684 ASP A O 1
ATOM 5082 N N . VAL A 1 685 ? -1.352 23.972 7.207 1.00 51.47 685 VAL A N 1
ATOM 5083 C CA . VAL A 1 685 ? -2.102 23.159 8.191 1.00 51.47 685 VAL A CA 1
ATOM 5084 C C . VAL A 1 685 ? -3.346 23.903 8.671 1.00 51.47 685 VAL A C 1
ATOM 5086 O O . VAL A 1 685 ? -4.458 23.377 8.683 1.00 51.47 685 VAL A O 1
ATOM 5089 N N . ALA A 1 686 ? -3.127 25.153 9.046 1.00 55.59 686 ALA A N 1
ATOM 5090 C CA . ALA A 1 686 ? -4.110 26.128 9.452 1.00 55.59 686 ALA A CA 1
ATOM 5091 C C . ALA A 1 686 ? -5.249 26.310 8.444 1.00 55.59 686 ALA A C 1
ATOM 5093 O O . ALA A 1 686 ? -6.414 26.143 8.802 1.00 55.59 686 ALA A O 1
ATOM 5094 N N . ALA A 1 687 ? -4.905 26.652 7.198 1.00 55.06 687 ALA A N 1
ATOM 5095 C CA . ALA A 1 687 ? -5.863 26.917 6.136 1.00 55.06 687 ALA A CA 1
ATOM 5096 C C . ALA A 1 687 ? -6.713 25.679 5.857 1.00 55.06 687 ALA A C 1
ATOM 5098 O O . ALA A 1 687 ? -7.933 25.773 5.866 1.00 55.06 687 ALA A O 1
ATOM 5099 N N . ARG A 1 688 ? -6.090 24.501 5.744 1.00 52.25 688 ARG A N 1
ATOM 5100 C CA . ARG A 1 688 ? -6.806 23.236 5.524 1.00 52.25 688 ARG A CA 1
ATOM 5101 C C . ARG A 1 688 ? -7.740 22.894 6.675 1.00 52.25 688 ARG A C 1
ATOM 5103 O O . ARG A 1 688 ? -8.871 22.488 6.442 1.00 52.25 688 ARG A O 1
ATOM 5110 N N . PHE A 1 689 ? -7.296 23.078 7.917 1.00 53.91 689 PHE A N 1
ATOM 5111 C CA . PHE A 1 689 ? -8.140 22.839 9.086 1.00 53.91 689 PHE A CA 1
ATOM 5112 C C . PHE A 1 689 ? -9.321 23.827 9.149 1.00 53.91 689 PHE A C 1
ATOM 5114 O O . PHE A 1 689 ? -10.423 23.440 9.532 1.00 53.91 689 PHE A O 1
ATOM 5121 N N . ILE A 1 690 ? -9.113 25.087 8.745 1.00 55.91 690 ILE A N 1
ATOM 5122 C CA . ILE A 1 690 ? -10.139 26.144 8.699 1.00 55.91 690 ILE A CA 1
ATOM 5123 C C . ILE A 1 690 ? -11.091 26.002 7.501 1.00 55.91 690 ILE A C 1
ATOM 5125 O O . ILE A 1 690 ? -12.255 26.377 7.599 1.00 55.91 690 ILE A O 1
ATOM 5129 N N . GLU A 1 691 ? -10.631 25.489 6.367 1.00 50.34 691 GLU A N 1
ATOM 5130 C CA . GLU A 1 691 ? -11.468 25.190 5.200 1.00 50.34 691 GLU A CA 1
ATOM 5131 C C . GLU A 1 691 ? -12.297 23.926 5.417 1.00 50.34 691 GLU A C 1
ATOM 5133 O O . GLU A 1 691 ? -13.472 23.886 5.063 1.00 50.34 691 GLU A O 1
ATOM 5138 N N . ALA A 1 692 ? -11.708 22.907 6.046 1.00 46.22 692 ALA A N 1
ATOM 5139 C CA . ALA A 1 692 ? -12.372 21.637 6.316 1.00 46.22 692 ALA A CA 1
ATOM 5140 C C . ALA A 1 692 ? -13.356 21.708 7.494 1.00 46.22 692 ALA A C 1
ATOM 5142 O O . ALA A 1 692 ? -14.162 20.797 7.686 1.00 46.22 692 ALA A O 1
ATOM 5143 N N . THR A 1 693 ? -13.294 22.765 8.310 1.00 50.59 693 THR A N 1
ATOM 5144 C CA . THR A 1 693 ? -14.200 22.915 9.446 1.00 50.59 693 THR A CA 1
ATOM 5145 C C . THR A 1 693 ? -15.514 23.594 9.044 1.00 50.59 693 THR A C 1
ATOM 5147 O O . THR A 1 693 ? -15.505 24.606 8.338 1.00 50.59 693 THR A O 1
ATOM 5150 N N . PRO A 1 694 ? -16.666 23.135 9.574 1.00 46.31 694 PRO A N 1
ATOM 5151 C CA . PRO A 1 694 ? -17.945 23.826 9.399 1.00 46.31 694 PRO A CA 1
ATOM 5152 C C . PRO A 1 694 ? -17.949 25.266 9.955 1.00 46.31 694 PRO A C 1
ATOM 5154 O O . PRO A 1 694 ? -18.865 26.034 9.666 1.00 46.31 694 PRO A O 1
ATOM 5157 N N . PHE A 1 695 ? -16.923 25.662 10.720 1.00 50.81 695 PHE A N 1
ATOM 5158 C CA . PHE A 1 695 ? -16.753 27.008 11.266 1.00 50.81 695 PHE A CA 1
ATOM 5159 C C . PHE A 1 695 ? -16.100 28.018 10.313 1.00 50.81 695 PHE A C 1
ATOM 5161 O O . PHE A 1 695 ? -15.923 29.161 10.730 1.00 50.81 695 PHE A O 1
ATOM 5168 N N . HIS A 1 696 ? -15.733 27.654 9.076 1.00 57.16 696 HIS A N 1
ATOM 5169 C CA . HIS A 1 696 ? -14.968 28.519 8.163 1.00 57.16 696 HIS A CA 1
ATOM 5170 C C . HIS A 1 696 ? -15.465 29.979 8.149 1.00 57.16 696 HIS A C 1
ATOM 5172 O O . HIS A 1 696 ? -14.723 30.904 8.477 1.00 57.16 696 HIS A O 1
ATOM 5178 N N . GLY A 1 697 ? -16.760 30.194 7.889 1.00 55.34 697 GLY A N 1
ATOM 5179 C CA . GLY A 1 697 ? -17.354 31.537 7.843 1.00 55.34 697 GLY A CA 1
ATOM 5180 C C . GLY A 1 697 ? -17.376 32.280 9.188 1.00 55.34 697 GLY A C 1
ATOM 5181 O O . GLY A 1 697 ? -17.259 33.502 9.214 1.00 55.34 697 GLY A O 1
ATOM 5182 N N . GLN A 1 698 ? -17.485 31.565 10.311 1.00 58.12 698 GLN A N 1
ATOM 5183 C CA . GLN A 1 698 ? -17.483 32.151 11.661 1.00 58.12 698 GLN A CA 1
ATOM 5184 C C . GLN A 1 698 ? -16.062 32.491 12.126 1.00 58.12 698 GLN A C 1
ATOM 5186 O O . GLN A 1 698 ? -15.841 33.538 12.733 1.00 58.12 698 GLN A O 1
ATOM 5191 N N . ILE A 1 699 ? -15.084 31.646 11.784 1.00 61.75 699 ILE A N 1
ATOM 5192 C CA . ILE A 1 699 ? -13.658 31.879 12.031 1.00 61.75 699 ILE A CA 1
ATOM 5193 C C . ILE A 1 699 ? -13.191 33.125 11.281 1.00 61.75 699 ILE A C 1
ATOM 5195 O O . ILE A 1 699 ? -12.461 33.934 11.849 1.00 61.75 699 ILE A O 1
ATOM 5199 N N . LEU A 1 700 ? -13.654 33.344 10.049 1.00 63.31 700 LEU A N 1
ATOM 5200 C CA . LEU A 1 700 ? -13.341 34.566 9.302 1.00 63.31 700 LEU A CA 1
ATOM 5201 C C . LEU A 1 700 ? -13.896 35.840 9.967 1.00 63.31 700 LEU A C 1
ATOM 5203 O O . LEU A 1 700 ? -13.286 36.897 9.844 1.00 63.31 700 LEU A O 1
ATOM 5207 N N . GLY A 1 701 ? -15.001 35.743 10.714 1.00 55.25 701 GLY A N 1
ATOM 5208 C CA . GLY A 1 701 ? -15.620 36.866 11.431 1.00 55.25 701 GLY A CA 1
ATOM 5209 C C . GLY A 1 701 ? -15.204 37.034 12.899 1.00 55.25 701 GLY A C 1
ATOM 5210 O O . GLY A 1 701 ? -15.651 37.979 13.542 1.00 55.25 701 GLY A O 1
ATOM 5211 N N . TRP A 1 702 ? -14.393 36.130 13.468 1.00 60.97 702 TRP A N 1
ATOM 5212 C CA . TRP A 1 702 ? -14.115 36.106 14.915 1.00 60.97 702 TRP A CA 1
ATOM 5213 C C . TRP A 1 702 ? -13.154 37.236 15.385 1.00 60.97 702 TRP A C 1
ATOM 5215 O O . TRP A 1 702 ? -12.374 37.702 14.574 1.00 60.97 702 TRP A O 1
ATOM 5225 N N . SER A 1 703 ? -13.116 37.671 16.658 1.00 52.03 703 SER A N 1
ATOM 5226 C CA . SER A 1 703 ? -12.241 38.789 17.112 1.00 52.03 703 SER A CA 1
ATOM 5227 C C . SER A 1 703 ? -11.426 38.563 18.392 1.00 52.03 703 SER A C 1
ATOM 5229 O O . SER A 1 703 ? -10.715 39.463 18.835 1.00 52.03 703 SER A O 1
ATOM 5231 N N . GLY A 1 704 ? -11.471 37.363 18.978 1.00 49.69 704 GLY A N 1
ATOM 5232 C CA . GLY A 1 704 ? -10.804 37.075 20.253 1.00 49.69 704 GLY A CA 1
ATOM 5233 C C . GLY A 1 704 ? -9.306 36.752 20.149 1.00 49.69 704 GLY A C 1
ATOM 5234 O O . GLY A 1 704 ? -8.877 36.049 19.236 1.00 49.69 704 GLY A O 1
ATOM 5235 N N . GLN A 1 705 ? -8.528 37.211 21.138 1.00 44.03 705 GLN A N 1
ATOM 5236 C CA . GLN A 1 705 ? -7.193 36.692 21.459 1.00 44.03 705 GLN A CA 1
ATOM 5237 C C . GLN A 1 705 ? -7.336 35.539 22.464 1.00 44.03 705 GLN A C 1
ATOM 5239 O O . GLN A 1 705 ? -7.680 35.761 23.623 1.00 44.03 705 GLN A O 1
ATOM 5244 N N . GLY A 1 706 ? -7.092 34.303 22.026 1.00 43.47 706 GLY A N 1
ATOM 5245 C CA . GLY A 1 706 ? -6.982 33.151 22.923 1.00 43.47 706 GLY A CA 1
ATOM 5246 C C . GLY A 1 706 ? -5.565 33.039 23.489 1.00 43.47 706 GLY A C 1
ATOM 5247 O O . GLY A 1 706 ? -4.603 32.984 22.729 1.00 43.47 706 GLY A O 1
ATOM 5248 N N . SER A 1 707 ? -5.417 32.976 24.813 1.00 38.38 707 SER A N 1
ATOM 5249 C CA . SER A 1 707 ? -4.132 32.728 25.476 1.00 38.38 707 SER A CA 1
ATOM 5250 C C . SER A 1 707 ? -3.851 31.222 25.562 1.00 38.38 707 SER A C 1
ATOM 5252 O O . SER A 1 707 ? -4.194 30.547 26.531 1.00 38.38 707 SER A O 1
ATOM 5254 N N . GLY A 1 708 ? -3.216 30.673 24.527 1.00 42.69 708 GLY A N 1
ATOM 5255 C CA . GLY A 1 708 ? -2.729 29.293 24.513 1.00 42.69 708 GLY A CA 1
ATOM 5256 C C . GLY A 1 708 ? -1.382 29.190 23.807 1.00 42.69 708 GLY A C 1
ATOM 5257 O O . GLY A 1 708 ? -1.179 29.798 22.762 1.00 42.69 708 GLY A O 1
ATOM 5258 N N . ASN A 1 709 ? -0.455 28.413 24.368 1.00 36.34 709 ASN A N 1
ATOM 5259 C CA . ASN A 1 709 ? 0.821 28.128 23.714 1.00 36.34 709 ASN A CA 1
ATOM 5260 C C . ASN A 1 709 ? 0.613 27.077 22.616 1.00 36.34 709 ASN A C 1
ATOM 5262 O O . ASN A 1 709 ? 0.421 25.902 22.923 1.00 36.34 709 ASN A O 1
ATOM 5266 N N . PHE A 1 710 ? 0.695 27.488 21.350 1.00 40.50 710 PHE A N 1
ATOM 5267 C CA . PHE A 1 710 ? 0.887 26.582 20.216 1.00 40.50 710 PHE A CA 1
ATOM 5268 C C . PHE A 1 710 ? 2.382 26.592 19.868 1.00 40.50 710 PHE A C 1
ATOM 5270 O O . PHE A 1 710 ? 2.902 27.575 19.344 1.00 40.50 710 PHE A O 1
ATOM 5277 N N . SER A 1 711 ? 3.120 25.547 20.241 1.00 37.50 711 SER A N 1
ATOM 5278 C CA . SER A 1 711 ? 4.561 25.479 19.977 1.00 37.50 711 SER A CA 1
ATOM 5279 C C . SER A 1 711 ? 4.830 25.084 18.526 1.00 37.50 711 SER A C 1
ATOM 5281 O O . SER A 1 711 ? 4.366 24.040 18.077 1.00 37.50 711 SER A O 1
ATOM 5283 N N . HIS A 1 712 ? 5.610 25.896 17.810 1.00 35.22 712 HIS A N 1
ATOM 5284 C CA . HIS A 1 712 ? 6.181 25.535 16.513 1.00 35.22 712 HIS A CA 1
ATOM 5285 C C . HIS A 1 712 ? 7.331 24.537 16.707 1.00 35.22 712 HIS A C 1
ATOM 5287 O O . HIS A 1 712 ? 8.428 24.907 17.122 1.00 35.22 712 HIS A O 1
ATOM 5293 N N . GLY A 1 713 ? 7.069 23.276 16.387 1.00 33.91 713 GLY A N 1
ATOM 5294 C CA . GLY A 1 713 ? 8.066 22.254 16.087 1.00 33.91 713 GLY A CA 1
ATOM 5295 C C . GLY A 1 713 ? 7.584 21.477 14.865 1.00 33.91 713 GLY A C 1
ATOM 5296 O O . GLY A 1 713 ? 6.383 21.435 14.615 1.00 33.91 713 GLY A O 1
ATOM 5297 N N . GLN A 1 714 ? 8.490 20.886 14.086 1.00 37.91 714 GLN A N 1
ATOM 5298 C CA . GLN A 1 714 ? 8.151 20.122 12.873 1.00 37.91 714 GLN A CA 1
ATOM 5299 C C . GLN A 1 714 ? 7.302 18.856 13.137 1.00 37.91 714 GLN A C 1
ATOM 5301 O O . GLN A 1 714 ? 6.923 18.183 12.186 1.00 37.91 714 GLN A O 1
ATOM 5306 N N . ASP A 1 715 ? 6.933 18.585 14.393 1.00 45.22 715 ASP A N 1
ATOM 5307 C CA . ASP A 1 715 ? 6.192 17.412 14.840 1.00 45.22 715 ASP A CA 1
ATOM 5308 C C . ASP A 1 715 ? 5.049 17.827 15.794 1.00 45.22 715 ASP A C 1
ATOM 5310 O O . ASP A 1 715 ? 5.307 18.348 16.874 1.00 45.22 715 ASP A O 1
ATOM 5314 N N . CYS A 1 716 ? 3.797 17.570 15.387 1.00 43.03 716 CYS A N 1
ATOM 5315 C CA . CYS A 1 716 ? 2.545 17.538 16.174 1.00 43.03 716 CYS A CA 1
ATOM 5316 C C . CYS A 1 716 ? 2.148 18.759 17.052 1.00 43.03 716 CYS A C 1
ATOM 5318 O O . CYS A 1 716 ? 2.857 19.196 17.953 1.00 43.03 716 CYS A O 1
ATOM 5320 N N . GLY A 1 717 ? 0.909 19.246 16.880 1.00 49.91 717 GLY A N 1
ATOM 5321 C CA . GLY A 1 717 ? 0.275 20.215 17.787 1.00 49.91 717 GLY A CA 1
ATOM 5322 C C . GLY A 1 717 ? -0.429 19.521 18.959 1.00 49.91 717 GLY A C 1
ATOM 5323 O O . GLY A 1 717 ? -0.742 18.337 18.884 1.00 49.91 717 GLY A O 1
ATOM 5324 N N . SER A 1 718 ? -0.716 20.237 20.050 1.00 51.94 718 SER A N 1
ATOM 5325 C CA . SER A 1 718 ? -1.532 19.701 21.153 1.00 51.94 718 SER A CA 1
ATOM 5326 C C . SER A 1 718 ? -2.862 20.441 21.252 1.00 51.94 718 SER A C 1
ATOM 5328 O O . SER A 1 718 ? -2.902 21.672 21.240 1.00 51.94 718 SER A O 1
ATOM 5330 N N . PHE A 1 719 ? -3.959 19.689 21.337 1.00 56.72 719 PHE A N 1
ATOM 5331 C CA . PHE A 1 719 ? -5.292 20.232 21.567 1.00 56.72 719 PHE A CA 1
ATOM 5332 C C . PHE A 1 719 ? -5.751 19.865 22.974 1.00 56.72 719 PHE A C 1
ATOM 5334 O O . PHE A 1 719 ? -5.560 18.743 23.445 1.00 56.72 719 PHE A O 1
ATOM 5341 N N . ARG A 1 720 ? -6.349 20.847 23.648 1.00 60.00 720 ARG A N 1
ATOM 5342 C CA . ARG A 1 720 ? -6.997 20.688 24.951 1.00 60.00 720 ARG A CA 1
ATOM 5343 C C . ARG A 1 720 ? -8.486 20.506 24.735 1.00 60.00 720 ARG A C 1
ATOM 5345 O O . ARG A 1 720 ? -9.088 21.414 24.180 1.00 60.00 720 ARG A O 1
ATOM 5352 N N . ILE A 1 721 ? -9.064 19.394 25.161 1.00 62.75 721 ILE A N 1
ATOM 5353 C CA . ILE A 1 721 ? -10.513 19.163 25.155 1.00 62.75 721 ILE A CA 1
ATOM 5354 C C . ILE A 1 721 ? -11.022 19.161 26.585 1.00 62.75 721 ILE A C 1
ATOM 5356 O O . ILE A 1 721 ? -10.354 18.662 27.489 1.00 62.75 721 ILE A O 1
ATOM 5360 N N . PHE A 1 722 ? -12.218 19.711 26.761 1.00 60.75 722 PHE A N 1
ATOM 5361 C CA . PHE A 1 722 ? -12.939 19.687 28.023 1.00 60.75 722 PHE A CA 1
ATOM 5362 C C . PHE A 1 722 ? -14.047 18.651 27.935 1.00 60.75 722 PHE A C 1
ATOM 5364 O O . PHE A 1 722 ? -14.893 18.744 27.047 1.00 60.75 722 PHE A O 1
ATOM 5371 N N . ALA A 1 723 ? -14.029 17.699 28.858 1.00 68.06 723 ALA A N 1
ATOM 5372 C CA . ALA A 1 723 ? -15.112 16.762 29.089 1.00 68.06 723 ALA A CA 1
ATOM 5373 C C . ALA A 1 723 ? -15.918 17.244 30.295 1.00 68.06 723 ALA A C 1
ATOM 5375 O O . ALA A 1 723 ? -15.341 17.530 31.344 1.00 68.06 723 ALA A O 1
ATOM 5376 N N . LEU A 1 724 ? -17.237 17.337 30.163 1.00 61.91 724 LEU A N 1
ATOM 5377 C CA . LEU A 1 724 ? -18.133 17.664 31.267 1.00 61.91 724 LEU A CA 1
ATOM 5378 C C . LEU A 1 724 ? -18.970 16.438 31.634 1.00 61.91 724 LEU A C 1
ATOM 5380 O O . LEU A 1 724 ? -19.613 15.851 30.764 1.00 61.91 724 LEU A O 1
ATOM 5384 N N . GLU A 1 725 ? -18.972 16.070 32.913 1.00 64.62 725 GLU A N 1
ATOM 5385 C CA . GLU A 1 725 ? -19.710 14.928 33.458 1.00 64.62 725 GLU A CA 1
ATOM 5386 C C . GLU A 1 725 ? -20.756 15.391 34.479 1.00 64.62 725 GLU A C 1
ATOM 5388 O O . GLU A 1 725 ? -20.476 16.240 35.323 1.00 64.62 725 GLU A O 1
ATOM 5393 N N . THR A 1 726 ? -21.983 14.858 34.405 1.00 66.81 726 THR A N 1
ATOM 5394 C CA . THR A 1 726 ? -23.117 15.357 35.213 1.00 66.81 726 THR A CA 1
ATOM 5395 C C . THR A 1 726 ? -24.096 14.282 35.680 1.00 66.81 726 THR A C 1
ATOM 5397 O O . THR A 1 726 ? -24.605 13.510 34.873 1.00 66.81 726 THR A O 1
ATOM 5400 N N . PHE A 1 727 ? -24.460 14.252 36.965 1.00 61.75 727 PHE A N 1
ATOM 5401 C CA . PHE A 1 727 ? -25.347 13.218 37.517 1.00 61.75 727 PHE A CA 1
ATOM 5402 C C . PHE A 1 7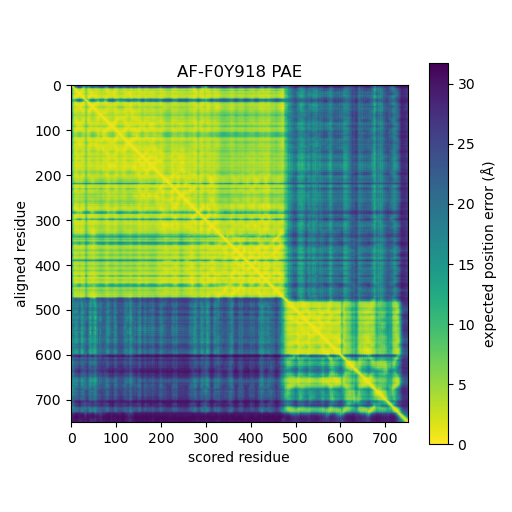27 ? -26.787 13.700 37.662 1.00 61.75 727 PHE A C 1
ATOM 5404 O O . PHE A 1 727 ? -27.048 14.681 38.338 1.00 61.75 727 PHE A O 1
ATOM 5411 N N . LEU A 1 728 ? -27.770 12.993 37.108 1.00 61.69 728 LEU A N 1
ATOM 5412 C CA . LEU A 1 728 ? -29.176 13.341 37.335 1.00 61.69 728 LEU A CA 1
ATOM 5413 C C . LEU A 1 728 ? -29.700 12.660 38.612 1.00 61.69 728 LEU A C 1
ATOM 5415 O O . LEU A 1 728 ? -30.035 11.473 38.595 1.00 61.69 728 LEU A O 1
ATOM 5419 N N . MET A 1 729 ? -29.798 13.395 39.726 1.00 58.66 729 MET A N 1
ATOM 5420 C CA . MET A 1 729 ? -30.401 12.864 40.956 1.00 58.66 729 MET A CA 1
ATOM 5421 C C . MET A 1 729 ? -31.925 13.035 40.943 1.00 58.66 729 MET A C 1
ATOM 5423 O O . MET A 1 729 ? -32.427 14.151 40.973 1.00 58.66 729 MET A O 1
ATOM 5427 N N . GLY A 1 730 ? -32.646 11.906 40.917 1.00 56.47 730 GLY A N 1
ATOM 5428 C CA . GLY A 1 730 ? -34.071 11.756 41.252 1.00 56.47 730 GLY A CA 1
ATOM 5429 C C . GLY A 1 730 ? -35.007 12.923 40.905 1.00 56.47 730 GLY A C 1
ATOM 5430 O O . GLY A 1 730 ? -35.257 13.789 41.741 1.00 56.47 730 GLY A O 1
ATOM 5431 N N . LYS A 1 731 ? -35.644 12.885 39.726 1.00 44.81 731 LYS A N 1
ATOM 5432 C CA . LYS A 1 731 ? -36.796 13.748 39.412 1.00 44.81 731 LYS A CA 1
ATOM 5433 C C . LYS A 1 731 ? -37.967 13.415 40.344 1.00 44.81 731 LYS A C 1
ATOM 5435 O O . LYS A 1 731 ? -38.676 12.437 40.121 1.00 44.81 731 LYS A O 1
ATOM 5440 N N . ILE A 1 732 ? -38.199 14.213 41.385 1.00 41.50 732 ILE A N 1
ATOM 5441 C CA . ILE A 1 732 ? -39.456 14.135 42.139 1.00 41.50 732 ILE A CA 1
ATOM 5442 C C . ILE A 1 732 ? -40.554 14.740 41.255 1.00 41.50 732 ILE A C 1
ATOM 5444 O O . ILE A 1 732 ? -40.539 15.936 40.971 1.00 41.50 732 ILE A O 1
ATOM 5448 N N . ALA A 1 733 ? -41.506 13.920 40.806 1.00 36.91 733 ALA A N 1
ATOM 5449 C CA . ALA A 1 733 ? -42.699 14.412 40.124 1.00 36.91 733 ALA A CA 1
ATOM 5450 C C . ALA A 1 733 ? -43.570 15.246 41.092 1.00 36.91 733 ALA A C 1
ATOM 5452 O O . ALA A 1 733 ? -43.727 14.858 42.254 1.00 36.91 733 ALA A O 1
ATOM 5453 N N . PRO A 1 734 ? -44.186 16.359 40.653 1.00 37.62 734 PRO A N 1
ATOM 5454 C CA . PRO A 1 734 ? -45.087 17.125 41.498 1.00 37.62 734 PRO A CA 1
ATOM 5455 C C . PRO A 1 734 ? -46.476 16.477 41.487 1.00 37.62 734 PRO A C 1
ATOM 5457 O O . PRO A 1 734 ? -47.169 16.499 40.473 1.00 37.62 734 PRO A O 1
ATOM 5460 N N . THR A 1 735 ? -46.940 15.962 42.625 1.00 34.81 735 THR A N 1
ATOM 5461 C CA . THR A 1 735 ? -48.384 15.794 42.850 1.00 34.81 735 THR A CA 1
ATOM 5462 C C . THR A 1 735 ? -48.844 16.707 43.969 1.00 34.81 735 THR A C 1
ATOM 5464 O O . THR A 1 735 ? -48.630 16.456 45.153 1.00 34.81 735 THR A O 1
ATOM 5467 N N . SER A 1 736 ? -49.509 17.781 43.552 1.00 38.19 736 SER A N 1
ATOM 5468 C CA . SER A 1 736 ? -50.391 18.592 44.371 1.00 38.19 736 SER A CA 1
ATOM 5469 C C . SER A 1 736 ? -51.579 17.760 44.863 1.00 38.19 736 SER A C 1
ATOM 5471 O O . SER A 1 736 ? -52.406 17.357 44.052 1.00 38.19 736 SER A O 1
ATOM 5473 N N . THR A 1 737 ? -51.725 17.602 46.176 1.00 31.89 737 THR A N 1
ATOM 5474 C CA . THR A 1 737 ? -53.021 17.684 46.871 1.00 31.89 737 THR A CA 1
ATOM 5475 C C . THR A 1 737 ? -52.764 17.988 48.343 1.00 31.89 737 THR A C 1
ATOM 5477 O O . THR A 1 737 ? -52.006 17.293 49.011 1.00 31.89 737 THR A O 1
ATOM 5480 N N . ALA A 1 738 ? -53.388 19.056 48.831 1.00 31.05 738 ALA A N 1
ATOM 5481 C CA . ALA A 1 738 ? -53.357 19.494 50.218 1.00 31.05 738 ALA A CA 1
ATOM 5482 C C . ALA A 1 738 ? -54.085 18.518 51.162 1.00 31.05 738 ALA A C 1
ATOM 5484 O O . ALA A 1 738 ? -55.188 18.091 50.831 1.00 31.05 738 ALA A O 1
ATOM 5485 N N . HIS A 1 739 ? -53.511 18.238 52.342 1.00 28.69 739 HIS A N 1
ATOM 5486 C CA . HIS A 1 739 ? -54.091 18.438 53.693 1.00 28.69 739 HIS A CA 1
ATOM 5487 C C . HIS A 1 739 ? -53.180 17.831 54.798 1.00 28.69 739 HIS A C 1
ATOM 5489 O O . HIS A 1 739 ? -52.231 17.127 54.464 1.00 28.69 739 HIS A O 1
ATOM 5495 N N . PRO A 1 740 ? -53.349 18.190 56.093 1.00 45.50 740 PRO A N 1
ATOM 5496 C CA . PRO A 1 740 ? -52.241 18.491 56.991 1.00 45.50 740 PRO A CA 1
ATOM 5497 C C . PRO A 1 740 ? -52.046 17.462 58.117 1.00 45.50 740 PRO A C 1
ATOM 5499 O O . PRO A 1 740 ? -52.940 16.684 58.431 1.00 45.50 740 PRO A O 1
ATOM 5502 N N . ALA A 1 741 ? -50.904 17.611 58.795 1.00 29.36 741 ALA A N 1
ATOM 5503 C CA . ALA A 1 741 ? -50.553 17.061 60.105 1.00 29.36 741 ALA A CA 1
ATOM 5504 C C . ALA A 1 741 ? -50.357 15.540 60.187 1.00 29.36 741 ALA A C 1
ATOM 5506 O O . ALA A 1 741 ? -51.326 14.799 60.215 1.00 29.36 741 ALA A O 1
ATOM 5507 N N . VAL A 1 742 ? -49.105 15.116 60.398 1.00 27.95 742 VAL A N 1
ATOM 5508 C CA . VAL A 1 742 ? -48.677 14.415 61.624 1.00 27.95 742 VAL A CA 1
ATOM 5509 C C . VAL A 1 742 ? -47.197 14.746 61.859 1.00 27.95 742 VAL A C 1
ATOM 5511 O O . VAL A 1 742 ? -46.367 14.630 60.963 1.00 27.95 742 VAL A O 1
ATOM 5514 N N . ALA A 1 743 ? -46.903 15.218 63.068 1.00 28.00 743 ALA A N 1
ATOM 5515 C CA . ALA A 1 743 ? -45.568 15.394 63.618 1.00 28.00 743 ALA A CA 1
ATOM 5516 C C . ALA A 1 743 ? -45.001 14.053 64.114 1.00 28.00 743 ALA A C 1
ATOM 5518 O O . ALA A 1 743 ? -45.768 13.227 64.604 1.00 28.00 743 ALA A O 1
ATOM 5519 N N . GLY A 1 744 ? -43.675 13.893 64.093 1.00 26.81 744 GLY A N 1
ATOM 5520 C CA . GLY A 1 744 ? -42.982 12.882 64.898 1.00 26.81 744 GLY A CA 1
ATOM 5521 C C . GLY A 1 744 ? -41.770 12.257 64.213 1.00 26.81 744 GLY A C 1
ATOM 5522 O O . GLY A 1 744 ? -41.944 11.490 63.277 1.00 26.81 744 GLY A O 1
ATOM 5523 N N . ASP A 1 745 ? -40.587 12.625 64.714 1.00 27.09 745 ASP A N 1
ATOM 5524 C CA . ASP A 1 745 ? -39.324 11.875 64.814 1.00 27.09 745 ASP A CA 1
ATOM 5525 C C . ASP A 1 745 ? -38.944 10.840 63.738 1.00 27.09 745 ASP A C 1
ATOM 5527 O O . ASP A 1 745 ? -39.593 9.813 63.583 1.00 27.09 745 ASP A O 1
ATOM 5531 N N . LEU A 1 746 ? -37.753 11.007 63.150 1.00 24.55 746 LEU A N 1
ATOM 5532 C CA . LEU A 1 746 ? -36.595 10.204 63.572 1.00 24.55 746 LEU A CA 1
ATOM 5533 C C . LEU A 1 746 ? -35.300 10.772 62.968 1.00 24.55 746 LEU A C 1
ATOM 5535 O O . LEU A 1 746 ? -34.980 10.576 61.798 1.00 24.55 746 LEU A O 1
ATOM 5539 N N . ALA A 1 747 ? -34.539 11.466 63.810 1.00 29.23 747 ALA A N 1
ATOM 5540 C CA . ALA A 1 747 ? -33.093 11.514 63.704 1.00 29.23 747 ALA A CA 1
ATOM 5541 C C . ALA A 1 747 ? -32.555 10.243 64.376 1.00 29.23 747 ALA A C 1
ATOM 5543 O O . ALA A 1 747 ? -32.465 10.212 65.595 1.00 29.23 747 ALA A O 1
ATOM 5544 N N . GLU A 1 748 ? -32.279 9.195 63.597 1.00 26.95 748 GLU A N 1
ATOM 5545 C CA . GLU A 1 748 ? -31.413 8.060 63.962 1.00 26.95 748 GLU A CA 1
ATOM 5546 C C . GLU A 1 748 ? -31.315 7.090 62.772 1.00 26.95 748 GLU A C 1
ATOM 5548 O O . GLU A 1 748 ? -32.114 6.169 62.646 1.00 26.95 748 GLU A O 1
ATOM 5553 N N . PHE A 1 749 ? -30.374 7.342 61.859 1.00 23.77 749 PHE A N 1
ATOM 5554 C CA . PHE A 1 749 ? -29.427 6.365 61.300 1.00 23.77 749 PHE A CA 1
ATOM 5555 C C . PHE A 1 749 ? -28.615 7.065 60.201 1.00 23.77 749 PHE A C 1
ATOM 5557 O O . PHE A 1 749 ? -29.181 7.491 59.202 1.00 23.77 749 PHE A O 1
ATOM 5564 N N . LEU A 1 750 ? -27.320 7.224 60.490 1.00 33.12 750 LEU A N 1
ATOM 5565 C CA . LEU A 1 750 ? -26.160 7.238 59.585 1.00 33.12 750 LEU A CA 1
ATOM 5566 C C . LEU A 1 750 ? -26.391 7.547 58.099 1.00 33.12 750 LEU A C 1
ATOM 5568 O O . LEU A 1 750 ? -27.012 6.706 57.411 1.00 33.12 750 LEU A O 1
#

Solvent-accessible surface area (backbone atoms only — not comparable to full-atom values): 38834 Å² total; per-residue (Å²): 92,74,69,55,60,36,59,48,48,36,38,20,32,45,40,57,34,82,81,66,59,32,39,38,40,28,23,34,25,42,76,64,53,85,91,25,74,40,28,21,30,32,33,34,35,20,76,61,90,45,50,37,42,80,53,66,68,38,49,56,39,30,32,26,80,68,77,69,45,76,33,38,56,16,24,40,16,32,54,48,23,15,31,41,75,33,60,50,65,22,67,98,52,35,54,19,63,36,39,40,32,17,18,23,25,41,52,91,64,20,80,79,41,76,62,41,21,17,32,32,54,37,34,52,63,45,60,80,79,34,73,76,58,61,47,31,30,58,59,87,72,55,56,39,38,71,59,42,63,45,17,38,16,41,58,39,70,46,100,83,47,33,34,33,33,34,28,17,80,19,39,31,36,34,16,72,30,50,68,31,51,77,68,44,50,53,45,82,46,46,69,48,90,62,51,75,69,27,40,38,28,36,60,44,69,53,53,57,56,29,90,94,35,54,68,51,50,70,68,58,88,68,50,50,23,36,44,34,32,21,69,102,43,22,32,36,26,43,17,33,67,43,66,60,56,91,82,41,71,49,51,57,41,63,24,85,97,37,59,83,47,39,50,73,42,71,64,31,78,45,36,39,31,39,44,40,61,32,72,34,76,41,99,88,67,48,82,40,38,38,34,34,30,13,26,74,30,72,80,42,32,28,43,47,74,54,18,35,42,24,29,31,52,79,80,63,44,66,22,48,26,71,42,76,54,55,64,73,36,48,49,73,65,76,41,77,44,83,77,43,73,30,60,43,76,39,79,49,88,65,65,29,81,36,49,29,32,20,36,41,41,36,37,33,44,61,51,94,52,69,29,43,41,35,46,31,52,48,92,41,47,34,36,37,47,44,55,71,82,59,69,69,75,46,38,75,27,50,29,43,40,74,91,38,76,53,57,40,78,43,47,69,84,61,61,60,46,40,43,35,39,41,32,34,68,46,30,32,42,36,30,33,56,72,9,60,32,28,35,32,41,77,35,73,52,46,60,77,28,52,36,34,39,35,15,73,42,79,24,49,33,29,39,37,34,24,35,47,55,81,41,53,81,48,80,66,53,42,64,52,46,55,43,40,70,57,29,50,49,54,13,51,50,60,47,71,47,71,62,61,79,66,35,35,32,36,27,36,42,15,50,58,31,50,43,43,53,48,28,39,69,64,23,74,53,38,32,30,42,30,23,17,66,50,66,69,26,34,58,44,19,52,53,48,28,50,72,69,73,33,52,93,38,46,47,71,39,68,35,49,70,66,54,54,78,91,50,55,76,41,66,22,56,29,36,38,23,54,65,28,69,61,76,44,92,53,53,48,48,24,34,37,39,53,51,41,27,35,47,70,62,64,91,51,47,47,49,34,39,36,40,61,33,64,37,58,47,16,50,56,32,54,31,42,77,71,65,74,41,75,80,39,67,91,87,52,77,87,51,86,60,56,43,58,59,55,77,36,53,43,41,56,74,57,32,51,25,34,43,73,38,45,33,39,79,61,39,60,48,83,43,79,45,77,41,37,72,73,43,93,44,73,66,50,29,48,48,52,54,41,67,74,33,95,51,37,74,55,64,55,50,37,80,72,81,46,96,52,91,79,73,93,59,104,65,61,43,68,39,38,36,37,38,36,41,32,36,57,61,59,81,78,76,88,78,91,76,92,84,82,88,85,89,80,87,82,95,82,77,136

Nearest PDB structures (foldseek):
  5mgz-assembly1_B  TM=6.024E-01  e=2.761E-08  Streptomyces niveus
  5m58-assembly1_B  TM=6.034E-01  e=4.595E-08  Streptomyces rishiriensis
  4m6x-assembly1_B  TM=5.566E-01  e=1.394E-06  Streptomyces hygroscopicus
  6hp2-assembly1_A  TM=5.393E-01  e=1.624E-06  Brevibacillus brevis NBRC 100599
  8r4z-assembly1_A  TM=6.115E-01  e=4.734E-06  Pseudomonas syringae